Protein 6RBK (pdb70)

Solvent-accessible surface area: 53458 Å² total; per-residue (Å²): 82,171,165,127,211,31,92,31,76,3,42,6,38,2,53,83,41,67,71,26,159,91,94,26,36,63,22,72,3,35,97,37,4,135,49,0,71,0,67,21,58,6,114,38,73,40,38,47,30,38,25,76,60,32,105,17,5,42,13,52,92,43,66,72,10,8,0,46,4,51,6,75,1,9,23,98,109,131,71,33,126,62,54,0,68,84,40,0,54,64,1,77,56,7,18,48,105,13,108,103,67,65,43,39,24,21,0,87,0,38,14,48,122,3,112,0,29,54,38,30,68,8,15,0,64,19,148,86,51,57,51,70,57,88,71,105,68,246,119,52,58,16,17,75,0,48,0,92,4,8,0,29,29,34,21,12,132,92,59,82,105,53,83,105,79,136,40,29,54,127,132,16,76,19,54,5,81,104,168,27,37,5,86,121,4,9,106,58,0,5,19,62,15,20,74,47,28,78,96,106,77,4,9,206,54,48,107,30,110,115,82,106,68,26,146,79,56,58,127,11,99,2,108,114,173,170,118,213,54,143,56,79,3,44,5,38,2,43,34,3,17,30,48,129,18,95,23,32,67,18,64,3,38,91,43,7,166,91,49,96,48,72,134,103,60,134,114,60,106,55,115,19,49,9,103,59,73,182,60,84,42,123,25,40,35,40,39,25,9,0,58,6,47,5,73,0,8,15,94,112,124,72,35,112,75,73,2,18,88,44,0,36,65,2,2,37,4,6,20,59,6,39,24,37,34,2,6,28,9,2,69,0,38,57,51,189,57,165,4,47,123,29,29,75,0,9,1,0,5,80,43,2,21,3,27,0,66,65,34,57,106,35,1,42,4,23,57,0,39,0,84,6,8,0,4,22,6,14,9,50,85,54,38,118,53,88,112,86,140,82,46,64,70,139,18,100,15,56,6,79,102,165,26,36,5,76,112,6,12,139,54,1,18,60,67,13,88,58,96,11,94,95,117,52,7,14,205,71,44,117,28,124,107,79,102,64,37,136,74,48,88,110,11,117,3,58,131,133,8,25,7,52,0,62,74,110,126,11,96,29,20,1,55,126,1,91,5,30,27,24,5,10,67,14,0,27,0,60,4,37,1,21,2,34,62,13,9,23,12,72,46,31,82,54,14,69,119,44,11,78,47,1,81,123,46,23,146,1,10,2,23,17,69,122,99,77,12,0,48,3,74,4,54,108,62,108,84,77,116,169,64,100,36,49,4,0,100,4,20,1,53,0,7,0,52,124,4,38,179,105,94,70,26,81,8,28,77,108,63,53,50,27,67,1,9,99,52,3,1,103,81,34,34,0,120,34,68,137,112,136,27,40,13,3,7,0,14,123,20,22,5,25,88,8,0,96,21,11,5,20,5,26,24,13,3,0,24,2,65,6,25,35,56,47,0,53,7,78,71,11,97,98,84,72,0,10,90,108,17,155,106,26,43,1,31,82,26,61,32,96,92,39,113,173,132,20,16,65,5,0,14,0,42,0,94,36,28,90,43,100,180,66,33,84,57,79,137,6,93,47,56,56,36,101,18,29,95,79,78,117,131,104,75,70,69,58,17,66,4,22,10,36,84,86,8,96,63,1,0,45,0,1,4,9,16,15,38,4,13,8,22,52,16,54,0,20,0,33,23,18,69,70,21,37,10,25,60,33,0,25,2,56,36,26,43,113,66,51,25,4,33,1,16,1,0,0,13,4,13,41,17,25,32,88,105,32,64,26,0,24,0,24,7,6,13,91,80,40,147,33,43,17,12,26,57,22,184,62,125,24,78,0,50,7,9,43,181,62,72,18,71,81,167,42,119,17,29,5,0,42,4,83,34,5,132,46,110,132,32,47,3,4,0,82,33,44,55,124,163,41,53,188,87,64,35,102,58,115,111,31,124,66,48,33,43,0,28,0,8,24,58,71,26,3,6,18,45,5,31,3,98,30,51,83,127,30,127,191,66,103,42,83,57,94,133,88,159,135,106,19,108,97,23,76,48,71,57,163,74,123,96,56,86,15,63,35,56,36,61,88,105,103,20,60,79,74,53,45,40,100,61,20,54,25,71,45,33,156,53,124,108,70,97,71,36,89,119,83,86,131,104,171,65,148,118,97,77,137,144,52,126,124,119,110,106,137,91,48,209,161,154,88,112,124,125,74,111,186,100,137,212

B-factor: mean 45.73, std 10.36, range [29.98, 72.91]

Structure (mmCIF, N/CA/C/O backbone):
data_6RBK
#
_entry.id   6RBK
#
loop_
_entity.id
_entity.type
_entity.pdbx_description
1 polymer Afp7
2 polymer Afp8
#
loop_
_atom_site.group_PDB
_atom_site.id
_atom_site.type_symbol
_atom_site.label_atom_id
_atom_site.label_alt_id
_atom_site.label_comp_id
_atom_site.label_asym_id
_atom_site.label_entity_id
_atom_site.label_seq_id
_atom_site.pdbx_PDB_ins_code
_atom_site.Cartn_x
_atom_site.Cartn_y
_atom_site.Cartn_z
_atom_site.occupancy
_atom_site.B_iso_or_equiv
_atom_site.auth_seq_id
_atom_site.auth_comp_id
_atom_site.auth_asym_id
_atom_site.auth_atom_id
_atom_site.pdbx_PDB_model_num
ATOM 1 N N . SER A 1 2 ? 39.809 12.868 75.528 1.00 48.84 2 SER A N 1
ATOM 2 C CA . SER A 1 2 ? 40.895 12.352 76.351 1.00 48.84 2 SER A CA 1
ATOM 3 C C . SER A 1 2 ? 42.253 12.669 75.745 1.00 48.84 2 SER A C 1
ATOM 4 O O . SER A 1 2 ? 42.334 13.197 74.635 1.00 48.84 2 SER A O 1
ATOM 7 N N . LEU A 1 3 ? 43.290 12.397 76.545 1.00 47.11 3 LEU A N 1
ATOM 8 C CA . LEU A 1 3 ? 44.728 12.490 76.276 1.00 47.11 3 LEU A CA 1
ATOM 9 C C . LEU A 1 3 ? 45.250 13.921 76.195 1.00 47.11 3 LEU A C 1
ATOM 10 O O . LEU A 1 3 ? 46.465 14.131 76.234 1.00 47.11 3 LEU A O 1
ATOM 15 N N . LEU A 1 4 ? 44.369 14.913 76.085 1.00 45.10 4 LEU A N 1
ATOM 16 C CA . LEU A 1 4 ? 44.800 16.299 76.194 1.00 45.10 4 LEU A CA 1
ATOM 17 C C . LEU A 1 4 ? 44.014 17.040 77.263 1.00 45.10 4 LEU A C 1
ATOM 18 O O . LEU A 1 4 ? 44.594 17.564 78.216 1.00 45.10 4 LEU A O 1
ATOM 23 N N . GLU A 1 5 ? 42.692 17.048 77.124 1.00 43.24 5 GLU A N 1
ATOM 24 C CA . GLU A 1 5 ? 41.814 17.915 77.900 1.00 43.24 5 GLU A CA 1
ATOM 25 C C . GLU A 1 5 ? 40.379 17.438 77.726 1.00 43.24 5 GLU A C 1
ATOM 26 O O . GLU A 1 5 ? 40.095 16.543 76.928 1.00 43.24 5 GLU A O 1
ATOM 32 N N . ARG A 1 6 ? 39.478 18.050 78.488 1.00 38.61 6 ARG A N 1
ATOM 33 C CA . ARG A 1 6 ? 38.082 17.630 78.578 1.00 38.61 6 ARG A CA 1
ATOM 34 C C . ARG A 1 6 ? 37.174 18.804 78.195 1.00 38.61 6 ARG A C 1
ATOM 35 O O . ARG A 1 6 ? 36.919 19.721 78.977 1.00 38.61 6 ARG A O 1
ATOM 43 N N . GLY A 1 7 ? 36.717 18.788 76.948 1.00 37.83 7 GLY A N 1
ATOM 44 C CA . GLY A 1 7 ? 35.820 19.810 76.446 1.00 37.83 7 GLY A CA 1
ATOM 45 C C . GLY A 1 7 ? 35.037 19.266 75.277 1.00 37.83 7 GLY A C 1
ATOM 46 O O . GLY A 1 7 ? 35.542 18.448 74.505 1.00 37.83 7 GLY A O 1
ATOM 47 N N . LEU A 1 8 ? 33.792 19.716 75.147 1.00 36.44 8 LEU A N 1
ATOM 48 C CA . LEU A 1 8 ? 32.896 19.135 74.155 1.00 36.44 8 LEU A CA 1
ATOM 49 C C . LEU A 1 8 ? 33.240 19.583 72.746 1.00 36.44 8 LEU A C 1
ATOM 50 O O . LEU A 1 8 ? 33.524 20.756 72.495 1.00 36.44 8 LEU A O 1
ATOM 55 N N . SER A 1 9 ? 33.210 18.633 71.824 1.00 36.00 9 SER A N 1
ATOM 56 C CA . SER A 1 9 ? 33.390 18.900 70.407 1.00 36.00 9 SER A CA 1
ATOM 57 C C . SER A 1 9 ? 32.021 18.779 69.756 1.00 36.00 9 SER A C 1
ATOM 58 O O . SER A 1 9 ? 31.527 17.673 69.540 1.00 36.00 9 SER A O 1
ATOM 61 N N . LYS A 1 10 ? 31.414 19.922 69.457 1.00 35.92 10 LYS A N 1
ATOM 62 C CA . LYS A 1 10 ? 30.126 19.970 68.791 1.00 35.92 10 LYS A CA 1
ATOM 63 C C . LYS A 1 10 ? 30.281 19.576 67.327 1.00 35.92 10 LYS A C 1
ATOM 64 O O . LYS A 1 10 ? 31.348 19.737 66.735 1.00 35.92 10 LYS A O 1
ATOM 70 N N . LEU A 1 11 ? 29.208 19.066 66.727 1.00 36.59 11 LEU A N 1
ATOM 71 C CA . LEU A 1 11 ? 29.287 18.741 65.312 1.00 36.59 11 LEU A CA 1
ATOM 72 C C . LEU A 1 11 ? 29.069 19.989 64.470 1.00 36.59 11 LEU A C 1
ATOM 73 O O . LEU A 1 11 ? 28.381 20.925 64.880 1.00 36.59 11 LEU A O 1
ATOM 78 N N . THR A 1 12 ? 29.654 19.983 63.278 1.00 37.56 12 THR A N 1
ATOM 79 C CA . THR A 1 12 ? 29.671 21.136 62.393 1.00 37.56 12 THR A CA 1
ATOM 80 C C . THR A 1 12 ? 29.007 20.755 61.079 1.00 37.56 12 THR A C 1
ATOM 81 O O . THR A 1 12 ? 29.271 19.678 60.539 1.00 37.56 12 THR A O 1
ATOM 85 N N . LEU A 1 13 ? 28.137 21.624 60.578 1.00 37.89 13 LEU A N 1
ATOM 86 C CA . LEU A 1 13 ? 27.453 21.428 59.305 1.00 37.89 13 LEU A CA 1
ATOM 87 C C . LEU A 1 13 ? 28.044 22.396 58.286 1.00 37.89 13 LEU A C 1
ATOM 88 O O . LEU A 1 13 ? 27.720 23.583 58.289 1.00 37.89 13 LEU A O 1
ATOM 93 N N . ASN A 1 14 ? 28.906 21.884 57.414 1.00 39.40 14 ASN A N 1
ATOM 94 C CA . ASN A 1 14 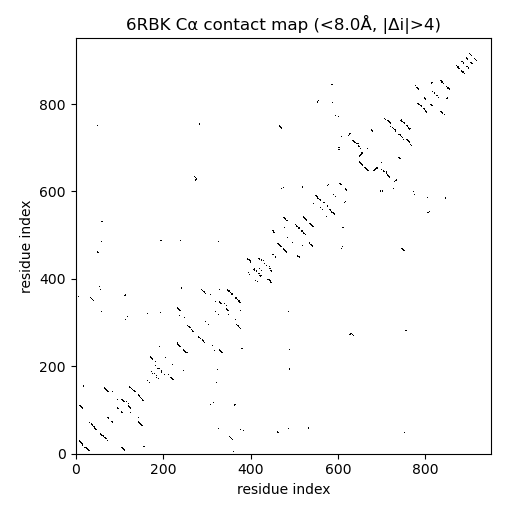? 29.576 22.685 56.399 1.00 39.40 14 ASN A CA 1
ATOM 95 C C . ASN A 1 14 ? 28.904 22.448 55.058 1.00 39.40 14 ASN A C 1
ATOM 96 O O . ASN A 1 14 ? 28.744 21.302 54.637 1.00 39.40 14 ASN A O 1
ATOM 101 N N . ALA A 1 15 ? 28.531 23.527 54.382 1.00 41.41 15 ALA A N 1
ATOM 102 C CA . ALA A 1 15 ? 27.803 23.444 53.128 1.00 41.41 15 ALA A CA 1
ATOM 103 C C . ALA A 1 15 ? 28.575 24.141 52.023 1.00 41.41 15 ALA A C 1
ATOM 104 O O . ALA A 1 15 ? 29.196 25.181 52.249 1.00 41.41 15 ALA A O 1
ATOM 106 N N . TRP A 1 16 ? 28.530 23.562 50.829 1.00 43.69 16 TRP A N 1
ATOM 107 C CA . T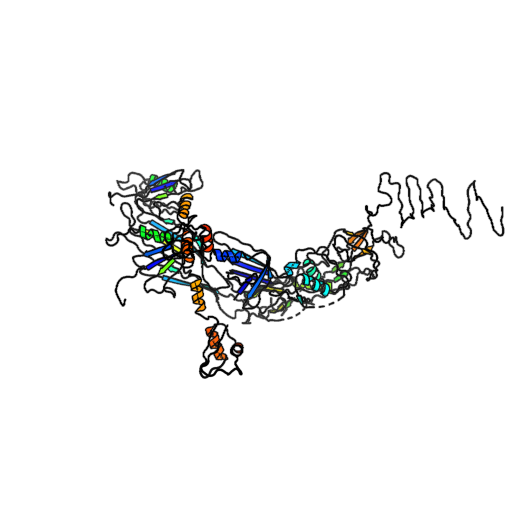RP A 1 16 ? 29.133 24.116 49.625 1.00 43.69 16 TRP A CA 1
ATOM 108 C C . TRP A 1 16 ? 28.033 24.385 48.599 1.00 43.69 16 TRP A C 1
ATOM 109 O O . TRP A 1 16 ? 26.854 24.376 48.921 1.00 43.69 16 TRP A O 1
ATOM 120 N N . LYS A 1 17 ? 28.415 24.693 47.375 1.00 44.29 17 LYS A N 1
ATOM 121 C CA . LYS A 1 17 ? 27.407 24.824 46.331 1.00 44.29 17 LYS A CA 1
ATOM 122 C C . LYS A 1 17 ? 27.544 23.776 45.245 1.00 44.29 17 LYS A C 1
ATOM 123 O O . LYS A 1 17 ? 26.539 23.326 44.698 1.00 44.29 17 LYS A O 1
ATOM 129 N N . ASP A 1 18 ? 28.765 23.368 44.928 1.00 47.14 18 ASP A N 1
ATOM 130 C CA . ASP A 1 18 ? 29.030 22.343 43.941 1.00 47.14 18 ASP A CA 1
ATOM 131 C C . ASP A 1 18 ? 29.318 21.011 44.625 1.00 47.14 18 ASP A C 1
ATOM 132 O O . ASP A 1 18 ? 29.397 20.915 45.850 1.00 47.14 18 ASP A O 1
ATOM 137 N N . ARG A 1 19 ? 29.485 19.970 43.806 1.00 46.92 19 ARG A N 1
ATOM 138 C CA . ARG A 1 19 ? 29.828 18.648 44.320 1.00 46.92 19 ARG A CA 1
ATOM 139 C C . ARG A 1 19 ? 31.223 18.631 44.927 1.00 46.92 19 ARG A C 1
ATOM 140 O O . ARG A 1 19 ? 31.440 18.036 45.987 1.00 46.92 19 ARG A O 1
ATOM 148 N N . GLU A 1 20 ? 32.178 19.293 44.273 1.00 49.46 20 GLU A N 1
ATOM 149 C CA . GLU A 1 20 ? 33.585 19.110 44.617 1.00 49.46 20 GLU A CA 1
ATOM 150 C C . GLU A 1 20 ? 33.981 19.891 45.860 1.00 49.46 20 GLU A C 1
ATOM 151 O O . GLU A 1 20 ? 34.887 19.481 46.593 1.00 49.46 20 GLU A O 1
ATOM 157 N N . GLY A 1 21 ? 33.337 21.022 46.109 1.00 47.83 21 GLY A N 1
ATOM 158 C CA . GLY A 1 21 ? 33.669 21.814 47.271 1.00 47.83 21 GLY A CA 1
ATOM 159 C C . GLY A 1 21 ? 34.523 23.032 47.012 1.00 47.83 21 GLY A C 1
ATOM 160 O O . GLY A 1 21 ? 35.154 23.533 47.947 1.00 47.83 21 GLY A O 1
ATOM 161 N N . LYS A 1 22 ? 34.592 23.503 45.771 1.00 48.51 22 LYS A N 1
ATOM 162 C CA . LYS A 1 22 ? 35.374 24.698 45.479 1.00 48.51 22 LYS A CA 1
ATOM 163 C C . LYS A 1 22 ? 34.659 25.961 45.943 1.00 48.51 22 LYS A C 1
ATOM 164 O O . LYS A 1 22 ? 35.301 26.900 46.425 1.00 48.51 22 LYS A O 1
ATOM 170 N N . ILE A 1 23 ? 33.342 26.009 45.786 1.00 46.57 23 ILE A N 1
ATOM 171 C CA . ILE A 1 23 ? 32.553 27.199 46.105 1.00 46.57 23 ILE A CA 1
ATOM 172 C C . ILE A 1 23 ? 31.917 26.990 47.472 1.00 46.57 23 ILE A C 1
ATOM 173 O O . ILE A 1 23 ? 31.045 26.119 47.607 1.00 46.57 23 ILE A O 1
ATOM 178 N N . PRO A 1 24 ? 32.293 27.759 48.498 1.00 44.69 24 PRO A N 1
ATOM 179 C CA . PRO A 1 24 ? 31.709 27.527 49.823 1.00 44.69 24 PRO A CA 1
ATOM 180 C C . PRO A 1 24 ? 30.484 28.369 50.127 1.00 44.69 24 PRO A C 1
ATOM 181 O O . PRO A 1 24 ? 30.430 29.560 49.822 1.00 44.69 24 PRO A O 1
ATOM 185 N N . ALA A 1 25 ? 29.490 27.731 50.727 1.00 42.80 25 ALA A N 1
ATOM 186 C CA . ALA A 1 25 ? 28.372 28.403 51.371 1.00 42.80 25 ALA A CA 1
ATOM 187 C C . ALA A 1 25 ? 28.736 28.637 52.837 1.00 42.80 25 ALA A C 1
ATOM 188 O O . ALA A 1 25 ? 29.903 28.530 53.221 1.00 42.80 25 ALA A O 1
ATOM 190 N N . GLY A 1 26 ? 27.761 28.964 53.671 1.00 42.22 26 GLY A N 1
ATOM 191 C CA . GLY A 1 26 ? 28.013 29.147 55.082 1.00 42.22 26 GLY A CA 1
ATOM 192 C C . GLY A 1 26 ? 28.254 27.839 55.822 1.00 42.22 26 GLY A C 1
ATOM 193 O O . GLY A 1 26 ? 28.408 26.761 55.247 1.00 42.22 26 GLY A O 1
ATOM 194 N N . SER A 1 27 ? 28.277 27.956 57.146 1.00 41.15 27 SER A N 1
ATOM 195 C CA . SER A 1 27 ? 28.533 26.822 58.020 1.00 41.15 27 SER A CA 1
ATOM 196 C C . SER A 1 27 ? 27.973 27.126 59.399 1.00 41.15 27 SER A C 1
ATOM 197 O O . SER A 1 27 ? 27.909 28.284 59.812 1.00 41.15 27 SER A O 1
ATOM 200 N N . MET A 1 28 ? 27.577 26.074 60.110 1.00 40.05 28 MET A N 1
ATOM 201 C CA . MET A 1 28 ? 27.068 26.224 61.463 1.00 40.05 28 MET A CA 1
ATOM 202 C C . MET A 1 28 ? 27.468 25.011 62.286 1.00 40.05 28 MET A C 1
ATOM 203 O O . MET A 1 28 ? 27.590 23.901 61.764 1.00 40.05 28 MET A O 1
ATOM 208 N N . SER A 1 29 ? 27.703 25.235 63.575 1.00 38.62 29 SER A N 1
ATOM 209 C CA . SER A 1 29 ? 28.008 24.164 64.511 1.00 38.62 29 SER A CA 1
ATOM 210 C C . SER A 1 29 ? 26.850 24.034 65.485 1.00 38.62 29 SER A C 1
ATOM 211 O O . SER A 1 29 ? 26.408 25.030 66.063 1.00 38.62 29 SER A O 1
ATOM 214 N N . ALA A 1 30 ? 26.364 22.816 65.662 1.00 37.03 30 ALA A N 1
ATOM 215 C CA . ALA A 1 30 ? 25.145 22.594 66.422 1.00 37.03 30 ALA A CA 1
ATOM 216 C C . ALA A 1 30 ? 25.455 22.543 67.905 1.00 37.03 30 ALA A C 1
ATOM 217 O O . ALA A 1 30 ? 26.302 21.759 68.338 1.00 37.03 30 ALA A O 1
ATOM 219 N N . MET A 1 31 ? 24.769 23.373 68.681 1.00 37.60 31 MET A N 1
ATOM 220 C CA . MET A 1 31 ? 24.693 23.157 70.115 1.00 37.60 31 MET A CA 1
ATOM 221 C C . MET A 1 31 ? 23.859 21.913 70.404 1.00 37.60 31 MET A C 1
ATOM 222 O O . MET A 1 31 ? 23.007 21.515 69.599 1.00 37.60 31 MET A O 1
ATOM 227 N N . TYR A 1 32 ? 24.127 21.298 71.565 1.00 34.65 32 TYR A N 1
ATOM 228 C CA . TYR A 1 32 ? 23.405 20.128 72.067 1.00 34.65 32 TYR A CA 1
ATOM 229 C C . TYR A 1 32 ? 23.495 18.942 71.111 1.00 34.65 32 TYR A C 1
ATOM 230 O O . TYR A 1 32 ? 22.578 18.725 70.315 1.00 34.65 32 TYR A O 1
ATOM 239 N N . ASN A 1 33 ? 24.654 18.273 71.121 1.00 33.73 33 ASN A N 1
ATOM 240 C CA . ASN A 1 33 ? 24.983 17.091 70.325 1.00 33.73 33 ASN A CA 1
ATOM 241 C C . ASN A 1 33 ? 23.846 16.060 70.267 1.00 33.73 33 ASN A C 1
ATOM 242 O O . ASN A 1 33 ? 23.071 15.926 71.215 1.00 33.73 33 ASN A O 1
ATOM 247 N N . PRO A 1 34 ? 23.732 15.310 69.162 1.00 34.99 34 PRO A N 1
ATOM 248 C CA . PRO A 1 34 ? 22.457 14.646 68.850 1.00 34.99 34 PRO A CA 1
ATOM 249 C C . PRO A 1 34 ? 22.028 13.496 69.747 1.00 34.99 34 PRO A C 1
ATOM 250 O O . PRO A 1 34 ? 20.871 13.075 69.598 1.00 34.99 34 PRO A O 1
ATOM 254 N N . GLU A 1 35 ? 22.930 12.918 70.559 1.00 36.97 35 GLU A N 1
ATOM 255 C CA . GLU A 1 35 ? 22.712 11.804 71.510 1.00 36.97 35 GLU A CA 1
ATOM 256 C C . GLU A 1 35 ? 22.503 10.476 70.781 1.00 36.97 35 GLU A C 1
ATOM 257 O O . GLU A 1 35 ? 22.824 9.419 71.352 1.00 36.97 35 GLU A O 1
ATOM 263 N N . THR A 1 36 ? 22.024 10.452 69.544 1.00 34.61 36 THR A N 1
ATOM 264 C CA . THR A 1 36 ? 22.023 9.246 68.734 1.00 34.61 36 THR A CA 1
ATOM 265 C C . THR A 1 36 ? 22.279 9.634 67.286 1.00 34.61 36 THR A C 1
ATOM 266 O O . THR A 1 36 ? 21.721 10.618 66.796 1.00 34.61 36 THR A O 1
ATOM 270 N N . ILE A 1 37 ? 23.112 8.874 66.592 1.00 33.72 37 ILE A N 1
ATOM 271 C CA . ILE A 1 37 ? 23.170 8.921 65.139 1.00 33.72 37 ILE A CA 1
ATOM 272 C C . ILE A 1 37 ? 22.829 7.529 64.643 1.00 33.72 37 ILE A C 1
ATOM 273 O O . ILE A 1 37 ? 23.082 6.550 65.349 1.00 33.72 37 ILE A O 1
ATOM 278 N N . GLN A 1 38 ? 22.269 7.426 63.447 1.00 35.16 38 GLN A N 1
ATOM 279 C CA . GLN A 1 38 ? 22.184 6.121 62.812 1.00 35.16 38 GLN A 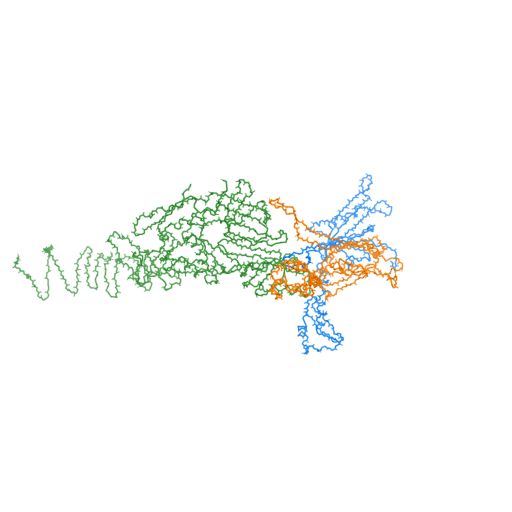CA 1
ATOM 280 C C . GLN A 1 38 ? 22.436 6.213 61.317 1.00 35.16 38 GLN A C 1
ATOM 281 O O . GLN A 1 38 ? 21.951 7.124 60.644 1.00 35.16 38 GLN A O 1
ATOM 287 N N . LEU A 1 39 ? 23.224 5.267 60.813 1.00 35.77 39 LEU A N 1
ATOM 288 C CA . LEU A 1 39 ? 23.514 5.129 59.395 1.00 35.77 39 LEU A CA 1
ATOM 289 C C . LEU A 1 39 ? 22.838 3.860 58.925 1.00 35.77 39 LEU A C 1
ATOM 290 O O . LEU A 1 39 ? 23.122 2.781 59.447 1.00 35.77 39 LEU A O 1
ATOM 295 N N . ASP A 1 40 ? 21.960 3.979 57.943 1.00 38.77 40 ASP A N 1
ATOM 296 C CA . ASP A 1 40 ? 21.164 2.853 57.496 1.00 38.77 40 ASP A CA 1
ATOM 297 C C . ASP A 1 40 ? 21.563 2.516 56.071 1.00 38.77 40 ASP A C 1
ATOM 298 O O . ASP A 1 40 ? 21.528 3.379 55.191 1.00 38.77 40 ASP A O 1
ATOM 303 N N . TYR A 1 41 ? 21.961 1.269 55.860 1.00 40.63 41 TYR A N 1
ATOM 304 C CA . TYR A 1 41 ? 22.241 0.725 54.544 1.00 40.63 41 TYR A CA 1
ATOM 305 C C . TYR A 1 41 ? 21.065 -0.050 53.987 1.00 40.63 41 TYR A C 1
ATOM 306 O O . TYR A 1 41 ? 20.191 -0.511 54.719 1.00 40.63 41 TYR A O 1
ATOM 315 N N . GLN A 1 42 ? 21.068 -0.187 52.664 1.00 40.84 42 GLN A N 1
ATOM 316 C CA . GLN A 1 42 ? 20.030 -0.910 51.937 1.00 40.84 42 GLN A CA 1
ATOM 317 C C . GLN A 1 42 ? 20.584 -1.241 50.565 1.00 40.84 42 GLN A C 1
ATOM 318 O O . GLN A 1 42 ? 20.845 -0.332 49.775 1.00 40.84 42 GLN A O 1
ATOM 324 N N . THR A 1 43 ? 20.764 -2.524 50.280 1.00 38.92 43 THR A N 1
ATOM 325 C CA . THR A 1 43 ? 21.177 -2.990 48.965 1.00 38.92 43 THR A CA 1
ATOM 326 C C . THR A 1 43 ? 20.062 -3.843 48.389 1.00 38.92 43 THR A C 1
ATOM 327 O O . THR A 1 43 ? 19.612 -4.791 49.034 1.00 38.92 43 THR A O 1
ATOM 331 N N . ARG A 1 44 ? 19.621 -3.511 47.181 1.00 39.72 44 ARG A N 1
ATOM 332 C CA . ARG A 1 44 ? 18.451 -4.140 46.587 1.00 39.72 44 ARG A CA 1
ATOM 333 C C . ARG A 1 44 ? 18.869 -5.279 45.672 1.00 39.72 44 ARG A C 1
ATOM 334 O O . ARG A 1 44 ? 19.741 -5.108 44.817 1.00 39.72 44 ARG A O 1
ATOM 342 N N . PHE A 1 45 ? 18.244 -6.434 45.851 1.00 39.37 45 PHE A N 1
ATOM 343 C CA . PHE A 1 45 ? 18.488 -7.605 45.029 1.00 39.37 45 PHE A CA 1
ATOM 344 C C . PHE A 1 45 ? 17.192 -8.027 44.351 1.00 39.37 45 PHE A C 1
ATOM 345 O O . PHE A 1 45 ? 16.105 -7.550 44.680 1.00 39.37 45 PHE A O 1
ATOM 353 N N . ASP A 1 46 ? 17.317 -8.928 43.381 1.00 45.80 46 ASP A N 1
ATOM 354 C CA . ASP A 1 46 ? 16.145 -9.544 42.776 1.00 45.80 46 ASP A CA 1
ATOM 355 C C . ASP A 1 46 ? 16.532 -10.944 42.339 1.00 45.80 46 ASP A C 1
ATOM 356 O O . ASP A 1 46 ? 17.601 -11.134 41.757 1.00 45.80 46 ASP A O 1
ATOM 361 N N . THR A 1 47 ? 15.670 -11.910 42.634 1.00 49.74 47 THR A N 1
ATOM 362 C CA . THR A 1 47 ? 15.973 -13.313 42.396 1.00 49.74 47 THR A CA 1
ATOM 363 C C . THR A 1 47 ? 15.962 -13.598 40.907 1.00 49.74 47 THR A C 1
ATOM 364 O O . THR A 1 47 ? 14.936 -13.406 40.247 1.00 49.74 47 THR A O 1
ATOM 368 N N . GLU A 1 48 ? 17.093 -14.050 40.376 1.00 52.91 48 GLU A N 1
ATOM 369 C CA . GLU A 1 48 ? 17.137 -14.377 38.963 1.00 52.91 48 GLU A CA 1
ATOM 370 C C . GLU A 1 48 ? 16.363 -15.662 38.717 1.00 52.91 48 GLU A C 1
ATOM 371 O O . GLU A 1 48 ? 16.277 -16.543 39.574 1.00 52.91 48 GLU A O 1
ATOM 377 N N . ASP A 1 49 ? 15.781 -15.753 37.535 1.00 54.89 49 ASP A N 1
ATOM 378 C CA . ASP A 1 49 ? 14.918 -16.860 37.184 1.00 54.89 49 ASP A CA 1
ATOM 379 C C . ASP A 1 49 ? 15.502 -17.595 35.990 1.00 54.89 49 ASP A C 1
ATOM 380 O O . ASP A 1 49 ? 16.076 -16.985 35.085 1.00 54.89 49 ASP A O 1
ATOM 385 N N . THR A 1 50 ? 15.361 -18.915 36.002 1.00 51.91 50 THR A N 1
ATOM 386 C CA . THR A 1 50 ? 15.806 -19.728 34.886 1.00 51.91 50 THR A CA 1
ATOM 387 C C . THR A 1 50 ? 14.895 -20.938 34.783 1.00 51.91 50 THR A C 1
ATOM 388 O O . THR A 1 50 ? 14.289 -21.361 35.770 1.00 51.91 50 THR A O 1
ATOM 392 N N . ILE A 1 51 ? 14.766 -21.463 33.568 1.00 49.74 51 ILE A N 1
ATOM 393 C CA . ILE A 1 51 ? 13.892 -22.597 33.306 1.00 49.74 51 ILE A CA 1
ATOM 394 C C . ILE A 1 51 ? 14.664 -23.849 32.945 1.00 49.74 51 ILE A C 1
ATOM 395 O O . ILE A 1 51 ? 14.051 -24.910 32.772 1.00 49.74 51 ILE A O 1
ATOM 400 N N . ASN A 1 52 ? 15.989 -23.772 32.856 1.00 52.56 52 ASN A N 1
ATOM 401 C CA . ASN A 1 52 ? 16.809 -24.932 32.529 1.00 52.56 52 ASN A CA 1
ATOM 402 C C . ASN A 1 52 ? 17.255 -25.662 33.787 1.00 52.56 52 ASN A C 1
ATOM 403 O O . ASN A 1 52 ? 16.938 -26.837 33.988 1.00 52.56 52 ASN A O 1
ATOM 408 N N . THR A 1 53 ? 17.994 -24.959 34.634 1.00 54.28 53 THR A N 1
ATOM 409 C CA . THR A 1 53 ? 18.713 -25.537 35.750 1.00 54.28 53 THR A CA 1
ATOM 410 C C . THR A 1 53 ? 17.948 -25.293 37.041 1.00 54.28 53 THR A C 1
ATOM 411 O O . THR A 1 53 ? 16.899 -24.646 37.062 1.00 54.28 53 THR A O 1
ATOM 415 N N . ALA A 1 54 ? 18.484 -25.823 38.137 1.00 55.98 54 ALA A N 1
ATOM 416 C CA . ALA A 1 54 ? 17.896 -25.614 39.451 1.00 55.98 54 ALA A CA 1
ATOM 417 C C . ALA A 1 54 ? 18.829 -24.860 40.384 1.00 55.98 54 ALA A C 1
ATOM 418 O O . ALA A 1 54 ? 18.597 -24.847 41.597 1.00 55.98 54 ALA A O 1
ATOM 420 N N . SER A 1 55 ? 19.880 -24.242 39.852 1.00 55.63 55 SER A N 1
ATOM 421 C CA . SER A 1 55 ? 20.735 -23.387 40.658 1.00 55.63 55 SER A CA 1
ATOM 422 C C . SER A 1 55 ? 19.997 -22.107 41.019 1.00 55.63 55 SER A C 1
ATOM 423 O O . SER A 1 55 ? 19.321 -21.507 40.182 1.00 55.63 55 SER A O 1
ATOM 426 N N . GLN A 1 56 ? 20.131 -21.687 42.271 1.00 54.85 56 GLN A N 1
ATOM 427 C CA . GLN A 1 56 ? 19.362 -20.572 42.814 1.00 54.85 56 GLN A CA 1
ATOM 428 C C . GLN A 1 56 ? 20.309 -19.459 43.232 1.00 54.85 56 GLN A C 1
ATOM 429 O O . GLN A 1 56 ? 20.980 -19.559 44.263 1.00 54.85 56 GLN A O 1
ATOM 435 N N . SER A 1 57 ? 20.358 -18.397 42.444 1.00 49.89 57 SER A N 1
ATOM 436 C CA . SER A 1 57 ? 21.111 -17.203 42.786 1.00 49.89 57 SER A CA 1
ATOM 437 C C . SER A 1 57 ? 20.192 -15.994 42.686 1.00 49.89 57 SER A C 1
ATOM 438 O O . SER A 1 57 ? 19.028 -16.109 42.308 1.00 49.89 57 SER A O 1
ATOM 441 N N . ASN A 1 58 ? 20.718 -14.828 43.046 1.00 46.13 58 ASN A N 1
ATOM 442 C CA . ASN A 1 58 ? 19.957 -13.593 42.959 1.00 46.13 58 ASN A CA 1
ATOM 443 C C . ASN A 1 58 ? 20.844 -12.479 42.424 1.00 46.13 58 ASN A C 1
ATOM 444 O O . ASN A 1 58 ? 22.067 -12.513 42.558 1.00 46.13 58 ASN A O 1
ATOM 449 N N . ARG A 1 59 ? 20.211 -11.501 41.797 1.00 42.96 59 ARG A N 1
ATOM 450 C CA . ARG A 1 59 ? 20.892 -10.489 41.008 1.00 42.96 59 ARG A CA 1
ATOM 451 C C . ARG A 1 59 ? 21.027 -9.194 41.795 1.00 42.96 59 ARG A C 1
ATOM 452 O O . ARG A 1 59 ? 20.052 -8.715 42.373 1.00 42.96 59 ARG A O 1
ATOM 460 N N . TYR A 1 60 ? 22.227 -8.625 41.799 1.00 38.29 60 TYR A N 1
ATOM 461 C CA . TYR A 1 60 ? 22.450 -7.304 42.371 1.00 38.29 60 TYR A CA 1
ATOM 462 C C . TYR A 1 60 ? 21.813 -6.238 41.489 1.00 38.29 60 TYR A C 1
ATOM 463 O O . TYR A 1 60 ? 22.131 -6.140 40.302 1.00 38.29 60 TYR A O 1
ATOM 472 N N . VAL A 1 61 ? 20.905 -5.442 42.060 1.00 38.87 61 VAL A N 1
ATOM 473 C CA . VAL A 1 61 ? 20.136 -4.492 41.262 1.00 38.87 61 VAL A CA 1
ATOM 474 C C . VAL A 1 61 ? 20.693 -3.081 41.399 1.00 38.87 61 VAL A C 1
ATOM 475 O O . VAL A 1 61 ? 21.239 -2.540 40.436 1.00 38.87 61 VAL A O 1
ATOM 479 N N . ILE A 1 62 ? 20.596 -2.483 42.592 1.00 39.80 62 ILE A N 1
ATOM 480 C CA . ILE A 1 62 ? 21.196 -1.184 42.906 1.00 39.80 62 ILE A CA 1
ATOM 481 C C . ILE A 1 62 ? 21.568 -1.177 44.380 1.00 39.80 62 ILE A C 1
ATOM 482 O O . ILE A 1 62 ? 21.167 -2.048 45.152 1.00 39.80 62 ILE A O 1
ATOM 487 N N . SER A 1 63 ? 22.325 -0.164 44.773 1.00 39.98 63 SER A N 1
ATOM 488 C CA . SER A 1 63 ? 22.698 0.063 46.162 1.00 39.98 63 SER A CA 1
ATOM 489 C C . SER A 1 63 ? 22.138 1.421 46.566 1.00 39.98 63 SER A C 1
ATOM 490 O O . SER A 1 63 ? 22.685 2.458 46.186 1.00 39.98 63 SER A O 1
ATOM 493 N N . GLU A 1 64 ? 21.033 1.401 47.305 1.00 41.34 64 GLU A N 1
ATOM 494 C CA . GLU A 1 64 ? 20.441 2.620 47.835 1.00 41.34 64 GLU A CA 1
ATOM 495 C C . GLU A 1 64 ? 21.423 3.267 48.809 1.00 41.34 64 GLU A C 1
ATOM 496 O O . GLU A 1 64 ? 22.026 2.557 49.626 1.00 41.34 64 GLU A O 1
ATOM 502 N N . PRO A 1 65 ? 21.649 4.580 48.728 1.00 40.04 65 PRO A N 1
ATOM 503 C CA . PRO A 1 65 ? 22.756 5.190 49.468 1.00 40.04 65 PRO A CA 1
ATOM 504 C C . PRO A 1 65 ? 22.513 5.237 50.968 1.00 40.04 65 PRO A C 1
ATOM 505 O O . PRO A 1 65 ? 21.382 5.173 51.451 1.00 40.04 65 PRO A O 1
ATOM 509 N N . VAL A 1 66 ? 23.617 5.351 51.703 1.00 37.02 66 VAL A N 1
ATOM 510 C CA . VAL A 1 66 ? 23.568 5.349 53.156 1.00 37.02 66 VAL A CA 1
ATOM 511 C C . VAL A 1 66 ? 22.959 6.658 53.648 1.00 37.02 66 VAL A C 1
ATOM 512 O O . VAL A 1 66 ? 23.288 7.747 53.158 1.00 37.02 66 VAL A O 1
ATOM 516 N N . GLY A 1 67 ? 22.006 6.554 54.566 1.00 35.78 67 GLY A N 1
ATOM 517 C CA . GLY A 1 67 ? 21.302 7.708 55.103 1.00 35.78 67 GLY A CA 1
ATOM 518 C C . GLY A 1 67 ? 21.667 7.936 56.558 1.00 35.78 67 GLY A C 1
ATOM 519 O O . GLY A 1 67 ? 21.774 6.987 57.330 1.00 35.78 67 GLY A O 1
ATOM 520 N N . LEU A 1 68 ? 21.837 9.200 56.925 1.00 32.79 68 LEU A N 1
ATOM 521 C CA . LEU A 1 68 ? 22.230 9.593 58.271 1.00 32.79 68 LEU A CA 1
ATOM 522 C C . LEU A 1 68 ? 21.065 10.296 58.945 1.00 32.79 68 LEU A C 1
ATOM 523 O O . LEU A 1 68 ? 20.649 11.368 58.501 1.00 32.79 68 LEU A O 1
ATOM 528 N N . ASN A 1 69 ? 20.559 9.708 60.022 1.00 33.05 69 ASN A N 1
ATOM 529 C CA . ASN A 1 69 ? 19.444 10.255 60.782 1.00 33.05 69 ASN A CA 1
ATOM 530 C C . ASN A 1 69 ? 19.963 10.756 62.120 1.00 33.05 69 ASN A C 1
ATOM 531 O O . ASN A 1 69 ? 20.611 10.009 62.854 1.00 33.05 69 ASN A O 1
ATOM 536 N N . LEU A 1 70 ? 19.669 12.013 62.437 1.00 32.13 70 LEU A N 1
ATOM 537 C CA . LEU A 1 70 ? 20.123 12.621 63.678 1.00 32.13 70 LEU A CA 1
ATOM 538 C C . LEU A 1 70 ? 19.177 13.757 64.036 1.00 32.13 70 LEU A C 1
ATOM 539 O O . LEU A 1 70 ? 18.636 14.419 63.150 1.00 32.13 70 LEU A O 1
ATOM 544 N N . THR A 1 71 ? 18.969 13.964 65.332 1.00 32.42 71 THR A N 1
ATOM 545 C CA . THR A 1 71 ? 18.039 14.965 65.828 1.00 32.42 71 THR A CA 1
ATOM 546 C C . THR A 1 71 ? 18.764 15.983 66.696 1.00 32.42 71 THR A C 1
ATOM 547 O O . THR A 1 71 ? 19.743 15.658 67.365 1.00 32.42 71 THR A O 1
ATOM 551 N N . LEU A 1 72 ? 18.299 17.227 66.658 1.00 32.37 72 LEU A N 1
ATOM 552 C CA . LEU A 1 72 ? 18.946 18.328 67.352 1.00 32.37 72 LEU A CA 1
ATOM 553 C C . LEU A 1 72 ? 17.911 19.077 68.176 1.00 32.37 72 LEU A C 1
ATOM 554 O O . LEU A 1 72 ? 16.721 19.054 67.870 1.00 32.37 72 LEU A O 1
ATOM 559 N N . LEU A 1 73 ? 18.372 19.752 69.224 1.00 32.93 73 LEU A N 1
ATOM 560 C CA . LEU A 1 73 ? 17.507 20.581 70.050 1.00 32.93 73 LEU A CA 1
ATOM 561 C C . LEU A 1 73 ? 18.180 21.918 70.293 1.00 32.93 73 LEU A C 1
ATOM 562 O O . LEU A 1 73 ? 19.370 21.972 70.614 1.00 32.93 73 LEU A O 1
ATOM 567 N N . PHE A 1 74 ? 17.410 22.988 70.147 1.00 35.05 74 PHE A N 1
ATOM 568 C CA . PHE A 1 74 ? 17.875 24.344 70.367 1.00 35.05 74 PHE A CA 1
ATOM 569 C C . PHE A 1 74 ? 17.043 24.979 71.472 1.00 35.05 74 PHE A C 1
ATOM 570 O O . PHE A 1 74 ? 15.853 24.698 71.606 1.00 35.05 74 PHE A O 1
ATOM 578 N N . ASP A 1 75 ? 17.677 25.829 72.272 1.00 38.77 75 ASP A N 1
ATOM 579 C CA . ASP A 1 75 ? 17.000 26.506 73.367 1.00 38.77 75 ASP A CA 1
ATOM 580 C C . ASP A 1 75 ? 17.601 27.890 73.547 1.00 38.77 75 ASP A C 1
ATOM 581 O O . ASP A 1 75 ? 18.807 28.070 73.374 1.00 38.77 75 ASP A O 1
ATOM 586 N N . SER A 1 76 ? 16.755 28.870 73.861 1.00 38.39 76 SER A N 1
ATOM 587 C CA . SER A 1 76 ? 17.213 30.232 74.111 1.00 38.39 76 SER A CA 1
ATOM 588 C C . SER A 1 76 ? 16.503 30.816 75.322 1.00 38.39 76 SER A C 1
ATOM 589 O O . SER A 1 76 ? 16.053 31.961 75.313 1.00 38.39 76 SER A O 1
ATOM 592 N N . GLN A 1 77 ? 16.394 30.030 76.384 1.00 40.50 77 GLN A N 1
ATOM 593 C CA . GLN A 1 77 ? 15.777 30.501 77.617 1.00 40.50 77 GLN A CA 1
ATOM 594 C C . GLN A 1 77 ? 16.718 30.487 78.809 1.00 40.50 77 GLN A C 1
ATOM 595 O O . GLN A 1 77 ? 16.718 31.437 79.599 1.00 40.50 77 GLN A O 1
ATOM 601 N N . MET A 1 78 ? 17.510 29.430 78.959 1.00 41.62 78 MET A N 1
ATOM 602 C CA . MET A 1 78 ? 18.437 29.310 80.069 1.00 41.62 78 MET A CA 1
ATOM 603 C C . MET A 1 78 ? 19.519 30.383 79.979 1.00 41.62 78 MET A C 1
ATOM 604 O O . MET A 1 78 ? 19.926 30.765 78.880 1.00 41.62 78 MET A O 1
ATOM 609 N N . PRO A 1 79 ? 19.990 30.901 81.120 1.00 41.45 79 PRO A N 1
ATOM 610 C CA . PRO A 1 79 ? 20.804 32.127 81.095 1.00 41.45 79 PRO A CA 1
ATOM 611 C C . PRO A 1 79 ? 22.205 31.976 80.528 1.00 41.45 79 PRO A C 1
ATOM 612 O O . PRO A 1 79 ? 22.934 32.971 80.474 1.00 41.45 79 PRO A O 1
ATOM 616 N N . GLY A 1 80 ? 22.620 30.791 80.092 1.00 40.61 80 GLY A N 1
ATOM 617 C CA . GLY A 1 80 ? 23.770 30.728 79.214 1.00 40.61 80 GLY A CA 1
ATOM 618 C C . GLY A 1 80 ? 23.437 30.974 77.761 1.00 40.61 80 GLY A C 1
ATOM 619 O O . GLY A 1 80 ? 24.332 31.301 76.976 1.00 40.61 80 GLY A O 1
ATOM 620 N N . ASN A 1 81 ? 22.167 30.836 77.392 1.00 40.09 81 ASN A N 1
ATOM 621 C CA . ASN A 1 81 ? 21.717 30.896 76.004 1.00 40.09 81 ASN A CA 1
ATOM 622 C C . ASN A 1 81 ? 21.233 32.313 75.718 1.00 40.09 81 ASN A C 1
ATOM 623 O O . ASN A 1 81 ? 20.069 32.647 75.932 1.00 40.09 81 ASN A O 1
ATOM 628 N N . THR A 1 82 ? 22.137 33.152 75.222 1.00 40.80 82 THR A N 1
ATOM 629 C CA . THR A 1 82 ? 21.777 34.522 74.882 1.00 40.80 82 THR A CA 1
ATOM 630 C C . THR A 1 82 ? 21.282 34.651 73.450 1.00 40.80 82 THR A C 1
ATOM 631 O O . THR A 1 82 ? 20.370 35.440 73.180 1.00 40.80 82 THR A O 1
ATOM 635 N N . THR A 1 83 ? 21.870 33.895 72.532 1.00 39.39 83 THR A N 1
ATOM 636 C CA . THR A 1 83 ? 21.511 34.004 71.129 1.00 39.39 83 THR A CA 1
ATOM 637 C C . THR A 1 83 ? 20.149 33.362 70.871 1.00 39.39 83 THR A C 1
ATOM 638 O O . THR A 1 83 ? 19.827 32.326 71.458 1.00 39.39 83 THR A O 1
ATOM 642 N N . PRO A 1 84 ? 19.310 33.978 70.042 1.00 38.30 84 PRO A N 1
ATOM 643 C CA . PRO A 1 84 ? 17.992 33.404 69.767 1.00 38.30 84 PRO A CA 1
ATOM 644 C C . PRO A 1 84 ? 18.105 32.184 68.876 1.00 38.30 84 PRO A C 1
ATOM 645 O O . PRO A 1 84 ? 19.062 32.021 68.120 1.00 38.30 84 PRO A O 1
ATOM 649 N N . ILE A 1 85 ? 17.103 31.306 68.974 1.00 37.38 85 ILE A N 1
ATOM 650 C CA . ILE A 1 85 ? 17.165 30.069 68.203 1.00 37.38 85 ILE A CA 1
ATOM 651 C C . ILE A 1 85 ? 16.667 30.247 66.786 1.00 37.38 85 ILE A C 1
ATOM 652 O O . ILE A 1 85 ? 16.727 29.294 66.004 1.00 37.38 85 ILE A O 1
ATOM 657 N N . GLU A 1 86 ? 16.188 31.427 66.416 1.00 38.12 86 GLU A N 1
ATOM 658 C CA . GLU A 1 86 ? 15.775 31.619 65.037 1.00 38.12 86 GLU A CA 1
ATOM 659 C C . GLU A 1 86 ? 16.930 32.042 64.142 1.00 38.12 86 GLU A C 1
ATOM 660 O O . GLU A 1 86 ? 16.923 31.717 62.952 1.00 38.12 86 GLU A O 1
ATOM 666 N N . THR A 1 87 ? 17.951 32.703 64.689 1.00 38.73 87 THR A N 1
ATOM 667 C CA . THR A 1 87 ? 19.158 32.946 63.911 1.00 38.73 87 THR A CA 1
ATOM 668 C C . THR A 1 87 ? 20.001 31.693 63.762 1.00 38.73 87 THR A C 1
ATOM 669 O O . THR A 1 87 ? 20.824 31.617 62.845 1.00 38.73 87 THR A O 1
ATOM 673 N N . GLN A 1 88 ? 19.822 30.719 64.648 1.00 39.09 88 GLN A N 1
ATOM 674 C CA . GLN A 1 88 ? 20.464 29.421 64.521 1.00 39.09 88 GLN A CA 1
ATOM 675 C C . GLN A 1 88 ? 19.704 28.496 63.592 1.00 39.09 88 GLN A C 1
ATOM 676 O O . GLN A 1 88 ? 20.318 27.705 62.875 1.00 39.09 88 GLN A O 1
ATOM 682 N N . LEU A 1 89 ? 18.381 28.579 63.596 1.00 37.96 89 LEU A N 1
ATOM 683 C CA . LEU A 1 89 ? 17.558 27.873 62.632 1.00 37.96 89 LEU A CA 1
ATOM 684 C C . LEU A 1 89 ? 17.437 28.598 61.309 1.00 37.96 89 LEU A C 1
ATOM 685 O O . LEU A 1 89 ? 16.827 28.055 60.387 1.00 37.96 89 LEU A O 1
ATOM 690 N N . ALA A 1 90 ? 17.981 29.808 61.194 1.00 40.07 90 ALA A N 1
ATOM 691 C CA . ALA A 1 90 ? 17.992 30.481 59.906 1.00 40.07 90 ALA A CA 1
ATOM 692 C C . ALA A 1 90 ? 18.895 29.784 58.910 1.00 40.07 90 ALA A C 1
ATOM 693 O O . ALA A 1 90 ? 18.705 29.956 57.708 1.00 40.07 90 ALA A O 1
ATOM 695 N N . MET A 1 91 ? 19.868 29.005 59.380 1.00 43.14 91 MET A N 1
ATOM 696 C CA . MET A 1 91 ? 20.800 28.333 58.492 1.00 43.14 91 MET A CA 1
ATOM 697 C C . MET A 1 91 ? 20.487 26.862 58.276 1.00 43.14 91 MET A C 1
ATOM 698 O O . MET A 1 91 ? 20.822 26.337 57.218 1.00 43.14 91 MET A O 1
ATOM 703 N N . LEU A 1 92 ? 19.863 26.172 59.234 1.00 39.37 92 LEU A N 1
ATOM 704 C CA . LEU A 1 92 ? 19.391 24.818 58.952 1.00 39.37 92 LEU A CA 1
ATOM 705 C C . LEU A 1 92 ? 18.294 24.824 57.904 1.00 39.37 92 LEU A C 1
ATOM 706 O O . LEU A 1 92 ? 18.215 23.916 57.076 1.00 39.37 92 LEU A O 1
ATOM 711 N N . LYS A 1 93 ? 17.432 25.832 57.928 1.00 39.47 93 LYS A N 1
ATOM 712 C CA . LYS A 1 93 ? 16.421 25.942 56.893 1.00 39.47 93 LYS A CA 1
ATOM 713 C C . LYS A 1 93 ? 17.030 26.403 55.580 1.00 39.47 93 LYS A C 1
ATOM 714 O O . LYS A 1 93 ? 16.567 26.005 54.509 1.00 39.47 93 LYS A O 1
ATOM 720 N N . SER A 1 94 ? 18.073 27.234 55.643 1.00 42.27 94 SER A N 1
ATOM 721 C CA . SER A 1 94 ? 18.698 27.748 54.431 1.00 42.27 94 SER A CA 1
ATOM 722 C C . SER A 1 94 ? 19.586 26.706 53.775 1.00 42.27 94 SER A C 1
ATOM 723 O O . SER A 1 94 ? 19.454 26.436 52.578 1.00 42.27 94 SER A O 1
ATOM 726 N N . LEU A 1 95 ? 20.500 26.111 54.543 1.00 43.75 95 LEU A N 1
ATOM 727 C CA . LEU A 1 95 ? 21.470 25.184 53.973 1.00 43.75 95 LEU A CA 1
ATOM 728 C C . LEU A 1 95 ? 20.867 23.828 53.627 1.00 43.75 95 LEU A C 1
ATOM 729 O O . LEU A 1 95 ? 21.525 23.044 52.944 1.00 43.75 95 LEU A O 1
ATOM 734 N N . CYS A 1 96 ? 19.647 23.537 54.053 1.00 44.69 96 CYS A N 1
ATOM 735 C CA . CYS A 1 96 ? 18.986 22.287 53.712 1.00 44.69 96 CYS A CA 1
ATOM 736 C C . CYS A 1 96 ? 17.748 22.541 52.860 1.00 44.69 96 CYS A C 1
ATOM 737 O O . CYS A 1 96 ? 16.693 21.938 53.063 1.00 44.69 96 CYS A O 1
ATOM 740 N N . ALA A 1 97 ? 17.864 23.451 51.900 1.00 46.89 97 ALA A N 1
ATOM 741 C CA . ALA A 1 97 ? 16.797 23.720 50.946 1.00 46.89 97 ALA A CA 1
ATOM 742 C C . ALA A 1 97 ? 17.436 24.038 49.601 1.00 46.89 97 ALA A C 1
ATOM 743 O O . ALA A 1 97 ? 18.648 23.889 49.417 1.00 46.89 97 ALA A O 1
ATOM 745 N N . VAL A 1 98 ? 16.615 24.491 48.655 1.00 49.64 98 VAL A N 1
ATOM 746 C CA . VAL A 1 98 ? 17.102 24.792 47.316 1.00 49.64 98 VAL A CA 1
ATOM 747 C C . VAL A 1 98 ? 17.903 26.086 47.347 1.00 49.64 98 VAL A C 1
ATOM 748 O O . VAL A 1 98 ? 17.503 27.070 47.985 1.00 49.64 98 VAL A O 1
ATOM 752 N N . ASP A 1 99 ? 19.057 26.079 46.682 1.00 50.78 99 ASP A N 1
ATOM 753 C CA . ASP A 1 99 ? 19.879 27.268 46.531 1.00 50.78 99 ASP A CA 1
ATOM 754 C C . ASP A 1 99 ? 19.136 28.314 45.698 1.00 50.78 99 ASP A C 1
ATOM 755 O O . ASP A 1 99 ? 18.222 28.002 44.933 1.00 50.78 99 ASP A O 1
ATOM 760 N N . ALA A 1 100 ? 19.521 29.575 45.872 1.00 52.41 100 ALA A N 1
ATOM 761 C CA . ALA A 1 100 ? 18.777 30.640 45.211 1.00 52.41 100 ALA A CA 1
ATOM 762 C C . ALA A 1 100 ? 19.149 30.762 43.739 1.00 52.41 100 ALA A C 1
ATOM 763 O O . ALA A 1 100 ? 18.268 30.925 42.891 1.00 52.41 100 ALA A O 1
ATOM 765 N N . ALA A 1 101 ? 20.438 30.673 43.414 1.00 52.49 101 ALA A N 1
ATOM 766 C CA . ALA A 1 101 ? 20.880 30.807 42.031 1.00 52.49 101 ALA A CA 1
ATOM 767 C C . ALA A 1 101 ? 20.924 29.472 41.301 1.00 52.49 101 ALA A C 1
ATOM 768 O O . ALA A 1 101 ? 20.612 29.408 40.109 1.00 52.49 101 ALA A O 1
ATOM 770 N N . THR A 1 102 ? 21.293 28.406 42.002 1.00 53.48 102 THR A N 1
ATOM 771 C CA . THR A 1 102 ? 21.406 27.069 41.445 1.00 53.48 102 THR A CA 1
ATOM 772 C C . THR A 1 102 ? 20.181 26.273 41.882 1.00 53.48 102 THR A C 1
ATOM 773 O O . THR A 1 102 ? 19.615 26.525 42.945 1.00 53.48 102 THR A O 1
ATOM 777 N N . GLY A 1 103 ? 19.749 25.325 41.050 1.00 52.56 103 GLY A N 1
ATOM 778 C CA . GLY A 1 103 ? 18.618 24.496 41.426 1.00 52.56 103 GLY A CA 1
ATOM 779 C C . GLY A 1 103 ? 18.925 23.460 42.491 1.00 52.56 103 GLY A C 1
ATOM 780 O O . GLY A 1 103 ? 17.999 22.958 43.133 1.00 52.56 103 GLY A O 1
ATOM 781 N N . SER A 1 104 ? 20.187 23.140 42.699 1.00 49.37 104 SER A N 1
ATOM 782 C CA . SER A 1 104 ? 20.580 22.036 43.559 1.00 49.37 104 SER A CA 1
ATOM 78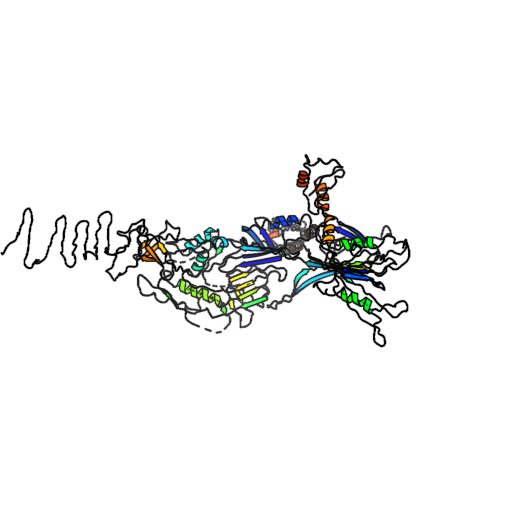3 C C . SER A 1 104 ? 20.709 22.478 45.011 1.00 49.37 104 SER A C 1
ATOM 784 O O . SER A 1 104 ? 20.829 23.670 45.300 1.00 49.37 104 SER A O 1
ATOM 787 N N . PRO A 1 105 ? 20.660 21.530 45.959 1.00 45.39 105 PRO A N 1
ATOM 788 C CA . PRO A 1 105 ? 20.984 21.847 47.360 1.00 45.39 105 PRO A CA 1
ATOM 789 C C . PRO A 1 105 ? 22.477 22.001 47.650 1.00 45.39 105 PRO A C 1
ATOM 790 O O . PRO A 1 105 ? 23.292 22.038 46.729 1.00 45.39 105 PRO A O 1
ATOM 794 N N . TYR A 1 106 ? 22.841 22.096 48.930 1.00 44.30 106 TYR A N 1
ATOM 795 C CA . TYR A 1 106 ? 24.123 22.646 49.357 1.00 44.30 106 TYR A CA 1
ATOM 796 C C . TYR A 1 106 ? 25.184 21.627 49.783 1.00 44.30 106 TYR A C 1
ATOM 797 O O . TYR A 1 106 ? 26.203 22.038 50.347 1.00 44.30 106 TYR A O 1
ATOM 806 N N . PHE A 1 107 ? 24.954 20.326 49.614 1.00 42.30 107 PHE A N 1
ATOM 807 C CA . PHE A 1 107 ? 25.950 19.261 49.800 1.00 42.30 107 PHE A CA 1
ATOM 808 C C . PHE A 1 107 ? 26.579 19.072 51.190 1.00 42.30 107 PHE A C 1
ATOM 809 O O . PHE A 1 107 ? 27.461 18.222 51.328 1.00 42.30 107 PHE A O 1
ATOM 817 N N . LEU A 1 108 ? 26.204 19.884 52.185 1.00 39.40 108 LEU A N 1
ATOM 818 C CA . LEU A 1 108 ? 26.034 19.537 53.604 1.00 39.40 108 LEU A CA 1
ATOM 819 C C . LEU A 1 108 ? 27.000 18.540 54.247 1.00 39.40 108 LEU A C 1
ATOM 820 O O . LEU A 1 108 ? 26.566 17.467 54.675 1.00 39.40 108 LEU A O 1
ATOM 825 N N . ARG A 1 109 ? 28.287 18.848 54.341 1.00 37.53 109 ARG A N 1
ATOM 826 C CA . ARG A 1 109 ? 29.270 17.908 54.884 1.00 37.53 109 ARG A CA 1
ATOM 827 C C . ARG A 1 109 ? 29.279 17.954 56.412 1.00 37.53 109 ARG A C 1
ATOM 828 O O . ARG A 1 109 ? 29.786 18.906 57.006 1.00 37.53 109 ARG A O 1
ATOM 836 N N . ILE A 1 110 ? 28.700 16.925 57.041 1.00 35.45 110 ILE A N 1
ATOM 837 C CA . ILE A 1 110 ? 28.583 16.808 58.529 1.00 35.45 110 ILE A CA 1
ATOM 838 C C . ILE A 1 110 ? 29.857 16.191 59.115 1.00 35.45 110 ILE A C 1
ATOM 839 O O . ILE A 1 110 ? 30.305 15.173 58.581 1.00 35.45 110 ILE A O 1
ATOM 844 N N . THR A 1 111 ? 30.392 16.778 60.191 1.00 36.28 111 THR A N 1
ATOM 845 C CA . THR A 1 111 ? 31.627 16.258 60.838 1.00 36.28 111 THR A CA 1
ATOM 846 C C . THR A 1 111 ? 31.524 16.328 62.368 1.00 36.28 111 THR A C 1
ATOM 847 O O . THR A 1 111 ? 30.772 17.171 62.865 1.00 36.28 111 THR A O 1
ATOM 851 N N . TRP A 1 112 ? 32.240 15.438 63.060 1.00 38.43 112 TRP A N 1
ATOM 852 C CA . TRP A 1 112 ? 32.326 15.356 64.546 1.00 38.43 112 TRP A CA 1
ATOM 853 C C . TRP A 1 112 ? 33.808 15.176 64.917 1.00 38.43 112 TRP A C 1
ATOM 854 O O . TRP A 1 112 ? 34.584 14.757 64.042 1.00 38.43 112 TRP A O 1
ATOM 865 N N . GLY A 1 113 ? 34.204 15.451 66.158 1.00 41.57 113 GLY A N 1
ATOM 866 C CA . GLY A 1 113 ? 35.646 15.487 66.468 1.00 41.57 113 GLY A CA 1
ATOM 867 C C . GLY A 1 113 ? 36.444 14.217 66.232 1.00 41.57 113 GLY A C 1
ATOM 868 O O . GLY A 1 113 ? 37.462 14.324 65.539 1.00 41.57 113 GLY A O 1
ATOM 869 N N . LYS A 1 114 ? 36.001 13.052 66.704 1.00 39.44 114 LYS A N 1
ATOM 870 C CA . LYS A 1 114 ? 36.830 11.826 66.516 1.00 39.44 114 LYS A CA 1
ATOM 871 C C . LYS A 1 114 ? 35.986 10.696 65.933 1.00 39.44 114 LYS A C 1
ATOM 872 O O . LYS A 1 114 ? 36.392 9.539 66.078 1.00 39.44 114 LYS A O 1
ATOM 878 N N . MET A 1 115 ? 34.879 11.018 65.272 1.00 37.41 115 MET A N 1
ATOM 879 C CA . MET A 1 115 ? 34.008 9.920 64.796 1.00 37.41 115 MET A CA 1
ATOM 880 C C . MET A 1 115 ? 34.163 9.677 63.294 1.00 37.41 115 MET A C 1
ATOM 881 O O . MET A 1 115 ? 33.937 10.616 62.517 1.00 37.41 115 MET A O 1
ATOM 886 N N . ARG A 1 116 ? 34.523 8.444 62.925 1.00 37.85 116 ARG A N 1
ATOM 887 C CA . ARG A 1 116 ? 34.610 8.021 61.504 1.00 37.85 116 ARG A CA 1
ATOM 888 C C . ARG A 1 116 ? 33.188 7.630 61.116 1.00 37.85 116 ARG A C 1
ATOM 889 O O . ARG A 1 116 ? 32.574 6.875 61.874 1.00 37.85 116 ARG A O 1
ATOM 897 N N . TRP A 1 117 ? 32.709 8.101 59.968 1.00 36.23 117 TRP A N 1
ATOM 898 C CA . TRP A 1 117 ? 31.315 7.914 59.586 1.00 36.23 117 TRP A CA 1
ATOM 899 C C . TRP A 1 117 ? 31.127 6.726 58.652 1.00 36.23 117 TRP A C 1
ATOM 900 O O . TRP A 1 117 ? 30.418 5.773 58.982 1.00 36.23 117 TRP A O 1
ATOM 911 N N . GLU A 1 118 ? 31.755 6.774 57.487 1.00 41.85 118 GLU A N 1
ATOM 912 C CA . GLU A 1 118 ? 31.785 5.690 56.510 1.00 41.85 118 GLU A CA 1
ATOM 913 C C . GLU A 1 118 ? 33.220 5.490 56.029 1.00 41.85 118 GLU A C 1
ATOM 914 O O . GLU A 1 118 ? 33.597 5.835 54.906 1.00 41.85 118 GLU A O 1
ATOM 920 N N . ASN A 1 119 ? 34.074 5.102 56.981 1.00 41.56 119 ASN A N 1
ATOM 921 C CA . ASN A 1 119 ? 35.512 4.884 56.819 1.00 41.56 119 ASN A CA 1
ATOM 922 C C . ASN A 1 119 ? 36.250 6.163 56.446 1.00 41.56 119 ASN A C 1
ATOM 923 O O . ASN A 1 119 ? 37.379 6.114 55.957 1.00 41.56 119 ASN A O 1
ATOM 928 N N . LYS A 1 120 ? 35.624 7.314 56.675 1.00 39.45 120 LYS A N 1
ATOM 929 C CA . LYS A 1 120 ? 36.210 8.619 56.429 1.00 39.45 120 LYS A CA 1
ATOM 930 C C . LYS A 1 120 ? 35.827 9.516 57.592 1.00 39.45 120 LYS A C 1
ATOM 931 O O . LYS A 1 120 ? 34.839 9.270 58.283 1.00 39.45 120 LYS A O 1
ATOM 937 N N . GLY A 1 121 ? 36.600 10.574 57.796 1.00 37.02 121 GLY A N 1
ATOM 938 C CA . GLY A 1 121 ? 36.343 11.462 58.914 1.00 37.02 121 GLY A CA 1
ATOM 939 C C . GLY A 1 121 ? 35.139 12.363 58.774 1.00 37.02 121 GLY A C 1
ATOM 940 O O . GLY A 1 121 ? 34.765 13.028 59.742 1.00 37.02 121 GLY A O 1
ATOM 941 N N . TRP A 1 122 ? 34.520 12.394 57.599 1.00 36.39 122 TRP A N 1
ATOM 942 C CA . TRP A 1 122 ? 33.434 13.304 57.285 1.00 36.39 122 TRP A CA 1
ATOM 943 C C . TRP A 1 122 ? 32.286 12.519 56.670 1.00 36.39 122 TRP A C 1
ATOM 944 O O . TRP A 1 122 ? 32.428 11.348 56.314 1.00 36.39 122 TRP A O 1
ATOM 955 N N . PHE A 1 123 ? 31.139 13.176 56.545 1.00 34.62 123 PHE A N 1
ATOM 956 C CA . PHE A 1 123 ? 29.974 12.600 55.886 1.00 34.62 123 PHE A CA 1
ATOM 957 C C . PHE A 1 123 ? 29.422 13.633 54.922 1.00 34.62 123 PHE A C 1
ATOM 958 O O . PHE A 1 123 ? 28.762 14.583 55.346 1.00 34.62 123 PHE A O 1
ATOM 966 N N . ALA A 1 124 ? 29.663 13.441 53.630 1.00 37.87 124 ALA A N 1
ATOM 967 C CA . ALA A 1 124 ? 29.068 14.315 52.635 1.00 37.87 124 ALA A CA 1
ATOM 968 C C . ALA A 1 124 ? 27.609 13.927 52.416 1.00 37.87 124 ALA A C 1
ATOM 969 O O . ALA A 1 124 ? 27.097 12.981 53.010 1.00 37.87 124 ALA A O 1
ATOM 971 N N . GLY A 1 125 ? 26.917 14.652 51.550 1.00 38.73 125 GLY A N 1
ATOM 972 C CA . GLY A 1 125 ? 25.556 14.309 51.199 1.00 38.73 125 GLY A CA 1
ATOM 973 C C . GLY A 1 125 ? 24.629 15.497 51.310 1.00 38.73 125 GLY A C 1
ATOM 974 O O . GLY A 1 125 ? 24.981 16.548 51.830 1.00 38.73 125 GLY A O 1
ATOM 975 N N . ARG A 1 126 ? 23.419 15.298 50.813 1.00 39.24 126 ARG A N 1
ATOM 976 C CA . ARG A 1 126 ? 22.419 16.349 50.780 1.00 39.24 126 ARG A CA 1
ATOM 977 C C . ARG A 1 126 ? 21.228 15.962 51.640 1.00 39.24 126 ARG A C 1
ATOM 978 O O . ARG A 1 126 ? 20.907 14.783 51.784 1.00 39.24 126 ARG A O 1
ATOM 986 N N . ALA A 1 127 ? 20.581 16.971 52.215 1.00 36.52 127 ALA A N 1
ATOM 987 C CA . ALA A 1 127 ? 19.506 16.730 53.166 1.00 36.52 127 ALA A CA 1
ATOM 988 C C . ALA A 1 127 ? 18.259 16.274 52.434 1.00 36.52 127 ALA A C 1
ATOM 989 O O . ALA A 1 127 ? 17.703 17.024 51.631 1.00 36.52 127 ALA A O 1
ATOM 991 N N . ARG A 1 128 ? 17.814 15.050 52.711 1.00 36.33 128 ARG A N 1
ATOM 992 C CA . ARG A 1 128 ? 16.621 14.547 52.044 1.00 36.33 128 ARG A CA 1
ATOM 993 C C . ARG A 1 128 ? 15.359 15.172 52.620 1.00 36.33 128 ARG A C 1
ATOM 994 O O . ARG A 1 128 ? 14.487 15.613 51.868 1.00 36.33 128 ARG A O 1
ATOM 1002 N N . ASP A 1 129 ? 15.244 15.232 53.943 1.00 37.56 129 ASP A N 1
ATOM 1003 C CA . ASP A 1 129 ? 14.153 15.965 54.566 1.00 37.56 129 ASP A CA 1
ATOM 1004 C C . ASP A 1 129 ? 14.612 16.527 55.905 1.00 37.56 129 ASP A C 1
ATOM 1005 O O . ASP A 1 129 ? 15.757 16.349 56.319 1.00 37.56 129 ASP A O 1
ATOM 1010 N N . LEU A 1 130 ? 13.694 17.214 56.578 1.00 36.74 130 LEU A N 1
ATOM 1011 C CA . LEU A 1 130 ? 13.974 18.142 57.663 1.00 36.74 130 LEU A CA 1
ATOM 1012 C C . LEU A 1 130 ? 12.647 18.545 58.280 1.00 36.74 130 LEU A C 1
ATOM 1013 O O . LEU A 1 130 ? 11.658 18.679 57.561 1.00 36.74 130 LEU A O 1
ATOM 1018 N N . SER A 1 131 ? 12.623 18.742 59.596 1.00 33.83 131 SER A N 1
ATOM 1019 C CA . SER A 1 131 ? 11.374 19.125 60.249 1.00 33.83 131 SER A CA 1
ATOM 1020 C C . SER A 1 131 ? 11.678 19.852 61.544 1.00 33.83 131 SER A C 1
ATOM 1021 O O . SER A 1 131 ? 12.314 19.284 62.433 1.00 33.83 131 SER A O 1
ATOM 1024 N N . VAL A 1 132 ? 11.209 21.088 61.661 1.00 32.77 132 VAL A N 1
ATOM 1025 C CA . VAL A 1 132 ? 11.322 21.860 62.891 1.00 32.77 132 VAL A CA 1
ATOM 1026 C C . VAL A 1 132 ? 9.944 21.966 63.533 1.00 32.77 132 VAL A C 1
ATOM 1027 O O . VAL A 1 132 ? 8.951 22.264 62.860 1.00 32.77 132 VAL A O 1
ATOM 1031 N N . THR A 1 133 ? 9.873 21.667 64.828 1.00 32.81 133 THR A N 1
ATOM 1032 C CA . THR A 1 133 ? 8.618 21.665 65.581 1.00 32.81 133 THR A CA 1
ATOM 1033 C C . THR A 1 133 ? 8.790 22.466 66.870 1.00 32.81 133 THR A C 1
ATOM 1034 O O . THR A 1 133 ? 9.304 21.967 67.871 1.00 32.81 133 THR A O 1
ATOM 1038 N N . TYR A 1 134 ? 8.333 23.711 66.850 1.00 32.93 134 TYR A N 1
ATOM 1039 C CA . TYR A 1 134 ? 8.628 24.645 67.928 1.00 32.93 134 TYR A CA 1
ATOM 1040 C C . TYR A 1 134 ? 7.644 24.399 69.059 1.00 32.93 134 TYR A C 1
ATOM 1041 O O . TYR A 1 134 ? 6.441 24.591 68.879 1.00 32.93 134 TYR A O 1
ATOM 1050 N N . THR A 1 135 ? 8.138 23.996 70.223 1.00 33.11 135 THR A N 1
ATOM 1051 C CA . THR A 1 135 ? 7.258 23.534 71.283 1.00 33.11 135 THR A CA 1
ATOM 1052 C C . THR A 1 135 ? 7.092 24.514 72.432 1.00 33.11 135 THR A C 1
ATOM 1053 O O . THR A 1 135 ? 6.323 24.225 73.352 1.00 33.11 135 THR A O 1
ATOM 1057 N N . LEU A 1 136 ? 7.767 25.659 72.417 1.00 32.92 136 LEU A N 1
ATOM 1058 C CA . LEU A 1 136 ? 7.673 26.578 73.545 1.00 32.92 136 LEU A CA 1
ATOM 1059 C C . LEU A 1 136 ? 7.899 27.996 73.046 1.00 32.92 136 LEU A C 1
ATOM 1060 O O . LEU A 1 136 ? 8.852 28.251 72.308 1.00 32.92 136 LEU A O 1
ATOM 1065 N N . PHE A 1 137 ? 7.025 28.910 73.454 1.00 32.73 137 PHE A N 1
ATOM 1066 C CA . PHE A 1 137 ? 7.018 30.288 72.990 1.00 32.73 137 PHE A CA 1
ATOM 1067 C C . PHE A 1 137 ? 6.962 31.212 74.200 1.00 32.73 137 PHE A C 1
ATOM 1068 O O . PHE A 1 137 ? 6.717 30.773 75.323 1.00 32.73 137 PHE A O 1
ATOM 1076 N N . ASP A 1 138 ? 7.166 32.503 73.969 1.00 33.65 138 ASP A N 1
ATOM 1077 C CA . ASP A 1 138 ? 6.931 33.524 74.984 1.00 33.65 138 ASP A CA 1
ATOM 1078 C C . ASP A 1 138 ? 5.828 34.462 74.486 1.00 33.65 138 ASP A C 1
ATOM 1079 O O . ASP A 1 138 ? 5.092 34.117 73.563 1.00 33.65 138 ASP A O 1
ATOM 1084 N N . ARG A 1 139 ? 5.691 35.620 75.149 1.00 32.80 139 ARG A N 1
ATOM 1085 C CA . ARG A 1 139 ? 4.486 36.450 75.038 1.00 32.80 139 ARG A CA 1
ATOM 1086 C C . ARG A 1 139 ? 4.238 36.946 73.619 1.00 32.80 139 ARG A C 1
ATOM 1087 O O . ARG A 1 139 ? 3.094 36.962 73.156 1.00 32.80 139 ARG A O 1
ATOM 1095 N N . ASP A 1 140 ? 5.283 37.375 72.923 1.00 34.18 140 ASP A N 1
ATOM 1096 C CA . ASP A 1 140 ? 5.176 37.706 71.508 1.00 34.18 140 ASP A CA 1
ATOM 1097 C C . ASP A 1 140 ? 5.586 36.550 70.603 1.00 34.18 140 ASP A C 1
ATOM 1098 O O . ASP A 1 140 ? 5.546 36.693 69.378 1.00 34.18 140 ASP A O 1
ATOM 1103 N N . ALA A 1 141 ? 5.950 35.422 71.200 1.00 32.83 141 ALA A N 1
ATOM 1104 C CA . ALA A 1 141 ? 6.400 34.199 70.542 1.00 32.83 141 ALA A CA 1
ATOM 1105 C C . ALA A 1 141 ? 7.590 34.435 69.626 1.00 32.83 141 ALA A C 1
ATOM 1106 O O . ALA A 1 141 ? 7.548 34.197 68.424 1.00 32.83 141 ALA A O 1
ATOM 1108 N N . THR A 1 142 ? 8.650 34.920 70.227 1.00 32.54 142 THR A N 1
ATOM 1109 C CA . THR A 1 142 ? 9.960 34.477 69.829 1.00 32.54 142 THR A CA 1
ATOM 1110 C C . THR A 1 142 ? 10.008 33.014 70.232 1.00 32.54 142 THR A C 1
ATOM 1111 O O . THR A 1 142 ? 9.655 32.697 71.369 1.00 32.54 142 THR A O 1
ATOM 1115 N N . PRO A 1 143 ? 10.350 32.092 69.346 1.00 32.68 143 PRO A N 1
ATOM 1116 C CA . PRO A 1 143 ? 10.365 30.682 69.739 1.00 32.68 143 PRO A CA 1
ATOM 1117 C C . PRO A 1 143 ? 11.523 30.371 70.669 1.00 32.68 143 PRO A C 1
ATOM 1118 O O . PRO A 1 143 ? 12.549 31.053 70.671 1.00 32.68 143 PRO A O 1
ATOM 1122 N N . LEU A 1 144 ? 11.335 29.339 71.494 1.00 34.41 144 LEU A N 1
ATOM 1123 C CA . LEU A 1 144 ? 12.330 28.951 72.484 1.00 34.41 144 LEU A CA 1
ATOM 1124 C C . LEU A 1 144 ? 12.764 27.492 72.427 1.00 34.41 144 LEU A C 1
ATOM 1125 O O . LEU A 1 144 ? 13.727 27.143 73.108 1.00 34.41 144 LEU A O 1
ATOM 1130 N N . ARG A 1 145 ? 12.091 26.628 71.663 1.00 33.34 145 ARG A N 1
ATOM 1131 C CA . ARG A 1 145 ? 12.544 25.255 71.450 1.00 33.34 145 ARG A CA 1
ATOM 1132 C C . ARG A 1 145 ? 12.407 24.916 69.977 1.00 33.34 145 ARG A C 1
ATOM 1133 O O . ARG A 1 145 ? 11.562 25.478 69.282 1.00 33.34 145 ARG A O 1
ATOM 1141 N N . ALA A 1 146 ? 13.246 23.999 69.494 1.00 33.13 146 ALA A N 1
ATOM 1142 C CA . ALA A 1 146 ? 13.274 23.705 68.066 1.00 33.13 146 ALA A CA 1
ATOM 1143 C C . ALA A 1 146 ? 12.926 22.264 67.719 1.00 33.13 146 ALA A C 1
ATOM 1144 O O . ALA A 1 146 ? 11.989 22.052 66.944 1.00 33.13 146 ALA A O 1
ATOM 1146 N N . THR A 1 147 ? 13.672 21.282 68.239 1.00 33.06 147 THR A N 1
ATOM 1147 C CA . THR A 1 147 ? 13.517 19.844 67.966 1.00 33.06 147 THR A CA 1
ATOM 1148 C C . THR A 1 147 ? 13.591 19.546 66.459 1.00 33.06 147 THR A C 1
ATOM 1149 O O . THR A 1 147 ? 12.604 19.233 65.795 1.00 33.06 147 THR A O 1
ATOM 1153 N N . VAL A 1 148 ? 14.790 19.718 65.924 1.00 31.83 148 VAL A N 1
ATOM 1154 C CA . VAL A 1 148 ? 15.062 19.495 64.507 1.00 31.83 148 VAL A CA 1
ATOM 1155 C C . VAL A 1 148 ? 15.331 18.012 64.263 1.00 31.83 148 VAL A C 1
ATOM 1156 O O . VAL A 1 148 ? 15.829 17.305 65.139 1.00 31.83 148 VAL A O 1
ATOM 1160 N N . GLN A 1 149 ? 14.975 17.522 63.071 1.00 33.87 149 GLN A N 1
ATOM 1161 C CA . GLN A 1 149 ? 14.955 16.095 62.752 1.00 33.87 149 GLN A CA 1
ATOM 1162 C C . GLN A 1 149 ? 15.555 15.848 61.358 1.00 33.87 149 GLN A C 1
ATOM 1163 O O . GLN A 1 149 ? 14.894 15.389 60.434 1.00 33.87 149 GLN A O 1
ATOM 1169 N N . LEU A 1 150 ? 16.804 16.275 61.160 1.00 33.21 150 LEU A N 1
ATOM 1170 C CA . LEU A 1 150 ? 17.566 16.062 59.925 1.00 33.21 150 LEU A CA 1
ATOM 1171 C C . LEU A 1 150 ? 17.641 14.634 59.398 1.00 33.21 150 LEU A C 1
ATOM 1172 O O . LEU A 1 150 ? 17.535 13.673 60.163 1.00 33.21 150 LEU A O 1
ATOM 1177 N N . SER A 1 151 ? 17.858 14.505 58.088 1.00 34.42 151 SER A N 1
ATOM 1178 C CA . SER A 1 151 ? 18.129 13.232 57.432 1.00 34.42 151 SER A CA 1
ATOM 1179 C C . SER A 1 151 ? 18.815 13.505 56.102 1.00 34.42 151 SER A C 1
ATOM 1180 O O . SER A 1 151 ? 18.375 14.378 55.352 1.00 34.42 151 SER A O 1
ATOM 1183 N N . LEU A 1 152 ? 19.887 12.764 55.814 1.00 34.88 152 LEU A N 1
ATOM 1184 C CA . LEU A 1 152 ? 20.787 13.026 54.695 1.00 34.88 152 LEU A CA 1
ATOM 1185 C C . LEU A 1 152 ? 20.959 11.778 53.828 1.00 34.88 152 LEU A C 1
ATOM 1186 O O . LEU A 1 152 ? 20.407 10.718 54.117 1.00 34.88 152 LEU A O 1
ATOM 1191 N N . VAL A 1 153 ? 21.724 11.924 52.739 1.00 37.21 153 VAL A N 1
ATOM 1192 C CA . VAL A 1 153 ? 22.077 10.839 51.820 1.00 37.21 153 VAL A CA 1
ATOM 1193 C C . VAL A 1 153 ? 23.591 10.832 51.619 1.00 37.21 153 VAL A C 1
ATOM 1194 O O . VAL A 1 153 ? 24.315 11.531 52.332 1.00 37.21 153 VAL A O 1
ATOM 1198 N N . ALA A 1 154 ? 24.094 10.027 50.680 1.00 41.04 154 ALA A N 1
ATOM 1199 C CA . ALA A 1 154 ? 25.538 9.787 50.619 1.00 41.04 154 ALA A CA 1
ATOM 1200 C C . ALA A 1 154 ? 26.308 10.889 49.891 1.00 41.04 154 ALA A C 1
ATOM 1201 O O . ALA A 1 154 ? 27.131 11.569 50.507 1.00 41.04 154 ALA A O 1
ATOM 1203 N N . ASP A 1 155 ? 26.076 11.036 48.577 1.00 44.20 155 ASP A N 1
ATOM 1204 C CA . ASP A 1 155 ? 26.618 12.079 47.673 1.00 44.20 155 ASP A CA 1
ATOM 1205 C C . ASP A 1 155 ? 28.079 12.477 47.907 1.00 44.20 155 ASP A C 1
ATOM 1206 O O . ASP A 1 155 ? 28.407 13.638 48.142 1.00 44.20 155 ASP A O 1
ATOM 1211 N N . GLU A 1 156 ? 28.954 11.475 47.846 1.00 47.15 156 GLU A N 1
ATOM 1212 C CA . GLU A 1 156 ? 30.411 11.737 47.954 1.00 47.15 156 GLU A CA 1
ATOM 1213 C C . GLU A 1 156 ? 30.836 12.526 46.707 1.00 47.15 156 GLU A C 1
ATOM 1214 O O . GLU A 1 156 ? 30.047 12.588 45.740 1.00 47.15 156 GLU A O 1
ATOM 1220 N N . SER A 1 157 ? 32.030 13.124 46.713 1.00 48.38 157 SER A N 1
ATOM 1221 C CA . SER A 1 157 ? 32.483 13.870 45.511 1.00 48.38 157 SER A CA 1
ATOM 1222 C C . SER A 1 157 ? 32.965 12.865 44.461 1.00 48.38 157 SER A C 1
ATOM 1223 O O . SER A 1 157 ? 33.327 11.742 44.844 1.00 48.38 157 SER A O 1
ATOM 1226 N N . PHE A 1 158 ? 32.995 13.257 43.185 1.00 48.55 158 PHE A N 1
ATOM 1227 C CA . PHE A 1 158 ? 33.394 12.305 42.112 1.00 48.55 158 PHE A CA 1
ATOM 1228 C C . PHE A 1 158 ? 34.900 12.020 42.128 1.00 48.55 158 PHE A C 1
ATOM 1229 O O . PHE A 1 158 ? 35.299 10.993 41.557 1.00 48.55 158 PHE A O 1
ATOM 1237 N N . VAL A 1 159 ? 35.703 12.900 42.733 1.00 49.68 159 VAL A N 1
ATOM 1238 C CA . VAL A 1 159 ? 37.174 12.680 42.817 1.00 49.68 159 VAL A CA 1
ATOM 1239 C C . VAL A 1 159 ? 37.463 11.677 43.938 1.00 49.68 159 VAL A C 1
ATOM 1240 O O . VAL A 1 159 ? 38.128 10.675 43.648 1.00 49.68 159 VAL A O 1
ATOM 1244 N N . ILE A 1 160 ? 36.975 11.946 45.155 1.00 48.56 160 ILE A N 1
ATOM 1245 C CA . ILE A 1 160 ? 37.186 11.040 46.326 1.00 48.56 160 ILE A CA 1
ATOM 1246 C C . ILE A 1 160 ? 36.823 9.609 45.920 1.00 48.56 160 ILE A C 1
ATOM 1247 O O . ILE A 1 160 ? 37.580 8.694 46.257 1.00 48.56 160 ILE A O 1
ATOM 1252 N N . GLN A 1 161 ? 35.701 9.438 45.218 1.00 50.01 161 GLN A N 1
ATOM 1253 C CA . GLN A 1 161 ? 35.292 8.131 44.723 1.00 50.01 161 GLN A CA 1
ATOM 1254 C C . GLN A 1 161 ? 36.229 7.593 43.651 1.00 50.01 161 GLN A C 1
ATOM 1255 O O . GLN A 1 161 ? 36.225 6.387 43.395 1.00 50.01 161 GLN A O 1
ATOM 1261 N N . GLN A 1 162 ? 37.018 8.458 43.019 1.00 52.34 162 GLN A N 1
ATOM 1262 C CA . GLN A 1 162 ? 37.970 8.016 42.010 1.00 52.34 162 GLN A CA 1
ATOM 1263 C C . GLN A 1 162 ? 39.212 7.401 42.639 1.00 52.34 162 GLN A C 1
ATOM 1264 O O . GLN A 1 162 ? 39.723 6.390 42.149 1.00 52.34 162 GLN A O 1
ATOM 1270 N N . SER A 1 163 ? 39.704 7.992 43.728 1.00 50.75 163 SER A N 1
ATOM 1271 C CA . SER A 1 163 ? 40.923 7.492 44.346 1.00 50.75 163 SER A CA 1
ATOM 1272 C C . SER A 1 163 ? 40.687 6.201 45.111 1.00 50.75 163 SER A C 1
ATOM 1273 O O . SER A 1 163 ? 41.608 5.395 45.248 1.00 50.75 163 SER A O 1
ATOM 1276 N N . LEU A 1 164 ? 39.468 5.984 45.603 1.00 51.54 164 LEU A N 1
ATOM 1277 C CA . LEU A 1 164 ? 39.195 4.805 46.418 1.00 51.54 164 LEU A CA 1
ATOM 1278 C C . LEU A 1 164 ? 39.159 3.529 45.592 1.00 51.54 164 LEU A C 1
ATOM 1279 O O . LEU A 1 164 ? 39.406 2.445 46.130 1.00 51.54 164 LEU A O 1
ATOM 1284 N N . LYS A 1 165 ? 38.842 3.617 44.306 1.00 53.61 165 LYS A N 1
ATOM 1285 C CA . LYS A 1 165 ? 38.994 2.458 43.442 1.00 53.61 165 LYS A CA 1
ATOM 1286 C C . LYS A 1 165 ? 40.345 2.429 42.747 1.00 53.61 165 LYS A C 1
ATOM 1287 O O . LYS A 1 165 ? 40.560 1.594 41.868 1.00 53.61 165 LYS A O 1
ATOM 1293 N N . THR A 1 166 ? 41.248 3.338 43.096 1.00 54.39 166 THR A N 1
ATOM 1294 C CA . THR A 1 166 ? 42.627 3.200 42.655 1.00 54.39 166 THR A CA 1
ATOM 1295 C C . THR A 1 166 ? 43.435 2.384 43.661 1.00 54.39 166 THR A C 1
ATOM 1296 O O . THR A 1 166 ? 44.285 1.579 43.268 1.00 54.39 166 THR A O 1
ATOM 1300 N N . GLN A 1 167 ? 43.148 2.525 44.961 1.00 55.16 167 GLN A N 1
ATOM 1301 C CA . GLN A 1 167 ? 43.814 1.667 45.936 1.00 55.16 167 GLN A CA 1
ATOM 1302 C C . GLN A 1 167 ? 43.313 0.229 45.917 1.00 55.16 167 GLN A C 1
ATOM 1303 O O . GLN A 1 167 ? 43.951 -0.634 46.527 1.00 55.16 167 GLN A O 1
ATOM 1309 N N . SER A 1 168 ? 42.196 -0.051 45.257 1.00 58.93 168 SER A N 1
ATOM 1310 C CA . SER A 1 168 ? 41.676 -1.404 45.113 1.00 58.93 168 SER A CA 1
ATOM 1311 C C . SER A 1 168 ? 41.652 -1.748 43.633 1.00 58.93 168 SER A C 1
ATOM 1312 O O . SER A 1 168 ? 41.045 -1.019 42.842 1.00 58.93 168 SER A O 1
ATOM 1315 N N . ALA A 1 169 ? 42.298 -2.860 43.270 1.00 62.24 169 ALA A N 1
ATOM 1316 C CA . ALA A 1 169 ? 42.565 -3.295 41.898 1.00 62.24 169 ALA A CA 1
ATOM 1317 C C . ALA A 1 169 ? 43.263 -2.217 41.071 1.00 62.24 169 ALA A C 1
ATOM 1318 O O . ALA A 1 169 ? 42.610 -1.533 40.273 1.00 62.24 169 ALA A O 1
ATOM 1320 N N . PRO A 1 170 ? 44.567 -2.007 41.255 1.00 64.41 170 PRO A N 1
ATOM 1321 C CA . PRO A 1 170 ? 45.292 -1.046 40.415 1.00 64.41 170 PRO A CA 1
ATOM 1322 C C . PRO A 1 170 ? 45.478 -1.550 38.991 1.00 64.41 170 PRO A C 1
ATOM 1323 O O . PRO A 1 170 ? 44.991 -2.611 38.598 1.00 64.41 170 PRO A O 1
ATOM 1327 N N . ASP A 1 171 ? 46.194 -0.750 38.200 1.00 68.54 171 ASP A N 1
ATOM 1328 C CA . ASP A 1 171 ? 46.493 -1.159 36.832 1.00 68.54 171 ASP A CA 1
ATOM 1329 C C . ASP A 1 171 ? 47.490 -2.319 36.781 1.00 68.54 171 ASP A C 1
ATOM 1330 O O . ASP A 1 171 ? 47.257 -3.305 36.072 1.00 68.54 171 ASP A O 1
ATOM 1335 N N . ARG A 1 172 ? 48.592 -2.237 37.528 1.00 67.42 172 ARG A N 1
ATOM 1336 C CA . ARG A 1 172 ? 49.611 -3.282 37.523 1.00 67.42 172 ARG A CA 1
ATOM 1337 C C . ARG A 1 172 ? 49.747 -3.897 38.910 1.00 67.42 172 ARG A C 1
ATOM 1338 O O . ARG A 1 172 ? 49.565 -3.216 39.923 1.00 67.42 172 ARG A O 1
ATOM 1346 N N . ALA A 1 173 ? 50.043 -5.197 38.944 1.00 64.10 173 ALA A N 1
ATOM 1347 C CA . ALA A 1 173 ? 49.929 -5.968 40.177 1.00 64.10 173 ALA A CA 1
ATOM 1348 C C . ALA A 1 173 ? 51.201 -5.928 41.017 1.00 64.10 173 ALA A C 1
ATOM 1349 O O . ALA A 1 173 ? 51.161 -5.531 42.186 1.00 64.10 173 ALA A O 1
ATOM 1351 N N . LEU A 1 174 ? 52.327 -6.365 40.439 1.00 62.82 174 LEU A N 1
ATOM 1352 C CA . LEU A 1 174 ? 53.612 -6.573 41.123 1.00 62.82 174 LEU A CA 1
ATOM 1353 C C . LEU A 1 174 ? 53.446 -7.560 42.286 1.00 62.82 174 LEU A C 1
ATOM 1354 O O . LEU A 1 174 ? 53.424 -7.202 43.461 1.00 62.82 174 LEU A O 1
ATOM 1359 N N . VAL A 1 175 ? 53.221 -8.815 41.914 1.00 63.15 175 VAL A N 1
ATOM 1360 C CA . VAL A 1 175 ? 53.104 -9.900 42.882 1.00 63.15 175 VAL A CA 1
ATOM 1361 C C . VAL A 1 175 ? 54.495 -10.478 43.118 1.00 63.15 175 VAL A C 1
ATOM 1362 O O . VAL A 1 175 ? 55.377 -10.396 42.260 1.00 63.15 175 VAL A O 1
ATOM 1366 N N . SER A 1 176 ? 54.715 -11.028 44.308 1.00 65.55 176 SER A N 1
ATOM 1367 C CA . SER A 1 176 ? 56.001 -11.589 44.693 1.00 65.55 176 SER A CA 1
ATOM 1368 C C . SER A 1 176 ? 56.043 -13.082 44.393 1.00 65.55 176 SER A C 1
ATOM 1369 O O . SER A 1 176 ? 55.065 -13.679 43.943 1.00 65.55 176 SER A O 1
ATOM 1372 N N . VAL A 1 177 ? 57.202 -13.681 44.640 1.00 66.02 177 VAL A N 1
ATOM 1373 C CA . VAL A 1 177 ? 57.419 -15.106 44.435 1.00 66.02 177 VAL A CA 1
ATOM 1374 C C . VAL A 1 177 ? 57.801 -15.731 45.771 1.00 66.02 177 VAL A C 1
ATOM 1375 O O . VAL A 1 177 ? 58.870 -15.431 46.308 1.00 66.02 177 VAL A O 1
ATOM 1379 N N . PRO A 1 178 ? 56.973 -16.589 46.347 1.00 67.02 178 PRO A N 1
ATOM 1380 C CA . PRO A 1 178 ? 57.350 -17.243 47.603 1.00 67.02 178 PRO A CA 1
ATOM 1381 C C . PRO A 1 178 ? 58.217 -18.465 47.371 1.00 67.02 178 PRO A C 1
ATOM 1382 O O . PRO A 1 178 ? 58.599 -18.755 46.236 1.00 67.02 178 PRO A O 1
ATOM 1386 N N . ASP A 1 179 ? 58.528 -19.187 48.439 1.00 68.24 179 ASP A N 1
ATOM 1387 C CA . ASP A 1 179 ? 59.289 -20.419 48.321 1.00 68.24 179 ASP A CA 1
ATOM 1388 C C . ASP A 1 179 ? 58.378 -21.537 47.822 1.00 68.24 179 ASP A C 1
ATOM 1389 O O . ASP A 1 179 ? 57.180 -21.558 48.117 1.00 68.24 179 ASP A O 1
ATOM 1394 N N . LEU A 1 180 ? 58.977 -22.464 47.060 1.00 66.00 180 LEU A N 1
ATOM 1395 C CA . LEU A 1 180 ? 58.285 -23.585 46.405 1.00 66.00 180 LEU A CA 1
ATOM 1396 C C . LEU A 1 180 ? 57.144 -23.102 45.513 1.00 66.00 180 LEU A C 1
ATOM 1397 O O . LEU A 1 180 ? 56.062 -23.695 45.473 1.00 66.00 180 LEU A O 1
ATOM 1402 N N . ALA A 1 181 ? 57.391 -22.025 44.777 1.00 64.72 181 ALA A N 1
ATOM 1403 C CA . ALA A 1 181 ? 56.331 -21.387 44.016 1.00 64.72 181 ALA A CA 1
ATOM 1404 C C . ALA A 1 181 ? 56.029 -22.165 42.742 1.00 64.72 181 ALA A C 1
ATOM 1405 O O . ALA A 1 181 ? 56.742 -23.094 42.359 1.00 64.72 181 ALA A O 1
ATOM 1407 N N . SER A 1 182 ? 54.938 -21.771 42.092 1.00 60.71 182 SER A N 1
ATOM 1408 C CA . SER A 1 182 ? 54.501 -22.363 40.840 1.00 60.71 182 SER A CA 1
ATOM 1409 C C . SER A 1 182 ? 53.610 -21.362 40.127 1.00 60.71 182 SER A C 1
ATOM 1410 O O . SER A 1 182 ? 52.850 -20.632 40.766 1.00 60.71 182 SER A O 1
ATOM 1413 N N . LEU A 1 183 ? 53.715 -21.329 38.800 1.00 59.19 183 LEU A N 1
ATOM 1414 C CA . LEU A 1 183 ? 52.921 -20.385 38.018 1.00 59.19 183 LEU A CA 1
ATOM 1415 C C . LEU A 1 183 ? 51.400 -20.544 38.083 1.00 59.19 183 LEU A C 1
ATOM 1416 O O . LEU A 1 183 ? 50.722 -19.510 37.946 1.00 59.19 183 LEU A O 1
ATOM 1421 N N . PRO A 1 184 ? 50.794 -21.728 38.243 1.00 58.29 184 PRO A N 1
ATOM 1422 C CA . PRO A 1 184 ? 49.350 -21.737 38.527 1.00 58.29 184 PRO A CA 1
ATOM 1423 C C . PRO A 1 184 ? 48.976 -21.103 39.854 1.00 58.29 184 PRO A C 1
ATOM 1424 O O . PRO A 1 184 ? 47.831 -20.665 40.003 1.00 58.29 184 PRO A O 1
ATOM 1428 N N . LEU A 1 185 ? 49.895 -21.032 40.817 1.00 57.18 185 LEU A N 1
ATOM 1429 C CA . LEU A 1 185 ? 49.636 -20.355 42.079 1.00 57.18 185 LEU A CA 1
ATOM 1430 C C . LEU A 1 185 ? 50.155 -18.926 42.107 1.00 57.18 185 LEU A C 1
ATOM 1431 O O . LEU A 1 185 ? 49.641 -18.116 42.882 1.00 57.18 185 LEU A O 1
ATOM 1436 N N . LEU A 1 186 ? 51.158 -18.596 41.295 1.00 58.44 186 LEU A N 1
ATOM 1437 C CA . LEU A 1 186 ? 51.563 -17.201 41.171 1.00 58.44 186 LEU A CA 1
ATOM 1438 C C . LEU A 1 186 ? 50.539 -16.394 40.392 1.00 58.44 186 LEU A C 1
ATOM 1439 O O . LEU A 1 186 ? 50.337 -15.213 40.684 1.00 58.44 186 LEU A O 1
ATOM 1444 N N . ALA A 1 187 ? 49.890 -17.004 39.398 1.00 58.12 187 ALA A N 1
ATOM 1445 C CA . ALA A 1 187 ? 48.823 -16.349 38.656 1.00 58.12 187 ALA A CA 1
ATOM 1446 C C . ALA A 1 187 ? 47.487 -16.421 39.370 1.00 58.12 187 ALA A C 1
ATOM 1447 O O . ALA A 1 187 ? 46.518 -15.818 38.903 1.00 58.12 187 ALA A O 1
ATOM 1449 N N . LEU A 1 188 ? 47.410 -17.154 40.472 1.00 57.74 188 LEU A N 1
ATOM 1450 C CA . LEU A 1 188 ? 46.196 -17.206 41.266 1.00 57.74 188 LEU A CA 1
ATOM 1451 C C . LEU A 1 188 ? 46.183 -16.134 42.341 1.00 57.74 188 LEU A C 1
ATOM 1452 O O . LEU A 1 188 ? 45.112 -15.629 42.694 1.00 57.74 188 LEU A O 1
ATOM 1457 N N . SER A 1 189 ? 47.353 -15.764 42.856 1.00 58.56 189 SER A N 1
ATOM 1458 C CA . SER A 1 189 ? 47.459 -14.647 43.781 1.00 58.56 189 SER A CA 1
ATOM 1459 C C . SER A 1 189 ? 47.597 -13.316 43.062 1.00 58.56 189 SER A C 1
ATOM 1460 O O . SER A 1 189 ? 47.229 -12.278 43.622 1.00 58.56 189 SER A O 1
ATOM 1463 N N . ALA A 1 190 ? 48.124 -13.320 41.838 1.00 58.98 190 ALA A N 1
ATOM 1464 C CA . ALA A 1 190 ? 48.145 -12.107 41.035 1.00 58.98 190 ALA A CA 1
ATOM 1465 C C . ALA A 1 190 ? 46.771 -11.776 40.486 1.00 58.98 190 ALA A C 1
ATOM 1466 O O . ALA A 1 190 ? 46.465 -10.603 40.262 1.00 58.98 190 ALA A O 1
ATOM 1468 N N . GLY A 1 191 ? 45.935 -12.780 40.267 1.00 60.50 191 GLY A N 1
ATOM 1469 C CA . GLY A 1 191 ? 44.562 -12.544 39.889 1.00 60.50 191 GLY A CA 1
ATOM 1470 C C . GLY A 1 191 ? 43.640 -12.183 41.027 1.00 60.50 191 GLY A C 1
ATOM 1471 O O . GLY A 1 191 ? 42.440 -12.008 40.810 1.00 60.50 191 GLY A O 1
ATOM 1472 N N . GLY A 1 192 ? 44.166 -12.088 42.245 1.00 59.72 192 GLY A N 1
ATOM 1473 C CA . GLY A 1 192 ? 43.391 -11.653 43.384 1.00 59.72 192 GLY A CA 1
ATOM 1474 C C . GLY A 1 192 ? 43.642 -10.196 43.692 1.00 59.72 192 GLY A C 1
ATOM 1475 O O . GLY A 1 192 ? 42.798 -9.520 44.284 1.00 59.72 192 GLY A O 1
ATOM 1476 N N . VAL A 1 193 ? 44.817 -9.704 43.299 1.00 60.79 193 VAL A N 1
ATOM 1477 C CA . VAL A 1 193 ? 45.101 -8.277 43.403 1.00 60.79 193 VAL A CA 1
ATOM 1478 C C . VAL A 1 193 ? 44.337 -7.515 42.332 1.00 60.79 193 VAL A C 1
ATOM 1479 O O . VAL A 1 193 ? 43.692 -6.496 42.606 1.00 60.79 193 VAL A O 1
ATOM 1483 N N . LEU A 1 194 ? 44.371 -8.014 41.103 1.00 62.41 194 LEU A N 1
ATOM 1484 C CA . LEU A 1 194 ? 43.728 -7.349 39.982 1.00 62.41 194 LEU A CA 1
ATOM 1485 C C . LEU A 1 194 ? 42.251 -7.680 39.859 1.00 62.41 194 LEU A C 1
ATOM 1486 O O . LEU A 1 194 ? 41.527 -6.926 39.200 1.00 62.41 194 LEU A O 1
ATOM 1491 N N . ALA A 1 195 ? 41.809 -8.779 40.481 1.00 62.97 195 ALA A N 1
ATOM 1492 C CA . ALA A 1 195 ? 40.449 -9.324 40.373 1.00 62.97 195 ALA A CA 1
ATOM 1493 C C . ALA A 1 195 ? 40.044 -9.551 38.916 1.00 62.97 195 ALA A C 1
ATOM 1494 O O . ALA A 1 195 ? 38.923 -9.243 38.506 1.00 62.97 195 ALA A O 1
ATOM 1496 N N . SER A 1 196 ? 40.968 -10.106 38.122 1.00 64.74 196 SER A N 1
ATOM 1497 C CA . SER A 1 196 ? 40.719 -10.264 36.694 1.00 64.74 196 SER A CA 1
ATOM 1498 C C . SER A 1 196 ? 41.195 -11.592 36.116 1.00 64.74 196 SER A C 1
ATOM 1499 O O . SER A 1 196 ? 41.149 -11.748 34.888 1.00 64.74 196 SER A O 1
ATOM 1502 N N . SER A 1 197 ? 41.656 -12.534 36.950 1.00 64.54 197 SER A N 1
ATOM 1503 C CA . SER A 1 197 ? 41.936 -13.934 36.591 1.00 64.54 197 SER A CA 1
ATOM 1504 C C . SER A 1 197 ? 42.983 -14.049 35.476 1.00 64.54 197 SER A C 1
ATOM 1505 O O . SER A 1 197 ? 42.698 -14.485 34.361 1.00 64.54 197 SER A O 1
ATOM 1508 N N . VAL A 1 198 ? 44.206 -13.627 35.804 1.00 63.99 198 VAL A N 1
ATOM 1509 C CA . VAL A 1 198 ? 45.299 -13.691 34.839 1.00 63.99 198 VAL A CA 1
ATOM 1510 C C . VAL A 1 198 ? 45.719 -15.141 34.625 1.00 63.99 198 VAL A C 1
ATOM 1511 O O . VAL A 1 198 ? 45.774 -15.942 35.567 1.00 63.99 198 VAL A O 1
ATOM 1515 N N . ASP A 1 199 ? 45.949 -15.504 33.370 1.00 63.21 199 ASP A N 1
ATOM 1516 C CA . ASP A 1 199 ? 46.354 -16.863 33.050 1.00 63.21 199 ASP A CA 1
ATOM 1517 C C . ASP A 1 199 ? 47.837 -17.037 33.351 1.00 63.21 199 ASP A C 1
ATOM 1518 O O . ASP A 1 199 ? 48.597 -16.067 33.385 1.00 63.21 199 ASP A O 1
ATOM 1523 N N . TYR A 1 200 ? 48.246 -18.287 33.597 1.00 60.29 200 TYR A N 1
ATOM 1524 C CA . TYR A 1 200 ? 49.657 -18.560 33.866 1.00 60.29 200 TYR A CA 1
ATOM 1525 C C . TYR A 1 200 ? 50.505 -18.317 32.627 1.00 60.29 200 TYR A C 1
ATOM 1526 O O . TYR A 1 200 ? 51.662 -17.899 32.729 1.00 60.29 200 TYR A O 1
ATOM 1535 N N . LEU A 1 201 ? 49.945 -18.586 31.448 1.00 60.32 201 LEU A N 1
ATOM 1536 C CA . LEU A 1 201 ? 50.712 -18.504 30.212 1.00 60.32 201 LEU A CA 1
ATOM 1537 C C . LEU A 1 201 ? 50.991 -17.057 29.838 1.00 60.32 201 LEU A C 1
ATOM 1538 O O . LEU A 1 201 ? 52.103 -16.712 29.424 1.00 60.32 201 LEU A O 1
ATOM 1543 N N . SER A 1 202 ? 49.994 -16.187 29.987 1.00 60.29 202 SER A N 1
ATOM 1544 C CA . SER A 1 202 ? 50.180 -14.777 29.682 1.00 60.29 202 SER A CA 1
ATOM 1545 C C . SER A 1 202 ? 50.925 -14.036 30.782 1.00 60.29 202 SER A C 1
ATOM 1546 O O . SER A 1 202 ? 51.526 -12.993 30.510 1.00 60.29 202 SER A O 1
ATOM 1549 N N . LEU A 1 203 ? 50.881 -14.538 32.016 1.00 60.90 203 LEU A N 1
ATOM 1550 C CA . LEU A 1 203 ? 51.781 -14.039 33.050 1.00 60.90 203 LEU A CA 1
ATOM 1551 C C . LEU A 1 203 ? 53.227 -14.394 32.733 1.00 60.90 203 LEU A C 1
ATOM 1552 O O . LEU A 1 203 ? 54.144 -13.640 33.077 1.00 60.90 203 LEU A O 1
ATOM 1557 N N . ALA A 1 204 ? 53.446 -15.528 32.068 1.00 60.97 204 ALA A N 1
ATOM 1558 C CA . ALA A 1 204 ? 54.796 -15.922 31.695 1.00 60.97 204 ALA A CA 1
ATOM 1559 C C . ALA A 1 204 ? 55.332 -15.106 30.529 1.00 60.97 204 ALA A C 1
ATOM 1560 O O . ALA A 1 204 ? 56.527 -14.802 30.494 1.00 60.97 204 ALA A O 1
ATOM 1562 N N . TRP A 1 205 ? 54.475 -14.735 29.580 1.00 59.50 205 TRP A N 1
ATOM 1563 C CA . TRP A 1 205 ? 54.923 -13.974 28.420 1.00 59.50 205 TRP A CA 1
ATOM 1564 C C . TRP A 1 205 ? 55.213 -12.519 28.765 1.00 59.50 205 TRP A C 1
ATOM 1565 O O . TRP A 1 205 ? 56.057 -11.897 28.114 1.00 59.50 205 TRP A O 1
ATOM 1576 N N . ASP A 1 206 ? 54.539 -11.971 29.782 1.00 62.39 206 ASP A N 1
ATOM 1577 C CA . ASP A 1 206 ? 54.730 -10.570 30.154 1.00 62.39 206 ASP A CA 1
ATOM 1578 C C . ASP A 1 206 ? 56.115 -10.339 30.738 1.00 62.39 206 ASP A C 1
ATOM 1579 O O . ASP A 1 206 ? 56.755 -9.323 30.450 1.00 62.39 206 ASP A O 1
ATOM 1584 N N . ASN A 1 207 ? 56.598 -11.265 31.553 1.00 62.45 207 ASN A N 1
ATOM 1585 C CA . ASN A 1 207 ? 57.909 -11.128 32.166 1.00 62.45 207 ASN A CA 1
ATOM 1586 C C . ASN A 1 207 ? 59.028 -11.676 31.293 1.00 62.45 207 ASN A C 1
ATOM 1587 O O . ASN A 1 207 ? 60.194 -11.573 31.686 1.00 62.45 207 ASN A O 1
ATOM 1592 N N . ASP A 1 208 ? 58.686 -12.250 30.131 1.00 64.21 208 ASP A N 1
ATOM 1593 C CA . ASP A 1 208 ? 59.625 -12.865 29.184 1.00 64.21 208 ASP A CA 1
ATOM 1594 C C . ASP A 1 208 ? 60.469 -13.957 29.828 1.00 64.21 208 ASP A C 1
ATOM 1595 O O . ASP A 1 208 ? 61.621 -14.162 29.443 1.00 64.21 208 ASP A O 1
ATOM 1600 N N . LEU A 1 209 ? 59.923 -14.665 30.812 1.00 64.05 209 LEU A N 1
ATOM 1601 C CA . LEU A 1 209 ? 60.700 -15.714 31.449 1.00 64.05 209 LEU A CA 1
ATOM 1602 C C . LEU A 1 209 ? 60.746 -16.954 30.570 1.00 64.05 209 LEU A C 1
ATOM 1603 O O . LEU A 1 209 ? 59.877 -17.184 29.727 1.00 64.05 209 LEU A O 1
ATOM 1608 N N . ASP A 1 210 ? 61.785 -17.753 30.784 1.00 67.54 210 ASP A N 1
ATOM 1609 C CA . ASP A 1 210 ? 62.227 -18.693 29.769 1.00 67.54 210 ASP A CA 1
ATOM 1610 C C . ASP A 1 210 ? 61.452 -20.001 29.821 1.00 67.54 210 ASP A C 1
ATOM 1611 O O . ASP A 1 210 ? 60.923 -20.457 28.804 1.00 67.54 210 ASP A O 1
ATOM 1616 N N . ASN A 1 211 ? 61.371 -20.620 30.999 1.00 68.05 211 ASN A N 1
ATOM 1617 C CA . ASN A 1 211 ? 61.156 -22.059 31.089 1.00 68.05 211 ASN A CA 1
ATOM 1618 C C . ASN A 1 211 ? 59.928 -22.432 31.908 1.00 68.05 211 ASN A C 1
ATOM 1619 O O . ASN A 1 211 ? 59.823 -23.581 32.341 1.00 68.05 211 ASN A O 1
ATOM 1624 N N . LEU A 1 212 ? 59.027 -21.474 32.161 1.00 62.75 212 LEU A N 1
ATOM 1625 C CA . LEU A 1 212 ? 57.897 -21.539 33.094 1.00 62.75 212 LEU A CA 1
ATOM 1626 C C . LEU A 1 212 ? 58.309 -21.803 34.543 1.00 62.75 212 LEU A C 1
ATOM 1627 O O . LEU A 1 212 ? 57.447 -22.097 35.374 1.00 62.75 212 LEU A O 1
ATOM 1632 N N . ASP A 1 213 ? 59.603 -21.706 34.869 1.00 65.40 213 ASP A N 1
ATOM 1633 C CA . ASP A 1 213 ? 60.140 -21.940 36.205 1.00 65.40 213 ASP A CA 1
ATOM 1634 C C . ASP A 1 213 ? 61.282 -20.986 36.512 1.00 65.40 213 ASP A C 1
ATOM 1635 O O . ASP A 1 213 ? 62.146 -21.297 37.338 1.00 65.40 213 ASP A O 1
ATOM 1640 N N . ASP A 1 214 ? 61.307 -19.826 35.865 1.00 66.96 214 ASP A N 1
ATOM 1641 C CA . ASP A 1 214 ? 62.456 -18.932 35.910 1.00 66.96 214 ASP A CA 1
ATOM 1642 C C . ASP A 1 214 ? 62.388 -17.952 37.084 1.00 66.96 214 ASP A C 1
ATOM 1643 O O . ASP A 1 214 ? 63.213 -17.037 37.176 1.00 66.96 214 ASP A O 1
ATOM 1648 N N . PHE A 1 215 ? 61.418 -18.114 37.974 1.00 65.65 215 PHE A N 1
ATOM 1649 C CA . PHE A 1 215 ? 61.398 -17.388 39.232 1.00 65.65 215 PHE A CA 1
ATOM 1650 C C . PHE A 1 215 ? 62.308 -18.059 40.259 1.00 65.65 215 PHE A C 1
ATOM 1651 O O . PHE A 1 215 ? 62.489 -19.280 40.257 1.00 65.65 215 PHE A O 1
ATOM 1659 N N . GLN A 1 216 ? 62.895 -17.245 41.135 1.00 70.26 216 GLN A N 1
ATOM 1660 C CA . GLN A 1 216 ? 63.979 -17.697 42.005 1.00 70.26 216 GLN A CA 1
ATOM 1661 C C . GLN A 1 216 ? 63.767 -17.177 43.432 1.00 70.26 216 GLN A C 1
ATOM 1662 O O . GLN A 1 216 ? 64.665 -16.592 44.040 1.00 70.26 216 GLN A O 1
ATOM 1668 N N . THR A 1 217 ? 62.554 -17.394 43.963 1.00 69.15 217 THR A N 1
ATOM 1669 C CA . THR A 1 217 ? 62.112 -17.189 45.368 1.00 69.15 217 THR A CA 1
ATOM 1670 C C . THR A 1 217 ? 62.631 -15.895 46.016 1.00 69.15 217 THR A C 1
ATOM 1671 O O . THR A 1 217 ? 63.422 -15.894 46.958 1.00 69.15 217 THR A O 1
ATOM 1675 N N . GLY A 1 218 ? 62.129 -14.776 45.513 1.00 69.23 218 GLY A N 1
ATOM 1676 C CA . GLY A 1 218 ? 62.608 -13.495 45.988 1.00 69.23 218 GLY A CA 1
ATOM 1677 C C . GLY A 1 218 ? 62.639 -12.431 44.916 1.00 69.23 218 GLY A C 1
ATOM 1678 O O . GLY A 1 218 ? 62.939 -11.267 45.197 1.00 69.23 218 GLY A O 1
ATOM 1679 N N . ASP A 1 219 ? 62.355 -12.819 43.681 1.00 69.37 219 ASP A N 1
ATOM 1680 C CA . ASP A 1 219 ? 62.175 -11.877 42.588 1.00 69.37 219 ASP A CA 1
ATOM 1681 C C . ASP A 1 219 ? 60.694 -11.567 42.393 1.00 69.37 219 ASP A C 1
ATOM 1682 O O . ASP A 1 219 ? 59.819 -12.295 42.857 1.00 69.37 219 ASP A O 1
ATOM 1687 N N . PHE A 1 220 ? 60.428 -10.454 41.720 1.00 67.73 220 PHE A N 1
ATOM 1688 C CA . PHE A 1 220 ? 59.082 -9.925 41.554 1.00 67.73 220 PHE A CA 1
ATOM 1689 C C . PHE A 1 220 ? 58.682 -10.014 40.091 1.00 67.73 220 PHE A C 1
ATOM 1690 O O . PHE A 1 220 ? 59.415 -9.546 39.216 1.00 67.73 220 PHE A O 1
ATOM 1698 N N . LEU A 1 221 ? 57.528 -10.613 39.824 1.00 63.64 221 LEU A N 1
ATOM 1699 C CA . LEU A 1 221 ? 57.002 -10.704 38.472 1.00 63.64 221 LEU A CA 1
ATOM 1700 C C . LEU A 1 221 ? 55.659 -9.994 38.404 1.00 63.64 221 LEU A C 1
ATOM 1701 O O . LEU A 1 221 ? 54.833 -10.131 39.310 1.00 63.64 221 LEU A O 1
ATOM 1706 N N . ARG A 1 222 ? 55.453 -9.233 37.336 1.00 64.35 222 ARG A N 1
ATOM 1707 C CA . ARG A 1 222 ? 54.335 -8.310 37.225 1.00 64.35 222 ARG A CA 1
ATOM 1708 C C . ARG A 1 222 ? 53.182 -8.932 36.454 1.00 64.35 222 ARG A C 1
ATOM 1709 O O . ARG A 1 222 ? 53.389 -9.656 35.478 1.00 64.35 222 ARG A O 1
ATOM 1717 N N . ALA A 1 223 ? 51.967 -8.628 36.893 1.00 63.99 223 ALA A N 1
ATOM 1718 C CA . ALA A 1 223 ? 50.756 -9.010 36.192 1.00 63.99 223 ALA A CA 1
ATOM 1719 C C . ALA A 1 223 ? 50.006 -7.757 35.766 1.00 63.99 223 ALA A C 1
ATOM 1720 O O . ALA A 1 223 ? 50.068 -6.721 36.433 1.00 63.99 223 ALA A O 1
ATOM 1722 N N . THR A 1 224 ? 49.308 -7.857 34.642 1.00 63.51 224 THR A N 1
ATOM 1723 C CA . THR A 1 224 ? 48.569 -6.730 34.099 1.00 63.51 224 THR A CA 1
ATOM 1724 C C . THR A 1 224 ? 47.116 -7.099 33.846 1.00 63.51 224 THR A C 1
ATOM 1725 O O . THR A 1 224 ? 46.818 -7.910 32.973 1.00 63.51 224 THR A O 1
ATOM 1729 N N . SER B 1 2 ? 30.410 -28.257 74.594 1.00 55.14 2 SER B N 1
ATOM 1730 C CA . SER B 1 2 ? 31.115 -28.720 75.782 1.00 55.14 2 SER B CA 1
ATOM 1731 C C . SER B 1 2 ? 32.123 -29.813 75.441 1.00 55.14 2 SER B C 1
ATOM 1732 O O . SER B 1 2 ? 32.819 -29.726 74.426 1.00 55.14 2 SER B O 1
ATOM 1735 N N . LEU B 1 3 ? 32.231 -30.779 76.360 1.00 53.10 3 LEU B N 1
ATOM 1736 C CA . LEU B 1 3 ? 32.948 -32.053 76.285 1.00 53.10 3 LEU B CA 1
ATOM 1737 C C . LEU B 1 3 ? 34.467 -31.925 76.356 1.00 53.10 3 LEU B C 1
ATOM 1738 O O . LEU B 1 3 ? 35.159 -32.929 76.553 1.00 53.10 3 LEU B O 1
ATOM 1743 N N . LEU B 1 4 ? 35.012 -30.721 76.198 1.00 50.31 4 LEU B N 1
ATOM 1744 C CA . LEU B 1 4 ? 36.430 -30.528 76.466 1.00 50.31 4 LEU B CA 1
ATOM 1745 C C . LEU B 1 4 ? 36.663 -29.373 77.427 1.00 50.31 4 LEU B C 1
ATOM 1746 O O . LEU B 1 4 ? 37.359 -29.529 78.432 1.00 50.31 4 LEU B O 1
ATOM 1751 N N . GLU B 1 5 ? 36.073 -28.216 77.136 1.00 48.36 5 GLU B N 1
ATOM 1752 C CA . GLU B 1 5 ? 36.388 -26.992 77.857 1.00 48.36 5 GLU B CA 1
ATOM 1753 C C . GLU B 1 5 ? 35.232 -26.007 77.709 1.00 48.36 5 GLU B C 1
ATOM 1754 O O . GLU B 1 5 ? 34.222 -26.298 77.066 1.00 48.36 5 GLU B O 1
ATOM 1760 N N . ARG B 1 6 ? 35.386 -24.830 78.324 1.00 45.57 6 ARG B N 1
ATOM 1761 C CA . ARG B 1 6 ? 34.280 -23.895 78.506 1.00 45.57 6 ARG B CA 1
ATOM 1762 C C . ARG B 1 6 ? 34.543 -22.524 77.892 1.00 45.57 6 ARG B C 1
ATOM 1763 O O . ARG B 1 6 ? 33.898 -21.550 78.284 1.00 45.57 6 ARG B O 1
ATOM 1771 N N . GLY B 1 7 ? 35.465 -22.415 76.943 1.00 43.06 7 GLY B N 1
ATOM 1772 C CA . GLY B 1 7 ? 35.675 -21.146 76.277 1.00 43.06 7 GLY B CA 1
ATOM 1773 C C . GLY B 1 7 ? 34.616 -20.884 75.225 1.00 43.06 7 GLY B C 1
ATOM 1774 O O . GLY B 1 7 ? 34.090 -21.799 74.595 1.00 43.06 7 GLY B O 1
ATOM 1775 N N . LEU B 1 8 ? 34.293 -19.608 75.039 1.00 39.24 8 LEU B N 1
ATOM 1776 C CA . LEU B 1 8 ? 33.280 -19.235 74.063 1.00 39.24 8 LEU B CA 1
ATOM 1777 C C . LEU B 1 8 ? 33.799 -19.375 72.643 1.00 39.24 8 LEU B C 1
ATOM 1778 O O . LEU B 1 8 ? 35.004 -19.365 72.385 1.00 39.24 8 LEU B O 1
ATOM 1783 N N . SER B 1 9 ? 32.861 -19.494 71.712 1.00 36.62 9 SER B N 1
ATOM 1784 C CA . SER B 1 9 ? 33.153 -19.458 70.286 1.00 36.62 9 SER B CA 1
ATOM 1785 C C . SER B 1 9 ? 32.341 -18.328 69.675 1.00 36.62 9 SER B C 1
ATOM 1786 O O . SER B 1 9 ? 31.115 -18.435 69.558 1.00 36.62 9 SER B O 1
ATOM 1789 N N . LYS B 1 10 ? 33.020 -17.257 69.272 1.00 35.86 10 LYS B N 1
ATOM 1790 C CA . LYS B 1 10 ? 32.356 -16.122 68.652 1.00 35.86 10 LYS B CA 1
ATOM 1791 C C . LYS B 1 10 ? 31.931 -16.481 67.226 1.00 35.86 10 LYS B C 1
ATOM 1792 O O . LYS B 1 10 ? 32.298 -17.528 66.689 1.00 35.86 10 LYS B O 1
ATOM 1798 N N . LEU B 1 11 ? 31.159 -15.603 66.597 1.00 35.62 11 LEU B N 1
ATOM 1799 C CA . LEU B 1 11 ? 30.866 -15.787 65.186 1.00 35.62 11 LEU B CA 1
ATOM 1800 C C . LEU B 1 11 ? 31.871 -15.018 64.346 1.00 35.62 11 LEU B C 1
ATOM 1801 O O . LEU B 1 11 ? 32.355 -13.959 64.744 1.00 35.62 11 LEU B O 1
ATOM 1806 N N . THR B 1 12 ? 32.169 -15.558 63.171 1.00 36.50 12 THR B N 1
ATOM 1807 C CA . THR B 1 12 ? 33.157 -14.987 62.270 1.00 36.50 12 THR B CA 1
ATOM 1808 C C . THR B 1 12 ? 32.489 -14.690 60.937 1.00 36.50 12 THR B C 1
ATOM 1809 O O . THR B 1 12 ? 31.782 -15.540 60.393 1.00 36.50 12 THR B O 1
ATOM 1813 N N . LEU B 1 13 ? 32.705 -13.483 60.424 1.00 35.23 13 LEU B N 1
ATOM 1814 C CA . LEU B 1 13 ? 32.148 -13.041 59.151 1.00 35.23 13 LEU B CA 1
ATOM 1815 C C . LEU B 1 13 ? 33.278 -12.993 58.131 1.00 35.23 13 LEU B C 1
ATOM 1816 O O . LEU B 1 13 ? 34.074 -12.053 58.120 1.00 35.23 13 LEU B O 1
ATOM 1821 N N . ASN B 1 14 ? 33.348 -14.010 57.282 1.00 35.05 14 ASN B N 1
ATOM 1822 C CA . ASN B 1 14 ? 34.352 -14.085 56.235 1.00 35.05 14 ASN B CA 1
ATOM 1823 C C . ASN B 1 14 ? 33.790 -13.488 54.956 1.00 35.05 14 ASN B C 1
ATOM 1824 O O . ASN B 1 14 ? 32.592 -13.584 54.687 1.00 35.05 14 ASN B O 1
ATOM 1829 N N . ALA B 1 15 ? 34.658 -12.871 54.163 1.00 34.95 15 ALA B N 1
ATOM 1830 C CA . ALA B 1 15 ? 34.239 -12.244 52.922 1.00 34.95 15 ALA B CA 1
ATOM 1831 C C . ALA B 1 15 ? 35.140 -12.672 51.777 1.00 34.95 15 ALA B C 1
ATOM 1832 O O . ALA B 1 15 ? 36.321 -12.963 51.969 1.00 34.95 15 ALA B O 1
ATOM 1834 N N . TRP B 1 16 ? 34.564 -12.694 50.577 1.00 35.95 16 TRP B N 1
ATOM 1835 C CA . TRP B 1 16 ? 35.289 -13.009 49.351 1.00 35.95 16 TRP B CA 1
ATOM 1836 C C . TRP B 1 16 ? 35.088 -11.930 48.296 1.00 35.95 16 TRP B C 1
ATOM 1837 O O . TRP B 1 16 ? 34.717 -10.805 48.622 1.00 35.95 16 TRP B O 1
ATOM 1848 N N . LYS B 1 17 ? 35.434 -12.199 47.075 1.00 35.89 17 LYS B N 1
ATOM 1849 C CA . LYS B 1 17 ? 35.025 -11.252 46.044 1.00 35.89 17 LYS B CA 1
ATOM 1850 C C . LYS B 1 17 ? 34.228 -11.920 44.941 1.00 35.89 17 LYS B C 1
ATOM 1851 O O . LYS B 1 17 ? 33.244 -11.351 44.467 1.00 35.89 17 LYS B O 1
ATOM 1857 N N . ASP B 1 18 ? 34.624 -13.117 44.535 1.00 38.14 18 ASP B N 1
ATOM 1858 C CA . ASP B 1 18 ? 33.891 -13.916 43.577 1.00 38.14 18 ASP B CA 1
ATOM 1859 C C . ASP B 1 18 ? 32.793 -14.716 44.268 1.00 38.14 18 ASP B C 1
ATOM 1860 O O . ASP B 1 18 ? 32.644 -14.691 45.491 1.00 38.14 18 ASP B O 1
ATOM 1865 N N . ARG B 1 19 ? 32.009 -15.428 43.456 1.00 37.60 19 ARG B N 1
ATOM 1866 C CA . ARG B 1 19 ? 30.974 -16.307 43.988 1.00 37.60 19 ARG B CA 1
ATOM 1867 C C . ARG B 1 19 ? 31.580 -17.446 44.799 1.00 37.60 19 ARG B C 1
ATOM 1868 O O . ARG B 1 19 ? 31.062 -17.802 45.862 1.00 37.60 19 ARG B O 1
ATOM 1876 N N . GLU B 1 20 ? 32.688 -18.006 44.330 1.00 39.59 20 GLU B N 1
ATOM 1877 C CA . GLU B 1 20 ? 33.375 -19.093 45.006 1.00 39.59 20 GLU B CA 1
ATOM 1878 C C . GLU B 1 20 ? 34.348 -18.550 46.052 1.00 39.59 20 GLU B C 1
ATOM 1879 O O . GLU B 1 20 ? 34.375 -17.356 46.359 1.00 39.59 20 GLU B O 1
ATOM 1885 N N . GLY B 1 21 ? 35.144 -19.454 46.615 1.00 39.10 21 GLY B N 1
ATOM 1886 C CA . GLY B 1 21 ? 36.106 -19.099 47.633 1.00 39.10 21 GLY B CA 1
ATOM 1887 C C . GLY B 1 21 ? 37.509 -18.803 47.151 1.00 39.10 21 GLY B C 1
ATOM 1888 O O . GLY B 1 21 ? 38.455 -18.945 47.932 1.00 39.10 21 GLY B O 1
ATOM 1889 N N . LYS B 1 22 ? 37.687 -18.429 45.885 1.00 38.20 22 LYS B N 1
ATOM 1890 C CA . LYS B 1 22 ? 39.038 -18.315 45.342 1.00 38.20 22 LYS B CA 1
ATOM 1891 C C . LYS B 1 22 ? 39.727 -17.024 45.775 1.00 38.20 22 LYS B C 1
ATOM 1892 O O . LYS B 1 22 ? 40.934 -17.021 46.030 1.00 38.20 22 LYS B O 1
ATOM 1898 N N . ILE B 1 23 ? 38.991 -15.918 45.841 1.00 37.26 23 ILE B N 1
ATOM 1899 C CA . ILE B 1 23 ? 39.590 -14.614 46.133 1.00 37.26 23 ILE B CA 1
ATOM 1900 C C . ILE B 1 23 ? 39.125 -14.113 47.496 1.00 37.26 23 ILE B C 1
ATOM 1901 O O . ILE B 1 23 ? 38.030 -13.547 47.596 1.00 37.26 23 ILE B O 1
ATOM 1906 N N . PRO B 1 24 ? 39.898 -14.291 48.567 1.00 36.81 24 PRO B N 1
ATOM 1907 C CA . PRO B 1 24 ? 39.439 -13.830 49.883 1.00 36.81 24 PRO B CA 1
ATOM 1908 C C . PRO B 1 24 ? 39.599 -12.327 50.067 1.00 36.81 24 PRO B C 1
ATOM 1909 O O . PRO B 1 24 ? 40.648 -11.754 49.772 1.00 36.81 24 PRO B O 1
ATOM 1913 N N . ALA B 1 25 ? 38.537 -11.695 50.557 1.00 36.17 25 ALA B N 1
ATOM 1914 C CA . ALA B 1 25 ? 38.577 -10.341 51.090 1.00 36.17 25 ALA B CA 1
ATOM 1915 C C . ALA B 1 25 ? 38.856 -10.427 52.592 1.00 36.17 25 ALA B C 1
ATOM 1916 O O . ALA B 1 25 ? 39.299 -11.466 53.087 1.00 36.17 25 ALA B O 1
ATOM 1918 N N . GLY B 1 26 ? 38.630 -9.343 53.329 1.00 37.17 26 GLY B N 1
ATOM 1919 C CA . GLY B 1 26 ? 38.826 -9.351 54.766 1.00 37.17 26 GLY B CA 1
ATOM 1920 C C . GLY B 1 26 ? 37.874 -10.277 55.508 1.00 37.17 26 GLY B C 1
ATOM 1921 O O . GLY B 1 26 ? 36.952 -10.864 54.951 1.00 37.17 26 GLY B O 1
ATOM 1922 N N . SER B 1 27 ? 38.112 -10.411 56.810 1.00 38.45 27 SER B N 1
ATOM 1923 C CA . SER B 1 27 ? 37.389 -11.399 57.607 1.00 38.45 27 SER B CA 1
ATOM 1924 C C . SER B 1 27 ? 37.461 -10.992 59.068 1.00 38.45 27 SER B C 1
ATOM 1925 O O . SER B 1 27 ? 38.548 -10.994 59.649 1.00 38.45 27 SER B O 1
ATOM 1928 N N . MET B 1 28 ? 36.321 -10.674 59.667 1.00 37.90 28 MET B N 1
ATOM 1929 C CA . MET B 1 28 ? 36.276 -10.262 61.061 1.00 37.90 28 MET B CA 1
ATOM 1930 C C . MET B 1 28 ? 35.503 -11.270 61.896 1.00 37.90 28 MET B C 1
ATOM 1931 O O . MET B 1 28 ? 34.638 -11.985 61.386 1.00 37.90 28 MET B O 1
ATOM 1936 N N . SER B 1 29 ? 35.856 -11.346 63.172 1.00 36.06 29 SER B N 1
ATOM 1937 C CA . SER B 1 29 ? 35.070 -12.034 64.182 1.00 36.06 29 SER B CA 1
ATOM 1938 C C . SER B 1 29 ? 34.485 -10.990 65.114 1.00 36.06 29 SER B C 1
ATOM 1939 O O . SER B 1 29 ? 35.199 -10.088 65.562 1.00 36.06 29 SER B O 1
ATOM 1942 N N . ALA B 1 30 ? 33.200 -11.106 65.410 1.00 36.34 30 ALA B N 1
ATOM 1943 C CA . ALA B 1 30 ? 32.496 -10.087 66.169 1.00 36.34 30 ALA B CA 1
ATOM 1944 C C . ALA B 1 30 ? 32.275 -10.559 67.594 1.00 36.34 30 ALA B C 1
ATOM 1945 O O . ALA B 1 30 ? 31.741 -11.648 67.813 1.00 36.34 30 ALA B O 1
ATOM 1947 N N . MET B 1 31 ? 32.668 -9.727 68.557 1.00 36.52 31 MET B N 1
ATOM 1948 C CA . MET B 1 31 ? 32.405 -10.015 69.956 1.00 36.52 31 MET B CA 1
ATOM 1949 C C . MET B 1 31 ? 30.929 -9.789 70.268 1.00 36.52 31 MET B C 1
ATOM 1950 O O . MET B 1 31 ? 30.186 -9.199 69.473 1.00 36.52 31 MET B O 1
ATOM 1955 N N . TYR B 1 32 ? 30.521 -10.250 71.460 1.00 35.10 32 TYR B N 1
ATOM 1956 C CA . TYR B 1 32 ? 29.164 -10.106 71.983 1.00 35.10 32 TYR B CA 1
ATOM 1957 C C . TYR B 1 32 ? 28.128 -10.732 71.054 1.00 35.10 32 TYR B C 1
ATOM 1958 O O . TYR B 1 32 ? 27.494 -10.025 70.265 1.00 35.10 32 TYR B O 1
ATOM 1967 N N . ASN B 1 33 ? 28.061 -12.067 71.087 1.00 33.34 33 ASN B N 1
ATOM 1968 C CA . ASN B 1 33 ? 27.185 -12.914 70.277 1.00 33.34 33 ASN B CA 1
ATOM 1969 C C . ASN B 1 33 ? 25.727 -12.422 70.240 1.00 33.34 33 ASN B C 1
ATOM 1970 O O . ASN B 1 33 ? 25.266 -11.754 71.167 1.00 33.34 33 ASN B O 1
ATOM 1975 N N . PRO B 1 34 ? 24.981 -12.740 69.168 1.00 33.43 34 PRO B N 1
ATOM 1976 C CA . PRO B 1 34 ? 23.707 -12.049 68.906 1.00 33.43 34 PRO B CA 1
ATOM 1977 C C . PRO B 1 34 ? 22.562 -12.208 69.896 1.00 33.43 34 PRO B C 1
ATOM 1978 O O . PRO B 1 34 ? 21.636 -11.390 69.816 1.00 33.43 34 PRO B O 1
ATOM 1982 N N . GLU B 1 35 ? 22.556 -13.241 70.749 1.00 35.62 35 GLU B N 1
ATOM 1983 C CA . GLU B 1 35 ? 21.504 -13.736 71.668 1.00 35.62 35 GLU B CA 1
ATOM 1984 C C . GLU B 1 35 ? 20.412 -14.498 70.918 1.00 35.62 35 GLU B C 1
ATOM 1985 O O . GLU B 1 35 ? 19.916 -15.493 71.451 1.00 35.62 35 GLU B O 1
ATOM 1991 N N . THR B 1 36 ? 20.137 -14.172 69.655 1.00 34.78 36 THR B N 1
ATOM 1992 C CA . THR B 1 36 ? 19.067 -14.769 68.859 1.00 34.78 36 THR B CA 1
ATOM 1993 C C . THR B 1 36 ? 19.389 -14.599 67.387 1.00 34.78 36 THR B C 1
ATOM 1994 O O . THR B 1 36 ? 19.676 -13.488 66.936 1.00 34.78 36 THR B O 1
ATOM 1998 N N . ILE B 1 37 ? 19.326 -15.682 66.627 1.00 34.28 37 ILE B N 1
ATOM 1999 C CA . ILE B 1 37 ? 19.342 -15.612 65.181 1.00 34.28 37 ILE B CA 1
ATOM 2000 C C . ILE B 1 37 ? 17.919 -15.847 64.701 1.00 34.28 37 ILE B C 1
ATOM 2001 O O . ILE B 1 37 ? 17.043 -16.251 65.461 1.00 34.28 37 ILE B O 1
ATOM 2006 N N . GLN B 1 38 ? 17.700 -15.622 63.415 1.00 34.48 38 GLN B N 1
ATOM 2007 C CA . GLN B 1 38 ? 16.414 -15.915 62.799 1.00 34.48 38 GLN B CA 1
ATOM 2008 C C . GLN B 1 38 ? 16.636 -16.084 61.312 1.00 34.48 38 GLN B C 1
ATOM 2009 O O . GLN B 1 38 ? 17.133 -15.162 60.662 1.00 34.48 38 GLN B O 1
ATOM 2015 N N . LEU B 1 39 ? 16.262 -17.230 60.767 1.00 34.25 39 LEU B N 1
ATOM 2016 C CA . LEU B 1 39 ? 16.303 -17.415 59.328 1.00 34.25 39 LEU B CA 1
ATOM 2017 C C . LEU B 1 39 ? 14.914 -17.777 58.825 1.00 34.25 39 LEU B C 1
ATOM 2018 O O . LEU B 1 39 ? 14.336 -18.781 59.246 1.00 34.25 39 LEU B O 1
ATOM 2023 N N . ASP B 1 40 ? 14.382 -16.937 57.943 1.00 36.76 40 ASP B N 1
ATOM 2024 C CA . ASP B 1 40 ? 13.023 -17.049 57.439 1.00 36.76 40 ASP B CA 1
ATOM 2025 C C . ASP B 1 40 ? 13.048 -17.670 56.053 1.00 36.76 40 ASP B C 1
ATOM 2026 O O . ASP B 1 40 ? 13.724 -17.159 55.158 1.00 36.76 40 ASP B O 1
ATOM 2031 N N . TYR B 1 41 ? 12.297 -18.749 55.867 1.00 39.53 41 TYR B N 1
ATOM 2032 C CA . TYR B 1 41 ? 12.105 -19.302 54.536 1.00 39.53 41 TYR B CA 1
ATOM 2033 C C . TYR B 1 41 ? 10.761 -18.816 54.019 1.00 39.53 41 TYR B C 1
ATOM 2034 O O . TYR B 1 41 ? 9.875 -18.471 54.801 1.00 39.53 41 TYR B O 1
ATOM 2043 N N . GLN B 1 42 ? 10.613 -18.801 52.694 1.00 43.03 42 GLN B N 1
ATOM 2044 C CA . GLN B 1 42 ? 9.339 -18.448 52.080 1.00 43.03 42 GLN B CA 1
ATOM 2045 C C . GLN B 1 42 ? 9.302 -18.975 50.656 1.00 43.03 42 GLN B C 1
ATOM 2046 O O . GLN B 1 42 ? 10.278 -18.836 49.916 1.00 43.03 42 GLN B O 1
ATOM 2052 N N . THR B 1 43 ? 8.181 -19.584 50.288 1.00 42.99 43 THR B N 1
ATOM 2053 C CA . THR B 1 43 ? 7.961 -20.149 48.968 1.00 42.99 43 THR B CA 1
ATOM 2054 C C . THR B 1 43 ? 6.677 -19.563 48.406 1.00 42.99 43 THR B C 1
ATOM 2055 O O . THR B 1 43 ? 5.647 -19.567 49.084 1.00 42.99 43 THR B O 1
ATOM 2059 N N . ARG B 1 44 ? 6.731 -19.056 47.181 1.00 45.20 44 ARG B N 1
ATOM 2060 C CA . ARG B 1 44 ? 5.586 -18.388 46.578 1.00 45.20 44 ARG B CA 1
ATOM 2061 C C . ARG B 1 44 ? 4.806 -19.349 45.694 1.00 45.20 44 ARG B C 1
ATOM 2062 O O . ARG B 1 44 ? 5.383 -20.004 44.823 1.00 45.20 44 ARG B O 1
ATOM 2070 N N . PHE B 1 45 ? 3.498 -19.430 45.926 1.00 44.93 45 PHE B N 1
ATOM 2071 C CA . PHE B 1 45 ? 2.590 -20.249 45.142 1.00 44.93 45 PHE B CA 1
ATOM 2072 C C . PHE B 1 45 ? 1.539 -19.360 44.490 1.00 44.93 45 PHE B C 1
ATOM 2073 O O . PHE B 1 45 ? 1.145 -18.334 45.048 1.00 44.93 45 PHE B O 1
ATOM 2081 N N . ASP B 1 46 ? 1.081 -19.760 43.306 1.00 49.19 46 ASP B N 1
ATOM 2082 C CA . ASP B 1 46 ? -0.001 -19.073 42.610 1.00 49.19 46 ASP B CA 1
ATOM 2083 C C . ASP B 1 46 ? -1.111 -20.061 42.287 1.00 49.19 46 ASP B C 1
ATOM 2084 O O . ASP B 1 46 ? -0.843 -21.152 41.779 1.00 49.19 46 ASP B O 1
ATOM 2089 N N . THR B 1 47 ? -2.352 -19.665 42.563 1.00 52.13 47 THR B N 1
ATOM 2090 C CA . THR B 1 47 ? -3.495 -20.556 42.418 1.00 52.13 47 THR B CA 1
ATOM 2091 C C . THR B 1 47 ? -3.905 -20.686 40.960 1.00 52.13 47 THR B C 1
ATOM 2092 O O . THR B 1 47 ? -4.001 -19.690 40.241 1.00 52.13 47 THR B O 1
ATOM 2096 N N . GLU B 1 48 ? -4.160 -21.919 40.532 1.00 53.94 48 GLU B N 1
ATOM 2097 C CA . GLU B 1 48 ? -4.656 -22.179 39.187 1.00 53.94 48 GLU B CA 1
ATOM 2098 C C . GLU B 1 48 ? -6.129 -21.808 39.103 1.00 53.94 48 GLU B C 1
ATOM 2099 O O . GLU B 1 48 ? -6.966 -22.427 39.767 1.00 53.94 48 GLU B O 1
ATOM 2105 N N . ASP B 1 49 ? -6.448 -20.804 38.293 1.00 55.16 49 ASP B N 1
ATOM 2106 C CA . ASP B 1 49 ? -7.835 -20.427 38.022 1.00 55.16 49 ASP B CA 1
ATOM 2107 C C . ASP B 1 49 ? -8.337 -21.088 36.734 1.00 55.16 49 ASP B C 1
ATOM 2108 O O . ASP B 1 49 ? -8.751 -20.439 35.779 1.00 55.16 49 ASP B O 1
ATOM 2113 N N . THR B 1 50 ? -8.301 -22.416 36.733 1.00 54.06 50 THR B N 1
ATOM 2114 C CA . THR B 1 50 ? -8.713 -23.184 35.569 1.00 54.06 50 THR B CA 1
ATOM 2115 C C . THR B 1 50 ? -10.224 -23.117 35.381 1.00 54.06 50 THR B C 1
ATOM 2116 O O . THR B 1 50 ? -10.981 -23.059 36.350 1.00 54.06 50 THR B O 1
ATOM 2120 N N . ILE B 1 51 ? -10.662 -23.106 34.121 1.00 54.11 51 ILE B N 1
ATOM 2121 C CA . ILE B 1 51 ? -12.088 -22.951 33.846 1.00 54.11 51 ILE B CA 1
ATOM 2122 C C . ILE B 1 51 ? -12.822 -24.277 34.014 1.00 54.11 51 ILE B C 1
ATOM 2123 O O . ILE B 1 51 ? -14.053 -24.303 34.122 1.00 54.11 51 ILE B O 1
ATOM 2128 N N . ASN B 1 52 ? -12.092 -25.397 33.986 1.00 57.35 52 ASN B N 1
ATOM 2129 C CA . ASN B 1 52 ? -12.744 -26.705 33.928 1.00 57.35 52 ASN B CA 1
ATOM 2130 C C . ASN B 1 52 ? -13.390 -27.088 35.258 1.00 57.35 52 ASN B C 1
ATOM 2131 O O . ASN B 1 52 ? -14.307 -27.919 35.287 1.00 57.35 52 ASN B O 1
ATOM 2136 N N . THR B 1 53 ? -12.903 -26.508 36.366 1.00 58.97 53 THR B N 1
ATOM 2137 C CA . THR B 1 53 ? -13.466 -26.635 37.726 1.00 58.97 53 THR B CA 1
ATOM 2138 C C . THR B 1 53 ? -13.487 -28.080 38.228 1.00 58.97 53 THR B C 1
ATOM 2139 O O . THR B 1 53 ? -14.309 -28.449 39.066 1.00 58.97 53 THR B O 1
ATOM 2143 N N . ALA B 1 54 ? -12.573 -28.906 37.725 1.00 59.03 54 ALA B N 1
ATOM 2144 C CA . ALA B 1 54 ? -12.475 -30.268 38.233 1.00 59.03 54 ALA B CA 1
ATOM 2145 C C . ALA B 1 54 ? -11.748 -30.306 39.572 1.00 59.03 54 ALA B C 1
ATOM 2146 O O . ALA B 1 54 ? -12.085 -31.105 40.451 1.00 59.03 54 ALA B O 1
ATOM 2148 N N . SER B 1 55 ? -10.752 -29.442 39.743 1.00 58.87 55 SER B N 1
ATOM 2149 C CA . SER B 1 55 ? -9.805 -29.537 40.839 1.00 58.87 55 SER B CA 1
ATOM 2150 C C . SER B 1 55 ? -9.406 -28.148 41.312 1.00 58.87 55 SER B C 1
ATOM 2151 O O . SER B 1 55 ? -9.468 -27.173 40.560 1.00 58.87 55 SER B O 1
ATOM 2154 N N . GLN B 1 56 ? -9.010 -28.067 42.581 1.00 56.06 56 GLN B N 1
ATOM 2155 C CA . GLN B 1 56 ? -8.389 -26.877 43.146 1.00 56.06 56 GLN B CA 1
ATOM 2156 C C . GLN B 1 56 ? -6.922 -27.167 43.428 1.00 56.06 56 GLN B C 1
ATOM 2157 O O . GLN B 1 56 ? -6.601 -28.153 44.096 1.00 56.06 56 GLN B O 1
ATOM 2163 N N . SER B 1 57 ? -6.040 -26.303 42.935 1.00 53.14 57 SER B N 1
ATOM 2164 C CA . SER B 1 57 ? -4.605 -26.513 43.068 1.00 53.14 57 SER B CA 1
ATOM 2165 C C . SER B 1 57 ? -3.890 -25.185 42.927 1.00 53.14 57 SER B C 1
ATOM 2166 O O . SER B 1 57 ? -4.480 -24.174 42.547 1.00 53.14 57 SER B O 1
ATOM 2169 N N . ASN B 1 58 ? -2.596 -25.205 43.228 1.00 49.22 58 ASN B N 1
ATOM 2170 C CA . ASN B 1 58 ? -1.777 -24.012 43.093 1.00 49.22 58 ASN B CA 1
ATOM 2171 C C . ASN B 1 58 ? -0.361 -24.388 42.685 1.00 49.22 58 ASN B C 1
ATOM 2172 O O . ASN B 1 58 ? 0.215 -25.346 43.201 1.00 49.22 58 ASN B O 1
ATOM 2177 N N . ARG B 1 59 ? 0.170 -23.648 41.718 1.00 47.71 59 ARG B N 1
ATOM 2178 C CA . ARG B 1 59 ? 1.472 -23.937 41.149 1.00 47.71 59 ARG B CA 1
ATOM 2179 C C . ARG B 1 59 ? 2.586 -23.472 42.071 1.00 47.71 59 ARG B C 1
ATOM 2180 O O . ARG B 1 59 ? 2.377 -22.683 42.985 1.00 47.71 59 ARG B O 1
ATOM 2188 N N . TYR B 1 60 ? 3.790 -23.949 41.793 1.00 44.69 60 TYR B N 1
ATOM 2189 C CA . TYR B 1 60 ? 5.007 -23.452 42.412 1.00 44.69 60 TYR B CA 1
ATOM 2190 C C . TYR B 1 60 ? 5.694 -22.483 41.461 1.00 44.69 60 TYR B C 1
ATOM 2191 O O . TYR B 1 60 ? 5.949 -22.825 40.304 1.00 44.69 60 TYR B O 1
ATOM 2200 N N . VAL B 1 61 ? 5.994 -21.280 41.946 1.00 44.37 61 VAL B N 1
ATOM 2201 C CA . VAL B 1 61 ? 6.559 -20.259 41.074 1.00 44.37 61 VAL B CA 1
ATOM 2202 C C . VAL B 1 61 ? 8.055 -20.107 41.307 1.00 44.37 61 VAL B C 1
ATOM 2203 O O . VAL B 1 61 ? 8.860 -20.487 40.453 1.00 44.37 61 VAL B O 1
ATOM 2207 N N . ILE B 1 62 ? 8.434 -19.603 42.482 1.00 44.48 62 ILE B N 1
ATOM 2208 C CA . ILE B 1 62 ? 9.827 -19.454 42.890 1.00 44.48 62 ILE B CA 1
ATOM 2209 C C . ILE B 1 62 ? 9.904 -19.541 44.403 1.00 44.48 62 ILE B C 1
ATOM 2210 O O . ILE B 1 62 ? 8.974 -19.157 45.117 1.00 44.48 62 ILE B O 1
ATOM 2215 N N . SER B 1 63 ? 11.036 -20.026 44.888 1.00 43.85 63 SER B N 1
ATOM 2216 C CA . SER B 1 63 ? 11.340 -20.043 46.308 1.00 43.85 63 SER B CA 1
ATOM 2217 C C . SER B 1 63 ? 12.229 -18.847 46.618 1.00 43.85 63 SER B C 1
ATOM 2218 O O . SER B 1 63 ? 13.310 -18.713 46.038 1.00 43.85 63 SER B O 1
ATOM 2221 N N . GLU B 1 64 ? 11.753 -17.979 47.507 1.00 43.46 64 GLU B N 1
ATOM 2222 C CA . GLU B 1 64 ? 12.516 -16.811 47.918 1.00 43.46 64 GLU B CA 1
ATOM 2223 C C . GLU B 1 64 ? 13.779 -17.252 48.654 1.00 43.46 64 GLU B C 1
ATOM 2224 O O . GLU B 1 64 ? 13.771 -18.301 49.307 1.00 43.46 64 GLU B O 1
ATOM 2230 N N . PRO B 1 65 ? 14.882 -16.508 48.545 1.00 39.76 65 PRO B N 1
ATOM 2231 C CA . PRO B 1 65 ? 16.117 -16.935 49.204 1.00 39.76 65 PRO B CA 1
ATOM 2232 C C . PRO B 1 65 ? 15.998 -16.831 50.712 1.00 39.76 65 PRO B C 1
ATOM 2233 O O . PRO B 1 65 ? 15.265 -15.992 51.236 1.00 39.76 65 PRO B O 1
ATOM 2237 N N . VAL B 1 66 ? 16.678 -17.748 51.399 1.00 36.00 66 VAL B N 1
ATOM 2238 C CA . VAL B 1 66 ? 16.705 -17.732 52.851 1.00 36.00 66 VAL B CA 1
ATOM 2239 C C . VAL B 1 66 ? 17.391 -16.467 53.323 1.00 36.00 66 VAL B C 1
ATOM 2240 O O . VAL B 1 66 ? 18.522 -16.168 52.922 1.00 36.00 66 VAL B O 1
ATOM 2244 N N . GLY B 1 67 ? 16.709 -15.712 54.169 1.00 33.92 67 GLY B N 1
ATOM 2245 C CA . GLY B 1 67 ? 17.244 -14.481 54.723 1.00 33.92 67 GLY B CA 1
ATOM 2246 C C . GLY B 1 67 ? 17.520 -14.667 56.203 1.00 33.92 67 GLY B C 1
ATOM 2247 O O . GLY B 1 67 ? 16.712 -15.255 56.916 1.00 33.92 67 GLY B O 1
ATOM 2248 N N . LEU B 1 68 ? 18.651 -14.145 56.655 1.00 31.62 68 LEU B N 1
ATOM 2249 C CA . LEU B 1 68 ? 19.087 -14.293 58.033 1.00 31.62 68 LEU B CA 1
ATOM 2250 C C . LEU B 1 68 ? 19.077 -12.935 58.708 1.00 31.62 68 LEU B C 1
ATOM 2251 O O . LEU B 1 68 ? 19.642 -11.979 58.178 1.00 31.62 68 LEU B O 1
ATOM 2256 N N . ASN B 1 69 ? 18.452 -12.854 59.876 1.00 32.53 69 ASN B N 1
ATOM 2257 C CA . ASN B 1 69 ? 18.465 -11.647 60.685 1.00 32.53 69 ASN B CA 1
ATOM 2258 C C . ASN B 1 69 ? 19.248 -11.903 61.963 1.00 32.53 69 ASN B C 1
ATOM 2259 O O . ASN B 1 69 ? 19.183 -12.983 62.549 1.00 32.53 69 ASN B O 1
ATOM 2264 N N . LEU B 1 70 ? 19.979 -10.879 62.393 1.00 32.05 70 LEU B N 1
ATOM 2265 C CA . LEU B 1 70 ? 21.042 -11.030 63.374 1.00 32.05 70 LEU B CA 1
ATOM 2266 C C . LEU B 1 70 ? 21.415 -9.657 63.908 1.00 32.05 70 LEU B C 1
ATOM 2267 O O . LEU B 1 70 ? 21.610 -8.726 63.128 1.00 32.05 70 LEU B O 1
ATOM 2272 N N . THR B 1 71 ? 21.513 -9.502 65.222 1.00 32.66 71 THR B N 1
ATOM 2273 C CA . THR B 1 71 ? 21.737 -8.193 65.815 1.00 32.66 71 THR B CA 1
ATOM 2274 C C . THR B 1 71 ? 22.926 -8.246 66.762 1.00 32.66 71 THR B C 1
ATOM 2275 O O . THR B 1 71 ? 23.012 -9.128 67.617 1.00 32.66 71 THR B O 1
ATOM 2279 N N . LEU B 1 72 ? 23.858 -7.320 66.589 1.00 32.69 72 LEU B N 1
ATOM 2280 C CA . LEU B 1 72 ? 25.101 -7.326 67.335 1.00 32.69 72 LEU B CA 1
ATOM 2281 C C . LEU B 1 72 ? 25.183 -6.092 68.224 1.00 32.69 72 LEU B C 1
ATOM 2282 O O . LEU B 1 72 ? 24.341 -5.197 68.169 1.00 32.69 72 LEU B O 1
ATOM 2287 N N . LEU B 1 73 ? 26.218 -6.057 69.056 1.00 33.83 73 LEU B N 1
ATOM 2288 C CA . LEU B 1 73 ? 26.480 -4.920 69.924 1.00 33.83 73 LEU B CA 1
ATOM 2289 C C . LEU B 1 73 ? 27.974 -4.831 70.163 1.00 33.83 73 LEU B C 1
ATOM 2290 O O . LEU B 1 73 ? 28.632 -5.842 70.418 1.00 33.83 73 LEU B O 1
ATOM 2295 N N . PHE B 1 74 ? 28.499 -3.617 70.072 1.00 34.15 74 PHE B N 1
ATOM 2296 C CA . PHE B 1 74 ? 29.891 -3.337 70.355 1.00 34.15 74 PHE B CA 1
ATOM 2297 C C . PHE B 1 74 ? 29.960 -2.285 71.452 1.00 34.15 74 PHE B C 1
ATOM 2298 O O . PHE B 1 74 ? 29.050 -1.472 71.605 1.00 34.15 74 PHE B O 1
ATOM 2306 N N . ASP B 1 75 ? 31.046 -2.317 72.215 1.00 35.57 75 ASP B N 1
ATOM 2307 C CA . ASP B 1 75 ? 31.227 -1.425 73.352 1.00 35.57 75 ASP B CA 1
ATOM 2308 C C . ASP B 1 75 ? 32.697 -1.388 73.727 1.00 35.57 75 ASP B C 1
ATOM 2309 O O . ASP B 1 75 ? 33.302 -2.442 73.933 1.00 35.57 75 ASP B O 1
ATOM 2314 N N . SER B 1 76 ? 33.275 -0.189 73.804 1.00 34.67 76 SER B N 1
ATOM 2315 C CA . SER B 1 76 ? 34.617 -0.036 74.353 1.00 34.67 76 SER B CA 1
ATOM 2316 C C . SER B 1 76 ? 34.653 1.113 75.353 1.00 34.67 76 SER B C 1
ATOM 2317 O O . SER B 1 76 ? 35.141 2.196 75.040 1.00 34.67 76 SER B O 1
ATOM 2320 N N . GLN B 1 77 ? 34.178 0.861 76.568 1.00 35.65 77 GLN B N 1
ATOM 2321 C CA . GLN B 1 77 ? 34.650 1.616 77.723 1.00 35.65 77 GLN B CA 1
ATOM 2322 C C . GLN B 1 77 ? 34.849 0.770 78.965 1.00 35.65 77 GLN B C 1
ATOM 2323 O O . GLN B 1 77 ? 35.558 1.217 79.872 1.00 35.65 77 GLN B O 1
ATOM 2329 N N . MET B 1 78 ? 34.239 -0.406 79.059 1.00 37.10 78 MET B N 1
ATOM 2330 C CA . MET B 1 78 ? 34.537 -1.324 80.143 1.00 37.10 78 MET B CA 1
ATOM 2331 C C . MET B 1 78 ? 35.990 -1.774 80.043 1.00 37.10 78 MET B C 1
ATOM 2332 O O . MET B 1 78 ? 36.490 -1.985 78.938 1.00 37.10 78 MET B O 1
ATOM 2337 N N . PRO B 1 79 ? 36.697 -1.901 81.169 1.00 36.33 79 PRO B N 1
ATOM 2338 C CA . PRO B 1 79 ? 38.166 -1.940 81.107 1.00 36.33 79 PRO B CA 1
ATOM 2339 C C . PRO B 1 79 ? 38.755 -3.229 80.559 1.00 36.33 79 PRO B C 1
ATOM 2340 O O . PRO B 1 79 ? 39.975 -3.287 80.369 1.00 36.33 79 PRO B O 1
ATOM 2344 N N . GLY B 1 80 ? 37.949 -4.247 80.275 1.00 35.17 80 GLY B N 1
ATOM 2345 C CA . GLY B 1 80 ? 38.429 -5.319 79.425 1.00 35.17 80 GLY B CA 1
ATOM 2346 C C . GLY B 1 80 ? 38.428 -4.941 77.961 1.00 35.17 80 GLY B C 1
ATOM 2347 O O . GLY B 1 80 ? 39.216 -5.476 77.180 1.00 35.17 80 GLY B O 1
ATOM 2348 N N . ASN B 1 81 ? 37.557 -4.012 77.573 1.00 35.67 81 ASN B N 1
ATOM 2349 C CA . ASN B 1 81 ? 37.368 -3.626 76.180 1.00 35.67 81 ASN B CA 1
ATOM 2350 C C . ASN B 1 81 ? 38.271 -2.438 75.882 1.00 35.67 81 ASN B C 1
ATOM 2351 O O . ASN B 1 81 ? 38.007 -1.322 76.338 1.00 35.67 81 ASN B O 1
ATOM 2356 N N . THR B 1 82 ? 39.337 -2.670 75.118 1.00 36.67 82 THR B N 1
ATOM 2357 C CA . THR B 1 82 ? 40.295 -1.621 74.809 1.00 36.67 82 THR B CA 1
ATOM 2358 C C . THR B 1 82 ? 40.395 -1.268 73.335 1.00 36.67 82 THR B C 1
ATOM 2359 O O . THR B 1 82 ? 40.822 -0.152 73.024 1.00 36.67 82 THR B O 1
ATOM 2363 N N . THR B 1 83 ? 40.038 -2.168 72.429 1.00 36.12 83 THR B N 1
ATOM 2364 C CA . THR B 1 83 ? 40.031 -1.821 71.014 1.00 36.12 83 THR B CA 1
ATOM 2365 C C . THR B 1 83 ? 38.854 -0.899 70.741 1.00 36.12 83 THR B C 1
ATOM 2366 O O . THR B 1 83 ? 37.730 -1.214 71.142 1.00 36.12 83 THR B O 1
ATOM 2370 N N . PRO B 1 84 ? 39.067 0.245 70.091 1.00 34.90 84 PRO B N 1
ATOM 2371 C CA . PRO B 1 84 ? 37.949 1.152 69.810 1.00 34.90 84 PRO B CA 1
ATOM 2372 C C . PRO B 1 84 ? 37.009 0.550 68.783 1.00 34.90 84 PRO B C 1
ATOM 2373 O O . PRO B 1 84 ? 37.440 -0.127 67.851 1.00 34.90 84 PRO B O 1
ATOM 2377 N N . ILE B 1 85 ? 35.708 0.795 68.962 1.00 34.20 85 ILE B N 1
ATOM 2378 C CA . ILE B 1 85 ? 34.723 0.080 68.154 1.00 34.20 85 ILE B CA 1
ATOM 2379 C C . ILE B 1 85 ? 34.642 0.598 66.729 1.00 34.20 85 ILE B C 1
ATOM 2380 O O . ILE B 1 85 ? 33.953 -0.014 65.908 1.00 34.20 85 ILE B O 1
ATOM 2385 N N . GLU B 1 86 ? 35.326 1.694 66.402 1.00 34.39 86 GLU B N 1
ATOM 2386 C CA . GLU B 1 86 ? 35.389 2.097 65.004 1.00 34.39 86 GLU B CA 1
ATOM 2387 C C . GLU B 1 86 ? 36.307 1.221 64.180 1.00 34.39 86 GLU B C 1
ATOM 2388 O O . GLU B 1 86 ? 36.089 1.109 62.974 1.00 34.39 86 GLU B O 1
ATOM 2394 N N . THR B 1 87 ? 37.318 0.600 64.781 1.00 35.33 87 THR B N 1
ATOM 2395 C CA . THR B 1 87 ? 38.128 -0.339 64.017 1.00 35.33 87 THR B CA 1
ATOM 2396 C C . THR B 1 87 ? 37.370 -1.628 63.761 1.00 35.33 87 THR B C 1
ATOM 2397 O O . THR B 1 87 ? 37.641 -2.320 62.776 1.00 35.33 87 THR B O 1
ATOM 2401 N N . GLN B 1 88 ? 36.422 -1.961 64.635 1.00 35.40 88 GLN B N 1
ATOM 2402 C CA . GLN B 1 88 ? 35.596 -3.144 64.450 1.00 35.40 88 GLN B CA 1
ATOM 2403 C C . GLN B 1 88 ? 34.406 -2.869 63.549 1.00 35.40 88 GLN B C 1
ATOM 2404 O O . GLN B 1 88 ? 33.888 -3.791 62.917 1.00 35.40 88 GLN B O 1
ATOM 2410 N N . LEU B 1 89 ? 33.957 -1.623 63.483 1.00 33.77 89 LEU B N 1
ATOM 2411 C CA . LEU B 1 89 ? 32.910 -1.241 62.551 1.00 33.77 89 LEU B CA 1
ATOM 2412 C C . LEU B 1 89 ? 33.443 -0.750 61.218 1.00 33.77 89 LEU B C 1
ATOM 2413 O O . LEU B 1 89 ? 32.659 -0.602 60.281 1.00 33.77 89 LEU B O 1
ATOM 2418 N N . ALA B 1 90 ? 34.748 -0.519 61.091 1.00 35.48 90 ALA B N 1
ATOM 2419 C CA . ALA B 1 90 ? 35.306 -0.221 59.778 1.00 35.48 90 ALA B CA 1
ATOM 2420 C C . ALA B 1 90 ? 35.377 -1.445 58.887 1.00 35.48 90 ALA B C 1
ATOM 2421 O O . ALA B 1 90 ? 35.742 -1.314 57.718 1.00 35.48 90 ALA B O 1
ATOM 2423 N N . MET B 1 91 ? 35.071 -2.622 59.415 1.00 37.38 91 MET B N 1
ATOM 2424 C CA . MET B 1 91 ? 35.007 -3.845 58.643 1.00 37.38 91 MET B CA 1
ATOM 2425 C C . MET B 1 91 ? 33.580 -4.225 58.276 1.00 37.38 91 MET B C 1
ATOM 2426 O O . MET B 1 91 ? 33.340 -4.626 57.141 1.00 37.38 91 MET B O 1
ATOM 2431 N N . LEU B 1 92 ? 32.621 -4.097 59.200 1.00 35.42 92 LEU B N 1
ATOM 2432 C CA . LEU B 1 92 ? 31.220 -4.346 58.861 1.00 35.42 92 LEU B CA 1
ATOM 2433 C C . LEU B 1 92 ? 30.692 -3.347 57.844 1.00 35.42 92 LEU B C 1
ATOM 2434 O O . LEU B 1 92 ? 29.968 -3.725 56.920 1.00 35.42 92 LEU B O 1
ATOM 2439 N N . LYS B 1 93 ? 31.028 -2.068 58.007 1.00 34.29 93 LYS B N 1
ATOM 2440 C CA . LYS B 1 93 ? 30.631 -1.067 57.025 1.00 34.29 93 LYS B CA 1
ATOM 2441 C C . LYS B 1 93 ? 31.314 -1.296 55.686 1.00 34.29 93 LYS B C 1
ATOM 2442 O O . LYS B 1 93 ? 30.760 -0.943 54.642 1.00 34.29 93 LYS B O 1
ATOM 2448 N N . SER B 1 94 ? 32.503 -1.897 55.697 1.00 35.75 94 SER B N 1
ATOM 2449 C CA . SER B 1 94 ? 33.225 -2.157 54.458 1.00 35.75 94 SER B CA 1
ATOM 2450 C C . SER B 1 94 ? 32.749 -3.436 53.788 1.00 35.75 94 SER B C 1
ATOM 2451 O O . SER B 1 94 ? 32.505 -3.452 52.579 1.00 35.75 94 SER B O 1
ATOM 2454 N N . LEU B 1 95 ? 32.610 -4.521 54.551 1.00 36.30 95 LEU B N 1
ATOM 2455 C CA . LEU B 1 95 ? 32.271 -5.806 53.950 1.00 36.30 95 LEU B CA 1
ATOM 2456 C C . LEU B 1 95 ? 30.810 -5.913 53.555 1.00 36.30 95 LEU B C 1
ATOM 2457 O O . LEU B 1 95 ? 30.470 -6.766 52.732 1.00 36.30 95 LEU B O 1
ATOM 2462 N N . CYS B 1 96 ? 29.938 -5.085 54.121 1.00 37.65 96 CYS B N 1
ATOM 2463 C CA . CYS B 1 96 ? 28.521 -5.084 53.764 1.00 37.65 96 CYS B CA 1
ATOM 2464 C C . CYS B 1 96 ? 28.181 -3.930 52.835 1.00 37.65 96 CYS B C 1
ATOM 2465 O O . CYS B 1 96 ? 27.099 -3.342 52.921 1.00 37.65 96 CYS B O 1
ATOM 2468 N N . ALA B 1 97 ? 29.104 -3.587 51.941 1.00 36.70 97 ALA B N 1
ATOM 2469 C CA . ALA B 1 97 ? 28.908 -2.523 50.972 1.00 36.70 97 ALA B CA 1
ATOM 2470 C C . ALA B 1 97 ? 29.581 -2.924 49.668 1.00 36.70 97 ALA B C 1
ATOM 2471 O O . ALA B 1 97 ? 30.176 -3.998 49.553 1.00 36.70 97 ALA B O 1
ATOM 2473 N N . VAL B 1 98 ? 29.480 -2.045 48.682 1.00 37.62 98 VAL B N 1
ATOM 2474 C CA . VAL B 1 98 ? 29.979 -2.313 47.340 1.00 37.62 98 VAL B CA 1
ATOM 2475 C C . VAL B 1 98 ? 31.495 -2.181 47.335 1.00 37.62 98 VAL B C 1
ATOM 2476 O O . VAL B 1 98 ? 32.039 -1.185 47.823 1.00 37.62 98 VAL B O 1
ATOM 2480 N N . ASP B 1 99 ? 32.187 -3.181 46.792 1.00 38.89 99 ASP B N 1
ATOM 2481 C CA . ASP B 1 99 ? 33.639 -3.126 46.784 1.00 38.89 99 ASP B CA 1
ATOM 2482 C C . ASP B 1 99 ? 34.148 -2.180 45.706 1.00 38.89 99 ASP B C 1
ATOM 2483 O O . ASP B 1 99 ? 33.514 -1.977 44.670 1.00 38.89 99 ASP B O 1
ATOM 2488 N N . ALA B 1 100 ? 35.296 -1.574 45.980 1.00 39.59 100 ALA B N 1
ATOM 2489 C CA . ALA B 1 100 ? 35.872 -0.625 45.046 1.00 39.59 100 ALA B CA 1
ATOM 2490 C C . ALA B 1 100 ? 36.473 -1.304 43.828 1.00 39.59 100 ALA B C 1
ATOM 2491 O O . ALA B 1 100 ? 36.588 -0.670 42.775 1.00 39.59 100 ALA B O 1
ATOM 2493 N N . ALA B 1 101 ? 36.844 -2.578 43.944 1.00 39.80 101 ALA B N 1
ATOM 2494 C CA . ALA B 1 101 ? 37.528 -3.260 42.853 1.00 39.80 101 ALA B CA 1
ATOM 2495 C C . ALA B 1 101 ? 36.573 -3.573 41.714 1.00 39.80 101 ALA B C 1
ATOM 2496 O O . ALA B 1 101 ? 36.841 -3.236 40.556 1.00 39.80 101 ALA B O 1
ATOM 2498 N N . THR B 1 102 ? 35.445 -4.214 42.024 1.00 38.96 102 THR B N 1
ATOM 2499 C CA . THR B 1 102 ? 34.569 -4.759 41.002 1.00 38.96 102 THR B CA 1
ATOM 2500 C C . THR B 1 102 ? 33.218 -4.074 40.899 1.00 38.96 102 THR B C 1
ATOM 2501 O O . THR B 1 102 ? 32.617 -4.103 39.823 1.00 38.96 102 THR B O 1
ATOM 2505 N N . GLY B 1 103 ? 32.727 -3.460 41.966 1.00 38.07 103 GLY B N 1
ATOM 2506 C CA . GLY B 1 103 ? 31.410 -2.860 41.924 1.00 38.07 103 GLY B CA 1
ATOM 2507 C C . GLY B 1 103 ? 30.306 -3.852 42.225 1.00 38.07 103 GLY B C 1
ATOM 2508 O O . GLY B 1 103 ? 29.376 -4.015 41.433 1.00 38.07 103 GLY B O 1
ATOM 2509 N N . SER B 1 104 ? 30.402 -4.522 43.369 1.00 37.92 104 SER B N 1
ATOM 2510 C CA . SER B 1 104 ? 29.473 -5.574 43.760 1.00 37.92 104 SER B CA 1
ATOM 2511 C C . SER B 1 104 ? 29.598 -5.770 45.263 1.00 37.92 104 SER B C 1
ATOM 2512 O O . SER B 1 104 ? 30.544 -5.275 45.882 1.00 37.92 104 SER B O 1
ATOM 2515 N N . PRO B 1 105 ? 28.663 -6.474 45.887 1.00 35.49 105 PRO B N 1
ATOM 2516 C CA . PRO B 1 105 ? 28.899 -6.900 47.274 1.00 35.49 105 PRO B CA 1
ATOM 2517 C C . PRO B 1 105 ? 29.922 -8.027 47.402 1.00 35.49 105 PRO B C 1
ATOM 2518 O O . PRO B 1 105 ? 30.430 -8.529 46.397 1.00 35.49 105 PRO B O 1
ATOM 2522 N N . TYR B 1 106 ? 30.226 -8.442 48.630 1.00 35.70 106 TYR B N 1
ATOM 2523 C CA . TYR B 1 106 ? 31.420 -9.229 48.915 1.00 35.70 106 TYR B CA 1
ATOM 2524 C C . TYR B 1 106 ? 31.201 -10.719 49.152 1.00 35.70 106 TYR B C 1
ATOM 2525 O O . TYR B 1 106 ? 32.172 -11.389 49.502 1.00 35.70 106 TYR B O 1
ATOM 2534 N N . PHE B 1 107 ? 29.979 -11.245 49.026 1.00 34.05 107 PHE B N 1
ATOM 2535 C CA . PHE B 1 107 ? 29.685 -12.681 49.177 1.00 34.05 107 PHE B CA 1
ATOM 2536 C C . PHE B 1 107 ? 30.126 -13.213 50.546 1.00 34.05 107 PHE B C 1
ATOM 2537 O O . PHE B 1 107 ? 31.061 -13.999 50.667 1.00 34.05 107 PHE B O 1
ATOM 2545 N N . LEU B 1 108 ? 29.445 -12.722 51.574 1.00 33.68 108 LEU B N 1
ATOM 2546 C CA . LEU B 1 108 ? 29.806 -13.009 52.951 1.00 33.68 108 LEU B CA 1
ATOM 2547 C C . LEU B 1 108 ? 29.544 -14.479 53.282 1.00 33.68 108 LEU B C 1
ATOM 2548 O O . LEU B 1 108 ? 28.848 -15.194 52.561 1.00 33.68 108 LEU B O 1
ATOM 2553 N N . ARG B 1 109 ? 30.105 -14.932 54.398 1.00 34.84 109 ARG B N 1
ATOM 2554 C CA . ARG B 1 109 ? 29.824 -16.281 54.890 1.00 34.84 109 ARG B CA 1
ATOM 2555 C C . ARG B 1 109 ? 29.871 -16.246 56.414 1.00 34.84 109 ARG B C 1
ATOM 2556 O O . ARG B 1 109 ? 30.951 -16.202 57.003 1.00 34.84 109 ARG B O 1
ATOM 2564 N N . ILE B 1 110 ? 28.700 -16.325 57.052 1.00 34.69 110 ILE B N 1
ATOM 2565 C CA . ILE B 1 110 ? 28.574 -16.326 58.543 1.00 34.69 110 ILE B CA 1
ATOM 2566 C C . ILE B 1 110 ? 28.800 -17.748 59.073 1.00 34.69 110 ILE B C 1
ATOM 2567 O O . ILE B 1 110 ? 28.265 -18.681 58.470 1.00 34.69 110 ILE B O 1
ATOM 2572 N N . THR B 1 111 ? 29.564 -17.903 60.159 1.00 36.11 111 THR B N 1
ATOM 2573 C CA . THR B 1 111 ? 29.777 -19.247 60.762 1.00 36.11 111 THR B CA 1
ATOM 2574 C C . THR B 1 111 ? 29.812 -19.160 62.294 1.00 36.11 111 THR B C 1
ATOM 2575 O O . THR B 1 111 ? 30.225 -18.116 62.810 1.00 36.11 111 THR B O 1
ATOM 2579 N N . TRP B 1 112 ? 29.365 -20.222 62.973 1.00 38.36 112 TRP B N 1
ATOM 2580 C CA . TRP B 1 112 ? 29.362 -20.333 64.460 1.00 38.36 112 TRP B CA 1
ATOM 2581 C C . TRP B 1 112 ? 29.978 -21.691 64.823 1.00 38.36 112 TRP B C 1
ATOM 2582 O O . TRP B 1 112 ? 29.977 -22.585 63.958 1.00 38.36 112 TRP B O 1
ATOM 2593 N N . GLY B 1 113 ? 30.472 -21.874 66.048 1.00 39.61 113 GLY B N 1
ATOM 2594 C CA . GLY B 1 113 ? 31.249 -23.099 66.316 1.00 39.61 113 GLY B CA 1
ATOM 2595 C C . GLY B 1 113 ? 30.522 -24.409 66.091 1.00 39.61 113 GLY B C 1
ATOM 2596 O O . GLY B 1 113 ? 31.060 -25.222 65.337 1.00 39.61 113 GLY B O 1
ATOM 2597 N N . LYS B 1 114 ? 29.322 -24.601 66.630 1.00 36.62 114 LYS B N 1
ATOM 2598 C CA . LYS B 1 114 ? 28.634 -25.903 66.414 1.00 36.62 114 LYS B CA 1
ATOM 2599 C C . LYS B 1 114 ? 27.269 -25.666 65.779 1.00 36.62 114 LYS B C 1
ATOM 2600 O O . LYS B 1 114 ? 26.562 -26.646 65.525 1.00 36.62 114 LYS B O 1
ATOM 2606 N N . MET B 1 115 ? 26.909 -24.407 65.553 1.00 35.69 115 MET B N 1
ATOM 2607 C CA . MET B 1 115 ? 25.574 -24.154 64.967 1.00 35.69 115 MET B CA 1
ATOM 2608 C C . MET B 1 115 ? 25.588 -24.585 63.503 1.00 35.69 115 MET B C 1
ATOM 2609 O O . MET B 1 115 ? 26.489 -24.157 62.775 1.00 35.69 115 MET B O 1
ATOM 2614 N N . ARG B 1 116 ? 24.597 -25.377 63.096 1.00 37.15 116 ARG B N 1
ATOM 2615 C CA . ARG B 1 116 ? 24.518 -25.802 61.679 1.00 37.15 116 ARG B CA 1
ATOM 2616 C C . ARG B 1 116 ? 23.410 -24.987 61.027 1.00 37.15 116 ARG B C 1
ATOM 2617 O O . ARG B 1 116 ? 22.248 -25.141 61.424 1.00 37.15 116 ARG B O 1
ATOM 2625 N N . TRP B 1 117 ? 23.790 -24.143 60.073 1.00 36.05 117 TRP B N 1
ATOM 2626 C CA . TRP B 1 117 ? 22.833 -23.327 59.345 1.00 36.05 117 TRP B CA 1
ATOM 2627 C C . TRP B 1 117 ? 22.090 -24.266 58.398 1.00 36.05 117 TRP B C 1
ATOM 2628 O O . TRP B 1 117 ? 22.318 -25.478 58.436 1.00 36.05 117 TRP B O 1
ATOM 2639 N N . GLU B 1 118 ? 21.296 -23.711 57.467 1.00 39.61 118 GLU B N 1
ATOM 2640 C CA . GLU B 1 118 ? 20.124 -24.329 56.826 1.00 39.61 118 GLU B CA 1
ATOM 2641 C C . GLU B 1 118 ? 20.184 -25.834 56.528 1.00 39.61 118 GLU B C 1
ATOM 2642 O O . GLU B 1 118 ? 19.254 -26.559 56.883 1.00 39.61 118 GLU B O 1
ATOM 2648 N N . ASN B 1 119 ? 21.262 -26.325 55.909 1.00 39.95 119 ASN B N 1
ATOM 2649 C CA . ASN B 1 119 ? 21.665 -27.717 56.074 1.00 39.95 119 ASN B CA 1
ATOM 2650 C C . ASN B 1 119 ? 23.178 -27.878 56.101 1.00 39.95 119 ASN B C 1
ATOM 2651 O O . ASN B 1 119 ? 23.664 -29.010 56.000 1.00 39.95 119 ASN B O 1
ATOM 2656 N N . LYS B 1 120 ? 23.934 -26.795 56.236 1.00 38.30 120 LYS B N 1
ATOM 2657 C CA . LYS B 1 120 ? 25.381 -26.819 56.121 1.00 38.30 120 LYS B CA 1
ATOM 2658 C C . LYS B 1 120 ? 25.992 -26.142 57.338 1.00 38.30 120 LYS B C 1
ATOM 2659 O O . LYS B 1 120 ? 25.299 -25.519 58.140 1.00 38.30 120 LYS B O 1
ATOM 2665 N N . GLY B 1 121 ? 27.302 -26.255 57.468 1.00 35.81 121 GLY B N 1
ATOM 2666 C CA . GLY B 1 121 ? 27.988 -25.660 58.593 1.00 35.81 121 GLY B CA 1
ATOM 2667 C C . GLY B 1 121 ? 28.302 -24.194 58.462 1.00 35.81 121 GLY B C 1
ATOM 2668 O O . GLY B 1 121 ? 28.988 -23.638 59.319 1.00 35.81 121 GLY B O 1
ATOM 2669 N N . TRP B 1 122 ? 27.816 -23.552 57.403 1.00 34.93 122 TRP B N 1
ATOM 2670 C CA . TRP B 1 122 ? 28.078 -22.153 57.114 1.00 34.93 122 TRP B CA 1
ATOM 2671 C C . TRP B 1 122 ? 26.834 -21.553 56.483 1.00 34.93 122 TRP B C 1
ATOM 2672 O O . TRP B 1 122 ? 25.951 -22.269 56.014 1.00 34.93 122 TRP B O 1
ATOM 2683 N N . PHE B 1 123 ? 26.763 -20.229 56.471 1.00 32.53 123 PHE B N 1
ATOM 2684 C CA . PHE B 1 123 ? 25.673 -19.518 55.815 1.00 32.53 123 PHE B CA 1
ATOM 2685 C C . PHE B 1 123 ? 26.283 -18.562 54.807 1.00 32.53 123 PHE B C 1
ATOM 2686 O O . PHE B 1 123 ? 26.792 -17.506 55.188 1.00 32.53 123 PHE B O 1
ATOM 2694 N N . ALA B 1 124 ? 26.208 -18.906 53.527 1.00 33.58 124 ALA B N 1
ATOM 2695 C CA . ALA B 1 124 ? 26.723 -18.025 52.494 1.00 33.58 124 ALA B CA 1
ATOM 2696 C C . ALA B 1 124 ? 25.730 -16.896 52.237 1.00 33.58 124 ALA B C 1
ATOM 2697 O O . ALA B 1 124 ? 24.660 -16.832 52.839 1.00 33.58 124 ALA B O 1
ATOM 2699 N N . GLY B 1 125 ? 26.080 -15.973 51.351 1.00 32.93 125 GLY B N 1
ATOM 2700 C CA . GLY B 1 125 ? 25.148 -14.951 50.931 1.00 32.93 125 GLY B CA 1
ATOM 2701 C C . GLY B 1 125 ? 25.720 -13.562 51.055 1.00 32.93 125 GLY B C 1
ATOM 2702 O O . GLY B 1 125 ? 26.845 -13.354 51.497 1.00 32.93 125 GLY B O 1
ATOM 2703 N N . ARG B 1 126 ? 24.906 -12.592 50.650 1.00 32.72 126 ARG B N 1
ATOM 2704 C CA . ARG B 1 126 ? 25.289 -11.192 50.605 1.00 32.72 126 ARG B CA 1
ATOM 2705 C C . ARG B 1 126 ? 24.367 -10.367 51.490 1.00 32.72 126 ARG B C 1
ATOM 2706 O O . ARG B 1 126 ? 23.276 -10.802 51.854 1.00 32.72 126 ARG B O 1
ATOM 2714 N N . ALA B 1 127 ? 24.820 -9.164 51.831 1.00 32.62 127 ALA B N 1
ATOM 2715 C CA . ALA B 1 127 ? 24.164 -8.340 52.841 1.00 32.62 127 ALA B CA 1
ATOM 2716 C C . ALA B 1 127 ? 23.075 -7.491 52.203 1.00 32.62 127 ALA B C 1
ATOM 2717 O O . ALA B 1 127 ? 23.365 -6.588 51.415 1.00 32.62 127 ALA B O 1
ATOM 2719 N N . ARG B 1 128 ? 21.823 -7.766 52.571 1.00 33.50 128 ARG B N 1
ATOM 2720 C CA . ARG B 1 128 ? 20.689 -6.977 52.110 1.00 33.50 128 ARG B CA 1
ATOM 2721 C C . ARG B 1 128 ? 20.593 -5.646 52.843 1.00 33.50 128 ARG B C 1
ATOM 2722 O O . ARG B 1 128 ? 20.162 -4.646 52.263 1.00 33.50 128 ARG B O 1
ATOM 2730 N N . ASP B 1 129 ? 21.019 -5.607 54.099 1.00 35.00 129 ASP B N 1
ATOM 2731 C CA . ASP B 1 129 ? 20.656 -4.532 55.005 1.00 35.00 129 ASP B CA 1
ATOM 2732 C C . ASP B 1 129 ? 21.695 -4.445 56.113 1.00 35.00 129 ASP B C 1
ATOM 2733 O O . ASP B 1 129 ? 22.336 -5.437 56.467 1.00 35.00 129 ASP B O 1
ATOM 2738 N N . LEU B 1 130 ? 21.843 -3.241 56.656 1.00 33.78 130 LEU B N 1
ATOM 2739 C CA . LEU B 1 130 ? 22.799 -2.929 57.709 1.00 33.78 130 LEU B CA 1
ATOM 2740 C C . LEU B 1 130 ? 22.399 -1.589 58.292 1.00 33.78 130 LEU B C 1
ATOM 2741 O O . LEU B 1 130 ? 22.088 -0.665 57.538 1.00 33.78 130 LEU B O 1
ATOM 2746 N N . SER B 1 131 ? 22.393 -1.476 59.615 1.00 32.06 131 SER B N 1
ATOM 2747 C CA . SER B 1 131 ? 22.088 -0.193 60.234 1.00 32.06 131 SER B CA 1
ATOM 2748 C C . SER B 1 131 ? 22.805 -0.104 61.565 1.00 32.06 131 SER B C 1
ATOM 2749 O O . SER B 1 131 ? 22.502 -0.869 62.481 1.00 32.06 131 SER B O 1
ATOM 2752 N N . VAL B 1 132 ? 23.740 0.826 61.669 1.00 31.18 132 VAL B N 1
ATOM 2753 C CA . VAL B 1 132 ? 24.434 1.109 62.916 1.00 31.18 132 VAL B CA 1
ATOM 2754 C C . VAL B 1 132 ? 23.798 2.331 63.562 1.00 31.18 132 VAL B C 1
ATOM 2755 O O . VAL B 1 132 ? 23.456 3.304 62.884 1.00 31.18 132 VAL B O 1
ATOM 2759 N N . THR B 1 133 ? 23.585 2.260 64.873 1.00 30.74 133 THR B N 1
ATOM 2760 C CA . THR B 1 133 ? 22.951 3.337 65.632 1.00 30.74 133 THR B CA 1
ATOM 2761 C C . THR B 1 133 ? 23.735 3.602 66.914 1.00 30.74 133 THR B C 1
ATOM 2762 O O . THR B 1 133 ? 23.515 2.966 67.944 1.00 30.74 133 THR B O 1
ATOM 2766 N N . TYR B 1 134 ? 24.639 4.575 66.857 1.00 30.41 134 TYR B N 1
ATOM 2767 C CA . TYR B 1 134 ? 25.526 4.830 67.984 1.00 30.41 134 TYR B CA 1
ATOM 2768 C C . TYR B 1 134 ? 24.744 5.566 69.056 1.00 30.41 134 TYR B C 1
ATOM 2769 O O . TYR B 1 134 ? 24.039 6.532 68.762 1.00 30.41 134 TYR B O 1
ATOM 2778 N N . THR B 1 135 ? 24.850 5.115 70.300 1.00 30.15 135 THR B N 1
ATOM 2779 C CA . THR B 1 135 ? 24.011 5.665 71.353 1.00 30.15 135 THR B CA 1
ATOM 2780 C C . THR B 1 135 ? 24.770 6.413 72.432 1.00 30.15 135 THR B C 1
ATOM 2781 O O . THR B 1 135 ? 24.208 7.325 73.040 1.00 30.15 135 THR B O 1
ATOM 2785 N N . LEU B 1 136 ? 26.023 6.070 72.685 1.00 29.99 136 LEU B N 1
ATOM 2786 C CA . LEU B 1 136 ? 26.824 6.776 73.667 1.00 29.99 136 LEU B CA 1
ATOM 2787 C C . LEU B 1 136 ? 28.009 7.381 72.927 1.00 29.99 136 LEU B C 1
ATOM 2788 O O . LEU B 1 136 ? 28.249 7.043 71.771 1.00 29.99 136 LEU B O 1
ATOM 2793 N N . PHE B 1 137 ? 28.700 8.332 73.551 1.00 29.98 137 PHE B N 1
ATOM 2794 C CA . PHE B 1 137 ? 29.843 9.001 72.923 1.00 29.98 137 PHE B CA 1
ATOM 2795 C C . PHE B 1 137 ? 30.853 9.363 74.008 1.00 29.98 137 PHE B C 1
ATOM 2796 O O . PHE B 1 137 ? 30.749 8.911 75.149 1.00 29.98 137 PHE B O 1
ATOM 2804 N N . ASP B 1 138 ? 31.845 10.176 73.650 1.00 31.26 138 ASP B N 1
ATOM 2805 C CA . ASP B 1 138 ? 32.809 10.717 74.601 1.00 31.26 138 ASP B CA 1
ATOM 2806 C C . ASP B 1 138 ? 32.853 12.230 74.403 1.00 31.26 138 ASP B C 1
ATOM 2807 O O . ASP B 1 138 ? 32.082 12.780 73.613 1.00 31.26 138 ASP B O 1
ATOM 2812 N N . ARG B 1 139 ? 33.742 12.915 75.134 1.00 30.14 139 ARG B N 1
ATOM 2813 C CA . ARG B 1 139 ? 33.842 14.371 75.049 1.00 30.14 139 ARG B CA 1
ATOM 2814 C C . ARG B 1 139 ? 34.293 14.816 73.665 1.00 30.14 139 ARG B C 1
ATOM 2815 O O . ARG B 1 139 ? 33.734 15.761 73.101 1.00 30.14 139 ARG B O 1
ATOM 2823 N N . ASP B 1 140 ? 35.295 14.143 73.102 1.00 31.85 140 ASP B N 1
ATOM 2824 C CA . ASP B 1 140 ? 35.666 14.321 71.705 1.00 31.85 140 ASP B CA 1
ATOM 2825 C C . ASP B 1 140 ? 34.861 13.438 70.765 1.00 31.85 140 ASP B C 1
ATOM 2826 O O . ASP B 1 140 ? 35.071 13.504 69.551 1.00 31.85 140 ASP B O 1
ATOM 2831 N N . ALA B 1 141 ? 33.968 12.617 71.319 1.00 31.00 141 ALA B N 1
ATOM 2832 C CA . ALA B 1 141 ? 33.074 11.701 70.610 1.00 31.00 141 ALA B CA 1
ATOM 2833 C C . ALA B 1 141 ? 33.825 10.660 69.783 1.00 31.00 141 ALA B C 1
ATOM 2834 O O . ALA B 1 141 ? 33.632 10.537 68.577 1.00 31.00 141 ALA B O 1
ATOM 2836 N N . THR B 1 142 ? 34.672 9.899 70.457 1.00 31.19 142 THR B N 1
ATOM 2837 C CA . THR B 1 142 ? 34.857 8.520 70.056 1.00 31.19 142 THR B CA 1
ATOM 2838 C C . THR B 1 142 ? 33.590 7.781 70.466 1.00 31.19 142 THR B C 1
ATOM 2839 O O . THR B 1 142 ? 33.151 7.930 71.611 1.00 31.19 142 THR B O 1
ATOM 2843 N N . PRO B 1 143 ? 32.960 7.024 69.571 1.00 30.91 143 PRO B N 1
ATOM 2844 C CA . PRO B 1 143 ? 31.606 6.517 69.841 1.00 30.91 143 PRO B CA 1
ATOM 2845 C C . PRO B 1 143 ? 31.443 5.543 71.000 1.00 30.91 143 PRO B C 1
ATOM 2846 O O . PRO B 1 143 ? 30.713 5.861 71.934 1.00 30.91 143 PRO B O 1
ATOM 2850 N N . LEU B 1 144 ? 32.102 4.387 70.967 1.00 31.94 144 LEU B N 1
ATOM 2851 C CA . LEU B 1 144 ? 32.145 3.408 72.072 1.00 31.94 144 LEU B CA 1
ATOM 2852 C C . LEU B 1 144 ? 30.772 2.886 72.536 1.00 31.94 144 LEU B C 1
ATOM 2853 O O . LEU B 1 144 ? 30.602 2.554 73.707 1.00 31.94 144 LEU B O 1
ATOM 2858 N N . ARG B 1 145 ? 29.802 2.771 71.602 1.00 31.65 145 ARG B N 1
ATOM 2859 C CA . ARG B 1 145 ? 28.592 1.934 71.713 1.00 31.65 145 ARG B CA 1
ATOM 2860 C C . ARG B 1 145 ? 27.902 1.842 70.348 1.00 31.65 145 ARG B C 1
ATOM 2861 O O . ARG B 1 145 ? 27.658 2.883 69.736 1.00 31.65 145 ARG B O 1
ATOM 2869 N N . ALA B 1 146 ? 27.571 0.642 69.843 1.00 31.39 146 ALA B N 1
ATOM 2870 C CA . ALA B 1 146 ? 27.263 0.511 68.416 1.00 31.39 146 ALA B CA 1
ATOM 2871 C C . ALA B 1 146 ? 25.853 0.040 68.066 1.00 31.39 146 ALA B C 1
ATOM 2872 O O . ALA B 1 146 ? 25.159 0.766 67.351 1.00 31.39 146 ALA B O 1
ATOM 2874 N N . THR B 1 147 ? 25.428 -1.161 68.484 1.00 32.47 147 THR B N 1
ATOM 2875 C CA . THR B 1 147 ? 24.101 -1.757 68.209 1.00 32.47 147 THR B CA 1
ATOM 2876 C C . THR B 1 147 ? 23.820 -1.901 66.701 1.00 32.47 147 THR B C 1
ATOM 2877 O O . THR B 1 147 ? 23.066 -1.143 66.095 1.00 32.47 147 THR B O 1
ATOM 2881 N N . VAL B 1 148 ? 24.495 -2.886 66.092 1.00 31.42 148 VAL B N 1
ATOM 2882 C CA . VAL B 1 148 ? 24.397 -3.221 64.668 1.00 31.42 148 VAL B CA 1
ATOM 2883 C C . VAL B 1 148 ? 23.229 -4.181 64.419 1.00 31.42 148 VAL B C 1
ATOM 2884 O O . VAL B 1 148 ? 22.885 -4.992 65.280 1.00 31.42 148 VAL B O 1
ATOM 2888 N N . GLN B 1 149 ? 22.610 -4.096 63.230 1.00 31.95 149 GLN B N 1
ATOM 2889 C CA . GLN B 1 149 ? 21.356 -4.790 62.891 1.00 31.95 149 GLN B CA 1
ATOM 2890 C C . GLN B 1 149 ? 21.419 -5.460 61.506 1.00 31.95 149 GLN B C 1
ATOM 2891 O O . GLN B 1 149 ? 20.601 -5.159 60.641 1.00 31.95 149 GLN B O 1
ATOM 2897 N N . LEU B 1 150 ? 22.408 -6.330 61.275 1.00 31.86 150 LEU B N 1
ATOM 2898 C CA . LEU B 1 150 ? 22.582 -7.072 60.017 1.00 31.86 150 LEU B CA 1
ATOM 2899 C C . LEU B 1 150 ? 21.383 -7.838 59.463 1.00 31.86 150 LEU B C 1
ATOM 2900 O O . LEU B 1 150 ? 20.483 -8.228 60.209 1.00 31.86 150 LEU B O 1
ATOM 2905 N N . SER B 1 151 ? 21.397 -8.082 58.150 1.00 32.12 151 SER B N 1
ATOM 2906 C CA . SER B 1 151 ? 20.375 -8.857 57.454 1.00 32.12 151 SER B CA 1
ATOM 2907 C C . SER B 1 151 ? 20.933 -9.322 56.116 1.00 32.12 151 SER B C 1
ATOM 2908 O O . SER B 1 151 ? 21.356 -8.493 55.312 1.00 32.12 151 SER B O 1
ATOM 2911 N N . LEU B 1 152 ? 20.904 -10.635 55.868 1.00 32.01 152 LEU B N 1
ATOM 2912 C CA . LEU B 1 152 ? 21.584 -11.245 54.729 1.00 32.01 152 LEU B CA 1
ATOM 2913 C C . LEU B 1 152 ? 20.593 -12.032 53.877 1.00 32.01 152 LEU B C 1
ATOM 2914 O O . LEU B 1 152 ? 19.409 -12.122 54.196 1.00 32.01 152 LEU B O 1
ATOM 2919 N N . VAL B 1 153 ? 21.083 -12.586 52.762 1.00 33.84 153 VAL B N 1
ATOM 2920 C CA . VAL B 1 153 ? 20.315 -13.464 51.881 1.00 33.84 153 VAL B CA 1
ATOM 2921 C C . VAL B 1 153 ? 21.086 -14.771 51.703 1.00 33.84 153 VAL B C 1
ATOM 2922 O O . VAL B 1 153 ? 22.154 -14.958 52.279 1.00 33.84 153 VAL B O 1
ATOM 2926 N N . ALA B 1 154 ? 20.534 -15.680 50.895 1.00 35.58 154 ALA B N 1
ATOM 2927 C CA . ALA B 1 154 ? 21.036 -17.057 50.867 1.00 35.58 154 ALA B CA 1
ATOM 2928 C C . ALA B 1 154 ? 22.255 -17.224 49.965 1.00 35.58 154 ALA B C 1
ATOM 2929 O O . ALA B 1 154 ? 23.328 -17.592 50.443 1.00 35.58 154 ALA B O 1
ATOM 2931 N N . ASP B 1 155 ? 22.064 -16.899 48.682 1.00 37.15 155 ASP B N 1
ATOM 2932 C CA . ASP B 1 155 ? 23.075 -16.884 47.585 1.00 37.15 155 ASP B CA 1
ATOM 2933 C C . ASP B 1 155 ? 24.287 -17.790 47.836 1.00 37.15 155 ASP B C 1
ATOM 2934 O O . ASP B 1 155 ? 25.355 -17.248 48.144 1.00 37.15 155 ASP B O 1
ATOM 2939 N N . GLU B 1 156 ? 24.157 -19.097 47.591 1.00 41.86 156 GLU B N 1
ATOM 2940 C CA . GLU B 1 156 ? 25.293 -20.051 47.738 1.00 41.86 156 GLU B CA 1
ATOM 2941 C C . GLU B 1 156 ? 26.097 -20.065 46.424 1.00 41.86 156 GLU B C 1
ATOM 2942 O O . GLU B 1 156 ? 25.629 -19.463 45.439 1.00 41.86 156 GLU B O 1
ATOM 2948 N N . SER B 1 157 ? 27.261 -20.727 46.396 1.00 42.81 157 SER B N 1
ATOM 2949 C CA . SER B 1 157 ? 28.094 -20.806 45.165 1.00 42.81 157 SER B CA 1
ATOM 2950 C C . SER B 1 157 ? 27.533 -21.881 44.230 1.00 42.81 157 SER B C 1
ATOM 2951 O O . SER B 1 157 ? 26.718 -22.691 44.689 1.00 42.81 157 SER B O 1
ATOM 2954 N N . PHE B 1 158 ? 27.979 -21.910 42.972 1.00 43.34 158 PHE B N 1
ATOM 2955 C CA . PHE B 1 158 ? 27.410 -22.879 41.997 1.00 43.34 158 PHE B CA 1
ATOM 2956 C C . PHE B 1 158 ? 28.056 -24.263 42.106 1.00 43.34 158 PHE B C 1
ATOM 2957 O O . PHE B 1 158 ? 27.444 -25.218 41.611 1.00 43.34 158 PHE B O 1
ATOM 2965 N N . VAL B 1 159 ? 29.249 -24.371 42.697 1.00 45.13 159 VAL B N 1
ATOM 2966 C CA . VAL B 1 159 ? 29.877 -25.682 42.824 1.00 45.13 159 VAL B CA 1
ATOM 2967 C C . VAL B 1 159 ? 29.262 -26.455 43.984 1.00 45.13 159 VAL B C 1
ATOM 2968 O O . VAL B 1 159 ? 29.110 -27.680 43.921 1.00 45.13 159 VAL B O 1
ATOM 2972 N N . ILE B 1 160 ? 28.864 -25.752 45.044 1.00 45.30 160 ILE B N 1
ATOM 2973 C CA . ILE B 1 160 ? 28.220 -26.404 46.177 1.00 45.30 160 ILE B CA 1
ATOM 2974 C C . ILE B 1 160 ? 26.798 -26.817 45.819 1.00 45.30 160 ILE B C 1
ATOM 2975 O O . ILE B 1 160 ? 26.333 -27.892 46.215 1.00 45.30 160 ILE B O 1
ATOM 2980 N N . GLN B 1 161 ? 26.093 -25.992 45.038 1.00 46.27 161 GLN B N 1
ATOM 2981 C CA . GLN B 1 161 ? 24.723 -26.327 44.661 1.00 46.27 161 GLN B CA 1
ATOM 2982 C C . GLN B 1 161 ? 24.664 -27.462 43.651 1.00 46.27 161 GLN B C 1
ATOM 2983 O O . GLN B 1 161 ? 23.690 -28.218 43.637 1.00 46.27 161 GLN B O 1
ATOM 2989 N N . GLN B 1 162 ? 25.672 -27.586 42.788 1.00 48.94 162 GLN B N 1
ATOM 2990 C CA . GLN B 1 162 ? 25.721 -28.719 41.873 1.00 48.94 162 GLN B CA 1
ATOM 2991 C C . GLN B 1 162 ? 26.122 -29.998 42.583 1.00 48.94 162 GLN B C 1
ATOM 2992 O O . GLN B 1 162 ? 25.739 -31.088 42.145 1.00 48.94 162 GLN B O 1
ATOM 2998 N N . SER B 1 163 ? 26.886 -29.891 43.670 1.00 49.31 163 SER B N 1
ATOM 2999 C CA . SER B 1 163 ? 27.319 -31.083 44.386 1.00 49.31 163 SER B CA 1
ATOM 3000 C C . SER B 1 163 ? 26.182 -31.677 45.202 1.00 49.31 163 SER B C 1
ATOM 3001 O O . SER B 1 163 ? 26.074 -32.900 45.323 1.00 49.31 163 SER B O 1
ATOM 3004 N N . LEU B 1 164 ? 25.326 -30.828 45.766 1.00 50.66 164 LEU B N 1
ATOM 3005 C CA . LEU B 1 164 ? 24.155 -31.300 46.492 1.00 50.66 164 LEU B CA 1
ATOM 3006 C C . LEU B 1 164 ? 23.099 -31.893 45.573 1.00 50.66 164 LEU B C 1
ATOM 3007 O O . LEU B 1 164 ? 22.251 -32.660 46.038 1.00 50.66 164 LEU B O 1
ATOM 3012 N N . LYS B 1 165 ? 23.123 -31.553 44.286 1.00 53.65 165 LYS B N 1
ATOM 3013 C CA . LYS B 1 165 ? 22.162 -32.125 43.354 1.00 53.65 165 LYS B CA 1
ATOM 3014 C C . LYS B 1 165 ? 22.550 -33.536 42.940 1.00 53.65 165 LYS B C 1
ATOM 3015 O O . LYS B 1 165 ? 21.686 -34.407 42.821 1.00 53.65 165 LYS B O 1
ATOM 3021 N N . THR B 1 166 ? 23.843 -33.789 42.727 1.00 54.66 166 THR B N 1
ATOM 3022 C CA . THR B 1 166 ? 24.279 -35.129 42.352 1.00 54.66 166 THR B CA 1
ATOM 3023 C C . THR B 1 166 ? 24.194 -36.119 43.505 1.00 54.66 166 THR B C 1
ATOM 3024 O O . THR B 1 166 ? 24.243 -37.327 43.264 1.00 54.66 166 THR B O 1
ATOM 3028 N N . GLN B 1 167 ? 24.070 -35.649 44.744 1.00 55.61 167 GLN B N 1
ATOM 3029 C CA . GLN B 1 167 ? 23.877 -36.559 45.862 1.00 55.61 167 GLN B CA 1
ATOM 3030 C C . GLN B 1 167 ? 22.455 -37.089 45.963 1.00 55.61 167 GLN B C 1
ATOM 3031 O O . GLN B 1 167 ? 22.207 -37.994 46.766 1.00 55.61 167 GLN B O 1
ATOM 3037 N N . SER B 1 168 ? 21.518 -36.556 45.183 1.00 60.16 168 SER B N 1
ATOM 3038 C CA . SER B 1 168 ? 20.152 -37.060 45.138 1.00 60.16 168 SER B CA 1
ATOM 3039 C C . SER B 1 168 ? 19.804 -37.391 43.694 1.00 60.16 168 SER B C 1
ATOM 3040 O O . SER B 1 168 ? 19.739 -36.491 42.850 1.00 60.16 168 SER B O 1
ATOM 3043 N N . ALA B 1 169 ? 19.555 -38.681 43.428 1.00 66.51 169 ALA B N 1
ATOM 3044 C CA . ALA B 1 169 ? 19.319 -39.279 42.115 1.00 66.51 169 ALA B CA 1
ATOM 3045 C C . ALA B 1 169 ? 20.424 -38.959 41.113 1.00 66.51 169 ALA B C 1
ATOM 3046 O O . ALA B 1 169 ? 20.217 -38.140 40.210 1.00 66.51 169 ALA B O 1
ATOM 3048 N N . PRO B 1 170 ? 21.606 -39.583 41.220 1.00 68.83 170 PRO B N 1
ATOM 3049 C CA . PRO B 1 170 ? 22.650 -39.331 40.217 1.00 68.83 170 PRO B CA 1
ATOM 3050 C C . PRO B 1 170 ? 22.509 -40.185 38.964 1.00 68.83 170 PRO B C 1
ATOM 3051 O O . PRO B 1 170 ? 23.497 -40.749 38.479 1.00 68.83 170 PRO B O 1
ATOM 3055 N N . ASP B 1 171 ? 21.280 -40.304 38.456 1.00 71.42 171 ASP B N 1
ATOM 3056 C CA . ASP B 1 171 ? 20.892 -40.912 37.185 1.00 71.42 171 ASP B CA 1
ATOM 3057 C C . ASP B 1 171 ? 21.246 -42.404 37.081 1.00 71.42 171 ASP B C 1
ATOM 3058 O O . ASP B 1 171 ? 21.149 -42.981 35.995 1.00 71.42 171 ASP B O 1
ATOM 3063 N N . ARG B 1 172 ? 21.651 -43.046 38.174 1.00 72.00 172 ARG B N 1
ATOM 3064 C CA . ARG B 1 172 ? 21.665 -44.500 38.291 1.00 72.00 172 ARG B CA 1
ATOM 3065 C C . ARG B 1 172 ? 21.035 -44.875 39.621 1.00 72.00 172 ARG B C 1
ATOM 3066 O O . ARG B 1 172 ? 21.099 -44.115 40.588 1.00 72.00 172 ARG B O 1
ATOM 3074 N N . ALA B 1 173 ? 20.435 -46.058 39.669 1.00 70.37 173 ALA B N 1
ATOM 3075 C CA . ALA B 1 173 ? 19.700 -46.480 40.850 1.00 70.37 173 ALA B CA 1
ATOM 3076 C C . ALA B 1 173 ? 20.352 -47.648 41.574 1.00 70.37 173 ALA B C 1
ATOM 3077 O O . ALA B 1 173 ? 20.590 -47.550 42.783 1.00 70.37 173 ALA B O 1
ATOM 3079 N N . LEU B 1 174 ? 20.643 -48.738 40.854 1.00 68.24 174 LEU B N 1
ATOM 3080 C CA . LEU B 1 174 ? 21.248 -49.967 41.378 1.00 68.24 174 LEU B CA 1
ATOM 3081 C C . LEU B 1 174 ? 20.383 -50.542 42.507 1.00 68.24 174 LEU B C 1
ATOM 3082 O O . LEU B 1 174 ? 20.722 -50.513 43.688 1.00 68.24 174 LEU B O 1
ATOM 3087 N N . VAL B 1 175 ? 19.203 -50.994 42.098 1.00 66.53 175 VAL B N 1
ATOM 3088 C CA . VAL B 1 175 ? 18.155 -51.429 43.013 1.00 66.53 175 VAL B CA 1
ATOM 3089 C C . VAL B 1 175 ? 18.342 -52.901 43.345 1.00 66.53 175 VAL B C 1
ATOM 3090 O O . VAL B 1 175 ? 18.453 -53.739 42.446 1.00 66.53 175 VAL B O 1
ATOM 3094 N N . SER B 1 176 ? 18.373 -53.218 44.637 1.00 66.51 176 SER B N 1
ATOM 3095 C CA . SER B 1 176 ? 18.372 -54.601 45.086 1.00 66.51 176 SER B CA 1
ATOM 3096 C C . SER B 1 176 ? 16.971 -55.183 45.002 1.00 66.51 176 SER B C 1
ATOM 3097 O O . SER B 1 176 ? 15.976 -54.467 45.130 1.00 66.51 176 SER B O 1
ATOM 3100 N N . VAL B 1 177 ? 16.891 -56.493 44.801 1.00 66.92 177 VAL B N 1
ATOM 3101 C CA . VAL B 1 177 ? 15.572 -57.115 44.738 1.00 66.92 177 VAL B CA 1
ATOM 3102 C C . VAL B 1 177 ? 15.292 -57.825 46.056 1.00 66.92 177 VAL B C 1
ATOM 3103 O O . VAL B 1 177 ? 16.214 -58.359 46.693 1.00 66.92 177 VAL B O 1
ATOM 3107 N N . PRO B 1 178 ? 14.069 -57.771 46.549 1.00 66.51 178 PRO B N 1
ATOM 3108 C CA . PRO B 1 178 ? 13.734 -58.511 47.767 1.00 66.51 178 PRO B CA 1
ATOM 3109 C C . PRO B 1 178 ? 13.155 -59.877 47.462 1.00 66.51 178 PRO B C 1
ATOM 3110 O O . PRO B 1 178 ? 12.918 -60.220 46.302 1.00 66.51 178 PRO B O 1
ATOM 3114 N N . ASP B 1 179 ? 12.935 -60.666 48.507 1.00 65.37 179 ASP B N 1
ATOM 3115 C CA . ASP B 1 179 ? 12.187 -61.904 48.374 1.00 65.37 179 ASP B CA 1
ATOM 3116 C C . ASP B 1 179 ? 10.723 -61.589 48.086 1.00 65.37 179 ASP B C 1
ATOM 3117 O O . ASP B 1 179 ? 10.171 -60.627 48.631 1.00 65.37 179 ASP B O 1
ATOM 3122 N N . LEU B 1 180 ? 10.112 -62.399 47.213 1.00 64.11 180 LEU B N 1
ATOM 3123 C CA . LEU B 1 180 ? 8.762 -62.185 46.673 1.00 64.11 180 LEU B CA 1
ATOM 3124 C C . LEU B 1 180 ? 8.635 -60.813 46.007 1.00 64.11 180 LEU B C 1
ATOM 3125 O O . LEU B 1 180 ? 7.883 -59.943 46.443 1.00 64.11 180 LEU B O 1
ATOM 3130 N N . ALA B 1 181 ? 9.386 -60.635 44.928 1.00 64.10 181 ALA B N 1
ATOM 3131 C CA . ALA B 1 181 ? 9.425 -59.375 44.204 1.00 64.10 181 ALA B CA 1
ATOM 3132 C C . ALA B 1 181 ? 8.770 -59.520 42.839 1.00 64.10 181 ALA B C 1
ATOM 3133 O O . ALA B 1 181 ? 8.481 -60.623 42.370 1.00 64.10 181 ALA B O 1
ATOM 3135 N N . SER B 1 182 ? 8.540 -58.375 42.202 1.00 63.19 182 SER B N 1
ATOM 3136 C CA . SER B 1 182 ? 7.984 -58.328 40.861 1.00 63.19 182 SER B CA 1
ATOM 3137 C C . SER B 1 182 ? 8.402 -57.023 40.203 1.00 63.19 182 SER B C 1
ATOM 3138 O O . SER B 1 182 ? 8.617 -56.018 40.884 1.00 63.19 182 SER B O 1
ATOM 3141 N N . LEU B 1 183 ? 8.531 -57.052 38.876 1.00 62.34 183 LEU B N 1
ATOM 3142 C CA . LEU B 1 183 ? 8.981 -55.870 38.145 1.00 62.34 183 LEU B CA 1
ATOM 3143 C C . LEU B 1 183 ? 8.084 -54.634 38.225 1.00 62.34 183 LEU B C 1
ATOM 3144 O O . LEU B 1 183 ? 8.643 -53.529 38.132 1.00 62.34 183 LEU B O 1
ATOM 3149 N N . PRO B 1 184 ? 6.749 -54.707 38.338 1.00 61.93 184 PRO B N 1
ATOM 3150 C CA . PRO B 1 184 ? 6.024 -53.469 38.665 1.00 61.93 184 PRO B CA 1
ATOM 3151 C C . PRO B 1 184 ? 6.358 -52.916 40.038 1.00 61.93 184 PRO B C 1
ATOM 3152 O O . PRO B 1 184 ? 6.319 -51.697 40.219 1.00 61.93 184 PRO B O 1
ATOM 3156 N N . LEU B 1 185 ? 6.712 -53.765 41.002 1.00 61.86 185 LEU B N 1
ATOM 3157 C CA . LEU B 1 185 ? 7.184 -53.266 42.288 1.00 61.86 185 LEU B CA 1
ATOM 3158 C C . LEU B 1 185 ? 8.638 -52.823 42.213 1.00 61.86 185 LEU B C 1
ATOM 3159 O O . LEU B 1 185 ? 9.029 -51.860 42.879 1.00 61.86 185 LEU B O 1
ATOM 3164 N N . LEU B 1 186 ? 9.450 -53.509 41.411 1.00 62.23 186 LEU B N 1
ATOM 3165 C CA . LEU B 1 186 ? 10.839 -53.109 41.243 1.00 62.23 186 LEU B CA 1
ATOM 3166 C C . LEU B 1 186 ? 10.979 -51.854 40.402 1.00 62.23 186 LEU B C 1
ATOM 3167 O O . LEU B 1 186 ? 12.037 -51.223 40.435 1.00 62.23 186 LEU B O 1
ATOM 3172 N N . ALA B 1 187 ? 9.953 -51.492 39.633 1.00 63.15 187 ALA B N 1
ATOM 3173 C CA . ALA B 1 187 ? 9.962 -50.212 38.939 1.00 63.15 187 ALA B CA 1
ATOM 3174 C C . ALA B 1 187 ? 9.480 -49.081 39.834 1.00 63.15 187 ALA B C 1
ATOM 3175 O O . ALA B 1 187 ? 9.887 -47.933 39.646 1.00 63.15 187 ALA B O 1
ATOM 3177 N N . LEU B 1 188 ? 8.613 -49.376 40.802 1.00 63.27 188 LEU B N 1
ATOM 3178 C CA . LEU B 1 188 ? 8.236 -48.349 41.763 1.00 63.27 188 LEU B CA 1
ATOM 3179 C C . LEU B 1 188 ? 9.365 -48.066 42.743 1.00 63.27 188 LEU B C 1
ATOM 3180 O O . LEU B 1 188 ? 9.526 -46.926 43.186 1.00 63.27 188 LEU B O 1
ATOM 3185 N N . SER B 1 189 ? 10.163 -49.079 43.085 1.00 64.00 189 SER B N 1
ATOM 3186 C CA . SER B 1 189 ? 11.319 -48.850 43.941 1.00 64.00 189 SER B CA 1
ATOM 3187 C C . SER B 1 189 ? 12.502 -48.278 43.178 1.00 64.00 189 SER B C 1
ATOM 3188 O O . SER B 1 189 ? 13.410 -47.722 43.801 1.00 64.00 189 SER B O 1
ATOM 3191 N N . ALA B 1 190 ? 12.524 -48.414 41.854 1.00 64.19 190 ALA B N 1
ATOM 3192 C CA . ALA B 1 190 ? 13.511 -47.726 41.035 1.00 64.19 190 ALA B CA 1
ATOM 3193 C C . ALA B 1 190 ? 13.020 -46.375 40.554 1.00 64.19 190 ALA B C 1
ATOM 3194 O O . ALA B 1 190 ? 13.838 -45.523 40.197 1.00 64.19 190 ALA B O 1
ATOM 3196 N N . GLY B 1 191 ? 11.712 -46.164 40.528 1.00 65.99 191 GLY B N 1
ATOM 3197 C CA . GLY B 1 191 ? 11.157 -44.865 40.231 1.00 65.99 191 GLY B CA 1
ATOM 3198 C C . GLY B 1 191 ? 11.090 -43.930 41.410 1.00 65.99 191 GLY B C 1
ATOM 3199 O O . GLY B 1 191 ? 10.595 -42.811 41.274 1.00 65.99 191 GLY B O 1
ATOM 3200 N N . GLY B 1 192 ? 11.560 -44.368 42.573 1.00 65.85 192 GLY B N 1
ATOM 3201 C CA . GLY B 1 192 ? 11.656 -43.512 43.736 1.00 65.85 192 GLY B CA 1
ATOM 3202 C C . GLY B 1 192 ? 13.085 -43.088 43.990 1.00 65.85 192 GLY B C 1
ATOM 3203 O O . GLY B 1 192 ? 13.341 -42.060 44.621 1.00 65.85 192 GLY B O 1
ATOM 3204 N N . VAL B 1 193 ? 14.031 -43.893 43.507 1.00 66.56 193 VAL B N 1
ATOM 3205 C CA . VAL B 1 193 ? 15.433 -43.509 43.575 1.00 66.56 193 VAL B CA 1
ATOM 3206 C C . VAL B 1 193 ? 15.716 -42.416 42.556 1.00 66.56 193 VAL B C 1
ATOM 3207 O O . VAL B 1 193 ? 16.484 -41.486 42.826 1.00 66.56 193 VAL B O 1
ATOM 3211 N N . LEU B 1 194 ? 15.064 -42.475 41.396 1.00 67.92 194 LEU B N 1
ATOM 3212 C CA . LEU B 1 194 ? 15.315 -41.527 40.322 1.00 67.92 194 LEU B CA 1
ATOM 3213 C C . LEU B 1 194 ? 14.237 -40.471 40.155 1.00 67.92 194 LEU B C 1
ATOM 3214 O O . LEU B 1 194 ? 14.522 -39.429 39.558 1.00 67.92 194 LEU B O 1
ATOM 3219 N N . ALA B 1 195 ? 13.026 -40.722 40.665 1.00 68.49 195 ALA B N 1
ATOM 3220 C CA . ALA B 1 195 ? 11.843 -39.862 40.508 1.00 68.49 195 ALA B CA 1
ATOM 3221 C C . ALA B 1 195 ? 11.541 -39.580 39.036 1.00 68.49 195 ALA B C 1
ATOM 3222 O O . ALA B 1 195 ? 11.373 -38.432 38.617 1.00 68.49 195 ALA B O 1
ATOM 3224 N N . SER B 1 196 ? 11.476 -40.655 38.238 1.00 69.50 196 SER B N 1
ATOM 3225 C CA . SER B 1 196 ? 11.338 -40.491 36.796 1.00 69.50 196 SER B CA 1
ATOM 3226 C C . SER B 1 196 ? 10.431 -41.508 36.103 1.00 69.50 196 SER B C 1
ATOM 3227 O O . SER B 1 196 ? 10.386 -41.502 34.865 1.00 69.50 196 SER B O 1
ATOM 3230 N N . SER B 1 197 ? 9.719 -42.369 36.848 1.00 69.44 197 SER B N 1
ATOM 3231 C CA . SER B 1 197 ? 8.698 -43.299 36.329 1.00 69.44 197 SER B CA 1
ATOM 3232 C C . SER B 1 197 ? 9.283 -44.272 35.293 1.00 69.44 197 SER B C 1
ATOM 3233 O O . SER B 1 197 ? 9.029 -44.182 34.091 1.00 69.44 197 SER B O 1
ATOM 3236 N N . VAL B 1 198 ? 10.096 -45.199 35.803 1.00 67.82 198 VAL B N 1
ATOM 3237 C CA . VAL B 1 198 ? 11.034 -45.975 34.995 1.00 67.82 198 VAL B CA 1
ATOM 3238 C C . VAL B 1 198 ? 10.460 -47.194 34.268 1.00 67.82 198 VAL B C 1
ATOM 3239 O O . VAL B 1 198 ? 11.223 -48.101 33.919 1.00 67.82 198 VAL B O 1
ATOM 3243 N N . ASP B 1 199 ? 9.131 -47.262 34.097 1.00 66.92 199 ASP B N 1
ATOM 3244 C CA . ASP B 1 199 ? 8.396 -47.949 33.015 1.00 66.92 199 ASP B CA 1
ATOM 3245 C C . ASP B 1 199 ? 8.850 -49.374 32.652 1.00 66.92 199 ASP B C 1
ATOM 3246 O O . ASP B 1 199 ? 9.378 -49.614 31.564 1.00 66.92 199 ASP B O 1
ATOM 3251 N N . TYR B 1 200 ? 8.540 -50.340 33.526 1.00 63.23 200 TYR B N 1
ATOM 3252 C CA . TYR B 1 200 ? 9.191 -51.641 33.742 1.00 63.23 200 TYR B CA 1
ATOM 3253 C C . TYR B 1 200 ? 9.741 -52.402 32.534 1.00 63.23 200 TYR B C 1
ATOM 3254 O O . TYR B 1 200 ? 10.666 -53.202 32.696 1.00 63.23 200 TYR B O 1
ATOM 3263 N N . LEU B 1 201 ? 9.170 -52.208 31.339 1.00 63.25 201 LEU B N 1
ATOM 3264 C CA . LEU B 1 201 ? 9.700 -52.868 30.143 1.00 63.25 201 LEU B CA 1
ATOM 3265 C C . LEU B 1 201 ? 11.099 -52.387 29.789 1.00 63.25 201 LEU B C 1
ATOM 3266 O O . LEU B 1 201 ? 11.859 -53.124 29.153 1.00 63.25 201 LEU B O 1
ATOM 3271 N N . SER B 1 202 ? 11.461 -51.168 30.176 1.00 64.00 202 SER B N 1
ATOM 3272 C CA . SER B 1 202 ? 12.827 -50.724 29.966 1.00 64.00 202 SER B CA 1
ATOM 3273 C C . SER B 1 202 ? 13.789 -51.306 30.989 1.00 64.00 202 SER B C 1
ATOM 3274 O O . SER B 1 202 ? 14.995 -51.331 30.734 1.00 64.00 202 SER B O 1
ATOM 3277 N N . LEU B 1 203 ? 13.292 -51.777 32.135 1.00 64.74 203 LEU B N 1
ATOM 3278 C CA . LEU B 1 203 ? 14.172 -52.432 33.097 1.00 64.74 203 LEU B CA 1
ATOM 3279 C C . LEU B 1 203 ? 14.603 -53.807 32.610 1.00 64.74 203 LEU B C 1
ATOM 3280 O O . LEU B 1 203 ? 15.767 -54.189 32.765 1.00 64.74 203 LEU B O 1
ATOM 3285 N N . ALA B 1 204 ? 13.678 -54.570 32.034 1.00 63.95 204 ALA B N 1
ATOM 3286 C CA . ALA B 1 204 ? 14.017 -55.900 31.551 1.00 63.95 204 ALA B CA 1
ATOM 3287 C C . ALA B 1 204 ? 14.835 -55.861 30.270 1.00 63.95 204 ALA B C 1
ATOM 3288 O O . ALA B 1 204 ? 15.467 -56.862 29.925 1.00 63.95 204 ALA B O 1
ATOM 3290 N N . TRP B 1 205 ? 14.837 -54.739 29.555 1.00 63.91 205 TRP B N 1
ATOM 3291 C CA . TRP B 1 205 ? 15.675 -54.620 28.372 1.00 63.91 205 TRP B CA 1
ATOM 3292 C C . TRP B 1 205 ? 17.076 -54.136 28.711 1.00 63.91 205 TRP B C 1
ATOM 3293 O O . TRP B 1 205 ? 18.046 -54.569 28.083 1.00 63.91 205 TRP B O 1
ATOM 3304 N N . ASP B 1 206 ? 17.206 -53.251 29.697 1.00 65.16 206 ASP B N 1
ATOM 3305 C CA . ASP B 1 206 ? 18.512 -52.715 30.052 1.00 65.16 206 ASP B CA 1
ATOM 3306 C C . ASP B 1 206 ? 19.355 -53.694 30.850 1.00 65.16 206 ASP B C 1
ATOM 3307 O O . ASP B 1 206 ? 20.583 -53.570 30.856 1.00 65.16 206 ASP B O 1
ATOM 3312 N N . ASN B 1 207 ? 18.732 -54.655 31.523 1.00 65.73 207 ASN B N 1
ATOM 3313 C CA . ASN B 1 207 ? 19.445 -55.609 32.354 1.00 65.73 207 ASN B CA 1
ATOM 3314 C C . ASN B 1 207 ? 19.520 -56.998 31.742 1.00 65.73 207 ASN B C 1
ATOM 3315 O O . ASN B 1 207 ? 20.035 -57.913 32.395 1.00 65.73 207 ASN B O 1
ATOM 3320 N N . ASP B 1 208 ? 19.013 -57.166 30.513 1.00 64.40 208 ASP B N 1
ATOM 3321 C CA . ASP B 1 208 ? 18.986 -58.437 29.780 1.00 64.40 208 ASP B CA 1
ATOM 3322 C C . ASP B 1 208 ? 18.264 -59.534 30.559 1.00 64.40 208 ASP B C 1
ATOM 3323 O O . ASP B 1 208 ? 18.771 -60.644 30.731 1.00 64.40 208 ASP B O 1
ATOM 3328 N N . LEU B 1 209 ? 17.068 -59.211 31.037 1.00 64.32 209 LEU B N 1
ATOM 3329 C CA . LEU B 1 209 ? 16.193 -60.235 31.583 1.00 64.32 209 LEU B CA 1
ATOM 3330 C C . LEU B 1 209 ? 15.712 -61.158 30.472 1.00 64.32 209 LEU B C 1
ATOM 3331 O O . LEU B 1 209 ? 15.670 -60.789 29.298 1.00 64.32 209 LEU B O 1
ATOM 3336 N N . ASP B 1 210 ? 15.357 -62.379 30.857 1.00 65.45 210 ASP B N 1
ATOM 3337 C CA . ASP B 1 210 ? 14.897 -63.361 29.887 1.00 65.45 210 ASP B CA 1
ATOM 3338 C C . ASP B 1 210 ? 13.380 -63.385 29.758 1.00 65.45 210 ASP B C 1
ATOM 3339 O O . ASP B 1 210 ? 12.857 -63.428 28.640 1.00 65.45 210 ASP B O 1
ATOM 3344 N N . ASN B 1 211 ? 12.658 -63.372 30.883 1.00 64.73 211 ASN B N 1
ATOM 3345 C CA . ASN B 1 211 ? 11.239 -63.705 30.858 1.00 64.73 211 ASN B CA 1
ATOM 3346 C C . ASN B 1 211 ? 10.382 -62.865 31.803 1.00 64.73 211 ASN B C 1
ATOM 3347 O O . ASN B 1 211 ? 9.324 -63.344 32.232 1.00 64.73 211 ASN B O 1
ATOM 3352 N N . LEU B 1 212 ? 10.859 -61.674 32.194 1.00 62.00 212 LEU B N 1
ATOM 3353 C CA . LEU B 1 212 ? 10.241 -60.686 33.090 1.00 62.00 212 LEU B CA 1
ATOM 3354 C C . LEU B 1 212 ? 10.193 -61.127 34.551 1.00 62.00 212 LEU B C 1
ATOM 3355 O O . LEU B 1 212 ? 9.815 -60.336 35.418 1.00 62.00 212 LEU B O 1
ATOM 3360 N N . ASP B 1 213 ? 10.566 -62.376 34.846 1.00 65.15 213 ASP B N 1
ATOM 3361 C CA . ASP B 1 213 ? 10.797 -62.860 36.208 1.00 65.15 213 ASP B CA 1
ATOM 3362 C C . ASP B 1 213 ? 12.124 -63.603 36.165 1.00 65.15 213 ASP B C 1
ATOM 3363 O O . ASP B 1 213 ? 12.153 -64.828 36.080 1.00 65.15 213 ASP B O 1
ATOM 3368 N N . ASP B 1 214 ? 13.222 -62.867 36.252 1.00 65.56 214 ASP B N 1
ATOM 3369 C CA . ASP B 1 214 ? 14.545 -63.456 36.107 1.00 65.56 214 ASP B CA 1
ATOM 3370 C C . ASP B 1 214 ? 15.421 -63.243 37.329 1.00 65.56 214 ASP B C 1
ATOM 3371 O O . ASP B 1 214 ? 16.240 -64.109 37.644 1.00 65.56 214 ASP B O 1
ATOM 3376 N N . PHE B 1 215 ? 15.267 -62.108 38.000 1.00 65.15 215 PHE B N 1
ATOM 3377 C CA . PHE B 1 215 ? 15.939 -61.790 39.252 1.00 65.15 215 PHE B CA 1
ATOM 3378 C C . PHE B 1 215 ? 15.691 -62.855 40.319 1.00 65.15 215 PHE B C 1
ATOM 3379 O O . PHE B 1 215 ? 14.620 -63.462 40.388 1.00 65.15 215 PHE B O 1
ATOM 3387 N N . GLN B 1 216 ? 16.714 -63.101 41.144 1.00 67.30 216 GLN B N 1
ATOM 3388 C CA . GLN B 1 216 ? 16.673 -64.165 42.147 1.00 67.30 216 GLN B CA 1
ATOM 3389 C C . GLN B 1 216 ? 17.139 -63.592 43.487 1.00 67.30 216 GLN B C 1
ATOM 3390 O O . GLN B 1 216 ? 18.317 -63.710 43.829 1.00 67.30 216 GLN B O 1
ATOM 3396 N N . THR B 1 217 ? 16.196 -62.949 44.203 1.00 67.23 217 THR B N 1
ATOM 3397 C CA . THR B 1 217 ? 16.187 -62.543 45.619 1.00 67.23 217 THR B CA 1
ATOM 3398 C C . THR B 1 217 ? 17.533 -62.156 46.236 1.00 67.23 217 THR B C 1
ATOM 3399 O O . THR B 1 217 ? 17.951 -62.714 47.255 1.00 67.23 217 THR B O 1
ATOM 3403 N N . GLY B 1 218 ? 18.194 -61.155 45.668 1.00 67.74 218 GLY B N 1
ATOM 3404 C CA . GLY B 1 218 ? 19.502 -60.774 46.154 1.00 67.74 218 GLY B CA 1
ATOM 3405 C C . GLY B 1 218 ? 20.443 -60.248 45.093 1.00 67.74 218 GLY B C 1
ATOM 3406 O O . GLY B 1 218 ? 21.548 -59.804 45.410 1.00 67.74 218 GLY B O 1
ATOM 3407 N N . ASP B 1 219 ? 20.031 -60.298 43.834 1.00 69.04 219 ASP B N 1
ATOM 3408 C CA . ASP B 1 219 ? 20.811 -59.721 42.752 1.00 69.04 219 ASP B CA 1
ATOM 3409 C C . ASP B 1 219 ? 20.294 -58.318 42.450 1.00 69.04 219 ASP B C 1
ATOM 3410 O O . ASP B 1 219 ? 19.152 -57.973 42.756 1.00 69.04 219 ASP B O 1
ATOM 3415 N N . PHE B 1 220 ? 21.152 -57.506 41.848 1.00 67.92 220 PHE B N 1
ATOM 3416 C CA . PHE B 1 220 ? 20.870 -56.096 41.645 1.00 67.92 220 PHE B CA 1
ATOM 3417 C C . PHE B 1 220 ? 20.418 -55.833 40.216 1.00 67.92 220 PHE B C 1
ATOM 3418 O O . PHE B 1 220 ? 20.777 -56.559 39.287 1.00 67.92 220 PHE B O 1
ATOM 3426 N N . LEU B 1 221 ? 19.618 -54.785 40.054 1.00 67.43 221 LEU B N 1
ATOM 3427 C CA . LEU B 1 221 ? 19.158 -54.318 38.755 1.00 67.43 221 LEU B CA 1
ATOM 3428 C C . LEU B 1 221 ? 19.505 -52.847 38.601 1.00 67.43 221 LEU B C 1
ATOM 3429 O O . LEU B 1 221 ? 19.156 -52.033 39.457 1.00 67.43 221 LEU B O 1
ATOM 3434 N N . ARG B 1 222 ? 20.175 -52.510 37.504 1.00 70.55 222 ARG B N 1
ATOM 3435 C CA . ARG B 1 222 ? 20.645 -51.155 37.250 1.00 70.55 222 ARG B CA 1
ATOM 3436 C C . ARG B 1 222 ? 19.580 -50.377 36.486 1.00 70.55 222 ARG B C 1
ATOM 3437 O O . ARG B 1 222 ? 19.117 -50.823 35.432 1.00 70.55 222 ARG B O 1
ATOM 3445 N N . ALA B 1 223 ? 19.195 -49.217 37.012 1.00 71.38 223 ALA B N 1
ATOM 3446 C CA . ALA B 1 223 ? 18.167 -48.376 36.405 1.00 71.38 223 ALA B CA 1
ATOM 3447 C C . ALA B 1 223 ? 18.739 -46.992 36.139 1.00 71.38 223 ALA B C 1
ATOM 3448 O O . ALA B 1 223 ? 19.053 -46.255 37.078 1.00 71.38 223 ALA B O 1
ATOM 3450 N N . THR B 1 224 ? 18.860 -46.641 34.863 1.00 72.91 224 THR B N 1
ATOM 3451 C CA . THR B 1 224 ? 19.308 -45.323 34.433 1.00 72.91 224 THR B CA 1
ATOM 3452 C C . THR B 1 224 ? 18.140 -44.592 33.786 1.00 72.91 224 THR B C 1
ATOM 3453 O O . THR B 1 224 ? 17.520 -45.119 32.854 1.00 72.91 224 THR B O 1
ATOM 3457 N N . LYS B 1 225 ? 17.860 -43.387 34.287 1.00 72.32 225 LYS B N 1
ATOM 3458 C CA . LYS B 1 225 ? 16.727 -42.539 33.899 1.00 72.32 225 LYS B CA 1
ATOM 3459 C C . LYS B 1 225 ? 15.414 -43.297 34.055 1.00 72.32 225 LYS B C 1
ATOM 3460 O O . LYS B 1 225 ? 14.387 -42.712 34.389 1.00 72.32 225 LYS B O 1
ATOM 3466 N N . HIS C 2 3 ? 14.675 -32.011 30.822 1.00 53.23 3 HIS C N 1
ATOM 3467 C CA . HIS C 2 3 ? 14.409 -30.577 30.901 1.00 53.23 3 HIS C CA 1
ATOM 3468 C C . HIS C 2 3 ? 14.551 -29.926 29.529 1.00 53.23 3 HIS C C 1
ATOM 3469 O O . HIS C 2 3 ? 14.318 -30.573 28.512 1.00 53.23 3 HIS C O 1
ATOM 3476 N N . ILE C 2 4 ? 14.919 -28.650 29.497 1.00 49.52 4 ILE C N 1
ATOM 3477 C CA . ILE C 2 4 ? 14.985 -27.876 28.263 1.00 49.52 4 ILE C CA 1
ATOM 3478 C C . ILE C 2 4 ? 16.437 -27.488 27.991 1.00 49.52 4 ILE C C 1
ATOM 3479 O O . ILE C 2 4 ? 17.083 -26.821 28.807 1.00 49.52 4 ILE C O 1
ATOM 3484 N N . THR C 2 5 ? 16.963 -27.931 26.846 1.00 49.03 5 THR C N 1
ATOM 3485 C CA . THR C 2 5 ? 18.389 -27.845 26.535 1.00 49.03 5 THR C CA 1
ATOM 3486 C C . THR C 2 5 ? 18.589 -27.085 25.229 1.00 49.03 5 THR C C 1
ATOM 3487 O O . THR C 2 5 ? 18.175 -27.558 24.168 1.00 49.03 5 THR C O 1
ATOM 3491 N N . 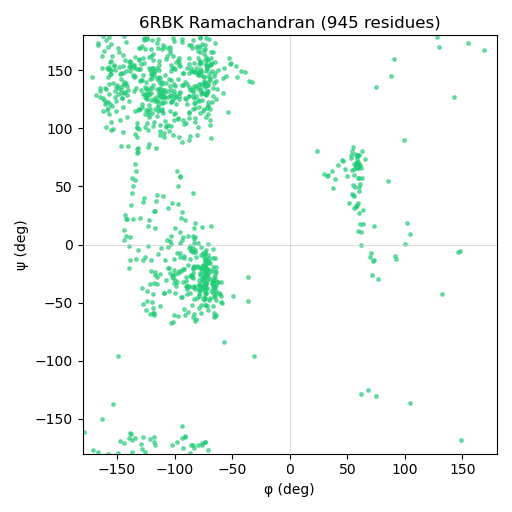LEU C 2 6 ? 19.248 -25.934 25.306 1.00 46.49 6 LEU C N 1
ATOM 3492 C CA . LEU C 2 6 ? 19.497 -25.080 24.147 1.00 46.49 6 LEU C CA 1
ATOM 3493 C C . LEU C 2 6 ? 20.821 -25.457 23.490 1.00 46.49 6 LEU C C 1
ATOM 3494 O O . LEU C 2 6 ? 21.891 -25.119 23.997 1.00 46.49 6 LEU C O 1
ATOM 3499 N N . ASP C 2 7 ? 20.759 -26.149 22.352 1.00 48.53 7 ASP C N 1
ATOM 3500 C CA . ASP C 2 7 ? 21.947 -26.457 21.562 1.00 48.53 7 ASP C CA 1
ATOM 3501 C C . ASP C 2 7 ? 22.200 -25.351 20.552 1.00 48.53 7 ASP C C 1
ATOM 3502 O O . ASP C 2 7 ? 21.318 -25.024 19.754 1.00 48.53 7 ASP C O 1
ATOM 3507 N N . ILE C 2 8 ? 23.404 -24.789 20.565 1.00 48.14 8 ILE C N 1
ATOM 3508 C CA . ILE C 2 8 ? 23.818 -23.831 19.547 1.00 48.14 8 ILE C CA 1
ATOM 3509 C C . ILE C 2 8 ? 25.153 -24.275 18.967 1.00 48.14 8 ILE C C 1
ATOM 3510 O O . ILE C 2 8 ? 26.135 -24.421 19.706 1.00 48.14 8 ILE C O 1
ATOM 3515 N N . ALA C 2 9 ? 25.166 -24.509 17.647 1.00 48.11 9 ALA C N 1
ATOM 3516 C CA . ALA C 2 9 ? 26.324 -24.953 16.864 1.00 48.11 9 ALA C CA 1
ATOM 3517 C C . ALA C 2 9 ? 26.903 -26.269 17.372 1.00 48.11 9 ALA C C 1
ATOM 3518 O O . ALA C 2 9 ? 28.110 -26.500 17.287 1.00 48.11 9 ALA C O 1
ATOM 3520 N N . GLY C 2 10 ? 26.048 -27.149 17.891 1.00 52.33 10 GLY C N 1
ATOM 3521 C CA . GLY C 2 10 ? 26.454 -28.468 18.315 1.00 52.33 10 GLY C CA 1
ATOM 3522 C C . GLY C 2 10 ? 26.865 -28.607 19.768 1.00 52.33 10 GLY C C 1
ATOM 3523 O O . GLY C 2 10 ? 27.040 -29.740 20.232 1.00 52.33 10 GLY C O 1
ATOM 3524 N N . GLN C 2 11 ? 27.017 -27.514 20.505 1.00 53.05 11 GLN C N 1
ATOM 3525 C CA . GLN C 2 11 ? 27.387 -27.575 21.911 1.00 53.05 11 GLN C CA 1
ATOM 3526 C C . GLN C 2 11 ? 26.194 -27.186 22.774 1.00 53.05 11 GLN C C 1
ATOM 3527 O O . GLN C 2 11 ? 25.390 -26.337 22.390 1.00 53.05 11 GLN C O 1
ATOM 3533 N N . ARG C 2 12 ? 26.087 -27.806 23.951 1.00 53.57 12 ARG C N 1
ATOM 3534 C CA . ARG C 2 12 ? 24.826 -27.752 24.680 1.00 53.57 12 ARG C CA 1
ATOM 3535 C C . ARG C 2 12 ? 24.654 -26.458 25.477 1.00 53.57 12 ARG C C 1
ATOM 3536 O O . ARG C 2 12 ? 23.553 -26.208 25.977 1.00 53.57 12 ARG C O 1
ATOM 3544 N N . SER C 2 13 ? 25.707 -25.645 25.605 1.00 54.76 13 SER C N 1
ATOM 3545 C CA . SER C 2 13 ? 25.621 -24.199 25.862 1.00 54.76 13 SER C CA 1
ATOM 3546 C C . SER C 2 13 ? 24.897 -23.873 27.173 1.00 54.76 13 SER C C 1
ATOM 3547 O O . SER C 2 13 ? 23.784 -23.347 27.184 1.00 54.76 13 SER C O 1
ATOM 3550 N N . THR C 2 14 ? 25.545 -24.231 28.275 1.00 55.35 14 THR C N 1
ATOM 3551 C CA . THR C 2 14 ? 24.953 -24.095 29.605 1.00 55.35 14 THR C CA 1
ATOM 3552 C C . THR C 2 14 ? 24.826 -22.620 29.971 1.00 55.35 14 THR C C 1
ATOM 3553 O O . THR C 2 14 ? 25.806 -21.970 30.338 1.00 55.35 14 THR C O 1
ATOM 3557 N N . LEU C 2 15 ? 23.607 -22.091 29.875 1.00 51.01 15 LEU C N 1
ATOM 3558 C CA . LEU C 2 15 ? 23.284 -20.736 30.303 1.00 51.01 15 LEU C CA 1
ATOM 3559 C C . LEU C 2 15 ? 21.922 -20.767 30.986 1.00 51.01 15 LEU C C 1
ATOM 3560 O O . LEU C 2 15 ? 21.400 -21.831 31.327 1.00 51.01 15 LEU C O 1
ATOM 3565 N N . GLY C 2 16 ? 21.345 -19.588 31.193 1.00 44.08 16 GLY C N 1
ATOM 3566 C CA . GLY C 2 16 ? 20.070 -19.504 31.871 1.00 44.08 16 GLY C CA 1
ATOM 3567 C C . GLY C 2 16 ? 18.994 -18.818 31.063 1.00 44.08 16 GLY C C 1
ATOM 3568 O O . GLY C 2 16 ? 19.051 -17.609 30.834 1.00 44.08 16 GLY C O 1
ATOM 3569 N N . ILE C 2 17 ? 17.995 -19.585 30.647 1.00 39.62 17 ILE C N 1
ATOM 3570 C CA . ILE C 2 17 ? 16.889 -19.075 29.849 1.00 39.62 17 ILE C CA 1
ATOM 3571 C C . ILE C 2 17 ? 15.807 -18.587 30.800 1.00 39.62 17 ILE C C 1
ATOM 3572 O O . ILE C 2 17 ? 15.296 -19.362 31.611 1.00 39.62 17 ILE C O 1
ATOM 3577 N N . ARG C 2 18 ? 15.448 -17.310 30.708 1.00 39.45 18 ARG C N 1
ATOM 3578 C CA . ARG C 2 18 ? 14.328 -16.817 31.494 1.00 39.45 18 ARG C CA 1
ATOM 3579 C C . ARG C 2 18 ? 13.010 -16.844 30.738 1.00 39.45 18 ARG C C 1
ATOM 3580 O O . ARG C 2 18 ? 11.957 -16.881 31.375 1.00 39.45 18 ARG C O 1
ATOM 3588 N N . ARG C 2 19 ? 13.038 -16.833 29.407 1.00 37.24 19 ARG C N 1
ATOM 3589 C CA . ARG C 2 19 ? 11.847 -16.886 28.569 1.00 37.24 19 ARG C CA 1
ATOM 3590 C C . ARG C 2 19 ? 12.160 -17.715 27.338 1.00 37.24 19 ARG C C 1
ATOM 3591 O O . ARG C 2 19 ? 13.172 -17.478 26.675 1.00 37.24 19 ARG C O 1
ATOM 3599 N N . LEU C 2 20 ? 11.298 -18.671 27.026 1.00 33.05 20 LEU C N 1
ATOM 3600 C CA . LEU C 2 20 ? 11.357 -19.399 25.769 1.00 33.05 20 LEU C CA 1
ATOM 3601 C C . LEU C 2 20 ? 9.948 -19.490 25.218 1.00 33.05 20 LEU C C 1
ATOM 3602 O O . LEU C 2 20 ? 9.018 -19.847 25.938 1.00 33.05 20 LEU C O 1
ATOM 3607 N N . ARG C 2 21 ? 9.788 -19.169 23.942 1.00 32.63 21 ARG C N 1
ATOM 3608 C CA . ARG C 2 21 ? 8.480 -19.206 23.307 1.00 32.63 21 ARG C CA 1
ATOM 3609 C C . ARG C 2 21 ? 8.673 -19.665 21.876 1.00 32.63 21 ARG C C 1
ATOM 3610 O O . ARG C 2 21 ? 9.356 -18.994 21.105 1.00 32.63 21 ARG C O 1
ATOM 3618 N N . VAL C 2 22 ? 8.076 -20.800 21.524 1.00 32.05 22 VAL C N 1
ATOM 3619 C CA . VAL C 2 22 ? 8.197 -21.381 20.192 1.00 32.05 22 VAL C CA 1
ATOM 3620 C C . VAL C 2 22 ? 6.866 -21.214 19.486 1.00 32.05 22 VAL C C 1
ATOM 3621 O O . VAL C 2 22 ? 5.834 -21.685 19.970 1.00 32.05 22 VAL C O 1
ATOM 3625 N N . GLN C 2 23 ? 6.898 -20.552 18.339 1.00 34.60 23 GLN C N 1
ATOM 3626 C CA . GLN C 2 23 ? 5.713 -20.156 17.602 1.00 34.60 23 GLN C CA 1
ATOM 3627 C C . GLN C 2 23 ? 5.669 -20.943 16.304 1.00 34.60 23 GLN C C 1
ATOM 3628 O O . GLN C 2 23 ? 6.699 -21.161 15.666 1.00 34.60 23 GLN C O 1
ATOM 3634 N N . GLN C 2 24 ? 4.481 -21.400 15.939 1.00 36.01 24 GLN C N 1
ATOM 3635 C CA . GLN C 2 24 ? 4.304 -22.271 14.784 1.00 36.01 24 GLN C CA 1
ATOM 3636 C C . GLN C 2 24 ? 2.885 -22.080 14.279 1.00 36.01 24 GLN C C 1
ATOM 3637 O O . GLN C 2 24 ? 1.939 -22.329 15.022 1.00 36.01 24 GLN C O 1
ATOM 3643 N N . LEU C 2 25 ? 2.739 -21.630 13.042 1.00 36.25 25 LEU C N 1
ATOM 3644 C CA . LEU C 2 25 ? 1.447 -21.323 12.444 1.00 36.25 25 LEU C CA 1
ATOM 3645 C C . LEU C 2 25 ? 1.236 -22.163 11.190 1.00 36.25 25 LEU C C 1
ATOM 3646 O O . LEU C 2 25 ? 1.956 -23.124 10.936 1.00 36.25 25 LEU C O 1
ATOM 3651 N N . ILE C 2 26 ? 0.216 -21.802 10.411 1.00 37.70 26 ILE C N 1
ATOM 3652 C CA . ILE C 2 26 ? -0.305 -22.710 9.399 1.00 37.70 26 ILE C CA 1
ATOM 3653 C C . ILE C 2 26 ? 0.271 -22.465 8.006 1.00 37.70 26 ILE C C 1
ATOM 3654 O O . ILE C 2 26 ? 0.278 -23.389 7.183 1.00 37.70 26 ILE C O 1
ATOM 3659 N N . ASN C 2 27 ? 0.773 -21.258 7.720 1.00 37.71 27 ASN C N 1
ATOM 3660 C CA . ASN C 2 27 ? 1.378 -20.943 6.432 1.00 37.71 27 ASN C CA 1
ATOM 3661 C C . ASN C 2 27 ? 2.584 -20.040 6.607 1.00 37.71 27 ASN C C 1
ATOM 3662 O O . ASN C 2 27 ? 2.949 -19.327 5.670 1.00 37.71 27 ASN C O 1
ATOM 3667 N N . GLU C 2 28 ? 3.183 -20.017 7.789 1.00 36.57 28 GLU C N 1
ATOM 3668 C CA . GLU C 2 28 ? 4.217 -19.055 8.110 1.00 36.57 28 GLU C CA 1
ATOM 3669 C C . GLU C 2 28 ? 5.446 -19.774 8.629 1.00 36.57 28 GLU C C 1
ATOM 3670 O O . GLU C 2 28 ? 5.377 -20.923 9.061 1.00 36.57 28 GLU C O 1
ATOM 3676 N N . ILE C 2 29 ? 6.576 -19.082 8.569 1.00 35.68 29 ILE C N 1
ATOM 3677 C CA . ILE C 2 29 ? 7.855 -19.628 9.005 1.00 35.68 29 ILE C CA 1
ATOM 3678 C C . ILE C 2 29 ? 7.850 -19.724 10.526 1.00 35.68 29 ILE C C 1
ATOM 3679 O O . ILE C 2 29 ? 7.718 -18.693 11.200 1.00 35.68 29 ILE C O 1
ATOM 3684 N N . PRO C 2 30 ? 7.966 -20.918 11.107 1.00 34.80 30 PRO C N 1
ATOM 3685 C CA . PRO C 2 30 ? 7.933 -21.026 12.568 1.00 34.80 30 PRO C CA 1
ATOM 3686 C C . PRO C 2 30 ? 9.190 -20.468 13.212 1.00 34.80 30 PRO C C 1
ATOM 3687 O O . PRO C 2 30 ? 10.299 -20.663 12.717 1.00 34.80 30 PRO C O 1
ATOM 3691 N N . LEU C 2 31 ? 9.006 -19.770 14.328 1.00 34.16 31 LEU C N 1
ATOM 3692 C CA . LEU C 2 31 ? 10.082 -19.058 14.995 1.00 34.16 31 LEU C CA 1
ATOM 3693 C C . LEU C 2 31 ? 10.173 -19.480 16.454 1.00 34.16 31 LEU C C 1
ATOM 3694 O O . LEU C 2 31 ? 9.358 -20.257 16.949 1.00 34.16 31 LEU C O 1
ATOM 3699 N N . ALA C 2 32 ? 11.178 -18.941 17.147 1.00 33.63 32 ALA C N 1
ATOM 3700 C CA . ALA C 2 32 ? 11.414 -19.258 18.553 1.00 33.63 32 ALA C CA 1
ATOM 3701 C C . ALA C 2 32 ? 12.207 -18.121 19.179 1.00 33.63 32 ALA C C 1
ATOM 3702 O O . ALA C 2 32 ? 13.376 -17.934 18.836 1.00 33.63 32 ALA C O 1
ATOM 3704 N N . GLN C 2 33 ? 11.590 -17.380 20.099 1.00 33.39 33 GLN C N 1
ATOM 3705 C CA . GLN C 2 33 ? 12.297 -16.375 20.881 1.00 33.39 33 GLN C CA 1
ATOM 3706 C C . GLN C 2 33 ? 12.927 -17.000 22.118 1.00 33.39 33 GLN C C 1
ATOM 3707 O O . GLN C 2 33 ? 12.272 -17.742 22.849 1.00 33.39 33 GLN C O 1
ATOM 3713 N N . LEU C 2 34 ? 14.189 -16.682 22.355 1.00 35.83 34 LEU C N 1
ATOM 3714 C CA . LEU C 2 34 ? 14.848 -16.931 23.626 1.00 35.83 34 LEU C CA 1
ATOM 3715 C C . LEU C 2 34 ? 14.965 -15.622 24.387 1.00 35.83 34 LEU C C 1
ATOM 3716 O O . LEU C 2 34 ? 14.770 -14.537 23.839 1.00 35.83 34 LEU C O 1
ATOM 3721 N N . GLU C 2 35 ? 15.308 -15.728 25.665 1.00 39.57 35 GLU C N 1
ATOM 3722 C CA . GLU C 2 35 ? 15.753 -14.564 26.419 1.00 39.57 35 GLU C CA 1
ATOM 3723 C C . GLU C 2 35 ? 16.698 -15.048 27.499 1.00 39.57 35 GLU C C 1
ATOM 3724 O O . GLU C 2 35 ? 16.327 -15.903 28.304 1.00 39.57 35 GLU C O 1
ATOM 3730 N N . LEU C 2 36 ? 17.911 -14.521 27.509 1.00 39.56 36 LEU C N 1
ATOM 3731 C CA . LEU C 2 36 ? 18.930 -14.957 28.442 1.00 39.56 36 LEU C CA 1
ATOM 3732 C C . LEU C 2 36 ? 19.272 -13.828 29.398 1.00 39.56 36 LEU C C 1
ATOM 3733 O O . LEU C 2 36 ? 18.878 -12.677 29.208 1.00 39.56 36 LEU C O 1
ATOM 3738 N N . HIS C 2 37 ? 20.020 -14.176 30.435 1.00 43.31 37 HIS C N 1
ATOM 3739 C CA . HIS C 2 37 ? 20.574 -13.212 31.374 1.00 43.31 37 HIS C CA 1
ATOM 3740 C C . HIS C 2 37 ? 22.052 -13.505 31.556 1.00 43.31 37 HIS C C 1
ATOM 3741 O O . HIS C 2 37 ? 22.415 -14.579 32.039 1.00 43.31 37 HIS C O 1
ATOM 3748 N N . ILE C 2 38 ? 22.896 -12.557 31.160 1.00 44.06 38 ILE C N 1
ATOM 3749 C CA . ILE C 2 38 ? 24.341 -12.671 31.332 1.00 44.06 38 ILE C CA 1
ATOM 3750 C C . ILE C 2 38 ? 24.678 -12.118 32.721 1.00 44.06 38 ILE C C 1
ATOM 3751 O O . ILE C 2 38 ? 24.520 -10.908 32.938 1.00 44.06 38 ILE C O 1
ATOM 3756 N N . PRO C 2 39 ? 25.134 -12.947 33.654 1.00 46.67 39 PRO C N 1
ATOM 3757 C CA . PRO C 2 39 ? 25.382 -12.451 35.012 1.00 46.67 39 PRO C CA 1
ATOM 3758 C C . PRO C 2 39 ? 26.644 -11.612 35.094 1.00 46.67 39 PRO C C 1
ATOM 3759 O O . PRO C 2 39 ? 27.667 -11.915 34.478 1.00 46.67 39 PRO C O 1
ATOM 3763 N N . THR C 2 40 ? 26.551 -10.528 35.859 1.00 49.52 40 THR C N 1
ATOM 3764 C CA . THR C 2 40 ? 27.653 -9.602 36.046 1.00 49.52 40 THR C CA 1
ATOM 3765 C C . THR C 2 40 ? 28.127 -9.542 37.492 1.00 49.52 40 THR C C 1
ATOM 3766 O O . THR C 2 40 ? 29.311 -9.292 37.730 1.00 49.52 40 THR C O 1
ATOM 3770 N N . ASP C 2 41 ? 27.263 -9.847 38.451 1.00 51.33 41 ASP C N 1
ATOM 3771 C CA . ASP C 2 41 ? 27.533 -9.630 39.862 1.00 51.33 41 ASP C CA 1
ATOM 3772 C C . ASP C 2 41 ? 28.329 -10.745 40.527 1.00 51.33 41 ASP C C 1
ATOM 3773 O O . ASP C 2 41 ? 28.697 -10.597 41.694 1.00 51.33 41 ASP C O 1
ATOM 3778 N N . ASN C 2 42 ? 28.603 -11.848 39.840 1.00 52.54 42 ASN C N 1
ATOM 3779 C CA . ASN C 2 42 ? 29.409 -12.929 40.406 1.00 52.54 42 ASN C CA 1
ATOM 3780 C C . ASN C 2 42 ? 30.728 -13.001 39.642 1.00 52.54 42 ASN C C 1
ATOM 3781 O O . ASN C 2 42 ? 30.843 -13.654 38.605 1.00 52.54 42 ASN C O 1
ATOM 3786 N N . HIS C 2 43 ? 31.742 -12.333 40.173 1.00 54.18 43 HIS C N 1
ATOM 3787 C CA . HIS C 2 43 ? 32.971 -12.110 39.431 1.00 54.18 43 HIS C CA 1
ATOM 3788 C C . HIS C 2 43 ? 33.856 -13.356 39.457 1.00 54.18 43 HIS C C 1
ATOM 3789 O O . HIS C 2 43 ? 33.446 -14.436 39.879 1.00 54.18 43 HIS C O 1
ATOM 3796 N N . GLY C 2 44 ? 35.077 -13.216 38.948 1.00 57.87 44 GLY C N 1
ATOM 3797 C CA . GLY C 2 44 ? 36.048 -14.287 39.042 1.00 57.87 44 GLY C CA 1
ATOM 3798 C C . GLY C 2 44 ? 36.279 -15.061 37.759 1.00 57.87 44 GLY C C 1
ATOM 3799 O O . GLY C 2 44 ? 36.398 -14.476 36.679 1.00 57.87 44 GLY C O 1
ATOM 3800 N N . ALA C 2 45 ? 36.343 -16.387 37.869 1.00 60.46 45 ALA C N 1
ATOM 3801 C CA . ALA C 2 45 ? 36.598 -17.218 36.700 1.00 60.46 45 ALA C CA 1
ATOM 3802 C C . ALA C 2 45 ? 35.371 -17.323 35.811 1.00 60.46 45 ALA C C 1
ATOM 3803 O O . ALA C 2 45 ? 35.493 -17.362 34.584 1.00 60.46 45 ALA C O 1
ATOM 3805 N N . ALA C 2 46 ? 34.182 -17.371 36.409 1.00 61.19 46 ALA C N 1
ATOM 3806 C CA . ALA C 2 46 ? 32.940 -17.485 35.665 1.00 61.19 46 ALA C CA 1
ATOM 3807 C C . ALA C 2 46 ? 32.334 -16.133 35.322 1.00 61.19 46 ALA C C 1
ATOM 3808 O O . ALA C 2 46 ? 31.127 -16.050 35.069 1.00 61.19 46 ALA C O 1
ATOM 3810 N N . ASP C 2 47 ? 33.135 -15.072 35.315 1.00 61.35 47 ASP C N 1
ATOM 3811 C CA . ASP C 2 47 ? 32.671 -13.773 34.853 1.00 61.35 47 ASP C CA 1
ATOM 3812 C C . ASP C 2 47 ? 33.111 -13.484 33.428 1.00 61.35 47 ASP C C 1
ATOM 3813 O O . ASP C 2 47 ? 32.395 -12.788 32.701 1.00 61.35 47 ASP C O 1
ATOM 3818 N N . ASN C 2 48 ? 34.260 -14.007 33.005 1.00 61.58 48 ASN C N 1
ATOM 3819 C CA . ASN C 2 48 ? 34.623 -13.978 31.598 1.00 61.58 48 ASN C CA 1
ATOM 3820 C C . ASN C 2 48 ? 34.369 -15.299 30.884 1.00 61.58 48 ASN C C 1
ATOM 3821 O O . ASN C 2 48 ? 34.419 -15.336 29.652 1.00 61.58 48 ASN C O 1
ATOM 3826 N N . ALA C 2 49 ? 34.109 -16.379 31.620 1.00 60.23 49 ALA C N 1
ATOM 3827 C CA . ALA C 2 49 ? 33.739 -17.635 30.988 1.00 60.23 49 ALA C CA 1
ATOM 3828 C C . ALA C 2 49 ? 32.303 -17.629 30.496 1.00 60.23 49 ALA C C 1
ATOM 3829 O O . ALA C 2 49 ? 31.942 -18.468 29.664 1.00 60.23 49 ALA C O 1
ATOM 3831 N N . VAL C 2 50 ? 31.474 -16.721 31.009 1.00 58.19 50 VAL C N 1
ATOM 3832 C CA . VAL C 2 50 ? 30.151 -16.498 30.439 1.00 58.19 50 VAL C CA 1
ATOM 3833 C C . VAL C 2 50 ? 30.229 -15.534 29.260 1.00 58.19 50 VAL C C 1
ATOM 3834 O O . VAL C 2 50 ? 29.341 -15.536 28.399 1.00 58.19 50 VAL C O 1
ATOM 3838 N N . GLN C 2 51 ? 31.297 -14.732 29.174 1.00 59.31 51 GLN C N 1
ATOM 3839 C CA . GLN C 2 51 ? 31.498 -13.895 27.999 1.00 59.31 51 GLN C CA 1
ATOM 3840 C C . GLN C 2 51 ? 31.880 -14.737 26.792 1.00 59.31 51 GLN C C 1
ATOM 3841 O O . GLN C 2 51 ? 31.596 -14.352 25.654 1.00 59.31 51 GLN C O 1
ATOM 3847 N N . HIS C 2 52 ? 32.539 -15.873 27.025 1.00 59.29 52 HIS C N 1
ATOM 3848 C CA . HIS C 2 52 ? 32.923 -16.757 25.934 1.00 59.29 52 HIS C CA 1
ATOM 3849 C C . HIS C 2 52 ? 31.722 -17.491 25.359 1.00 59.29 52 HIS C C 1
ATOM 3850 O O . HIS C 2 52 ? 31.732 -17.857 24.181 1.00 59.29 52 HIS C O 1
ATOM 3857 N N . GLU C 2 53 ? 30.678 -17.701 26.157 1.00 57.07 53 GLU C N 1
ATOM 3858 C CA . GLU C 2 53 ? 29.513 -18.458 25.715 1.00 57.07 53 GLU C CA 1
ATOM 3859 C C . GLU C 2 53 ? 28.504 -17.616 24.952 1.00 57.07 53 GLU C C 1
ATOM 3860 O O . GLU C 2 53 ? 27.738 -18.168 24.160 1.00 57.07 53 GLU C O 1
ATOM 3866 N N . VAL C 2 54 ? 28.477 -16.309 25.180 1.00 53.22 54 VAL C N 1
ATOM 3867 C CA . VAL C 2 54 ? 27.588 -15.433 24.430 1.00 53.22 54 VAL C CA 1
ATOM 3868 C C . VAL C 2 54 ? 28.232 -15.007 23.112 1.00 53.22 54 VAL C C 1
ATOM 3869 O O . VAL C 2 54 ? 27.532 -14.804 22.114 1.00 53.22 54 VAL C O 1
ATOM 3873 N N . SER C 2 55 ? 29.562 -14.957 23.056 1.00 53.28 55 SER C N 1
ATOM 3874 C CA . SER C 2 55 ? 30.269 -14.621 21.828 1.00 53.28 55 SER C CA 1
ATOM 3875 C C . SER C 2 55 ? 30.175 -15.703 20.760 1.00 53.28 55 SER C C 1
ATOM 3876 O O . SER C 2 55 ? 30.550 -15.443 19.613 1.00 53.28 55 SER C O 1
ATOM 3879 N N . ARG C 2 56 ? 29.691 -16.897 21.097 1.00 53.60 56 ARG C N 1
ATOM 3880 C CA . ARG C 2 56 ? 29.426 -17.937 20.113 1.00 53.60 56 ARG C CA 1
ATOM 3881 C C . ARG C 2 56 ? 28.078 -17.773 19.425 1.00 53.60 56 ARG C C 1
ATOM 3882 O O . ARG C 2 56 ? 27.692 -18.650 18.648 1.00 53.60 56 ARG C O 1
ATOM 3890 N N . PHE C 2 57 ? 27.348 -16.699 19.696 1.00 49.05 57 PHE C N 1
ATOM 3891 C CA . PHE C 2 57 ? 26.014 -16.517 19.129 1.00 49.05 57 PHE C CA 1
ATOM 3892 C C . PHE C 2 57 ? 26.087 -15.607 17.907 1.00 49.05 57 PHE C C 1
ATOM 3893 O O . PHE C 2 57 ? 25.533 -14.512 17.884 1.00 49.05 57 PHE C O 1
ATOM 3901 N N . THR C 2 58 ? 26.798 -16.061 16.884 1.00 46.19 58 THR C N 1
ATOM 3902 C CA . THR C 2 58 ? 26.868 -15.272 15.668 1.00 46.19 58 THR C CA 1
ATOM 3903 C C . THR C 2 58 ? 25.589 -15.452 14.862 1.00 46.19 58 THR C C 1
ATOM 3904 O O . THR C 2 58 ? 24.869 -16.439 15.012 1.00 46.19 58 THR C O 1
ATOM 3908 N N . LEU C 2 59 ? 25.304 -14.471 14.008 1.00 41.87 59 LEU C N 1
ATOM 3909 C CA . LEU C 2 59 ? 24.074 -14.478 13.224 1.00 41.87 59 LEU C CA 1
ATOM 3910 C C . LEU C 2 59 ? 24.162 -15.536 12.137 1.00 41.87 59 LEU C C 1
ATOM 3911 O O . LEU C 2 59 ? 24.934 -15.408 11.184 1.00 41.87 59 LEU C O 1
ATOM 3916 N N . GLY C 2 60 ? 23.380 -16.588 12.304 1.00 41.58 60 GLY C N 1
ATOM 3917 C CA . GLY C 2 60 ? 23.312 -17.710 11.402 1.00 41.58 60 GLY C CA 1
ATOM 3918 C C . GLY C 2 60 ? 24.150 -18.825 11.972 1.00 41.58 60 GLY C C 1
ATOM 3919 O O . GLY C 2 60 ? 25.329 -18.961 11.642 1.00 41.58 60 GLY C O 1
ATOM 3920 N N . VAL C 2 61 ? 23.510 -19.667 12.779 1.00 42.72 61 VAL C N 1
ATOM 3921 C CA . VAL C 2 61 ? 24.127 -20.804 13.449 1.00 42.72 61 VAL C CA 1
ATOM 3922 C C . VAL C 2 61 ? 23.015 -21.811 13.658 1.00 42.72 61 VAL C C 1
ATOM 3923 O O . VAL C 2 61 ? 21.842 -21.454 13.722 1.00 42.72 61 VAL C O 1
ATOM 3927 N N . ARG C 2 62 ? 23.384 -23.076 13.763 1.00 45.25 62 ARG C N 1
ATOM 3928 C CA . ARG C 2 62 ? 22.392 -24.091 14.074 1.00 45.25 62 ARG C CA 1
ATOM 3929 C C . ARG C 2 62 ? 21.960 -23.929 15.524 1.00 45.25 62 ARG C C 1
ATOM 3930 O O . ARG C 2 62 ? 22.789 -24.013 16.433 1.00 45.25 62 ARG C O 1
ATOM 3938 N N . VAL C 2 63 ? 20.676 -23.665 15.739 1.00 42.69 63 VAL C N 1
ATOM 3939 C CA . VAL C 2 63 ? 20.106 -23.532 17.075 1.00 42.69 63 VAL C CA 1
ATOM 3940 C C . VAL C 2 63 ? 19.104 -24.656 17.279 1.00 42.69 63 VAL C C 1
ATOM 3941 O O . VAL C 2 63 ? 18.160 -24.800 16.497 1.00 42.69 63 VAL C O 1
ATOM 3945 N N . GLY C 2 64 ? 19.304 -25.451 18.324 1.00 43.34 64 GLY C N 1
ATOM 3946 C CA . GLY C 2 64 ? 18.391 -26.539 18.602 1.00 43.34 64 GLY C CA 1
ATOM 3947 C C . GLY C 2 64 ? 17.805 -26.491 19.995 1.00 43.34 64 GLY C C 1
ATOM 3948 O O . GLY C 2 64 ? 18.537 -26.359 20.975 1.00 43.34 64 GLY C O 1
ATOM 3949 N N . ILE C 2 65 ? 16.486 -26.603 20.100 1.00 43.49 65 ILE C N 1
ATOM 3950 C CA . ILE C 2 65 ? 15.792 -26.627 21.380 1.00 43.49 65 ILE C CA 1
ATOM 3951 C C . ILE C 2 65 ? 15.277 -28.040 21.582 1.00 43.49 65 ILE C C 1
ATOM 3952 O O . ILE C 2 65 ? 14.695 -28.625 20.664 1.00 43.49 65 ILE C O 1
ATOM 3957 N N . ALA C 2 66 ? 15.497 -28.592 22.767 1.00 47.19 66 ALA C N 1
ATOM 3958 C CA . ALA C 2 66 ? 14.970 -29.902 23.106 1.00 47.19 66 ALA C CA 1
ATOM 3959 C C . ALA C 2 66 ? 14.137 -29.813 24.373 1.00 47.19 66 ALA C C 1
ATOM 3960 O O . ALA C 2 66 ? 14.626 -29.361 25.407 1.00 47.19 66 ALA C O 1
ATOM 3962 N N . GLN C 2 67 ? 12.893 -30.269 24.292 1.00 50.19 67 GLN C N 1
ATOM 3963 C CA . GLN C 2 67 ? 11.975 -30.348 25.419 1.00 50.19 67 GLN C CA 1
ATOM 3964 C C . GLN C 2 67 ? 11.699 -31.812 25.701 1.00 50.19 67 GLN C C 1
ATOM 3965 O O . GLN C 2 67 ? 11.465 -32.572 24.758 1.00 50.19 67 GLN C O 1
ATOM 3971 N N . ASP C 2 68 ? 11.771 -32.172 26.997 1.00 52.29 68 ASP C N 1
ATOM 3972 C CA . ASP C 2 68 ? 11.694 -33.526 27.598 1.00 52.29 68 ASP C CA 1
ATOM 3973 C C . ASP C 2 68 ? 12.209 -34.636 26.680 1.00 52.29 68 ASP C C 1
ATOM 3974 O O . ASP C 2 68 ? 11.472 -35.527 26.269 1.00 52.29 68 ASP C O 1
ATOM 3979 N N . ASN C 2 69 ? 13.499 -34.508 26.335 1.00 53.94 69 ASN C N 1
ATOM 3980 C CA . ASN C 2 69 ? 14.297 -35.380 25.448 1.00 53.94 69 ASN C CA 1
ATOM 3981 C C . ASN C 2 69 ? 13.622 -35.642 24.096 1.00 53.94 69 ASN C C 1
ATOM 3982 O O . ASN C 2 69 ? 13.771 -36.706 23.495 1.00 53.94 69 ASN C O 1
ATOM 3987 N N . LYS C 2 70 ? 12.939 -34.628 23.585 1.00 50.51 70 LYS C N 1
ATOM 3988 C CA . LYS C 2 70 ? 12.349 -34.615 22.257 1.00 50.51 70 LYS C CA 1
ATOM 3989 C C . LYS C 2 70 ? 12.772 -33.321 21.582 1.00 50.51 70 LYS C C 1
ATOM 3990 O O . LYS C 2 70 ? 12.995 -32.314 22.259 1.00 50.51 70 LYS C O 1
ATOM 3996 N N . PRO C 2 71 ? 12.875 -33.307 20.253 1.00 47.80 71 PRO C N 1
ATOM 3997 C CA . PRO C 2 71 ? 13.300 -32.079 19.568 1.00 47.80 71 PRO C CA 1
ATOM 3998 C C . PRO C 2 71 ? 12.198 -31.035 19.480 1.00 47.80 71 PRO C C 1
ATOM 3999 O O . PRO C 2 71 ? 11.083 -31.352 19.072 1.00 47.80 71 PRO C O 1
ATOM 4003 N N . LEU C 2 72 ? 12.455 -29.823 19.977 1.00 43.39 72 LEU C N 1
ATOM 4004 C CA . LEU C 2 72 ? 11.408 -28.805 19.975 1.00 43.39 72 LEU C CA 1
ATOM 4005 C C . LEU C 2 72 ? 11.452 -27.933 18.721 1.00 43.39 72 LEU C C 1
ATOM 4006 O O . LEU C 2 72 ? 10.441 -27.808 18.023 1.00 43.39 72 LEU C O 1
ATOM 4011 N N . PHE C 2 73 ? 12.589 -27.290 18.419 1.00 39.89 73 PHE C N 1
ATOM 4012 C CA . PHE C 2 73 ? 12.537 -26.279 17.364 1.00 39.89 73 PHE C CA 1
ATOM 4013 C C . PHE C 2 73 ? 13.455 -26.488 16.167 1.00 39.89 73 PHE C C 1
ATOM 4014 O O . PHE C 2 73 ? 12.960 -26.480 15.035 1.00 39.89 73 PHE C O 1
ATOM 4022 N N . ASP C 2 74 ? 14.779 -26.552 16.362 1.00 43.83 74 ASP C N 1
ATOM 4023 C CA . ASP C 2 74 ? 15.775 -26.844 15.307 1.00 43.83 74 ASP C CA 1
ATOM 4024 C C . ASP C 2 74 ? 15.752 -25.854 14.126 1.00 43.83 74 ASP C C 1
ATOM 4025 O O . ASP C 2 74 ? 15.235 -26.155 13.050 1.00 43.83 74 ASP C O 1
ATOM 4030 N N . GLY C 2 75 ? 16.306 -24.651 14.332 1.00 40.47 75 GLY C N 1
ATOM 4031 C CA . GLY C 2 75 ? 16.371 -23.653 13.282 1.00 40.47 75 GLY C CA 1
ATOM 4032 C C . GLY C 2 75 ? 17.661 -22.851 13.306 1.00 40.47 75 GLY C C 1
ATOM 4033 O O . GLY C 2 75 ? 18.495 -23.008 14.189 1.00 40.47 75 GLY C O 1
ATOM 4034 N N . TYR C 2 76 ? 17.826 -22.004 12.285 1.00 40.68 76 TYR C N 1
ATOM 4035 C CA . TYR C 2 76 ? 18.946 -21.064 12.220 1.00 40.68 76 TYR C CA 1
ATOM 4036 C C . TYR C 2 76 ? 18.614 -19.754 12.934 1.00 40.68 76 TYR C C 1
ATOM 4037 O O . TYR C 2 76 ? 17.460 -19.344 12.999 1.00 40.68 76 TYR C O 1
ATOM 4046 N N . LEU C 2 77 ? 19.650 -19.049 13.395 1.00 37.44 77 LEU C N 1
ATOM 4047 C CA . LEU C 2 77 ? 19.485 -17.877 14.253 1.00 37.44 77 LEU C CA 1
ATOM 4048 C C . LEU C 2 77 ? 19.449 -16.579 13.457 1.00 37.44 77 LEU C C 1
ATOM 4049 O O . LEU C 2 77 ? 20.236 -16.378 12.530 1.00 37.44 77 LEU C O 1
ATOM 4054 N N . VAL C 2 78 ? 18.526 -15.693 13.846 1.00 37.94 78 VAL C N 1
ATOM 4055 C CA . VAL C 2 78 ? 18.373 -14.339 13.317 1.00 37.94 78 VAL C CA 1
ATOM 4056 C C . VAL C 2 78 ? 18.144 -13.423 14.518 1.00 37.94 78 VAL C C 1
ATOM 4057 O O . VAL C 2 78 ? 17.518 -13.829 15.499 1.00 37.94 78 VAL C O 1
ATOM 4061 N N . GLN C 2 79 ? 18.655 -12.186 14.451 1.00 37.87 79 GLN C N 1
ATOM 4062 C CA . GLN C 2 79 ? 18.181 -11.062 15.271 1.00 37.87 79 GLN C CA 1
ATOM 4063 C C . GLN C 2 79 ? 18.457 -11.269 16.768 1.00 37.87 79 GLN C C 1
ATOM 4064 O O . GLN C 2 79 ? 17.585 -11.607 17.561 1.00 37.87 79 GLN C O 1
ATOM 4070 N N . LYS C 2 80 ? 19.735 -11.122 17.109 1.00 39.52 80 LYS C N 1
ATOM 4071 C CA . LYS C 2 80 ? 20.230 -11.177 18.490 1.00 39.52 80 LYS C CA 1
ATOM 4072 C C . LYS C 2 80 ? 20.259 -9.771 19.101 1.00 39.52 80 LYS C C 1
ATOM 4073 O O . LYS C 2 80 ? 21.157 -8.981 18.816 1.00 39.52 80 LYS C O 1
ATOM 4079 N N . LYS C 2 81 ? 19.296 -9.466 19.969 1.00 38.66 81 LYS C N 1
ATOM 4080 C CA . LYS C 2 81 ? 19.178 -8.160 20.618 1.00 38.66 81 LYS C CA 1
ATOM 4081 C C . LYS C 2 81 ? 19.642 -8.225 22.069 1.00 38.66 81 LYS C C 1
ATOM 4082 O O . LYS C 2 81 ? 19.287 -9.155 22.790 1.00 38.66 81 LYS C O 1
ATOM 4088 N N . MET C 2 82 ? 20.416 -7.225 22.503 1.00 41.38 82 MET C N 1
ATOM 4089 C CA . MET C 2 82 ? 20.869 -7.137 23.889 1.00 41.38 82 MET C CA 1
ATOM 4090 C C . MET C 2 82 ? 20.608 -5.758 24.487 1.00 41.38 82 MET C C 1
ATOM 4091 O O . MET C 2 82 ? 20.784 -4.739 23.817 1.00 41.38 82 MET C O 1
ATOM 4096 N N . GLN C 2 83 ? 20.203 -5.736 25.766 1.00 43.33 83 GLN C N 1
ATOM 4097 C CA . GLN C 2 83 ? 19.560 -4.571 26.379 1.00 43.33 83 GLN C CA 1
ATOM 4098 C C . GLN C 2 83 ? 20.489 -3.715 27.236 1.00 43.33 83 GLN C C 1
ATOM 4099 O O . GLN C 2 83 ? 20.627 -2.522 26.960 1.00 43.33 83 GLN C O 1
ATOM 4105 N N . LEU C 2 84 ? 21.068 -4.279 28.302 1.00 41.83 84 LEU C N 1
ATOM 4106 C CA . LEU C 2 84 ? 22.066 -3.624 29.164 1.00 41.83 84 LEU C CA 1
ATOM 4107 C C . LEU C 2 84 ? 21.539 -2.311 29.769 1.00 41.83 84 LEU C C 1
ATOM 4108 O O . LEU C 2 84 ? 21.943 -1.208 29.408 1.00 41.83 84 LEU C O 1
ATOM 4113 N N . LYS C 2 85 ? 20.560 -2.456 30.659 1.00 42.09 85 LYS C N 1
ATOM 4114 C CA . LYS C 2 85 ? 20.009 -1.336 31.419 1.00 42.09 85 LYS C CA 1
ATOM 4115 C C . LYS C 2 85 ? 20.416 -1.466 32.880 1.00 42.09 85 LYS C C 1
ATOM 4116 O O . LYS C 2 85 ? 19.952 -2.369 33.578 1.00 42.09 85 LYS C O 1
ATOM 4122 N N . GLY C 2 86 ? 21.248 -0.552 33.348 1.00 41.79 86 GLY C N 1
ATOM 4123 C CA . GLY C 2 86 ? 21.674 -0.593 34.738 1.00 41.79 86 GLY C CA 1
ATOM 4124 C C . GLY C 2 86 ? 22.686 -1.689 34.947 1.00 41.79 86 GLY C C 1
ATOM 4125 O O . GLY C 2 86 ? 23.659 -1.798 34.207 1.00 41.79 86 GLY C O 1
ATOM 4126 N N . LYS C 2 87 ? 22.459 -2.512 35.962 1.00 42.71 87 LYS C N 1
ATOM 4127 C CA . LYS C 2 87 ? 23.292 -3.681 36.186 1.00 42.71 87 LYS C CA 1
ATOM 4128 C C . LYS C 2 87 ? 22.745 -4.919 35.495 1.00 42.71 87 LYS C C 1
ATOM 4129 O O . LYS C 2 87 ? 23.440 -5.937 35.434 1.00 42.71 87 LYS C O 1
ATOM 4135 N N . GLU C 2 88 ? 21.515 -4.854 35.001 1.00 43.26 88 GLU C N 1
ATOM 4136 C CA . GLU C 2 88 ? 20.963 -5.887 34.139 1.00 43.26 88 GLU C CA 1
ATOM 4137 C C . GLU C 2 88 ? 21.719 -5.920 32.819 1.00 43.26 88 GLU C C 1
ATOM 4138 O O . GLU C 2 88 ? 22.067 -4.877 32.265 1.00 43.26 88 GLU C O 1
ATOM 4144 N N . TRP C 2 89 ? 21.986 -7.120 32.312 1.00 42.89 89 TRP C N 1
ATOM 4145 C CA . TRP C 2 89 ? 22.453 -7.249 30.934 1.00 42.89 89 TRP C CA 1
ATOM 4146 C C . TRP C 2 89 ? 21.863 -8.533 30.366 1.00 42.89 89 TRP C C 1
ATOM 4147 O O . TRP C 2 89 ? 22.399 -9.621 30.582 1.00 42.89 89 TRP C O 1
ATOM 4158 N N . SER C 2 90 ? 20.760 -8.383 29.649 1.00 40.36 90 SER C N 1
ATOM 4159 C CA . SER C 2 90 ? 20.055 -9.477 29.013 1.00 40.36 90 SER C CA 1
ATOM 4160 C C . SER C 2 90 ? 20.361 -9.488 27.525 1.00 40.36 90 SER C C 1
ATOM 4161 O O . SER C 2 90 ? 20.707 -8.462 26.943 1.00 40.36 90 SER C O 1
ATOM 4164 N N . VAL C 2 91 ? 20.238 -10.659 26.916 1.00 39.75 91 VAL C N 1
ATOM 4165 C CA . VAL C 2 91 ? 20.302 -10.797 25.469 1.00 39.75 91 VAL C CA 1
ATOM 4166 C C . VAL C 2 91 ? 19.063 -11.567 25.033 1.00 39.75 91 VAL C C 1
ATOM 4167 O O . VAL C 2 91 ? 18.540 -12.398 25.782 1.00 39.75 91 VAL C O 1
ATOM 4171 N N . ARG C 2 92 ? 18.545 -11.236 23.857 1.00 40.74 92 ARG C N 1
ATOM 4172 C CA . ARG C 2 92 ? 17.345 -11.853 23.320 1.00 40.74 92 ARG C CA 1
ATOM 4173 C C . ARG C 2 92 ? 17.669 -12.470 21.974 1.00 40.74 92 ARG C C 1
ATOM 4174 O O . ARG C 2 92 ? 18.219 -11.805 21.096 1.00 40.74 92 ARG C O 1
ATOM 4182 N N . LEU C 2 93 ? 17.319 -13.733 21.807 1.00 36.94 93 LEU C N 1
ATOM 4183 C CA . LEU C 2 93 ? 17.587 -14.429 20.566 1.00 36.94 93 LEU C CA 1
ATOM 4184 C C . LEU C 2 93 ? 16.289 -14.629 19.806 1.00 36.94 93 LEU C C 1
ATOM 4185 O O . LEU C 2 93 ? 15.196 -14.577 20.369 1.00 36.94 93 LEU C O 1
ATOM 4190 N N . GLU C 2 94 ? 16.423 -14.857 18.509 1.00 38.18 94 GLU C N 1
ATOM 4191 C CA . GLU C 2 94 ? 15.332 -15.376 17.708 1.00 38.18 94 GLU C CA 1
ATOM 4192 C C . GLU C 2 94 ? 15.933 -16.415 16.776 1.00 38.18 94 GLU C C 1
ATOM 4193 O O . GLU C 2 94 ? 17.126 -16.385 16.485 1.00 38.18 94 GLU C O 1
ATOM 4199 N N . ALA C 2 95 ? 15.134 -17.382 16.378 1.00 35.94 95 ALA C N 1
ATOM 4200 C CA . ALA C 2 95 ? 15.620 -18.366 15.440 1.00 35.94 95 ALA C CA 1
ATOM 4201 C C . ALA C 2 95 ? 14.484 -18.738 14.510 1.00 35.94 95 ALA C C 1
ATOM 4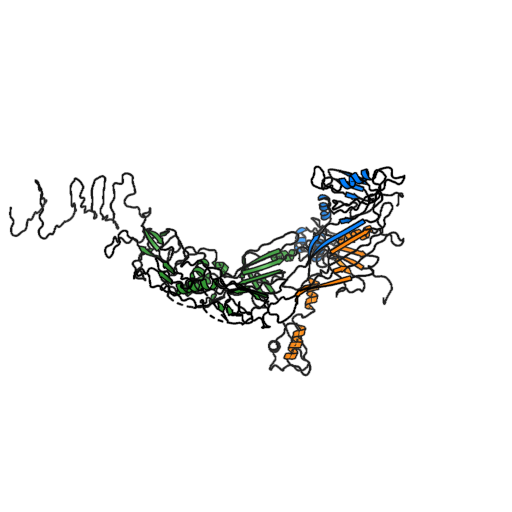202 O O . ALA C 2 95 ? 13.340 -18.845 14.944 1.00 35.94 95 ALA C O 1
ATOM 4204 N N . ARG C 2 96 ? 14.794 -18.903 13.233 1.00 37.33 96 ARG C N 1
ATOM 4205 C CA . ARG C 2 96 ? 13.776 -19.174 12.238 1.00 37.33 96 ARG C CA 1
ATOM 4206 C C . ARG C 2 96 ? 14.058 -20.524 11.596 1.00 37.33 96 ARG C C 1
ATOM 4207 O O . ARG C 2 96 ? 15.187 -21.017 11.611 1.00 37.33 96 ARG C O 1
ATOM 4215 N N . HIS C 2 97 ? 13.020 -21.105 11.004 1.00 40.35 97 HIS C N 1
ATOM 4216 C CA . HIS C 2 97 ? 13.078 -22.420 10.383 1.00 40.35 97 HIS C CA 1
ATOM 4217 C C . HIS C 2 97 ? 13.927 -22.361 9.106 1.00 40.35 97 HIS C C 1
ATOM 4218 O O . HIS C 2 97 ? 14.407 -21.304 8.695 1.00 40.35 97 HIS C O 1
ATOM 4225 N N . ALA C 2 98 ? 14.119 -23.517 8.468 1.00 40.73 98 ALA C N 1
ATOM 4226 C CA . ALA C 2 98 ? 14.827 -23.578 7.193 1.00 40.73 98 ALA C CA 1
ATOM 4227 C C . ALA C 2 98 ? 14.087 -22.886 6.051 1.00 40.73 98 ALA C C 1
ATOM 4228 O O . ALA C 2 98 ? 14.681 -22.690 4.989 1.00 40.73 98 ALA C O 1
ATOM 4230 N N . LEU C 2 99 ? 12.820 -22.516 6.232 1.00 39.03 99 LEU C N 1
ATOM 4231 C CA . LEU C 2 99 ? 12.087 -21.724 5.257 1.00 39.03 99 LEU C CA 1
ATOM 4232 C C . LEU C 2 99 ? 12.466 -20.251 5.285 1.00 39.03 99 LEU C C 1
ATOM 4233 O O . LEU C 2 99 ? 11.933 -19.479 4.486 1.00 39.03 99 LEU C O 1
ATOM 4238 N N . GLN C 2 100 ? 13.352 -19.838 6.190 1.00 37.69 100 GLN C N 1
ATOM 4239 C CA . GLN C 2 100 ? 13.843 -18.468 6.202 1.00 37.69 100 GLN C CA 1
ATOM 4240 C C . GLN C 2 100 ? 14.788 -18.202 5.041 1.00 37.69 100 GLN C C 1
ATOM 4241 O O . GLN C 2 100 ? 14.944 -17.050 4.630 1.00 37.69 100 GLN C O 1
ATOM 4247 N N . LYS C 2 101 ? 15.381 -19.245 4.462 1.00 37.94 101 LYS C N 1
ATOM 4248 C CA . LYS C 2 101 ? 16.266 -19.071 3.319 1.00 37.94 101 LYS C CA 1
ATOM 4249 C C . LYS C 2 101 ? 15.527 -18.678 2.049 1.00 37.94 101 LYS C C 1
ATOM 4250 O O . LYS C 2 101 ? 16.177 -18.316 1.064 1.00 37.94 101 LYS C O 1
ATOM 4256 N N . LEU C 2 102 ? 14.199 -18.721 2.052 1.00 37.23 102 LEU C N 1
ATOM 4257 C CA . LEU C 2 102 ? 13.382 -18.492 0.874 1.00 37.23 102 LEU C CA 1
ATOM 4258 C C . LEU C 2 102 ? 12.722 -17.126 0.831 1.00 37.23 102 LEU C C 1
ATOM 4259 O O . LEU C 2 102 ? 12.002 -16.854 -0.123 1.00 37.23 102 LEU C O 1
ATOM 4264 N N . THR C 2 103 ? 12.926 -16.261 1.820 1.00 37.15 103 THR C N 1
ATOM 4265 C CA . THR C 2 103 ? 11.954 -15.190 2.001 1.00 37.15 103 THR C CA 1
ATOM 4266 C C . THR C 2 103 ? 12.367 -13.832 1.441 1.00 37.15 103 THR C C 1
ATOM 4267 O O . THR C 2 103 ? 11.491 -13.087 0.995 1.00 37.15 103 THR C O 1
ATOM 4271 N N . PHE C 2 104 ? 13.650 -13.459 1.439 1.00 35.58 104 PHE C N 1
ATOM 4272 C CA . PHE C 2 104 ? 14.050 -12.149 0.922 1.00 35.58 104 PHE C CA 1
ATOM 4273 C C . PHE C 2 104 ? 15.217 -12.357 -0.029 1.00 35.58 104 PHE C C 1
ATOM 4274 O O . PHE C 2 104 ? 16.369 -12.141 0.340 1.00 35.58 104 PHE C O 1
ATOM 4282 N N . LEU C 2 105 ? 14.906 -12.776 -1.247 1.00 36.81 105 LEU C N 1
ATOM 4283 C CA . LEU C 2 105 ? 15.756 -12.732 -2.429 1.00 36.81 105 LEU C CA 1
ATOM 4284 C C . LEU C 2 105 ? 14.818 -12.861 -3.617 1.00 36.81 105 LEU C C 1
ATOM 4285 O O . LEU C 2 105 ? 14.107 -13.867 -3.727 1.00 36.81 105 LEU C O 1
ATOM 4290 N N . PRO C 2 106 ? 14.792 -11.902 -4.522 1.00 37.22 106 PRO C N 1
ATOM 4291 C CA . PRO C 2 106 ? 13.874 -11.965 -5.665 1.00 37.22 106 PRO C CA 1
ATOM 4292 C C . PRO C 2 106 ? 14.428 -12.836 -6.782 1.00 37.22 106 PRO C C 1
ATOM 4293 O O . PRO C 2 106 ? 15.387 -12.470 -7.466 1.00 37.22 106 PRO C O 1
ATOM 4297 N N . HIS C 2 107 ? 13.820 -13.995 -6.968 1.00 39.44 107 HIS C N 1
ATOM 4298 C CA . HIS C 2 107 ? 14.224 -14.900 -8.026 1.00 39.44 107 HIS C CA 1
ATOM 4299 C C . HIS C 2 107 ? 13.203 -14.868 -9.151 1.00 39.44 107 HIS C C 1
ATOM 4300 O O . HIS C 2 107 ? 12.117 -14.302 -9.024 1.00 39.44 107 HIS C O 1
ATOM 4307 N N . SER C 2 108 ? 13.567 -15.482 -10.271 1.00 40.25 108 SER C N 1
ATOM 4308 C CA . SER C 2 108 ? 12.694 -15.532 -11.431 1.00 40.25 108 SER C CA 1
ATOM 4309 C C . SER C 2 108 ? 12.893 -16.849 -12.159 1.00 40.25 108 SER C C 1
ATOM 4310 O O . SER C 2 108 ? 14.025 -17.217 -12.482 1.00 40.25 108 SER C O 1
ATOM 4313 N N . ARG C 2 109 ? 11.797 -17.577 -12.373 1.00 43.11 109 ARG C N 1
ATOM 4314 C CA . ARG C 2 109 ? 11.782 -18.827 -13.118 1.00 43.11 109 ARG C CA 1
ATOM 4315 C C . ARG C 2 109 ? 10.564 -18.790 -14.030 1.00 43.11 109 ARG C C 1
ATOM 4316 O O . ARG C 2 109 ? 9.838 -17.796 -14.067 1.00 43.11 109 ARG C O 1
ATOM 4324 N N . VAL C 2 110 ? 10.327 -19.863 -14.789 1.00 44.63 110 VAL C N 1
ATOM 4325 C CA . VAL C 2 110 ? 9.250 -19.898 -15.773 1.00 44.63 110 VAL C CA 1
ATOM 4326 C C . VAL C 2 110 ? 8.288 -21.065 -15.535 1.00 44.63 110 VAL C C 1
ATOM 4327 O O . VAL C 2 110 ? 7.074 -20.873 -15.513 1.00 44.63 110 VAL C O 1
ATOM 4331 N N . PHE C 2 111 ? 8.820 -22.277 -15.343 1.00 46.18 111 PHE C N 1
ATOM 4332 C CA . PHE C 2 111 ? 8.054 -23.499 -15.034 1.00 46.18 111 PHE C CA 1
ATOM 4333 C C . PHE C 2 111 ? 7.038 -23.835 -16.135 1.00 46.18 111 PHE C C 1
ATOM 4334 O O . PHE C 2 111 ? 5.829 -23.760 -15.930 1.00 46.18 111 PHE C O 1
ATOM 4342 N N . ARG C 2 112 ? 7.539 -24.202 -17.309 1.00 48.85 112 ARG C N 1
ATOM 4343 C CA . ARG C 2 112 ? 6.656 -24.679 -18.367 1.00 48.85 112 ARG C CA 1
ATOM 4344 C C . ARG C 2 112 ? 6.496 -26.189 -18.283 1.00 48.85 112 ARG C C 1
ATOM 4345 O O . ARG C 2 112 ? 7.467 -26.908 -18.029 1.00 48.85 112 ARG C O 1
ATOM 4353 N N . GLN C 2 113 ? 5.261 -26.650 -18.509 1.00 53.78 113 GLN C N 1
ATOM 4354 C CA . GLN C 2 113 ? 4.881 -28.062 -18.631 1.00 53.78 113 GLN C CA 1
ATOM 4355 C C . GLN C 2 113 ? 5.230 -28.836 -17.354 1.00 53.78 113 GLN C C 1
ATOM 4356 O O . GLN C 2 113 ? 5.989 -29.806 -17.359 1.00 53.78 113 GLN C O 1
ATOM 4362 N N . GLN C 2 114 ? 4.675 -28.359 -16.239 1.00 51.51 114 GLN C N 1
ATOM 4363 C CA . GLN C 2 114 ? 4.920 -28.946 -14.929 1.00 51.51 114 GLN C CA 1
ATOM 4364 C C . GLN C 2 114 ? 3.631 -28.979 -14.122 1.00 51.51 114 GLN C C 1
ATOM 4365 O O . GLN C 2 114 ? 2.702 -28.208 -14.361 1.00 51.51 114 GLN C O 1
ATOM 4371 N N . ASP C 2 115 ? 3.604 -29.881 -13.146 1.00 54.53 115 ASP C N 1
ATOM 4372 C CA . ASP C 2 115 ? 2.467 -30.100 -12.269 1.00 54.53 115 ASP C CA 1
ATOM 4373 C C . ASP C 2 115 ? 2.446 -29.030 -11.174 1.00 54.53 115 ASP C C 1
ATOM 4374 O O . ASP C 2 115 ? 3.380 -28.240 -11.033 1.00 54.53 115 ASP C O 1
ATOM 4379 N N . ASP C 2 116 ? 1.351 -28.988 -10.404 1.00 53.74 116 ASP C N 1
ATOM 4380 C CA . ASP C 2 116 ? 1.290 -28.113 -9.234 1.00 53.74 116 ASP C CA 1
ATOM 4381 C C . ASP C 2 116 ? 2.316 -28.499 -8.180 1.00 53.74 116 ASP C C 1
ATOM 4382 O O . ASP C 2 116 ? 2.852 -27.627 -7.489 1.00 53.74 116 ASP C O 1
ATOM 4387 N N . SER C 2 117 ? 2.596 -29.793 -8.036 1.00 53.00 117 SER C N 1
ATOM 4388 C CA . SER C 2 117 ? 3.508 -30.254 -6.998 1.00 53.00 117 SER C CA 1
ATOM 4389 C C . SER C 2 117 ? 4.961 -30.186 -7.445 1.00 53.00 117 SER C C 1
ATOM 4390 O O . SER C 2 117 ? 5.842 -29.880 -6.637 1.00 53.00 117 SER C O 1
ATOM 4393 N N . THR C 2 118 ? 5.233 -30.468 -8.720 1.00 51.62 118 THR C N 1
ATOM 4394 C CA . THR C 2 118 ? 6.607 -30.462 -9.203 1.00 51.62 118 THR C CA 1
ATOM 4395 C C . THR C 2 118 ? 7.166 -29.055 -9.346 1.00 51.62 118 THR C C 1
ATOM 4396 O O . THR C 2 118 ? 8.389 -28.895 -9.386 1.00 51.62 118 THR C O 1
ATOM 4400 N N . VAL C 2 119 ? 6.306 -28.043 -9.443 1.00 49.47 119 VAL C N 1
ATOM 4401 C CA . VAL C 2 119 ? 6.761 -26.665 -9.296 1.00 49.47 119 VAL C CA 1
ATOM 4402 C C . VAL C 2 119 ? 7.250 -26.425 -7.877 1.00 49.47 119 VAL C C 1
ATOM 4403 O O . VAL C 2 119 ? 8.333 -25.876 -7.658 1.00 49.47 119 VAL C O 1
ATOM 4407 N N . MET C 2 120 ? 6.485 -26.888 -6.898 1.00 49.74 120 MET C N 1
ATOM 4408 C CA . MET C 2 120 ? 6.658 -26.454 -5.522 1.00 49.74 120 MET C CA 1
ATOM 4409 C C . MET C 2 120 ? 7.589 -27.349 -4.718 1.00 49.74 120 MET C C 1
ATOM 4410 O O . MET C 2 120 ? 8.292 -26.846 -3.840 1.00 49.74 120 MET C O 1
ATOM 4415 N N . LYS C 2 121 ? 7.638 -28.659 -4.992 1.00 51.83 121 LYS C N 1
ATOM 4416 C CA . LYS C 2 121 ? 8.611 -29.486 -4.285 1.00 51.83 121 LYS C CA 1
ATOM 4417 C C . LYS C 2 121 ? 10.026 -29.240 -4.779 1.00 51.83 121 LYS C C 1
ATOM 4418 O O . LYS C 2 121 ? 10.979 -29.507 -4.044 1.00 51.83 121 LYS C O 1
ATOM 4424 N N . GLY C 2 122 ? 10.184 -28.738 -5.997 1.00 50.30 122 GLY C N 1
ATOM 4425 C CA . GLY C 2 122 ? 11.466 -28.289 -6.477 1.00 50.30 122 GLY C CA 1
ATOM 4426 C C . GLY C 2 122 ? 11.778 -26.872 -6.097 1.00 50.30 122 GLY C C 1
ATOM 4427 O O . GLY C 2 122 ? 12.879 -26.386 -6.360 1.00 50.30 122 GLY C O 1
ATOM 4428 N N . LEU C 2 123 ? 10.824 -26.190 -5.473 1.00 47.38 123 LEU C N 1
ATOM 4429 C CA . LEU C 2 123 ? 10.985 -24.814 -5.034 1.00 47.38 123 LEU C CA 1
ATOM 4430 C C . LEU C 2 123 ? 11.335 -24.724 -3.558 1.00 47.38 123 LEU C C 1
ATOM 4431 O O . LEU C 2 123 ? 12.115 -23.857 -3.159 1.00 47.38 123 LEU C O 1
ATOM 4436 N N . LEU C 2 124 ? 10.777 -25.620 -2.743 1.00 48.67 124 LEU C N 1
ATOM 4437 C CA . LEU C 2 124 ? 11.190 -25.775 -1.356 1.00 48.67 124 LEU C CA 1
ATOM 4438 C C . LEU C 2 124 ? 12.521 -26.493 -1.216 1.00 48.67 124 LEU C C 1
ATOM 4439 O O . LEU C 2 124 ? 13.144 -26.407 -0.156 1.00 48.67 124 LEU C O 1
ATOM 4444 N N . GLN C 2 125 ? 12.970 -27.197 -2.255 1.00 52.72 125 GLN C N 1
ATOM 4445 C CA . GLN C 2 125 ? 14.167 -28.025 -2.174 1.00 52.72 125 GLN C CA 1
ATOM 4446 C C . GLN C 2 125 ? 15.447 -27.199 -2.146 1.00 52.72 125 GLN C C 1
ATOM 4447 O O . GLN C 2 125 ? 16.500 -27.721 -1.770 1.00 52.72 125 GLN C O 1
ATOM 4453 N N . SER C 2 126 ? 15.374 -25.913 -2.491 1.00 52.25 126 SER C N 1
ATOM 4454 C CA . SER C 2 126 ? 16.552 -25.058 -2.542 1.00 52.25 126 SER C CA 1
ATOM 4455 C C . SER C 2 126 ? 17.132 -24.743 -1.170 1.00 52.25 126 SER C C 1
ATOM 4456 O O . SER C 2 126 ? 18.267 -24.264 -1.099 1.00 52.25 126 SER C O 1
ATOM 4459 N N . ALA C 2 127 ? 16.399 -24.994 -0.085 1.00 51.44 127 ALA C N 1
ATOM 4460 C CA . ALA C 2 127 ? 16.938 -24.828 1.255 1.00 51.44 127 ALA C CA 1
ATOM 4461 C C . ALA C 2 127 ? 17.199 -26.140 1.970 1.00 51.44 127 ALA C C 1
ATOM 4462 O O . ALA C 2 127 ? 17.877 -26.139 3.001 1.00 51.44 127 ALA C O 1
ATOM 4464 N N . GLY C 2 128 ? 16.686 -27.251 1.460 1.00 53.12 128 GLY C N 1
ATOM 4465 C CA . GLY C 2 128 ? 16.774 -28.517 2.145 1.00 53.12 128 GLY C CA 1
ATOM 4466 C C . GLY C 2 128 ? 15.488 -28.951 2.792 1.00 53.12 128 GLY C C 1
ATOM 4467 O O . GLY C 2 128 ? 15.494 -29.925 3.552 1.00 53.12 128 GLY C O 1
ATOM 4468 N N . VAL C 2 129 ? 14.391 -28.258 2.525 1.00 50.31 129 VAL C N 1
ATOM 4469 C CA . VAL C 2 129 ? 13.095 -28.624 3.075 1.00 50.31 129 VAL C CA 1
ATOM 4470 C C . VAL C 2 129 ? 12.506 -29.741 2.229 1.00 50.31 129 VAL C C 1
ATOM 4471 O O . VAL C 2 129 ? 12.427 -29.631 1.001 1.00 50.31 129 VAL C O 1
ATOM 4475 N N . LYS C 2 130 ? 12.098 -30.827 2.880 1.00 51.26 130 LYS C N 1
ATOM 4476 C CA . LYS C 2 130 ? 11.597 -32.013 2.198 1.00 51.26 130 LYS C CA 1
ATOM 4477 C C . LYS C 2 130 ? 10.072 -32.021 2.244 1.00 51.26 130 LYS C C 1
ATOM 4478 O O . LYS C 2 130 ? 9.479 -32.187 3.313 1.00 51.26 130 LYS C O 1
ATOM 4484 N N . LEU C 2 131 ? 9.447 -31.862 1.083 1.00 48.51 131 LEU C N 1
ATOM 4485 C CA . LEU C 2 131 ? 7.995 -31.866 1.000 1.00 48.51 131 LEU C CA 1
ATOM 4486 C C . LEU C 2 131 ? 7.441 -33.277 1.161 1.00 48.51 131 LEU C C 1
ATOM 4487 O O . LEU C 2 131 ? 7.980 -34.237 0.608 1.00 48.51 131 LEU C O 1
ATOM 4492 N N . THR C 2 132 ? 6.358 -33.397 1.928 1.00 49.11 132 THR C N 1
ATOM 4493 C CA . THR C 2 132 ? 5.613 -34.642 2.069 1.00 49.11 132 THR C CA 1
ATOM 4494 C C . THR C 2 132 ? 4.207 -34.429 1.530 1.00 49.11 132 THR C C 1
ATOM 4495 O O . THR C 2 132 ? 3.448 -33.621 2.072 1.00 49.11 132 THR C O 1
ATOM 4499 N N . GLN C 2 133 ? 3.857 -35.152 0.474 1.00 53.26 133 GLN C N 1
ATOM 4500 C CA . GLN C 2 133 ? 2.542 -34.999 -0.135 1.00 53.26 133 GLN C CA 1
ATOM 4501 C C . GLN C 2 133 ? 2.105 -36.266 -0.851 1.00 53.26 133 GLN C C 1
ATOM 4502 O O . GLN C 2 133 ? 2.856 -36.823 -1.649 1.00 53.26 133 GLN C O 1
ATOM 4508 N N . SER C 2 141 ? -3.419 -31.106 -12.973 1.00 54.03 141 SER C N 1
ATOM 4509 C CA . SER C 2 141 ? -3.243 -30.626 -14.337 1.00 54.03 141 SER C CA 1
ATOM 4510 C C . SER C 2 141 ? -1.918 -29.905 -14.493 1.00 54.03 141 SER C C 1
ATOM 4511 O O . SER C 2 141 ? -1.496 -29.162 -13.612 1.00 54.03 141 SER C O 1
ATOM 4514 N N . LYS C 2 142 ? -1.264 -30.133 -15.623 1.00 53.87 142 LYS C N 1
ATOM 4515 C CA . LYS C 2 142 ? 0.019 -29.510 -15.885 1.00 53.87 142 LYS C CA 1
ATOM 4516 C C . LYS C 2 142 ? -0.175 -28.077 -16.352 1.00 53.87 142 LYS C C 1
ATOM 4517 O O . LYS C 2 142 ? -1.155 -27.745 -17.022 1.00 53.87 142 LYS C O 1
ATOM 4523 N N . HIS C 2 143 ? 0.767 -27.225 -15.977 1.00 52.58 143 HIS C N 1
ATOM 4524 C CA . HIS C 2 143 ? 0.707 -25.825 -16.353 1.00 52.58 143 HIS C CA 1
ATOM 4525 C C . HIS C 2 143 ? 1.272 -25.632 -17.747 1.00 52.58 143 HIS C C 1
ATOM 4526 O O . HIS C 2 143 ? 2.158 -26.362 -18.186 1.00 52.58 143 HIS C O 1
ATOM 4533 N N . ASP C 2 144 ? 0.730 -24.654 -18.459 1.00 49.21 144 ASP C N 1
ATOM 4534 C CA . ASP C 2 144 ? 1.338 -24.301 -19.730 1.00 49.21 144 ASP C CA 1
ATOM 4535 C C . ASP C 2 144 ? 2.450 -23.289 -19.527 1.00 49.21 144 ASP C C 1
ATOM 4536 O O . ASP C 2 144 ? 3.515 -23.395 -20.140 1.00 49.21 144 ASP C O 1
ATOM 4541 N N . GLN C 2 145 ? 2.214 -22.303 -18.665 1.00 45.95 145 GLN C N 1
ATOM 4542 C CA . GLN C 2 145 ? 3.139 -21.189 -18.516 1.00 45.95 145 GLN C CA 1
ATOM 4543 C C . GLN C 2 145 ? 2.876 -20.535 -17.160 1.00 45.95 145 GLN C C 1
ATOM 4544 O O . GLN C 2 145 ? 1.913 -19.779 -17.022 1.00 45.95 145 GLN C O 1
ATOM 4550 N N . LEU C 2 146 ? 3.713 -20.836 -16.172 1.00 43.80 146 LEU C N 1
ATOM 4551 C CA . LEU C 2 146 ? 3.802 -19.954 -15.022 1.00 43.80 146 LEU C CA 1
ATOM 4552 C C . LEU C 2 146 ? 4.803 -18.857 -15.326 1.00 43.80 146 LEU C C 1
ATOM 4553 O O . LEU C 2 146 ? 5.392 -18.812 -16.409 1.00 43.80 146 LEU C O 1
ATOM 4558 N N . LEU C 2 147 ? 5.005 -17.969 -14.354 1.00 38.95 147 LEU C N 1
ATOM 4559 C CA . LEU C 2 147 ? 6.064 -16.971 -14.430 1.00 38.95 147 LEU C CA 1
ATOM 4560 C C . LEU C 2 147 ? 6.238 -16.418 -13.028 1.00 38.95 147 LEU C C 1
ATOM 4561 O O . LEU C 2 147 ? 5.257 -16.013 -12.403 1.00 38.95 147 LEU C O 1
ATOM 4566 N N . GLN C 2 148 ? 7.465 -16.429 -12.527 1.00 37.52 148 GLN C N 1
ATOM 4567 C CA . GLN C 2 148 ? 7.817 -15.749 -11.288 1.00 37.52 148 GLN C CA 1
ATOM 4568 C C . GLN C 2 148 ? 8.544 -14.469 -11.673 1.00 37.52 148 GLN C C 1
ATOM 4569 O O . GLN C 2 148 ? 9.683 -14.515 -12.131 1.00 37.52 148 GLN C O 1
ATOM 4575 N N . PHE C 2 149 ? 7.834 -13.343 -11.600 1.00 35.65 149 PHE C N 1
ATOM 4576 C CA . PHE C 2 149 ? 8.422 -12.046 -12.016 1.00 35.65 149 PHE C CA 1
ATOM 4577 C C . PHE C 2 149 ? 9.044 -11.315 -10.825 1.00 35.65 149 PHE C C 1
ATOM 4578 O O . PHE C 2 149 ? 8.364 -10.472 -10.224 1.00 35.65 149 PHE C O 1
ATOM 4586 N N . ARG C 2 150 ? 10.314 -11.596 -10.537 1.00 35.72 150 ARG C N 1
ATOM 4587 C CA . ARG C 2 150 ? 11.069 -10.914 -9.451 1.00 35.72 150 ARG C CA 1
ATOM 4588 C C . ARG C 2 150 ? 10.341 -11.009 -8.106 1.00 35.72 150 ARG C C 1
ATOM 4589 O O . ARG C 2 150 ? 10.270 -9.991 -7.412 1.00 35.72 150 ARG C O 1
ATOM 4597 N N . LEU C 2 151 ? 9.788 -12.178 -7.786 1.00 38.02 151 LEU C N 1
ATOM 4598 C CA . LEU C 2 151 ? 9.123 -12.413 -6.478 1.00 38.02 151 LEU C CA 1
ATOM 4599 C C . LEU C 2 151 ? 10.176 -12.817 -5.442 1.00 38.02 151 LEU C C 1
ATOM 4600 O O . LEU C 2 151 ? 11.323 -13.066 -5.835 1.00 38.02 151 LEU C O 1
ATOM 4605 N N . SER C 2 152 ? 9.791 -12.844 -4.167 1.00 35.75 152 SER C N 1
ATOM 4606 C CA . SER C 2 152 ? 10.700 -13.190 -3.042 1.00 35.75 152 SER C CA 1
ATOM 4607 C C . SER C 2 152 ? 11.106 -14.668 -3.039 1.00 35.75 152 SER C C 1
ATOM 4608 O O . SER C 2 152 ? 12.092 -14.959 -2.339 1.00 35.75 152 SER C O 1
ATOM 4611 N N . ASP C 2 153 ? 10.298 -15.537 -3.673 1.00 37.53 153 ASP C N 1
ATOM 4612 C CA . ASP C 2 153 ? 10.419 -17.024 -3.817 1.00 37.53 153 ASP C CA 1
ATOM 4613 C C . ASP C 2 153 ? 9.660 -17.720 -2.675 1.00 37.53 153 ASP C C 1
ATOM 4614 O O . ASP C 2 153 ? 9.439 -18.933 -2.753 1.00 37.53 153 ASP C O 1
ATOM 4619 N N . TRP C 2 154 ? 9.278 -16.955 -1.653 1.00 35.74 154 TRP C N 1
ATOM 4620 C CA . TRP C 2 154 ? 8.384 -17.427 -0.563 1.00 35.74 154 TRP C CA 1
ATOM 4621 C C . TRP C 2 154 ? 7.038 -16.731 -0.795 1.00 35.74 154 TRP C C 1
ATOM 4622 O O . TRP C 2 154 ? 6.004 -17.282 -0.407 1.00 35.74 154 TRP C O 1
ATOM 4633 N N . GLN C 2 155 ? 7.098 -15.526 -1.370 1.00 37.38 155 GLN C N 1
ATOM 4634 C CA . GLN C 2 155 ? 5.920 -14.725 -1.775 1.00 37.38 155 GLN C CA 1
ATOM 4635 C C . GLN C 2 155 ? 5.233 -15.502 -2.895 1.00 37.38 155 GLN C C 1
ATOM 4636 O O . GLN C 2 155 ? 3.996 -15.520 -2.932 1.00 37.38 155 GLN C O 1
ATOM 4642 N N . PHE C 2 156 ? 6.033 -16.114 -3.773 1.00 37.66 156 PHE C N 1
ATOM 4643 C CA . PHE C 2 156 ? 5.491 -16.911 -4.862 1.00 37.66 156 PHE C CA 1
ATOM 4644 C C . PHE C 2 156 ? 4.793 -18.168 -4.368 1.00 37.66 156 PHE C C 1
ATOM 4645 O O . PHE C 2 156 ? 3.821 -18.597 -4.988 1.00 37.66 156 PHE C O 1
ATOM 4653 N N . ILE C 2 157 ? 5.251 -18.762 -3.264 1.00 38.23 157 ILE C N 1
ATOM 4654 C CA . ILE C 2 157 ? 4.661 -20.014 -2.797 1.00 38.23 157 ILE C CA 1
ATOM 4655 C C . ILE C 2 157 ? 3.270 -19.781 -2.228 1.00 38.23 157 ILE C C 1
ATOM 4656 O O . ILE C 2 157 ? 2.302 -20.429 -2.635 1.00 38.23 157 ILE C O 1
ATOM 4661 N N . ARG C 2 158 ? 3.137 -18.850 -1.293 1.00 36.90 158 ARG C N 1
ATOM 4662 C CA . ARG C 2 158 ? 1.832 -18.643 -0.684 1.00 36.90 158 ARG C CA 1
ATOM 4663 C C . ARG C 2 158 ? 0.926 -17.729 -1.501 1.00 36.90 158 ARG C C 1
ATOM 4664 O O . ARG C 2 158 ? -0.147 -17.358 -1.026 1.00 36.90 158 ARG C O 1
ATOM 4672 N N . SER C 2 159 ? 1.331 -17.358 -2.710 1.00 38.68 159 SER C N 1
ATOM 4673 C CA . SER C 2 159 ? 0.408 -16.920 -3.743 1.00 38.68 159 SER C CA 1
ATOM 4674 C C . SER C 2 159 ? 0.077 -18.036 -4.714 1.00 38.68 159 SER C C 1
ATOM 4675 O O . SER C 2 159 ? -0.783 -17.856 -5.579 1.00 38.68 159 SER C O 1
ATOM 4678 N N . ARG C 2 160 ? 0.759 -19.173 -4.596 1.00 39.94 160 ARG C N 1
ATOM 4679 C CA . ARG C 2 160 ? 0.487 -20.356 -5.389 1.00 39.94 160 ARG C CA 1
ATOM 4680 C C . ARG C 2 160 ? -0.216 -21.425 -4.568 1.00 39.94 160 ARG C C 1
ATOM 4681 O O . ARG C 2 160 ? -0.858 -22.298 -5.145 1.00 39.94 160 ARG C O 1
ATOM 4689 N N . LEU C 2 161 ? -0.122 -21.361 -3.237 1.00 38.36 161 LEU C N 1
ATOM 4690 C CA . LEU C 2 161 ? -0.948 -22.191 -2.366 1.00 38.36 161 LEU C CA 1
ATOM 4691 C C . LEU C 2 161 ? -2.374 -21.668 -2.275 1.00 38.36 161 LEU C C 1
ATOM 4692 O O . LEU C 2 161 ? -3.300 -22.449 -2.050 1.00 38.36 161 LEU C O 1
ATOM 4697 N N . LEU C 2 162 ? -2.561 -20.360 -2.433 1.00 38.40 162 LEU C N 1
ATOM 4698 C CA . LEU C 2 162 ? -3.895 -19.776 -2.408 1.00 38.40 162 LEU C CA 1
ATOM 4699 C C . LEU C 2 162 ? -4.686 -20.127 -3.658 1.00 38.40 162 LEU C C 1
ATOM 4700 O O . LEU C 2 162 ? -5.917 -20.168 -3.617 1.00 38.40 162 LEU C O 1
ATOM 4705 N N . SER C 2 163 ? -4.006 -20.397 -4.767 1.00 40.32 163 SER C N 1
ATOM 4706 C CA . SER C 2 163 ? -4.645 -20.714 -6.036 1.00 40.32 163 SER C CA 1
ATOM 4707 C C . SER C 2 163 ? -4.684 -22.207 -6.321 1.00 40.32 163 SER C C 1
ATOM 4708 O O . SER C 2 163 ? -4.921 -22.607 -7.463 1.00 40.32 163 SER C O 1
ATOM 4711 N N . THR C 2 164 ? -4.431 -23.037 -5.316 1.00 42.25 164 THR C N 1
ATOM 4712 C CA . THR C 2 164 ? -4.329 -24.474 -5.491 1.00 42.25 164 THR C CA 1
ATOM 4713 C C . THR C 2 164 ? -5.164 -25.205 -4.445 1.00 42.25 164 THR C C 1
ATOM 4714 O O . THR C 2 164 ? -5.276 -26.434 -4.505 1.00 42.25 164 THR C O 1
ATOM 4718 N N . ASN C 2 165 ? -5.768 -24.464 -3.503 1.00 40.42 165 ASN C N 1
ATOM 4719 C CA . ASN C 2 165 ? -6.579 -24.994 -2.396 1.00 40.42 165 ASN C CA 1
ATOM 4720 C C . ASN C 2 165 ? -5.750 -25.921 -1.509 1.00 40.42 165 ASN C C 1
ATOM 4721 O O . ASN C 2 165 ? -6.140 -27.051 -1.231 1.00 40.42 165 ASN C O 1
ATOM 4726 N N . CYS C 2 166 ? -4.571 -25.451 -1.096 1.00 40.95 166 CYS C N 1
ATOM 4727 C CA . CYS C 2 166 ? -3.698 -26.159 -0.166 1.00 40.95 166 CYS C CA 1
ATOM 4728 C C . CYS C 2 166 ? -3.171 -25.186 0.880 1.00 40.95 166 CYS C C 1
ATOM 4729 O O . CYS C 2 166 ? -3.113 -23.981 0.633 1.00 40.95 166 CYS C O 1
ATOM 4732 N N . TRP C 2 167 ? -2.807 -25.701 2.056 1.00 42.43 167 TRP C N 1
ATOM 4733 C CA . TRP C 2 167 ? -2.062 -24.908 3.024 1.00 42.43 167 TRP C CA 1
ATOM 4734 C C . TRP C 2 167 ? -0.799 -25.674 3.399 1.00 42.43 167 TRP C C 1
ATOM 4735 O O . TRP C 2 167 ? -0.668 -26.855 3.078 1.00 42.43 167 TRP C O 1
ATOM 4746 N N . LEU C 2 168 ? 0.128 -24.992 4.082 1.00 40.24 168 LEU C N 1
ATOM 4747 C CA . LEU C 2 168 ? 1.504 -25.477 4.181 1.00 40.24 168 LEU C CA 1
ATOM 4748 C C . LEU C 2 168 ? 1.686 -26.566 5.239 1.00 40.24 168 LEU C C 1
ATOM 4749 O O . LEU C 2 168 ? 2.359 -27.566 4.979 1.00 40.24 168 LEU C O 1
ATOM 4754 N N . LEU C 2 169 ? 1.130 -26.376 6.445 1.00 40.95 169 LEU C N 1
ATOM 4755 C CA . LEU C 2 169 ? 1.470 -27.090 7.686 1.00 40.95 169 LEU C CA 1
ATOM 4756 C C . LEU C 2 169 ? 2.976 -27.196 7.931 1.00 40.95 169 LEU C C 1
ATOM 4757 O O . LEU C 2 169 ? 3.530 -28.294 7.798 1.00 40.95 169 LEU C O 1
ATOM 4762 N N . PRO C 2 170 ? 3.673 -26.123 8.285 1.00 41.45 170 PRO C N 1
ATOM 4763 C CA . PRO C 2 170 ? 5.106 -26.251 8.555 1.00 41.45 170 PRO C CA 1
ATOM 4764 C C . PRO C 2 170 ? 5.351 -26.906 9.896 1.00 41.45 170 PRO C C 1
ATOM 4765 O O . PRO C 2 170 ? 4.605 -26.711 10.856 1.00 41.45 170 PRO C O 1
ATOM 4769 N N . ASP C 2 171 ? 6.416 -27.692 9.954 1.00 45.83 171 ASP C N 1
ATOM 4770 C CA . ASP C 2 171 ? 6.795 -28.393 11.170 1.00 45.83 171 ASP C CA 1
ATOM 4771 C C . ASP C 2 171 ? 8.103 -27.807 11.676 1.00 45.83 171 ASP C C 1
ATOM 4772 O O . ASP C 2 171 ? 9.073 -27.699 10.920 1.00 45.83 171 ASP C O 1
ATOM 4777 N N . ALA C 2 172 ? 8.120 -27.414 12.945 1.00 43.66 172 ALA C N 1
ATOM 4778 C CA . ALA C 2 172 ? 9.374 -27.176 13.633 1.00 43.66 172 ALA C CA 1
ATOM 4779 C C . ALA C 2 172 ? 10.016 -28.512 13.999 1.00 43.66 172 ALA C C 1
ATOM 4780 O O . ALA C 2 172 ? 9.436 -29.579 13.793 1.00 43.66 172 ALA C O 1
ATOM 4782 N N . ALA C 2 173 ? 11.250 -28.439 14.506 1.00 44.53 173 ALA C N 1
ATOM 4783 C CA . ALA C 2 173 ? 12.090 -29.581 14.893 1.00 44.53 173 ALA C CA 1
ATOM 4784 C C . ALA C 2 173 ? 12.418 -30.515 13.736 1.00 44.53 173 ALA C C 1
ATOM 4785 O O . ALA C 2 173 ? 12.859 -31.646 13.962 1.00 44.53 173 ALA C O 1
ATOM 4787 N N . SER C 2 174 ? 12.258 -30.050 12.503 1.00 46.41 174 SER C N 1
ATOM 4788 C CA . SER C 2 174 ? 12.518 -30.848 11.318 1.00 46.41 174 SER C CA 1
ATOM 4789 C C . SER C 2 174 ? 12.653 -29.899 10.140 1.00 46.41 174 SER C C 1
ATOM 4790 O O . SER C 2 174 ? 12.534 -28.681 10.279 1.00 46.41 174 SER C O 1
ATOM 4793 N N . ASP C 2 175 ? 12.905 -30.475 8.970 1.00 50.22 175 ASP C N 1
ATOM 4794 C CA . ASP C 2 175 ? 12.800 -29.761 7.706 1.00 50.22 175 ASP C CA 1
ATOM 4795 C C . ASP C 2 175 ? 11.734 -30.394 6.827 1.00 50.22 175 ASP C C 1
ATOM 4796 O O . ASP C 2 175 ? 11.824 -30.356 5.604 1.00 50.22 175 ASP C O 1
ATOM 4801 N N . THR C 2 176 ? 10.725 -30.995 7.441 1.00 49.26 176 THR C N 1
ATOM 4802 C CA . THR C 2 176 ? 9.682 -31.702 6.720 1.00 49.26 176 THR C CA 1
ATOM 4803 C C . THR C 2 176 ? 8.412 -30.867 6.743 1.00 49.26 176 THR C C 1
ATOM 4804 O O . THR C 2 176 ? 7.961 -30.445 7.810 1.00 49.26 176 THR C O 1
ATOM 4808 N N . VAL C 2 177 ? 7.850 -30.621 5.566 1.00 45.40 177 VAL C N 1
ATOM 4809 C CA . VAL C 2 177 ? 6.619 -29.862 5.406 1.00 45.40 177 VAL C CA 1
ATOM 4810 C C . VAL C 2 177 ? 5.603 -30.757 4.713 1.00 45.40 177 VAL C C 1
ATOM 4811 O O . VAL C 2 177 ? 5.920 -31.387 3.699 1.00 45.40 177 VAL C O 1
ATOM 4815 N N . VAL C 2 178 ? 4.395 -30.832 5.268 1.00 43.05 178 VAL C N 1
ATOM 4816 C CA . VAL C 2 178 ? 3.322 -31.646 4.715 1.00 43.05 178 VAL C CA 1
ATOM 4817 C C . VAL C 2 178 ? 2.265 -30.709 4.123 1.00 43.05 178 VAL C C 1
ATOM 4818 O O . VAL C 2 178 ? 1.392 -30.180 4.814 1.00 43.05 178 VAL C O 1
ATOM 4822 N N . ILE C 2 179 ? 2.342 -30.479 2.817 1.00 43.16 179 ILE C N 1
ATOM 4823 C CA . ILE C 2 179 ? 1.343 -29.671 2.126 1.00 43.16 179 ILE C CA 1
ATOM 4824 C C . ILE C 2 179 ? 0.115 -30.532 1.861 1.00 43.16 179 ILE C C 1
ATOM 4825 O O . ILE C 2 179 ? 0.213 -31.606 1.260 1.00 43.16 179 ILE C O 1
ATOM 4830 N N . ARG C 2 180 ? -1.038 -30.069 2.328 1.00 45.44 180 ARG C N 1
ATOM 4831 C CA . ARG C 2 180 ? -2.264 -30.843 2.389 1.00 45.44 180 ARG C CA 1
ATOM 4832 C C . ARG C 2 180 ? -3.432 -29.925 2.055 1.00 45.44 180 ARG C C 1
ATOM 4833 O O . ARG C 2 180 ? -3.448 -28.770 2.491 1.00 45.44 180 ARG C O 1
ATOM 4841 N N . PRO C 2 181 ? -4.408 -30.397 1.274 1.00 42.71 181 PRO C N 1
ATOM 4842 C CA . PRO C 2 181 ? -5.503 -29.513 0.860 1.00 42.71 181 PRO C CA 1
ATOM 4843 C C . PRO C 2 181 ? -6.452 -29.171 1.990 1.00 42.71 181 PRO C C 1
ATOM 4844 O O . PRO C 2 181 ? -6.537 -29.874 2.996 1.00 42.71 181 PRO C O 1
ATOM 4848 N N . LEU C 2 182 ? -7.177 -28.074 1.798 1.00 40.26 182 LEU C N 1
ATOM 4849 C CA . LEU C 2 182 ? -8.156 -27.587 2.760 1.00 40.26 182 LEU C CA 1
ATOM 4850 C C . LEU C 2 182 ? -9.329 -28.552 2.783 1.00 40.26 182 LEU C C 1
ATOM 4851 O O . LEU C 2 182 ? -10.115 -28.608 1.839 1.00 40.26 182 LEU C O 1
ATOM 4856 N N . SER C 2 183 ? -9.437 -29.331 3.851 1.00 42.13 183 SER C N 1
ATOM 4857 C CA . SER C 2 183 ? -10.544 -30.262 4.003 1.00 42.13 183 SER C CA 1
ATOM 4858 C C . SER C 2 183 ? -10.876 -30.438 5.468 1.00 42.13 183 SER C C 1
ATOM 4859 O O . SER C 2 183 ? -10.116 -29.999 6.326 1.00 42.13 183 SER C O 1
ATOM 4862 N N . SER C 2 189 ? -10.159 -36.082 16.008 1.00 55.22 189 SER C N 1
ATOM 4863 C CA . SER C 2 189 ? -10.340 -35.050 17.020 1.00 55.22 189 SER C CA 1
ATOM 4864 C C . SER C 2 189 ? -9.706 -35.460 18.340 1.00 55.22 189 SER C C 1
ATOM 4865 O O . SER C 2 189 ? -9.261 -36.595 18.494 1.00 55.22 189 SER C O 1
ATOM 4868 N N . ARG C 2 190 ? -9.668 -34.530 19.296 1.00 53.74 190 ARG C N 1
ATOM 4869 C CA . ARG C 2 190 ? -9.071 -34.799 20.591 1.00 53.74 190 ARG C CA 1
ATOM 4870 C C . ARG C 2 190 ? -10.017 -34.640 21.770 1.00 53.74 190 ARG C C 1
ATOM 4871 O O . ARG C 2 190 ? -9.748 -35.237 22.818 1.00 53.74 190 ARG C O 1
ATOM 4879 N N . THR C 2 191 ? -11.097 -33.862 21.629 1.00 51.86 191 THR C N 1
ATOM 4880 C CA . THR C 2 191 ? -12.176 -33.712 22.616 1.00 51.86 191 THR C CA 1
ATOM 4881 C C . THR C 2 191 ? -11.638 -33.196 23.956 1.00 51.86 191 THR C C 1
ATOM 4882 O O . THR C 2 191 ? -11.537 -33.913 24.952 1.00 51.86 191 THR C O 1
ATOM 4886 N N . LEU C 2 192 ? -11.204 -31.942 23.931 1.00 50.32 192 LEU C N 1
ATOM 4887 C CA . LEU C 2 192 ? -10.919 -31.246 25.176 1.00 50.32 192 LEU C CA 1
ATOM 4888 C C . LEU C 2 192 ? -12.231 -30.692 25.725 1.00 50.32 192 LEU C C 1
ATOM 4889 O O . LEU C 2 192 ? -12.956 -29.977 25.026 1.00 50.32 192 LEU C O 1
ATOM 4894 N N . ALA C 2 193 ? -12.586 -31.094 26.951 1.00 56.89 193 ALA C N 1
ATOM 4895 C CA . ALA C 2 193 ? -13.887 -30.702 27.550 1.00 56.89 193 ALA C CA 1
ATOM 4896 C C . ALA C 2 193 ? -13.718 -30.157 28.971 1.00 56.89 193 ALA C C 1
ATOM 4897 O O . ALA C 2 193 ? -12.701 -30.471 29.610 1.00 56.89 193 ALA C O 1
ATOM 4899 N N . ARG C 2 194 ? -14.704 -29.382 29.436 1.00 57.54 194 ARG C N 1
ATOM 4900 C CA . ARG C 2 194 ? -14.679 -28.747 30.781 1.00 57.54 194 ARG C CA 1
ATOM 4901 C C . ARG C 2 194 ? -14.613 -29.838 31.853 1.00 57.54 194 ARG C C 1
ATOM 4902 O O . ARG C 2 194 ? -13.866 -29.668 32.827 1.00 57.54 194 ARG C O 1
ATOM 4910 N N . ASP C 2 195 ? -15.386 -30.905 31.679 1.00 59.89 195 ASP C N 1
ATOM 4911 C CA . ASP C 2 195 ? -15.389 -32.057 32.618 1.00 59.89 195 ASP C CA 1
ATOM 4912 C C . ASP C 2 195 ? -14.046 -32.808 32.588 1.00 59.89 195 ASP C C 1
ATOM 4913 O O . ASP C 2 195 ? -13.575 -33.202 33.667 1.00 59.89 195 ASP C O 1
ATOM 4918 N N . SER C 2 196 ? -13.428 -32.944 31.409 1.00 61.01 196 SER C N 1
ATOM 4919 C CA . SER C 2 196 ? -12.209 -33.783 31.242 1.00 61.01 196 SER C CA 1
ATOM 4920 C C . SER C 2 196 ? -11.060 -33.350 32.158 1.00 61.01 196 SER C C 1
ATOM 4921 O O . SER C 2 196 ? -10.734 -32.153 32.197 1.00 61.01 196 SER C O 1
ATOM 4924 N N . HIS C 2 197 ? -10.497 -34.338 32.863 1.00 61.96 197 HIS C N 1
ATOM 4925 C CA . HIS C 2 197 ? -9.345 -34.210 33.796 1.00 61.96 197 HIS C CA 1
ATOM 4926 C C . HIS C 2 197 ? -8.010 -33.982 33.075 1.00 61.96 197 HIS C C 1
ATOM 4927 O O . HIS C 2 197 ? -7.195 -33.204 33.597 1.00 61.96 197 HIS C O 1
ATOM 4934 N N . ASP C 2 198 ? -7.809 -34.632 31.922 1.00 58.45 198 ASP C N 1
ATOM 4935 C CA . ASP C 2 198 ? -6.499 -34.670 31.208 1.00 58.45 198 ASP C CA 1
ATOM 4936 C C . ASP C 2 198 ? -5.968 -33.296 30.789 1.00 58.45 198 ASP C C 1
ATOM 4937 O O . ASP C 2 198 ? -4.774 -33.062 31.018 1.00 58.45 198 ASP C O 1
ATOM 4942 N N . TYR C 2 199 ? -6.798 -32.409 30.241 1.00 51.47 199 TYR C N 1
ATOM 4943 C CA . TYR C 2 199 ? -6.269 -31.086 29.812 1.00 51.47 199 TYR C CA 1
ATOM 4944 C C . TYR C 2 199 ? -6.870 -29.983 30.686 1.00 51.47 199 TYR C C 1
ATOM 4945 O O . TYR C 2 199 ? -8.098 -29.962 30.853 1.00 51.47 199 TYR C O 1
ATOM 4954 N N . THR C 2 200 ? -6.024 -29.095 31.212 1.00 42.75 200 THR C N 1
ATOM 4955 C CA . THR C 2 200 ? -6.505 -27.969 32.055 1.00 42.75 200 THR C CA 1
ATOM 4956 C C . THR C 2 200 ? -6.588 -26.725 31.168 1.00 42.75 200 THR C C 1
ATOM 4957 O O . THR C 2 200 ? -5.588 -26.407 30.523 1.00 42.75 200 THR C O 1
ATOM 4961 N N . LEU C 2 201 ? -7.742 -26.054 31.164 1.00 39.26 201 LEU C N 1
ATOM 4962 C CA . LEU C 2 201 ? -7.998 -24.898 30.326 1.00 39.26 201 LEU C CA 1
ATOM 4963 C C . LEU C 2 201 ? -7.893 -23.618 31.136 1.00 39.26 201 LEU C C 1
ATOM 4964 O O . LEU C 2 201 ? -8.140 -23.611 32.340 1.00 39.26 201 LEU C O 1
ATOM 4969 N N . TYR C 2 202 ? -7.532 -22.539 30.469 1.00 36.78 202 TYR C N 1
ATOM 4970 C CA . TYR C 2 202 ? -7.427 -21.247 31.134 1.00 36.78 202 TYR C CA 1
ATOM 4971 C C . TYR C 2 202 ? -8.194 -20.132 30.443 1.00 36.78 202 TYR C C 1
ATOM 4972 O O . TYR C 2 202 ? -8.763 -19.283 31.129 1.00 36.78 202 TYR C O 1
ATOM 4981 N N . GLU C 2 203 ? -8.227 -20.107 29.111 1.00 38.19 203 GLU C N 1
ATOM 4982 C CA . GLU C 2 203 ? -8.902 -19.036 28.391 1.00 38.19 203 GLU C CA 1
ATOM 4983 C C . GLU C 2 203 ? -9.264 -19.536 27.002 1.00 38.19 203 GLU C C 1
ATOM 4984 O O . GLU C 2 203 ? -8.470 -20.239 26.379 1.00 38.19 203 GLU C O 1
ATOM 4990 N N . ILE C 2 204 ? -10.475 -19.207 26.534 1.00 37.35 204 ILE C N 1
ATOM 4991 C CA . ILE C 2 204 ? -10.952 -19.616 25.208 1.00 37.35 204 ILE C CA 1
ATOM 4992 C C . ILE C 2 204 ? -11.547 -18.384 24.529 1.00 37.35 204 ILE C C 1
ATOM 4993 O O . ILE C 2 204 ? -12.743 -18.113 24.643 1.00 37.35 204 ILE C O 1
ATOM 4998 N N . ASN C 2 205 ? -10.736 -17.669 23.759 1.00 38.66 205 ASN C N 1
ATOM 4999 C CA . ASN C 2 205 ? -11.237 -16.580 22.932 1.00 38.66 205 ASN C CA 1
ATOM 5000 C C . ASN C 2 205 ? -11.654 -17.111 21.568 1.00 38.66 205 ASN C C 1
ATOM 5001 O O . ASN C 2 205 ? -10.971 -17.955 20.987 1.00 38.66 205 ASN C O 1
ATOM 5006 N N . LEU C 2 206 ? -12.787 -16.620 21.065 1.00 40.41 206 LEU C N 1
ATOM 5007 C CA . LEU C 2 206 ? -13.298 -16.989 19.748 1.00 40.41 206 LEU C CA 1
ATOM 5008 C C . LEU C 2 206 ? -14.056 -15.796 19.184 1.00 40.41 206 LEU C C 1
ATOM 5009 O O . LEU C 2 206 ? -14.936 -15.267 19.863 1.00 40.41 206 LEU C O 1
ATOM 5014 N N . ASN C 2 207 ? -13.744 -15.392 17.948 1.00 42.13 207 ASN C N 1
ATOM 5015 C CA . ASN C 2 207 ? -14.209 -14.093 17.464 1.00 42.13 207 ASN C CA 1
ATOM 5016 C C . ASN C 2 207 ? -15.572 -14.134 16.780 1.00 42.13 207 ASN C C 1
ATOM 5017 O O . ASN C 2 207 ? -16.357 -13.203 16.981 1.00 42.13 207 ASN C O 1
ATOM 5022 N N . PHE C 2 208 ? -15.832 -15.137 15.935 1.00 41.10 208 PHE C N 1
ATOM 5023 C CA . PHE C 2 208 ? -17.103 -15.324 15.211 1.00 41.10 208 PHE C CA 1
ATOM 5024 C C . PHE C 2 208 ? -17.508 -14.088 14.400 1.00 41.10 208 PHE C C 1
ATOM 5025 O O . PHE C 2 208 ? -18.516 -13.444 14.671 1.00 41.10 208 PHE C O 1
ATOM 5033 N N . ASP C 2 209 ? -16.694 -13.753 13.414 1.00 44.57 209 ASP C N 1
ATOM 5034 C CA . ASP C 2 209 ? -16.969 -12.634 12.529 1.00 44.57 209 ASP C CA 1
ATOM 5035 C C . ASP C 2 209 ? -17.640 -13.142 11.259 1.00 44.57 209 ASP C C 1
ATOM 5036 O O . ASP C 2 209 ? -17.482 -14.304 10.880 1.00 44.57 209 ASP C O 1
ATOM 5041 N N . ASN C 2 210 ? -18.408 -12.265 10.600 1.00 44.85 210 ASN C N 1
ATOM 5042 C CA . ASN C 2 210 ? -18.948 -12.598 9.285 1.00 44.85 210 ASN C CA 1
ATOM 5043 C C . ASN C 2 210 ? -18.830 -11.452 8.288 1.00 44.85 210 ASN C C 1
ATOM 5044 O O . ASN C 2 210 ? -19.612 -11.401 7.336 1.00 44.85 210 ASN C O 1
ATOM 5049 N N . ARG C 2 211 ? -17.914 -10.511 8.506 1.00 43.99 211 ARG C N 1
ATOM 5050 C CA . ARG C 2 211 ? -17.714 -9.446 7.531 1.00 43.99 211 ARG C CA 1
ATOM 5051 C C . ARG C 2 211 ? -17.161 -10.001 6.230 1.00 43.99 211 ARG C C 1
ATOM 5052 O O . ARG C 2 211 ? -17.802 -9.914 5.179 1.00 43.99 211 ARG C O 1
ATOM 5060 N N . PHE C 2 212 ? -15.973 -10.575 6.285 1.00 43.57 212 PHE C N 1
ATOM 5061 C CA . PHE C 2 212 ? -15.287 -11.050 5.090 1.00 43.57 212 PHE C CA 1
ATOM 5062 C C . PHE C 2 212 ? -15.515 -12.540 4.876 1.00 43.57 212 PHE C C 1
ATOM 5063 O O . PHE C 2 212 ? -14.574 -13.302 4.696 1.00 43.57 212 PHE C O 1
ATOM 5071 N N . THR C 2 213 ? -16.769 -12.981 4.907 1.00 43.92 213 THR C N 1
ATOM 5072 C CA . THR C 2 213 ? -17.125 -14.373 4.636 1.00 43.92 213 THR C CA 1
ATOM 5073 C C . THR C 2 213 ? -18.286 -14.369 3.654 1.00 43.92 213 THR C C 1
ATOM 5074 O O . THR C 2 213 ? -19.441 -14.149 4.058 1.00 43.92 213 THR C O 1
ATOM 5078 N N . PRO C 2 214 ? -18.028 -14.596 2.380 1.00 43.43 214 PRO C N 1
ATOM 5079 C CA . PRO C 2 214 ? -19.115 -14.642 1.403 1.00 43.43 214 PRO C CA 1
ATOM 5080 C C . PRO C 2 214 ? -19.769 -16.006 1.357 1.00 43.43 214 PRO C C 1
ATOM 5081 O O . PRO C 2 214 ? -19.467 -16.877 2.175 1.00 43.43 214 PRO C O 1
ATOM 5085 N N . ASP C 2 215 ? -20.665 -16.205 0.396 1.00 46.76 215 ASP C N 1
ATOM 5086 C CA . ASP C 2 215 ? -21.318 -17.487 0.221 1.00 46.76 215 ASP C CA 1
ATOM 5087 C C . ASP C 2 215 ? -21.092 -18.124 -1.143 1.00 46.76 215 ASP C C 1
ATOM 5088 O O . ASP C 2 215 ? -21.412 -19.306 -1.301 1.00 46.76 215 ASP C O 1
ATOM 5093 N N . SER C 2 216 ? -20.586 -17.393 -2.135 1.00 44.64 216 SER C N 1
ATOM 5094 C CA . SER C 2 216 ? -20.561 -17.931 -3.489 1.00 44.64 216 SER C CA 1
ATOM 5095 C C . SER C 2 216 ? -19.163 -18.100 -4.074 1.00 44.64 216 SER C C 1
ATOM 5096 O O . SER C 2 216 ? -18.791 -19.232 -4.392 1.00 44.64 216 SER C O 1
ATOM 5099 N N . LEU C 2 217 ? -18.369 -17.032 -4.191 1.00 40.67 217 LEU C N 1
ATOM 5100 C CA . LEU C 2 217 ? -17.165 -16.994 -5.038 1.00 40.67 217 LEU C CA 1
ATOM 5101 C C . LEU C 2 217 ? -17.435 -17.539 -6.443 1.00 40.67 217 LEU C C 1
ATOM 5102 O O . LEU C 2 217 ? -16.915 -18.572 -6.852 1.00 40.67 217 LEU C O 1
ATOM 5107 N N . SER C 2 218 ? -18.287 -16.825 -7.170 1.00 41.37 218 SER C N 1
ATOM 5108 C CA . SER C 2 218 ? -18.566 -17.162 -8.565 1.00 41.37 218 SER C CA 1
ATOM 5109 C C . SER C 2 218 ? -17.522 -16.490 -9.445 1.00 41.37 218 SER C C 1
ATOM 5110 O O . SER C 2 218 ? -17.674 -15.343 -9.859 1.00 41.37 218 SER C O 1
ATOM 5113 N N . LEU C 2 219 ? -16.453 -17.217 -9.747 1.00 40.39 219 LEU C N 1
ATOM 5114 C CA . LEU C 2 219 ? -15.342 -16.691 -10.526 1.00 40.39 219 LEU C CA 1
ATOM 5115 C C . LEU C 2 219 ? -15.367 -17.225 -11.946 1.00 40.39 219 LEU C C 1
ATOM 5116 O O . LEU C 2 219 ? -15.674 -18.394 -12.177 1.00 40.39 219 LEU C O 1
ATOM 5121 N N . GLN C 2 220 ? -15.005 -16.364 -12.889 1.00 41.24 220 GLN C N 1
ATOM 5122 C CA . GLN C 2 220 ? -15.041 -16.725 -14.294 1.00 41.24 220 GLN C CA 1
ATOM 5123 C C . GLN C 2 220 ? -14.073 -15.837 -15.054 1.00 41.24 220 GLN C C 1
ATOM 5124 O O . GLN C 2 220 ? -13.719 -14.749 -14.604 1.00 41.24 220 GLN C O 1
ATOM 5130 N N . GLY C 2 221 ? -13.632 -16.324 -16.211 1.00 41.37 221 GLY C N 1
ATOM 5131 C CA . GLY C 2 221 ? -12.615 -15.618 -16.957 1.00 41.37 221 GLY C CA 1
ATOM 5132 C C . GLY C 2 221 ? -12.769 -15.798 -18.449 1.00 41.37 221 GLY C C 1
ATOM 5133 O O . GLY C 2 221 ? -13.476 -16.686 -18.926 1.00 41.37 221 GLY C O 1
ATOM 5134 N N . TRP C 2 222 ? -12.066 -14.943 -19.183 1.00 40.68 222 TRP C N 1
ATOM 5135 C CA . TRP C 2 222 ? -12.207 -14.828 -20.629 1.00 40.68 222 TRP C CA 1
ATOM 5136 C C . TRP C 2 222 ? -11.469 -15.963 -21.321 1.00 40.68 222 TRP C C 1
ATOM 5137 O O . TRP C 2 222 ? -10.240 -16.029 -21.280 1.00 40.68 222 TRP C O 1
ATOM 5148 N N . ASP C 2 223 ? -12.220 -16.845 -21.969 1.00 43.90 223 ASP C N 1
ATOM 5149 C CA . ASP C 2 223 ? -11.633 -17.923 -22.750 1.00 43.90 223 ASP C CA 1
ATOM 5150 C C . ASP C 2 223 ? -11.246 -17.371 -24.112 1.00 43.90 223 ASP C C 1
ATOM 5151 O O . ASP C 2 223 ? -12.095 -16.850 -24.832 1.00 43.90 223 ASP C O 1
ATOM 5156 N N . ILE C 2 224 ? -9.964 -17.475 -24.460 1.00 43.53 224 ILE C N 1
ATOM 5157 C CA . ILE C 2 224 ? -9.473 -16.860 -25.688 1.00 43.53 224 ILE C CA 1
ATOM 5158 C C . ILE C 2 224 ? -9.979 -17.628 -26.901 1.00 43.53 224 ILE C C 1
ATOM 5159 O O . ILE C 2 224 ? -10.360 -17.035 -27.917 1.00 43.53 224 ILE C O 1
ATOM 5164 N N . ALA C 2 225 ? -10.043 -18.955 -26.793 1.00 43.55 225 ALA C N 1
ATOM 5165 C CA . ALA C 2 225 ? -10.431 -19.778 -27.930 1.00 43.55 225 ALA C CA 1
ATOM 5166 C C . ALA C 2 225 ? -11.921 -19.673 -28.222 1.00 43.55 225 ALA C C 1
ATOM 5167 O O . ALA C 2 225 ? -12.325 -19.572 -29.384 1.00 43.55 225 ALA C O 1
ATOM 5169 N N . ALA C 2 226 ? -12.748 -19.684 -27.180 1.00 45.12 226 ALA C N 1
ATOM 5170 C CA . ALA C 2 226 ? -14.193 -19.780 -27.328 1.00 45.12 226 ALA C CA 1
ATOM 5171 C C . ALA C 2 226 ? -14.906 -18.441 -27.259 1.00 45.12 226 ALA C C 1
ATOM 5172 O O . ALA C 2 226 ? -15.950 -18.288 -27.898 1.00 45.12 226 ALA C O 1
ATOM 5174 N N . GLN C 2 227 ? -14.372 -17.501 -26.476 1.00 45.09 227 GLN C N 1
ATOM 5175 C CA . GLN C 2 227 ? -14.868 -16.123 -26.347 1.00 45.09 227 GLN C CA 1
ATOM 5176 C C . GLN C 2 227 ? -16.297 -16.068 -25.835 1.00 45.09 227 GLN C C 1
ATOM 5177 O O . GLN C 2 227 ? -17.137 -15.323 -26.340 1.00 45.09 227 GLN C O 1
ATOM 5183 N N . ARG C 2 228 ? -16.552 -16.854 -24.799 1.00 48.65 228 ARG C N 1
ATOM 5184 C CA . ARG C 2 228 ? -17.846 -16.933 -24.159 1.00 48.65 228 ARG C CA 1
ATOM 5185 C C . ARG C 2 228 ? -17.823 -16.416 -22.732 1.00 48.65 228 ARG C C 1
ATOM 5186 O O . ARG C 2 228 ? -18.901 -16.297 -22.134 1.00 48.65 228 ARG C O 1
ATOM 5194 N N . LEU C 2 229 ? -16.632 -16.108 -22.179 1.00 42.44 229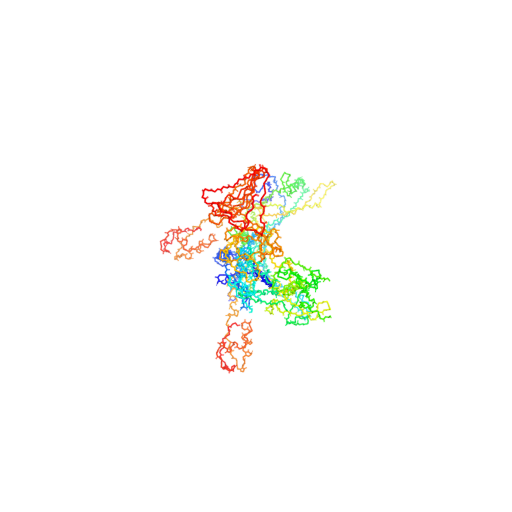 LEU C N 1
ATOM 5195 C CA . LEU C 2 229 ? -16.436 -15.728 -20.777 1.00 42.44 229 LEU C CA 1
ATOM 5196 C C . LEU C 2 229 ? -16.970 -16.830 -19.871 1.00 42.44 229 LEU C C 1
ATOM 5197 O O . LEU C 2 229 ? -18.105 -16.725 -19.396 1.00 42.44 229 LEU C O 1
ATOM 5202 N N . THR C 2 230 ? -16.188 -17.912 -19.722 1.00 43.71 230 THR C N 1
ATOM 5203 C CA . THR C 2 230 ? -16.526 -19.249 -19.216 1.00 43.71 230 THR C CA 1
ATOM 5204 C C . THR C 2 230 ? -17.556 -19.311 -18.099 1.00 43.71 230 THR C C 1
ATOM 5205 O O . THR C 2 230 ? -17.562 -18.446 -17.225 1.00 43.71 230 THR C O 1
ATOM 5209 N N . ALA C 2 231 ? -18.438 -20.315 -18.163 1.00 45.47 231 ALA C N 1
ATOM 5210 C CA . ALA C 2 231 ? -19.638 -20.389 -17.334 1.00 45.47 231 ALA C CA 1
ATOM 5211 C C . ALA C 2 231 ? -19.316 -20.356 -15.845 1.00 45.47 231 ALA C C 1
ATOM 5212 O O . ALA C 2 231 ? -18.302 -20.897 -15.397 1.00 45.47 231 ALA C O 1
ATOM 5214 N N . ALA C 2 232 ? -20.189 -19.693 -15.091 1.00 45.63 232 ALA C N 1
ATOM 5215 C CA . ALA C 2 232 ? -19.893 -19.263 -13.730 1.00 45.63 232 ALA C CA 1
ATOM 5216 C C . ALA C 2 232 ? -19.843 -20.456 -12.791 1.00 45.63 232 ALA C C 1
ATOM 5217 O O . ALA C 2 232 ? -20.866 -21.094 -12.526 1.00 45.63 232 ALA C O 1
ATOM 5219 N N . GLN C 2 233 ? -18.652 -20.757 -12.281 1.00 48.34 233 GLN C N 1
ATOM 5220 C CA . GLN C 2 233 ? -18.459 -21.838 -11.320 1.00 48.34 233 GLN C CA 1
ATOM 5221 C C . GLN C 2 233 ? -18.693 -21.292 -9.922 1.00 48.34 233 GLN C C 1
ATOM 5222 O O . GLN C 2 233 ? -17.776 -20.819 -9.252 1.00 48.34 233 GLN C O 1
ATOM 5228 N N . LYS C 2 234 ? -19.946 -21.363 -9.483 1.00 47.18 234 LYS C N 1
ATOM 5229 C CA . LYS C 2 234 ? -20.313 -20.961 -8.136 1.00 47.18 234 LYS C CA 1
ATOM 5230 C C . LYS C 2 234 ? -19.956 -22.061 -7.149 1.00 47.18 234 LYS C C 1
ATOM 5231 O O . LYS C 2 234 ? -20.161 -23.246 -7.421 1.00 47.18 234 LYS C O 1
ATOM 5237 N N . SER C 2 235 ? -19.409 -21.665 -6.003 1.00 46.13 235 SER C N 1
ATOM 5238 C CA . SER C 2 235 ? -19.039 -22.611 -4.961 1.00 46.13 235 SER C CA 1
ATOM 5239 C C . SER C 2 235 ? -19.995 -22.485 -3.789 1.00 46.13 235 SER C C 1
ATOM 5240 O O . SER C 2 235 ? -20.198 -21.377 -3.281 1.00 46.13 235 SER C O 1
ATOM 5243 N N . PRO C 2 236 ? -20.606 -23.573 -3.336 1.00 50.10 236 PRO C N 1
ATOM 5244 C CA . PRO C 2 236 ? -21.585 -23.455 -2.254 1.00 50.10 236 PRO C CA 1
ATOM 5245 C C . PRO C 2 236 ? -20.912 -23.213 -0.915 1.00 50.10 236 PRO C C 1
ATOM 5246 O O . PRO C 2 236 ? -19.854 -23.773 -0.620 1.00 50.10 236 PRO C O 1
ATOM 5250 N N . ALA C 2 237 ? -21.520 -22.348 -0.112 1.00 51.53 237 ALA C N 1
ATOM 5251 C CA . ALA C 2 237 ? -21.139 -22.253 1.284 1.00 51.53 237 ALA C CA 1
ATOM 5252 C C . ALA C 2 237 ? -21.785 -23.390 2.061 1.00 51.53 237 ALA C C 1
ATOM 5253 O O . ALA C 2 237 ? -22.909 -23.811 1.769 1.00 51.53 237 ALA C O 1
ATOM 5255 N N . GLY C 2 238 ? -21.072 -23.881 3.065 1.00 50.79 238 GLY C N 1
ATOM 5256 C CA . GLY C 2 238 ? -21.459 -25.101 3.736 1.00 50.79 238 GLY C CA 1
ATOM 5257 C C . GLY C 2 238 ? -20.690 -26.325 3.302 1.00 50.79 238 GLY C C 1
ATOM 5258 O O . GLY C 2 238 ? -20.963 -27.421 3.805 1.00 50.79 238 GLY C O 1
ATOM 5259 N N . ALA C 2 239 ? -19.755 -26.176 2.374 1.00 48.53 239 ALA C N 1
ATOM 5260 C CA . ALA C 2 239 ? -18.729 -27.171 2.103 1.00 48.53 239 ALA C CA 1
ATOM 5261 C C . ALA C 2 239 ? -17.420 -26.614 2.638 1.00 48.53 239 ALA C C 1
ATOM 5262 O O . ALA C 2 239 ? -17.156 -25.417 2.479 1.00 48.53 239 ALA C O 1
ATOM 5264 N N . PHE C 2 240 ? -16.621 -27.478 3.268 1.00 43.32 240 PHE C N 1
ATOM 5265 C CA . PHE C 2 240 ? -15.484 -27.089 4.112 1.00 43.32 240 PHE C CA 1
ATOM 5266 C C . PHE C 2 240 ? -15.930 -26.105 5.194 1.00 43.32 240 PHE C C 1
ATOM 5267 O O . PHE C 2 240 ? -15.834 -24.885 5.058 1.00 43.32 240 PHE C O 1
ATOM 5275 N N . ARG C 2 241 ? -16.507 -26.677 6.244 1.00 46.10 241 ARG C N 1
ATOM 5276 C CA . ARG C 2 241 ? -16.905 -25.925 7.420 1.00 46.10 241 ARG C CA 1
ATOM 5277 C C . ARG C 2 241 ? -15.817 -26.047 8.475 1.00 46.10 241 ARG C C 1
ATOM 5278 O O . ARG C 2 241 ? -15.641 -27.135 9.037 1.00 46.10 241 ARG C O 1
ATOM 5286 N N . PRO C 2 242 ? -15.053 -24.987 8.754 1.00 44.31 242 PRO C N 1
ATOM 5287 C CA . PRO C 2 242 ? -14.012 -25.099 9.787 1.00 44.31 242 PRO C CA 1
ATOM 5288 C C . PRO C 2 242 ? -14.570 -25.120 11.197 1.00 44.31 242 PRO C C 1
ATOM 5289 O O . PRO C 2 242 ? -13.993 -25.767 12.077 1.00 44.31 242 PRO C O 1
ATOM 5293 N N . TRP C 2 243 ? -15.669 -24.415 11.440 1.00 45.64 243 TRP C N 1
ATOM 5294 C CA . TRP C 2 243 ? -16.375 -24.441 12.713 1.00 45.64 243 TRP C CA 1
ATOM 5295 C C . TRP C 2 243 ? -17.706 -25.145 12.503 1.00 45.64 243 TRP C C 1
ATOM 5296 O O . TRP C 2 243 ? -18.569 -24.642 11.779 1.00 45.64 243 TRP C O 1
ATOM 5307 N N . LYS C 2 244 ? -17.871 -26.300 13.140 1.00 46.41 244 LYS C N 1
ATOM 5308 C CA . LYS C 2 244 ? -19.114 -27.042 13.055 1.00 46.41 244 LYS C CA 1
ATOM 5309 C C . LYS C 2 244 ? -19.828 -26.934 14.388 1.00 46.41 244 LYS C C 1
ATOM 5310 O O . LYS C 2 244 ? -19.408 -27.603 15.339 1.00 46.41 244 LYS C O 1
ATOM 5316 N N . PRO C 2 245 ? -20.897 -26.154 14.506 1.00 48.72 245 PRO C N 1
ATOM 5317 C CA . PRO C 2 245 ? -21.538 -25.978 15.811 1.00 48.72 245 PRO C CA 1
ATOM 5318 C C . PRO C 2 245 ? -22.282 -27.228 16.253 1.00 48.72 245 PRO C C 1
ATOM 5319 O O . PRO C 2 245 ? -22.752 -28.024 15.438 1.00 48.72 245 PRO C O 1
ATOM 5323 N N . ALA C 2 246 ? -22.370 -27.400 17.570 1.00 52.15 246 ALA C N 1
ATOM 5324 C CA . ALA C 2 246 ? -23.017 -28.569 18.145 1.00 52.15 246 ALA C CA 1
ATOM 5325 C C . ALA C 2 246 ? -24.509 -28.380 18.359 1.00 52.15 246 ALA C C 1
ATOM 5326 O O . ALA C 2 246 ? -25.226 -29.371 18.536 1.00 52.15 246 ALA C O 1
ATOM 5328 N N . GLY C 2 247 ? -24.990 -27.143 18.356 1.00 53.83 247 GLY C N 1
ATOM 5329 C CA . GLY C 2 247 ? -26.400 -26.875 18.551 1.00 53.83 247 GLY C CA 1
ATOM 5330 C C . GLY C 2 247 ? -27.037 -26.203 17.351 1.00 53.83 247 GLY C C 1
ATOM 5331 O O . GLY C 2 247 ? -27.838 -26.805 16.638 1.00 53.83 247 GLY C O 1
ATOM 5332 N N . GLN C 2 257 ? -25.166 -12.742 0.808 1.00 46.26 257 GLN C N 1
ATOM 5333 C CA . GLN C 2 257 ? -24.113 -12.055 0.075 1.00 46.26 257 GLN C CA 1
ATOM 5334 C C . GLN C 2 257 ? -23.349 -13.015 -0.838 1.00 46.26 257 GLN C C 1
ATOM 5335 O O . GLN C 2 257 ? -23.018 -14.133 -0.450 1.00 46.26 257 GLN C O 1
ATOM 5341 N N . ASP C 2 258 ? -23.093 -12.569 -2.068 1.00 45.48 258 ASP C N 1
ATOM 5342 C CA . ASP C 2 258 ? -22.530 -13.410 -3.118 1.00 45.48 258 ASP C CA 1
ATOM 5343 C C . ASP C 2 258 ? -21.371 -12.681 -3.778 1.00 45.48 258 ASP C C 1
ATOM 5344 O O . ASP C 2 258 ? -21.567 -11.639 -4.408 1.00 45.48 258 ASP C O 1
ATOM 5349 N N . TYR C 2 259 ? -20.173 -13.237 -3.643 1.00 40.42 259 TYR C N 1
ATOM 5350 C CA . TYR C 2 259 ? -18.957 -12.654 -4.186 1.00 40.42 259 TYR C CA 1
ATOM 5351 C C . TYR C 2 259 ? -18.769 -13.131 -5.618 1.00 40.42 259 TYR C C 1
ATOM 5352 O O . TYR C 2 259 ? -18.932 -14.318 -5.904 1.00 40.42 259 TYR C O 1
ATOM 5361 N N . ALA C 2 260 ? -18.408 -12.216 -6.516 1.00 38.24 260 ALA C N 1
ATOM 5362 C CA . ALA C 2 260 ? -18.310 -12.571 -7.931 1.00 38.24 260 ALA C CA 1
ATOM 5363 C C . ALA C 2 260 ? -17.395 -11.598 -8.652 1.00 38.24 260 ALA C C 1
ATOM 5364 O O . ALA C 2 260 ? -17.705 -10.407 -8.735 1.00 38.24 260 ALA C O 1
ATOM 5366 N N . LEU C 2 261 ? -16.286 -12.101 -9.186 1.00 38.61 261 LEU C N 1
ATOM 5367 C CA . LEU C 2 261 ? -15.468 -11.373 -10.143 1.00 38.61 261 LEU C CA 1
ATOM 5368 C C . LEU C 2 261 ? -15.572 -11.994 -11.524 1.00 38.61 261 LEU C C 1
ATOM 5369 O O . LEU C 2 261 ? -16.140 -13.067 -11.719 1.00 38.61 261 LEU C O 1
ATOM 5374 N N . ALA C 2 262 ? -14.998 -11.277 -12.480 1.00 38.93 262 ALA C N 1
ATOM 5375 C CA . ALA C 2 262 ? -14.798 -11.760 -13.834 1.00 38.93 262 ALA C CA 1
ATOM 5376 C C . ALA C 2 262 ? -13.507 -11.137 -14.328 1.00 38.93 262 ALA C C 1
ATOM 5377 O O . ALA C 2 262 ? -13.321 -9.925 -14.191 1.00 38.93 262 ALA C O 1
ATOM 5379 N N . PHE C 2 263 ? -12.619 -11.953 -14.873 1.00 39.49 263 PHE C N 1
ATOM 5380 C CA . PHE C 2 263 ? -11.320 -11.477 -15.318 1.00 39.49 263 PHE C CA 1
ATOM 5381 C C . PHE C 2 263 ? -11.316 -11.293 -16.829 1.00 39.49 263 PHE C C 1
ATOM 5382 O O . PHE C 2 263 ? -12.153 -11.836 -17.547 1.00 39.49 263 PHE C O 1
ATOM 5390 N N . SER C 2 264 ? -10.344 -10.526 -17.308 1.00 38.86 264 SER C N 1
ATOM 5391 C CA . SER C 2 264 ? -10.137 -10.344 -18.743 1.00 38.86 264 SER C CA 1
ATOM 5392 C C . SER C 2 264 ? -9.069 -11.282 -19.264 1.00 38.86 264 SER C C 1
ATOM 5393 O O . SER C 2 264 ? -8.296 -10.948 -20.164 1.00 38.86 264 SER C O 1
ATOM 5396 N N . MET C 2 265 ? -9.024 -12.470 -18.681 1.00 40.81 265 MET C N 1
ATOM 5397 C CA . MET C 2 265 ? -7.942 -13.438 -18.797 1.00 40.81 265 MET C CA 1
ATOM 5398 C C . MET C 2 265 ? -8.426 -14.721 -18.145 1.00 40.81 265 MET C C 1
ATOM 5399 O O . MET C 2 265 ? -9.563 -14.806 -17.676 1.00 40.81 265 MET C O 1
ATOM 5404 N N . LEU C 2 266 ? -7.551 -15.709 -18.083 1.00 41.73 266 LEU C N 1
ATOM 5405 C CA . LEU C 2 266 ? -7.928 -16.979 -17.484 1.00 41.73 266 LEU C CA 1
ATOM 5406 C C . LEU C 2 266 ? -6.758 -17.533 -16.677 1.00 41.73 266 LEU C C 1
ATOM 5407 O O . LEU C 2 266 ? -5.745 -17.937 -17.260 1.00 41.73 266 LEU C O 1
ATOM 5412 N N . PRO C 2 267 ? -6.858 -17.555 -15.333 1.00 44.69 267 PRO C N 1
ATOM 5413 C CA . PRO C 2 267 ? -5.707 -17.924 -14.494 1.00 44.69 267 PRO C CA 1
ATOM 5414 C C . PRO C 2 267 ? -5.249 -19.371 -14.620 1.00 44.69 267 PRO C C 1
ATOM 5415 O O . PRO C 2 267 ? -4.065 -19.617 -14.865 1.00 44.69 267 PRO C O 1
ATOM 5419 N N . GLU C 2 268 ? -6.147 -20.333 -14.449 1.00 47.75 268 GLU C N 1
ATOM 5420 C CA . GLU C 2 268 ? -5.827 -21.741 -14.647 1.00 47.75 268 GLU C CA 1
ATOM 5421 C C . GLU C 2 268 ? -6.670 -22.300 -15.783 1.00 47.75 268 GLU C C 1
ATOM 5422 O O . GLU C 2 268 ? -7.362 -21.566 -16.485 1.00 47.75 268 GLU C O 1
ATOM 5428 N N . ALA C 2 269 ? -6.582 -23.619 -15.967 1.00 50.89 269 ALA C N 1
ATOM 5429 C CA . ALA C 2 269 ? -7.354 -24.284 -17.011 1.00 50.89 269 ALA C CA 1
ATOM 5430 C C . ALA C 2 269 ? -8.847 -24.191 -16.726 1.00 50.89 269 ALA C C 1
ATOM 5431 O O . ALA C 2 269 ? -9.606 -23.604 -17.504 1.00 50.89 269 ALA C O 1
ATOM 5433 N N . THR C 2 270 ? -9.282 -24.751 -15.603 1.00 51.52 270 THR C N 1
ATOM 5434 C CA . THR C 2 270 ? -10.639 -24.568 -15.116 1.00 51.52 270 THR C CA 1
ATOM 5435 C C . THR C 2 270 ? -10.600 -23.797 -13.801 1.00 51.52 270 THR C C 1
ATOM 5436 O O . THR C 2 270 ? -9.681 -23.963 -12.993 1.00 51.52 270 THR C O 1
ATOM 5440 N N . LEU C 2 271 ? -11.567 -22.900 -13.622 1.00 46.10 271 LEU C N 1
ATOM 5441 C CA . LEU C 2 271 ? -11.634 -22.066 -12.431 1.00 46.10 271 LEU C CA 1
ATOM 5442 C C . LEU C 2 271 ? -12.507 -22.663 -11.345 1.00 46.10 271 LEU C C 1
ATOM 5443 O O . LEU C 2 271 ? -13.097 -21.919 -10.563 1.00 46.10 271 LEU C O 1
ATOM 5448 N N . GLN C 2 272 ? -12.627 -23.989 -11.288 1.00 45.61 272 GLN C N 1
ATOM 5449 C CA . GLN C 2 272 ? -13.317 -24.615 -10.169 1.00 45.61 272 GLN C CA 1
ATOM 5450 C C . GLN C 2 272 ? -12.464 -24.567 -8.911 1.00 45.61 272 GLN C C 1
ATOM 5451 O O . GLN C 2 272 ? -12.954 -24.224 -7.830 1.00 45.61 272 GLN C O 1
ATOM 5457 N N . THR C 2 273 ? -11.182 -24.911 -9.037 1.00 42.92 273 THR C N 1
ATOM 5458 C CA . THR C 2 273 ? -10.338 -25.075 -7.861 1.00 42.92 273 THR C CA 1
ATOM 5459 C C . THR C 2 273 ? -9.972 -23.732 -7.245 1.00 42.92 273 THR C C 1
ATOM 5460 O O . THR C 2 273 ? -9.987 -23.586 -6.020 1.00 42.92 273 THR C O 1
ATOM 5464 N N . LEU C 2 274 ? -9.677 -22.728 -8.071 1.00 40.52 274 LEU C N 1
ATOM 5465 C CA . LEU C 2 274 ? -9.399 -21.398 -7.540 1.00 40.52 274 LEU C CA 1
ATOM 5466 C C . LEU C 2 274 ? -10.649 -20.723 -6.984 1.00 40.52 274 LEU C C 1
ATOM 5467 O O . LEU C 2 274 ? -10.535 -19.889 -6.083 1.00 40.52 274 LEU C O 1
ATOM 5472 N N . SER C 2 275 ? -11.837 -21.086 -7.465 1.00 40.04 275 SER C N 1
ATOM 5473 C CA . SER C 2 275 ? -13.057 -20.581 -6.848 1.00 40.04 275 SER C CA 1
ATOM 5474 C C . SER C 2 275 ? -13.349 -21.267 -5.526 1.00 40.04 275 SER C C 1
ATOM 5475 O O . SER C 2 275 ? -13.865 -20.627 -4.606 1.00 40.04 275 SER C O 1
ATOM 5478 N N . ASN C 2 276 ? -13.043 -22.564 -5.414 1.00 40.35 276 ASN C N 1
ATOM 5479 C CA . ASN C 2 276 ? -13.143 -23.239 -4.125 1.00 40.35 276 ASN C CA 1
ATOM 5480 C C . ASN C 2 276 ? -12.105 -22.723 -3.153 1.00 40.35 276 ASN C C 1
ATOM 5481 O O . ASN C 2 276 ? -12.374 -22.631 -1.955 1.00 40.35 276 ASN C O 1
ATOM 5486 N N . SER C 2 277 ? -10.926 -22.365 -3.650 1.00 38.68 277 SER C N 1
ATOM 5487 C CA . SER C 2 277 ? -9.820 -22.022 -2.772 1.00 38.68 277 SER C CA 1
ATOM 5488 C C . SER C 2 277 ? -9.994 -20.656 -2.139 1.00 38.68 277 SER C C 1
ATOM 5489 O O . SER C 2 277 ? -9.607 -20.458 -0.987 1.00 38.68 277 SER C O 1
ATOM 5492 N N . TRP C 2 278 ? -10.561 -19.695 -2.865 1.00 38.08 278 TRP C N 1
ATOM 5493 C CA . TRP C 2 278 ? -10.790 -18.396 -2.250 1.00 38.08 278 TRP C CA 1
ATOM 5494 C C . TRP C 2 278 ? -11.963 -18.440 -1.291 1.00 38.08 278 TRP C C 1
ATOM 5495 O O . TRP C 2 278 ? -11.984 -17.692 -0.313 1.00 38.08 278 TRP C O 1
ATOM 5506 N N . LEU C 2 279 ? -12.944 -19.303 -1.553 1.00 38.23 279 LEU C N 1
ATOM 5507 C CA . LEU C 2 279 ? -14.073 -19.436 -0.643 1.00 38.23 279 LEU C CA 1
ATOM 5508 C C . LEU C 2 279 ? -13.657 -20.144 0.635 1.00 38.23 279 LEU C C 1
ATOM 5509 O O . LEU C 2 279 ? -14.256 -19.915 1.687 1.00 38.23 279 LEU C O 1
ATOM 5514 N N . ASN C 2 280 ? -12.629 -20.979 0.571 1.00 38.20 280 ASN C N 1
ATOM 5515 C CA . ASN C 2 280 ? -12.160 -21.660 1.766 1.00 38.20 280 ASN C CA 1
ATOM 5516 C C . ASN C 2 280 ? -11.228 -20.779 2.588 1.00 38.20 280 ASN C C 1
ATOM 5517 O O . ASN C 2 280 ? -11.280 -20.806 3.819 1.00 38.20 280 ASN C O 1
ATOM 5522 N N . TYR C 2 281 ? -10.367 -19.992 1.941 1.00 36.75 281 TYR C N 1
ATOM 5523 C CA . TYR C 2 281 ? -9.497 -19.074 2.668 1.00 36.75 281 TYR C CA 1
ATOM 5524 C C . TYR C 2 281 ? -10.221 -17.866 3.241 1.00 36.75 281 TYR C C 1
ATOM 5525 O O . TYR C 2 281 ? -9.630 -17.148 4.052 1.00 36.75 281 TYR C O 1
ATOM 5534 N N . GLN C 2 282 ? -11.462 -17.613 2.847 1.00 39.17 282 GLN C N 1
ATOM 5535 C CA . GLN C 2 282 ? -12.262 -16.615 3.535 1.00 39.17 282 GLN C CA 1
ATOM 5536 C C . GLN C 2 282 ? -13.105 -17.211 4.649 1.00 39.17 282 GLN C C 1
ATOM 5537 O O . GLN C 2 282 ? -13.522 -16.471 5.542 1.00 39.17 282 GLN C O 1
ATOM 5543 N N . GLN C 2 283 ? -13.375 -18.520 4.617 1.00 39.43 283 GLN C N 1
ATOM 5544 C CA . GLN C 2 283 ? -14.033 -19.164 5.749 1.00 39.43 283 GLN C CA 1
ATOM 5545 C C . GLN C 2 283 ? -13.149 -19.176 6.981 1.00 39.43 283 GLN C C 1
ATOM 5546 O O . GLN C 2 283 ? -13.656 -19.091 8.103 1.00 39.43 283 GLN C O 1
ATOM 5552 N N . MET C 2 284 ? -11.832 -19.270 6.797 1.00 39.12 284 MET C N 1
ATOM 5553 C CA . MET C 2 284 ? -10.919 -19.362 7.925 1.00 39.12 284 MET C CA 1
ATOM 5554 C C . MET C 2 284 ? -10.814 -18.057 8.700 1.00 39.12 284 MET C C 1
ATOM 5555 O O . MET C 2 284 ? -10.306 -18.067 9.824 1.00 39.12 284 MET C O 1
ATOM 5560 N N . THR C 2 285 ? -11.268 -16.943 8.129 1.00 38.60 285 THR C N 1
ATOM 5561 C CA . THR C 2 285 ? -11.366 -15.680 8.837 1.00 38.60 285 THR C CA 1
ATOM 5562 C C . THR C 2 285 ? -12.664 -15.539 9.609 1.00 38.60 285 THR C C 1
ATOM 5563 O O . THR C 2 285 ? -12.828 -14.558 10.338 1.00 38.60 285 THR C O 1
ATOM 5567 N N . GLY C 2 286 ? -13.583 -16.484 9.469 1.00 38.70 286 GLY C N 1
ATOM 5568 C CA . GLY C 2 286 ? -14.873 -16.375 10.114 1.00 38.70 286 GLY C CA 1
ATOM 5569 C C . GLY C 2 286 ? -14.820 -16.641 11.598 1.00 38.70 286 GLY C C 1
ATOM 5570 O O . GLY C 2 286 ? -15.378 -15.881 12.389 1.00 38.70 286 GLY C O 1
ATOM 5571 N N . VAL C 2 287 ? -14.160 -17.722 11.988 1.00 38.64 287 VAL C N 1
ATOM 5572 C CA . VAL C 2 287 ? -13.991 -18.094 13.386 1.00 38.64 287 VAL C CA 1
ATOM 5573 C C . VAL C 2 287 ? -12.502 -18.153 13.664 1.00 38.64 287 VAL C C 1
ATOM 5574 O O . VAL C 2 287 ? -11.795 -18.978 13.078 1.00 38.64 287 VAL C O 1
ATOM 5578 N N . GLN C 2 288 ? -12.027 -17.288 14.550 1.00 39.29 288 GLN C N 1
ATOM 5579 C CA . GLN C 2 288 ? -10.607 -17.252 14.855 1.00 39.29 288 GLN C CA 1
ATOM 5580 C C . GLN C 2 288 ? -10.384 -16.798 16.289 1.00 39.29 288 GLN C C 1
ATOM 5581 O O . GLN C 2 288 ? -11.035 -15.871 16.769 1.00 39.29 288 GLN C O 1
ATOM 5587 N N . GLY C 2 289 ? -9.470 -17.469 16.973 1.00 35.93 289 GLY C N 1
ATOM 5588 C CA . GLY C 2 289 ? -9.207 -17.152 18.358 1.00 35.93 289 GLY C CA 1
ATOM 5589 C C . GLY C 2 289 ? -8.110 -18.037 18.887 1.00 35.93 289 GLY C C 1
ATOM 5590 O O . GLY C 2 289 ? -7.352 -18.622 18.115 1.00 35.93 289 GLY C O 1
ATOM 5591 N N . HIS C 2 290 ? -8.021 -18.144 20.208 1.00 35.88 290 HIS C N 1
ATOM 5592 C CA . HIS C 2 290 ? -6.973 -18.968 20.784 1.00 35.88 290 HIS C CA 1
ATOM 5593 C C . HIS C 2 290 ? -7.449 -19.604 22.079 1.00 35.88 290 HIS C C 1
ATOM 5594 O O . HIS C 2 290 ? -8.227 -19.016 22.830 1.00 35.88 290 HIS C O 1
ATOM 5601 N N . ILE C 2 291 ? -6.963 -20.814 22.330 1.00 35.00 291 ILE C N 1
ATOM 5602 C CA . ILE C 2 291 ? -7.285 -21.583 23.524 1.00 35.00 291 ILE C CA 1
ATOM 5603 C C . ILE C 2 291 ? -6.000 -21.752 24.316 1.00 35.00 291 ILE C C 1
ATOM 5604 O O . ILE C 2 291 ? -5.091 -22.471 23.886 1.00 35.00 291 ILE C O 1
ATOM 5609 N N . VAL C 2 292 ? -5.910 -21.094 25.468 1.00 35.66 292 VAL C N 1
ATOM 5610 C CA . VAL C 2 292 ? -4.712 -21.150 26.296 1.00 35.66 292 VAL C CA 1
ATOM 5611 C C . VAL C 2 292 ? -4.837 -22.359 27.213 1.00 35.66 292 VAL C C 1
ATOM 5612 O O . VAL C 2 292 ? -5.638 -22.368 28.149 1.00 35.66 292 VAL C O 1
ATOM 5616 N N . LEU C 2 293 ? -4.047 -23.371 26.940 1.00 36.49 293 LEU C N 1
ATOM 5617 C CA . LEU C 2 293 ? -4.053 -24.634 27.645 1.00 36.49 293 LEU C CA 1
ATOM 5618 C C . LEU C 2 293 ? -2.865 -24.636 28.602 1.00 36.49 293 LEU C C 1
ATOM 5619 O O . LEU C 2 293 ? -2.194 -23.620 28.781 1.00 36.49 293 LEU C O 1
ATOM 5624 N N . ALA C 2 294 ? -2.591 -25.767 29.240 1.00 36.00 294 ALA C N 1
ATOM 5625 C CA . ALA C 2 294 ? -1.408 -25.902 30.087 1.00 36.00 294 ALA C CA 1
ATOM 5626 C C . ALA C 2 294 ? -0.594 -27.101 29.630 1.00 36.00 294 ALA C C 1
ATOM 5627 O O . ALA C 2 294 ? -0.955 -28.241 29.930 1.00 36.00 294 ALA C O 1
ATOM 5629 N N . GLY C 2 295 ? 0.473 -26.832 28.886 1.00 36.55 295 GLY C N 1
ATOM 5630 C CA . GLY C 2 295 ? 1.605 -27.723 28.790 1.00 36.55 295 GLY C CA 1
ATOM 5631 C C . GLY C 2 295 ? 1.419 -29.116 28.238 1.00 36.55 295 GLY C C 1
ATOM 5632 O O . GLY C 2 295 ? 1.522 -30.087 28.991 1.00 36.55 295 GLY C O 1
ATOM 5633 N N . THR C 2 296 ? 1.134 -29.249 26.946 1.00 41.38 296 THR C N 1
ATOM 5634 C CA . THR C 2 296 ? 1.129 -30.570 26.342 1.00 41.38 296 THR C CA 1
ATOM 5635 C C . THR C 2 296 ? 1.631 -30.490 24.912 1.00 41.38 296 THR C C 1
ATOM 5636 O O . THR C 2 296 ? 1.466 -29.477 24.230 1.00 41.38 296 THR C O 1
ATOM 5640 N N . ARG C 2 297 ? 2.290 -31.564 24.482 1.00 45.53 297 ARG C N 1
ATOM 5641 C CA . ARG C 2 297 ? 2.750 -31.710 23.110 1.00 45.53 297 ARG C CA 1
ATOM 5642 C C . ARG C 2 297 ? 1.894 -32.698 22.333 1.00 45.53 297 ARG C C 1
ATOM 5643 O O . ARG C 2 297 ? 2.389 -33.385 21.435 1.00 45.53 297 ARG C O 1
ATOM 5651 N N . ASP C 2 298 ? 0.612 -32.780 22.674 1.00 47.22 298 ASP C N 1
ATOM 5652 C CA . ASP C 2 298 ? -0.325 -33.698 22.049 1.00 47.22 298 ASP C CA 1
ATOM 5653 C C . ASP C 2 298 ? -1.111 -33.049 20.921 1.00 47.22 298 ASP C C 1
ATOM 5654 O O . ASP C 2 298 ? -2.068 -33.647 20.429 1.00 47.22 298 ASP C O 1
ATOM 5659 N N . PHE C 2 299 ? -0.731 -31.847 20.496 1.00 43.92 299 PHE C N 1
ATOM 5660 C CA . PHE C 2 299 ? -1.488 -31.106 19.501 1.00 43.92 299 PHE C CA 1
ATOM 5661 C C . PHE C 2 299 ? -0.582 -30.683 18.353 1.00 43.92 299 PHE C C 1
ATOM 5662 O O . PHE C 2 299 ? 0.634 -30.546 18.502 1.00 43.92 299 PHE C O 1
ATOM 5670 N N . ALA C 2 300 ? -1.208 -30.465 17.208 1.00 43.98 300 ALA C N 1
ATOM 5671 C CA . ALA C 2 300 ? -0.564 -30.173 15.939 1.00 43.98 300 ALA C CA 1
ATOM 5672 C C . ALA C 2 300 ? -1.437 -29.164 15.213 1.00 43.98 300 ALA C C 1
ATOM 5673 O O . ALA C 2 300 ? -2.623 -29.033 15.531 1.00 43.98 300 ALA C O 1
ATOM 5675 N N . PRO C 2 301 ? -0.882 -28.417 14.250 1.00 44.00 301 PRO C N 1
ATOM 5676 C CA . PRO C 2 301 ? -1.683 -27.395 13.556 1.00 44.00 301 PRO C CA 1
ATOM 5677 C C . PRO C 2 301 ? -2.823 -27.911 12.680 1.00 44.00 301 PRO C C 1
ATOM 5678 O O . PRO C 2 301 ? -3.567 -27.087 12.142 1.00 44.00 301 PRO C O 1
ATOM 5682 N N . GLY C 2 302 ? -3.013 -29.212 12.499 1.00 49.00 302 GLY C N 1
ATOM 5683 C CA . GLY C 2 302 ? -4.158 -29.675 11.738 1.00 49.00 302 GLY C CA 1
ATOM 5684 C C . GLY C 2 302 ? -5.032 -30.692 12.446 1.00 49.00 302 GLY C C 1
ATOM 5685 O O . GLY C 2 302 ? -5.483 -31.647 11.813 1.00 49.00 302 GLY C O 1
ATOM 5686 N N . GLU C 2 303 ? -5.284 -30.523 13.744 1.00 51.09 303 GLU C N 1
ATOM 5687 C CA . GLU C 2 303 ? -5.851 -31.618 14.524 1.00 51.09 303 GLU C CA 1
ATOM 5688 C C . GLU C 2 303 ? -7.371 -31.657 14.566 1.00 51.09 303 GLU C C 1
ATOM 5689 O O . GLU C 2 303 ? -7.927 -32.753 14.724 1.00 51.09 303 GLU C O 1
ATOM 5695 N N . SER C 2 304 ? -8.048 -30.510 14.442 1.00 48.99 304 SER C N 1
ATOM 5696 C CA . SER C 2 304 ? -9.514 -30.397 14.414 1.00 48.99 304 SER C CA 1
ATOM 5697 C C . SER C 2 304 ? -10.153 -30.945 15.698 1.00 48.99 304 SER C C 1
ATOM 5698 O O . SER C 2 304 ? -10.838 -31.966 15.707 1.00 48.99 304 SER C O 1
ATOM 5701 N N . ILE C 2 305 ? -9.897 -30.227 16.792 1.00 48.66 305 ILE C N 1
ATOM 5702 C CA . ILE C 2 305 ? -10.405 -30.580 18.116 1.00 48.66 305 ILE C CA 1
ATOM 5703 C C . ILE C 2 305 ? -11.845 -30.111 18.296 1.00 48.66 305 ILE C C 1
ATOM 5704 O O . ILE C 2 305 ? -12.364 -29.355 17.471 1.00 48.66 305 ILE C O 1
ATOM 5709 N N . THR C 2 306 ? -12.504 -30.547 19.373 1.00 49.51 306 THR C N 1
ATOM 5710 C CA . THR C 2 306 ? -13.894 -30.181 19.614 1.00 49.51 306 THR C CA 1
ATOM 5711 C C . THR C 2 306 ? -14.126 -29.746 21.058 1.00 49.51 306 THR C C 1
ATOM 5712 O O . THR C 2 306 ? -13.502 -30.258 21.990 1.00 49.51 306 THR C O 1
ATOM 5716 N N . LEU C 2 307 ? -15.021 -28.772 21.219 1.00 51.15 307 LEU C N 1
ATOM 5717 C CA . LEU C 2 307 ? -15.416 -28.228 22.512 1.00 51.15 307 LEU C CA 1
ATOM 5718 C C . LEU C 2 307 ? -16.781 -28.799 22.866 1.00 51.15 307 LEU C C 1
ATOM 5719 O O . LEU C 2 307 ? -17.738 -28.630 22.105 1.00 51.15 307 LEU C O 1
ATOM 5724 N N . SER C 2 308 ? -16.882 -29.465 24.012 1.00 55.01 308 SER C N 1
ATOM 5725 C CA . SER C 2 308 ? -18.097 -30.213 24.312 1.00 55.01 308 SER C CA 1
ATOM 5726 C C . SER C 2 308 ? -18.817 -29.742 25.565 1.00 55.01 308 SER C C 1
ATOM 5727 O O . SER C 2 308 ? -20.032 -29.518 25.523 1.00 55.01 308 SER C O 1
ATOM 5730 N N . GLY C 2 309 ? -18.115 -29.580 26.678 1.00 54.59 309 GLY C N 1
ATOM 5731 C CA . GLY C 2 309 ? -18.797 -29.415 27.944 1.00 54.59 309 GLY C CA 1
ATOM 5732 C C . GLY C 2 309 ? -19.287 -28.032 28.297 1.00 54.59 309 GLY C C 1
ATOM 5733 O O . GLY C 2 309 ? -19.637 -27.799 29.454 1.00 54.59 309 GLY C O 1
ATOM 5734 N N . PHE C 2 310 ? -19.338 -27.107 27.353 1.00 54.40 310 PHE C N 1
ATOM 5735 C CA . PHE C 2 310 ? -19.617 -25.715 27.658 1.00 54.40 310 PHE C CA 1
ATOM 5736 C C . PHE C 2 310 ? -21.085 -25.391 27.429 1.00 54.40 310 PHE C C 1
ATOM 5737 O O . PHE C 2 310 ? -21.920 -26.272 27.216 1.00 54.40 310 PHE C O 1
ATOM 5745 N N . GLY C 2 311 ? -21.406 -24.106 27.479 1.00 55.13 311 GLY C N 1
ATOM 5746 C CA . GLY C 2 311 ? -22.747 -23.646 27.212 1.00 55.13 311 GLY C CA 1
ATOM 5747 C C . GLY C 2 311 ? -23.056 -23.648 25.733 1.00 55.13 311 GLY C C 1
ATOM 5748 O O . GLY C 2 311 ? -22.278 -24.105 24.895 1.00 55.13 311 GLY C O 1
ATOM 5749 N N . ALA C 2 312 ? -24.222 -23.095 25.406 1.00 56.63 312 ALA C N 1
ATOM 5750 C CA . ALA C 2 312 ? -24.702 -23.126 24.032 1.00 56.63 312 ALA C CA 1
ATOM 5751 C C . ALA C 2 312 ? -23.951 -22.174 23.111 1.00 56.63 312 ALA C C 1
ATOM 5752 O O . ALA C 2 312 ? -24.106 -22.278 21.890 1.00 56.63 312 ALA C O 1
ATOM 5754 N N . GLY C 2 313 ? -23.143 -21.261 23.653 1.00 55.17 313 GLY C N 1
ATOM 5755 C CA . GLY C 2 313 ? -22.409 -20.346 22.798 1.00 55.17 313 GLY C CA 1
ATOM 5756 C C . GLY C 2 313 ? -21.261 -21.019 22.068 1.00 55.17 313 GLY C C 1
ATOM 5757 O O . GLY C 2 313 ? -21.146 -20.921 20.844 1.00 55.17 313 GLY C O 1
ATOM 5758 N N . LEU C 2 314 ? -20.401 -21.719 22.805 1.00 51.75 314 LEU C N 1
ATOM 5759 C CA . LEU C 2 314 ? -19.166 -22.273 22.255 1.00 51.75 314 LEU C CA 1
ATOM 5760 C C . LEU C 2 314 ? -19.134 -23.786 22.488 1.00 51.75 314 LEU C C 1
ATOM 5761 O O . LEU C 2 314 ? -18.553 -24.301 23.440 1.00 51.75 314 LEU C O 1
ATOM 5766 N N . ASP C 2 315 ? -19.783 -24.510 21.583 1.00 53.18 315 ASP C N 1
ATOM 5767 C CA . ASP C 2 315 ? -19.706 -25.964 21.526 1.00 53.18 315 ASP C CA 1
ATOM 5768 C C . ASP C 2 315 ? -19.617 -26.376 20.072 1.00 53.18 315 ASP C C 1
ATOM 5769 O O . ASP C 2 315 ? -20.500 -26.043 19.279 1.00 53.18 315 ASP C O 1
ATOM 5774 N N . GLY C 2 316 ? -18.573 -27.105 19.731 1.00 49.54 316 GLY C N 1
ATOM 5775 C CA . GLY C 2 316 ? -18.439 -27.615 18.383 1.00 49.54 316 GLY C CA 1
ATOM 5776 C C . GLY C 2 316 ? -16.996 -27.876 18.029 1.00 49.54 316 GLY C C 1
ATOM 5777 O O . GLY C 2 316 ? -16.074 -27.554 18.769 1.00 49.54 316 GLY C O 1
ATOM 5778 N N . THR C 2 317 ? -16.821 -28.482 16.860 1.00 47.75 317 THR C N 1
ATOM 5779 C CA . THR C 2 317 ? -15.508 -28.877 16.370 1.00 47.75 317 THR C CA 1
ATOM 5780 C C . THR C 2 317 ? -14.834 -27.690 15.692 1.00 47.75 317 THR C C 1
ATOM 5781 O O . THR C 2 317 ? -15.426 -27.049 14.821 1.00 47.75 317 THR C O 1
ATOM 5785 N N . ALA C 2 318 ? -13.603 -27.393 16.098 1.00 45.86 318 ALA C N 1
ATOM 5786 C CA . ALA C 2 318 ? -12.818 -26.314 15.518 1.00 45.86 318 ALA C CA 1
ATOM 5787 C C . ALA C 2 318 ? -11.489 -26.857 15.029 1.00 45.86 318 ALA C C 1
ATOM 5788 O O . ALA C 2 318 ? -10.865 -27.675 15.702 1.00 45.86 318 ALA C O 1
ATOM 5790 N N . MET C 2 319 ? -11.041 -26.386 13.874 1.00 44.31 319 MET C N 1
ATOM 5791 C CA . MET C 2 319 ? -9.798 -26.862 13.289 1.00 44.31 319 MET C CA 1
ATOM 5792 C C . MET C 2 319 ? -8.688 -25.862 13.564 1.00 44.31 319 MET C C 1
ATOM 5793 O O . MET C 2 319 ? -8.844 -24.665 13.313 1.00 44.31 319 MET C O 1
ATOM 5798 N N . LEU C 2 320 ? -7.572 -26.366 14.080 1.00 40.53 320 LEU C N 1
ATOM 5799 C CA . LEU C 2 320 ? -6.503 -25.538 14.597 1.00 40.53 320 LEU C CA 1
ATOM 5800 C C . LEU C 2 320 ? -5.712 -24.903 13.464 1.00 40.53 320 LEU C C 1
ATOM 5801 O O . LEU C 2 320 ? -5.833 -25.271 12.297 1.00 40.53 320 LEU C O 1
ATOM 5806 N N . SER C 2 321 ? -4.889 -23.932 13.830 1.00 36.70 321 SER C N 1
ATOM 5807 C CA . SER C 2 321 ? -3.945 -23.320 12.912 1.00 36.70 321 SER C CA 1
ATOM 5808 C C . SER C 2 321 ? -2.526 -23.307 13.438 1.00 36.70 321 SER C C 1
ATOM 5809 O O . SER C 2 321 ? -1.608 -23.040 12.658 1.00 36.70 321 SER C O 1
ATOM 5812 N N . GLY C 2 322 ? -2.306 -23.573 14.714 1.00 35.56 322 GLY C N 1
ATOM 5813 C CA . GLY C 2 322 ? -0.955 -23.601 15.222 1.00 35.56 322 GLY C CA 1
ATOM 5814 C C . GLY C 2 322 ? -0.938 -23.655 16.727 1.00 35.56 322 GLY C C 1
ATOM 5815 O O . GLY C 2 322 ? -1.956 -23.468 17.392 1.00 35.56 322 GLY C O 1
ATOM 5816 N N . VAL C 2 323 ? 0.252 -23.945 17.261 1.00 32.86 323 VAL C N 1
ATOM 5817 C CA . VAL C 2 323 ? 0.458 -24.157 18.689 1.00 32.86 323 VAL C CA 1
ATOM 5818 C C . VAL C 2 323 ? 1.620 -23.273 19.134 1.00 32.86 323 VAL C C 1
ATOM 5819 O O . VAL C 2 323 ? 2.590 -23.105 18.389 1.00 32.86 323 VAL C O 1
ATOM 5823 N N . ASN C 2 324 ? 1.526 -22.693 20.336 1.00 34.06 324 ASN C N 1
ATOM 5824 C CA . ASN C 2 324 ? 2.587 -21.856 20.895 1.00 34.06 324 ASN C CA 1
ATOM 5825 C C . ASN C 2 324 ? 2.922 -22.319 22.308 1.00 34.06 324 ASN C C 1
ATOM 5826 O O . ASN C 2 324 ? 2.016 -22.509 23.118 1.00 34.06 324 ASN C O 1
ATOM 5831 N N . GLN C 2 325 ? 4.219 -22.463 22.617 1.00 33.63 325 GLN C N 1
ATOM 5832 C CA . GLN C 2 325 ? 4.612 -23.254 23.786 1.00 33.63 325 GLN C CA 1
ATOM 5833 C C . GLN C 2 325 ? 4.791 -22.423 25.064 1.00 33.63 325 GLN C C 1
ATOM 5834 O O . GLN C 2 325 ? 4.375 -22.865 26.139 1.00 33.63 325 GLN C O 1
ATOM 5840 N N . GLN C 2 326 ? 5.472 -21.273 24.987 1.00 33.38 326 GLN C N 1
ATOM 5841 C CA . GLN C 2 326 ? 5.443 -20.228 26.032 1.00 33.38 326 GLN C CA 1
ATOM 5842 C C . GLN C 2 326 ? 5.997 -20.679 27.390 1.00 33.38 326 GLN C C 1
ATOM 5843 O O . GLN C 2 326 ? 5.312 -20.612 28.408 1.00 33.38 326 GLN C O 1
ATOM 5849 N N . PHE C 2 327 ? 7.241 -21.147 27.412 1.00 34.82 327 PHE C N 1
ATOM 5850 C CA . PHE C 2 327 ? 7.920 -21.434 28.675 1.00 34.82 327 PHE C CA 1
ATOM 5851 C C . PHE C 2 327 ? 8.346 -20.146 29.366 1.00 34.82 327 PHE C C 1
ATOM 5852 O O . PHE C 2 327 ? 9.004 -19.301 28.757 1.00 34.82 327 PHE C O 1
ATOM 5860 N N . ASP C 2 328 ? 8.020 -20.017 30.649 1.00 38.13 328 ASP C N 1
ATOM 5861 C CA . ASP C 2 328 ? 8.423 -18.860 31.442 1.00 38.13 328 ASP C CA 1
ATOM 5862 C C . ASP C 2 328 ? 8.353 -19.220 32.919 1.00 38.13 328 ASP C C 1
ATOM 5863 O O . ASP C 2 328 ? 7.939 -20.319 33.295 1.00 38.13 328 ASP C O 1
ATOM 5868 N N . THR C 2 329 ? 8.778 -18.275 33.760 1.00 39.79 329 THR C N 1
ATOM 5869 C CA . THR C 2 329 ? 8.967 -18.558 35.181 1.00 39.79 329 THR C CA 1
ATOM 5870 C C . THR C 2 329 ? 7.639 -18.603 35.923 1.00 39.79 329 THR C C 1
ATOM 5871 O O . THR C 2 329 ? 7.290 -19.618 36.533 1.00 39.79 329 THR C O 1
ATOM 5875 N N . GLN C 2 330 ? 6.882 -17.510 35.882 1.00 40.64 330 GLN C N 1
ATOM 5876 C CA . GLN C 2 330 ? 5.463 -17.614 36.171 1.00 40.64 330 GLN C CA 1
ATOM 5877 C C . GLN C 2 330 ? 4.785 -18.387 35.050 1.00 40.64 330 GLN C C 1
ATOM 5878 O O . GLN C 2 330 ? 5.360 -18.597 33.982 1.00 40.64 330 GLN C O 1
ATOM 5884 N N . TYR C 2 331 ? 3.591 -18.908 35.351 1.00 38.36 331 TYR C N 1
ATOM 5885 C CA . TYR C 2 331 ? 2.686 -19.613 34.436 1.00 38.36 331 TYR C CA 1
ATOM 5886 C C . TYR C 2 331 ? 3.189 -20.990 34.004 1.00 38.36 331 TYR C C 1
ATOM 5887 O O . TYR C 2 331 ? 2.407 -21.776 33.467 1.00 38.36 331 TYR C O 1
ATOM 5896 N N . GLY C 2 332 ? 4.438 -21.329 34.300 1.00 36.78 332 GLY C N 1
ATOM 5897 C CA . GLY C 2 332 ? 4.960 -22.639 33.940 1.00 36.78 332 GLY C CA 1
ATOM 5898 C C . GLY C 2 332 ? 5.107 -22.811 32.441 1.00 36.78 332 GLY C C 1
ATOM 5899 O O . GLY C 2 332 ? 5.758 -22.019 31.754 1.00 36.78 332 GLY C O 1
ATOM 5900 N N . TRP C 2 333 ? 4.494 -23.873 31.931 1.00 36.06 333 TRP C N 1
ATOM 5901 C CA . TRP C 2 333 ? 4.476 -24.203 30.513 1.00 36.06 333 TRP C CA 1
ATOM 5902 C C . TRP C 2 333 ? 3.032 -24.245 30.031 1.00 36.06 333 TRP C C 1
ATOM 5903 O O . TRP C 2 333 ? 2.211 -24.978 30.589 1.00 36.06 333 TRP C O 1
ATOM 5914 N N . ARG C 2 334 ? 2.729 -23.463 28.994 1.00 34.11 334 ARG C N 1
ATOM 5915 C CA . ARG C 2 334 ? 1.363 -23.246 28.515 1.00 34.11 334 ARG C CA 1
ATOM 5916 C C . ARG C 2 334 ? 1.283 -23.392 27.000 1.00 34.11 334 ARG C C 1
ATOM 5917 O O . ARG C 2 334 ? 1.583 -22.445 26.272 1.00 34.11 334 ARG C O 1
ATOM 5925 N N . SER C 2 335 ? 0.802 -24.532 26.520 1.00 34.96 335 SER C N 1
ATOM 5926 C CA . SER C 2 335 ? 0.677 -24.762 25.083 1.00 34.96 335 SER C CA 1
ATOM 5927 C C . SER C 2 335 ? -0.585 -24.079 24.581 1.00 34.96 335 SER C C 1
ATOM 5928 O O . SER C 2 335 ? -1.670 -24.650 24.602 1.00 34.96 335 SER C O 1
ATOM 5931 N N . GLU C 2 336 ? -0.437 -22.848 24.100 1.00 35.21 336 GLU C N 1
ATOM 5932 C CA . GLU C 2 336 ? -1.538 -22.102 23.503 1.00 35.21 336 GLU C CA 1
ATOM 5933 C C . GLU C 2 336 ? -1.879 -22.638 22.120 1.00 35.21 336 GLU C C 1
ATOM 5934 O O . GLU C 2 336 ? -1.004 -22.756 21.265 1.00 35.21 336 GLU C O 1
ATOM 5940 N N . LEU C 2 337 ? -3.153 -22.923 21.886 1.00 34.55 337 LEU C N 1
ATOM 5941 C CA . LEU C 2 337 ? -3.633 -23.357 20.583 1.00 34.55 337 LEU C CA 1
ATOM 5942 C C . LEU C 2 337 ? -4.155 -22.147 19.824 1.00 34.55 337 LEU C C 1
ATOM 5943 O O . LEU C 2 337 ? -4.555 -21.157 20.430 1.00 34.55 337 LEU C O 1
ATOM 5948 N N . VAL C 2 338 ? -4.130 -22.215 18.494 1.00 33.99 338 VAL C N 1
ATOM 5949 C CA . VAL C 2 338 ? -4.542 -21.104 17.639 1.00 33.99 338 VAL C CA 1
ATOM 5950 C C . VAL C 2 338 ? -5.605 -21.612 16.678 1.00 33.99 338 VAL C C 1
ATOM 5951 O O . VAL C 2 338 ? -5.462 -22.694 16.104 1.00 33.99 338 VAL C O 1
ATOM 5955 N N . ILE C 2 339 ? -6.676 -20.841 16.509 1.00 35.75 339 ILE C N 1
ATOM 5956 C CA . ILE C 2 339 ? -7.744 -21.152 15.567 1.00 35.75 339 ILE C CA 1
ATOM 5957 C C . ILE C 2 339 ? -7.824 -20.013 14.559 1.00 35.75 339 ILE C C 1
ATOM 5958 O O . ILE C 2 339 ? -7.732 -18.843 14.939 1.00 35.75 339 ILE C O 1
ATOM 5963 N N . GLY C 2 340 ? -7.938 -20.350 13.281 1.00 37.22 340 GLY C N 1
ATOM 5964 C CA . GLY C 2 340 ? -8.254 -19.368 12.265 1.00 37.22 340 GLY C CA 1
ATOM 5965 C C . GLY C 2 340 ? -7.029 -18.726 11.638 1.00 37.22 340 GLY C C 1
ATOM 5966 O O . GLY C 2 340 ? -5.933 -18.722 12.191 1.00 37.22 340 GLY C O 1
ATOM 5967 N N . LEU C 2 341 ? -7.244 -18.158 10.452 1.00 39.66 341 LEU C N 1
ATOM 5968 C CA . LEU C 2 341 ? -6.252 -17.517 9.608 1.00 39.66 341 LEU C CA 1
ATOM 5969 C C . LEU C 2 341 ? -6.567 -16.033 9.476 1.00 39.66 341 LEU C C 1
ATOM 5970 O O . LEU C 2 341 ? -7.744 -15.665 9.427 1.00 39.66 341 LEU C O 1
ATOM 5975 N N . PRO C 2 342 ? -5.543 -15.150 9.438 1.00 43.71 342 PRO C N 1
ATOM 5976 C CA . PRO C 2 342 ? -5.796 -13.707 9.585 1.00 43.71 342 PRO C CA 1
ATOM 5977 C C . PRO C 2 342 ? -6.589 -13.022 8.481 1.00 43.71 342 PRO C C 1
ATOM 5978 O O . PRO C 2 342 ? -7.661 -12.476 8.758 1.00 43.71 342 PRO C O 1
ATOM 5982 N N . ALA C 2 343 ? -6.107 -13.062 7.243 1.00 46.69 343 ALA C N 1
ATOM 5983 C CA . ALA C 2 343 ? -6.692 -12.304 6.139 1.00 46.69 343 ALA C CA 1
ATOM 5984 C C . ALA C 2 343 ? -6.104 -12.841 4.845 1.00 46.69 343 ALA C C 1
ATOM 5985 O O . ALA C 2 343 ? -5.284 -13.763 4.853 1.00 46.69 343 ALA C O 1
ATOM 5987 N N . SER C 2 344 ? -6.510 -12.239 3.730 1.00 47.44 344 SER C N 1
ATOM 5988 C CA . SER C 2 344 ? -6.021 -12.668 2.428 1.00 47.44 344 SER C CA 1
ATOM 5989 C C . SER C 2 344 ? -6.128 -11.520 1.436 1.00 47.44 344 SER C C 1
ATOM 5990 O O . SER C 2 344 ? -7.020 -10.675 1.536 1.00 47.44 344 SER C O 1
ATOM 5993 N N . MET C 2 345 ? -5.214 -11.513 0.466 1.00 47.83 345 MET C N 1
ATOM 5994 C CA . MET C 2 345 ? -5.174 -10.448 -0.527 1.00 47.83 345 MET C CA 1
ATOM 5995 C C . MET C 2 345 ? -6.174 -10.679 -1.653 1.00 47.83 345 MET C C 1
ATOM 5996 O O . MET C 2 345 ? -6.782 -9.721 -2.147 1.00 47.83 345 MET C O 1
ATOM 6001 N N . LEU C 2 346 ? -6.366 -11.942 -2.045 1.00 42.25 346 LEU C N 1
ATOM 6002 C CA . LEU C 2 346 ? -7.226 -12.379 -3.149 1.00 42.25 346 LEU C CA 1
ATOM 6003 C C . LEU C 2 346 ? -6.808 -11.730 -4.472 1.00 42.25 346 LEU C C 1
ATOM 6004 O O . LEU C 2 346 ? -7.514 -10.916 -5.066 1.00 42.25 346 LEU C O 1
ATOM 6009 N N . GLU C 2 347 ? -5.610 -12.116 -4.896 1.00 43.40 347 GLU C N 1
ATOM 6010 C CA . GLU C 2 347 ? -5.087 -11.946 -6.236 1.00 43.40 347 GLU C CA 1
ATOM 6011 C C . GLU C 2 347 ? -4.923 -13.317 -6.878 1.00 43.40 347 GLU C C 1
ATOM 6012 O O . GLU C 2 347 ? -4.594 -14.284 -6.181 1.00 43.40 347 GLU C O 1
ATOM 6018 N N . PRO C 2 348 ? -5.161 -13.446 -8.185 1.00 42.16 348 PRO C N 1
ATOM 6019 C CA . PRO C 2 348 ? -4.821 -14.709 -8.857 1.00 42.16 348 PRO C CA 1
ATOM 6020 C C . PRO C 2 348 ? -3.328 -14.927 -8.965 1.00 42.16 348 PRO C C 1
ATOM 6021 O O . PRO C 2 348 ? -2.875 -16.077 -8.989 1.00 42.16 348 PRO C O 1
ATOM 6025 N N . ALA C 2 349 ? -2.557 -13.847 -9.046 1.00 42.21 349 ALA C N 1
ATOM 6026 C CA . ALA C 2 349 ? -1.105 -13.861 -9.074 1.00 42.21 349 ALA C CA 1
ATOM 6027 C C . ALA C 2 349 ? -0.645 -12.486 -8.642 1.00 42.21 349 ALA C C 1
ATOM 6028 O O . ALA C 2 349 ? -1.391 -11.520 -8.821 1.00 42.21 349 ALA C O 1
ATOM 6030 N N . PRO C 2 350 ? 0.539 -12.359 -8.045 1.00 40.53 350 PRO C N 1
ATOM 6031 C CA . PRO C 2 350 ? 0.995 -11.044 -7.588 1.00 40.53 350 PRO C CA 1
ATOM 6032 C C . PRO C 2 350 ? 1.268 -10.118 -8.758 1.00 40.53 350 PRO C C 1
ATOM 6033 O O . PRO C 2 350 ? 2.080 -10.432 -9.640 1.00 40.53 350 PRO C O 1
ATOM 6037 N N . PRO C 2 351 ? 0.601 -8.967 -8.797 1.00 40.67 351 PRO C N 1
ATOM 6038 C CA . PRO C 2 351 ? 0.510 -8.202 -10.042 1.00 40.67 351 PRO C CA 1
ATOM 6039 C C . PRO C 2 351 ? 1.774 -7.437 -10.383 1.00 40.67 351 PRO C C 1
ATOM 6040 O O . PRO C 2 351 ? 2.412 -6.824 -9.523 1.00 40.67 351 PRO C O 1
ATOM 6044 N N . VAL C 2 352 ? 2.125 -7.478 -11.663 1.00 39.36 352 VAL C N 1
ATOM 6045 C CA . VAL C 2 352 ? 3.142 -6.615 -12.249 1.00 39.36 352 VAL C CA 1
ATOM 6046 C C . VAL C 2 352 ? 2.450 -5.706 -13.260 1.00 39.36 352 VAL C C 1
ATOM 6047 O O . VAL C 2 352 ? 1.816 -6.167 -14.218 1.00 39.36 352 VAL C O 1
ATOM 6051 N N . ARG C 2 353 ? 2.520 -4.401 -13.008 1.00 42.06 353 ARG C N 1
ATOM 6052 C CA . ARG C 2 353 ? 1.724 -3.415 -13.724 1.00 42.06 353 ARG C CA 1
ATOM 6053 C C . ARG C 2 353 ? 2.592 -2.447 -14.521 1.00 42.06 353 ARG C C 1
ATOM 6054 O O . ARG C 2 353 ? 2.208 -1.297 -14.748 1.00 42.06 353 ARG C O 1
ATOM 6062 N N . SER C 2 354 ? 3.757 -2.901 -14.958 1.00 37.51 354 SER C N 1
ATOM 6063 C CA . SER C 2 354 ? 4.678 -2.099 -15.739 1.00 37.51 354 SER C CA 1
ATOM 6064 C C . SER C 2 354 ? 4.620 -2.521 -17.198 1.00 37.51 354 SER C C 1
ATOM 6065 O O . SER C 2 354 ? 4.094 -3.580 -17.542 1.00 37.51 354 SER C O 1
ATOM 6068 N N . LEU C 2 355 ? 5.164 -1.675 -18.063 1.00 34.90 355 LEU C N 1
ATOM 6069 C CA . LEU C 2 355 ? 5.447 -2.071 -19.432 1.00 34.90 355 LEU C CA 1
ATOM 6070 C C . LEU C 2 355 ? 6.897 -2.517 -19.497 1.00 34.90 355 LEU C C 1
ATOM 6071 O O . LEU C 2 355 ? 7.784 -1.818 -19.000 1.00 34.90 355 LEU C O 1
ATOM 6076 N N . HIS C 2 356 ? 7.137 -3.675 -20.093 1.00 33.21 356 HIS C N 1
ATOM 6077 C CA . HIS C 2 356 ? 8.479 -4.208 -20.239 1.00 33.21 356 HIS C CA 1
ATOM 6078 C C . HIS C 2 356 ? 8.764 -4.424 -21.712 1.00 33.21 356 HIS C C 1
ATOM 6079 O O . HIS C 2 356 ? 7.852 -4.468 -22.538 1.00 33.21 356 HIS C O 1
ATOM 6086 N N . ILE C 2 357 ? 10.036 -4.545 -22.051 1.00 34.07 357 ILE C N 1
ATOM 6087 C CA . ILE C 2 357 ? 10.410 -4.809 -23.431 1.00 34.07 357 ILE C CA 1
ATOM 6088 C C . ILE C 2 357 ? 11.148 -6.133 -23.489 1.00 34.07 357 ILE C C 1
ATOM 6089 O O . ILE C 2 357 ? 11.769 -6.567 -22.515 1.00 34.07 357 ILE C O 1
ATOM 6094 N N . GLY C 2 358 ? 11.057 -6.787 -24.639 1.00 36.42 358 GLY C N 1
ATOM 6095 C CA . GLY C 2 358 ? 11.688 -8.076 -24.822 1.00 36.42 358 GLY C CA 1
ATOM 6096 C C . GLY C 2 358 ? 11.987 -8.316 -26.280 1.00 36.42 358 GLY C C 1
ATOM 6097 O O . GLY C 2 358 ? 11.432 -7.657 -27.159 1.00 36.42 358 GLY C O 1
ATOM 6098 N N . THR C 2 359 ? 12.877 -9.266 -26.531 1.00 39.30 359 THR C N 1
ATOM 6099 C CA . THR C 2 359 ? 13.235 -9.647 -27.886 1.00 39.30 359 THR C CA 1
ATOM 6100 C C . THR C 2 359 ? 12.484 -10.907 -28.293 1.00 39.30 359 THR C C 1
ATOM 6101 O O . THR C 2 359 ? 12.142 -11.740 -27.454 1.00 39.30 359 THR C O 1
ATOM 6105 N N . VAL C 2 360 ? 12.228 -11.034 -29.591 1.00 40.52 360 VAL C N 1
ATOM 6106 C CA . VAL C 2 360 ? 11.560 -12.209 -30.139 1.00 40.52 360 VAL C CA 1
ATOM 6107 C C . VAL C 2 360 ? 12.558 -13.361 -30.152 1.00 40.52 360 VAL C C 1
ATOM 6108 O O . VAL C 2 360 ? 13.756 -13.153 -30.361 1.00 40.52 360 VAL C O 1
ATOM 6112 N N . ALA C 2 361 ? 12.088 -14.579 -29.892 1.00 43.55 361 ALA C N 1
ATOM 6113 C CA . ALA C 2 361 ? 12.971 -15.719 -29.653 1.00 43.55 361 ALA C CA 1
ATOM 6114 C C . ALA C 2 361 ? 12.787 -16.776 -30.729 1.00 43.55 361 ALA C C 1
ATOM 6115 O O . ALA C 2 361 ? 12.096 -17.770 -30.500 1.00 43.55 361 ALA C O 1
ATOM 6117 N N . GLY C 2 362 ? 13.467 -16.589 -31.862 1.00 46.91 362 GLY C N 1
ATOM 6118 C CA . GLY C 2 362 ? 13.522 -17.612 -32.898 1.00 46.91 362 GLY C CA 1
ATOM 6119 C C . GLY C 2 362 ? 12.154 -17.920 -33.463 1.00 46.91 362 GLY C C 1
ATOM 6120 O O . GLY C 2 362 ? 11.393 -17.024 -33.841 1.00 46.91 362 GLY C O 1
ATOM 6121 N N . PHE C 2 363 ? 11.820 -19.205 -33.495 1.00 45.76 363 PHE C N 1
ATOM 6122 C CA . PHE C 2 363 ? 10.451 -19.623 -33.747 1.00 45.76 363 PHE C CA 1
ATOM 6123 C C . PHE C 2 363 ? 10.168 -20.895 -32.971 1.00 45.76 363 PHE C C 1
ATOM 6124 O O . PHE C 2 363 ? 10.962 -21.839 -33.005 1.00 45.76 363 PHE C O 1
ATOM 6132 N N . THR C 2 364 ? 9.033 -20.913 -32.283 1.00 46.10 364 THR C N 1
ATOM 6133 C CA . THR C 2 364 ? 8.529 -22.110 -31.630 1.00 46.10 364 THR C CA 1
ATOM 6134 C C . THR C 2 364 ? 7.019 -22.096 -31.782 1.00 46.10 364 THR C C 1
ATOM 6135 O O . THR C 2 364 ? 6.387 -21.063 -31.549 1.00 46.10 364 THR C O 1
ATOM 6139 N N . ALA C 2 365 ? 6.452 -23.217 -32.215 1.00 45.40 365 ALA C N 1
ATOM 6140 C CA . ALA C 2 365 ? 5.014 -23.299 -32.392 1.00 45.40 365 ALA C CA 1
ATOM 6141 C C . ALA C 2 365 ? 4.313 -23.275 -31.041 1.00 45.40 365 ALA C C 1
ATOM 6142 O O . ALA C 2 365 ? 4.879 -23.646 -30.011 1.00 45.40 365 ALA C O 1
ATOM 6144 N N . ASP C 2 366 ? 3.064 -22.822 -31.058 1.00 44.51 366 ASP C N 1
ATOM 6145 C CA . ASP C 2 366 ? 2.295 -22.647 -29.838 1.00 44.51 366 ASP C CA 1
ATOM 6146 C C . ASP C 2 366 ? 1.653 -23.972 -29.451 1.00 44.51 366 ASP C C 1
ATOM 6147 O O . ASP C 2 366 ? 0.820 -24.484 -30.209 1.00 44.51 366 ASP C O 1
ATOM 6152 N N . PRO C 2 367 ? 2.000 -24.556 -28.300 1.00 45.72 367 PRO C N 1
ATOM 6153 C CA . PRO C 2 367 ? 1.347 -25.803 -27.885 1.00 45.72 367 PRO C CA 1
ATOM 6154 C C . PRO C 2 367 ? -0.069 -25.611 -27.392 1.00 45.72 367 PRO C C 1
ATOM 6155 O O . PRO C 2 367 ? -0.789 -26.606 -27.243 1.00 45.72 367 PRO C O 1
ATOM 6159 N N . GLN C 2 368 ? -0.489 -24.378 -27.123 1.00 46.42 368 GLN C N 1
ATOM 6160 C CA . GLN C 2 368 ? -1.847 -24.085 -26.699 1.00 46.42 368 GLN C CA 1
ATOM 6161 C C . GLN C 2 368 ? -2.727 -23.719 -27.890 1.00 46.42 368 GLN C C 1
ATOM 6162 O O . GLN C 2 368 ? -3.897 -23.365 -27.710 1.00 46.42 368 GLN C O 1
ATOM 6168 N N . HIS C 2 369 ? -2.165 -23.799 -29.101 1.00 47.13 369 HIS C N 1
ATOM 6169 C CA . HIS C 2 369 ? -2.864 -23.680 -30.388 1.00 47.13 369 HIS C CA 1
ATOM 6170 C C . HIS C 2 369 ? -3.496 -22.312 -30.595 1.00 47.13 369 HIS C C 1
ATOM 6171 O O . HIS C 2 369 ? -4.512 -22.185 -31.279 1.00 47.13 369 HIS C O 1
ATOM 6178 N N . LEU C 2 370 ? -2.905 -21.284 -30.005 1.00 45.73 370 LEU C N 1
ATOM 6179 C CA . LEU C 2 370 ? -3.159 -19.908 -30.395 1.00 45.73 370 LEU C CA 1
ATOM 6180 C C . LEU C 2 370 ? -2.089 -19.529 -31.417 1.00 45.73 370 LEU C C 1
ATOM 6181 O O . LEU C 2 370 ? -1.381 -20.389 -31.946 1.00 45.73 370 LEU C O 1
ATOM 6186 N N . ASP C 2 371 ? -1.948 -18.246 -31.721 1.00 45.25 371 ASP C N 1
ATOM 6187 C CA . ASP C 2 371 ? -0.875 -17.768 -32.586 1.00 45.25 371 ASP C CA 1
ATOM 6188 C C . ASP C 2 371 ? 0.158 -16.970 -31.801 1.00 45.25 371 ASP C C 1
ATOM 6189 O O . ASP C 2 371 ? 0.626 -15.925 -32.250 1.00 45.25 371 ASP C O 1
ATOM 6194 N N . ARG C 2 372 ? 0.511 -17.440 -30.609 1.00 41.74 372 ARG C N 1
ATOM 6195 C CA . ARG C 2 372 ? 1.340 -16.648 -29.714 1.00 41.74 372 ARG C CA 1
ATOM 6196 C C . ARG C 2 372 ? 2.810 -16.759 -30.085 1.00 41.74 372 ARG C C 1
ATOM 6197 O O . ARG C 2 372 ? 3.319 -17.844 -30.370 1.00 41.74 372 ARG C O 1
ATOM 6205 N N . ILE C 2 373 ? 3.491 -15.618 -30.075 1.00 38.80 373 ILE C N 1
ATOM 6206 C CA . ILE C 2 373 ? 4.855 -15.490 -30.569 1.00 38.80 373 ILE C CA 1
ATOM 6207 C C . ILE C 2 373 ? 5.806 -15.608 -29.390 1.00 38.80 373 ILE C C 1
ATOM 6208 O O . ILE C 2 373 ? 5.692 -14.860 -28.416 1.00 38.80 373 ILE C O 1
ATOM 6213 N N . ALA C 2 374 ? 6.749 -16.539 -29.479 1.00 40.60 374 ALA C N 1
ATOM 6214 C CA . ALA C 2 374 ? 7.632 -16.850 -28.363 1.00 40.60 374 ALA C CA 1
ATOM 6215 C C . ALA C 2 374 ? 8.736 -15.810 -28.266 1.00 40.60 374 ALA C C 1
ATOM 6216 O O . ALA C 2 374 ? 9.546 -15.667 -29.185 1.00 40.60 374 ALA C O 1
ATOM 6218 N N . ILE C 2 375 ? 8.777 -15.098 -27.143 1.00 39.34 375 ILE C N 1
ATOM 6219 C CA . ILE C 2 375 ? 9.710 -13.997 -26.944 1.00 39.34 375 ILE C CA 1
ATOM 6220 C C . ILE C 2 375 ? 10.613 -14.293 -25.759 1.00 39.34 375 ILE C C 1
ATOM 6221 O O . ILE C 2 375 ? 10.453 -15.310 -25.077 1.00 39.34 375 ILE C O 1
ATOM 6226 N N . HIS C 2 376 ? 11.565 -13.403 -25.510 1.00 39.94 376 HIS C N 1
ATOM 6227 C CA . HIS C 2 376 ? 12.299 -13.342 -24.260 1.00 39.94 376 HIS C CA 1
ATOM 6228 C C . HIS C 2 376 ? 11.869 -12.108 -23.483 1.00 39.94 376 HIS C C 1
ATOM 6229 O O . HIS C 2 376 ? 11.166 -11.236 -23.991 1.00 39.94 376 HIS C O 1
ATOM 6236 N N . LEU C 2 377 ? 12.306 -12.048 -22.229 1.00 37.55 377 LEU C N 1
ATOM 6237 C CA . LEU C 2 377 ? 12.199 -10.842 -21.418 1.00 37.55 377 LEU C CA 1
ATOM 6238 C C . LEU C 2 377 ? 13.548 -10.664 -20.738 1.00 37.55 377 LEU C C 1
ATOM 6239 O O . LEU C 2 377 ? 13.949 -11.527 -19.934 1.00 37.55 377 LEU C O 1
ATOM 6244 N N . PRO C 2 378 ? 14.295 -9.602 -21.045 1.00 36.71 378 PRO C N 1
ATOM 6245 C CA . PRO C 2 378 ? 15.573 -9.373 -20.366 1.00 36.71 378 PRO C CA 1
ATOM 6246 C C . PRO C 2 378 ? 15.439 -8.848 -18.953 1.00 36.71 378 PRO C C 1
ATOM 6247 O O . PRO C 2 378 ? 16.455 -8.742 -18.258 1.00 36.71 378 PRO C O 1
ATOM 6251 N N . ALA C 2 379 ? 14.235 -8.484 -18.518 1.00 37.11 379 ALA C N 1
ATOM 6252 C CA . ALA C 2 379 ? 14.020 -8.199 -17.107 1.00 37.11 379 ALA C CA 1
ATOM 6253 C C . ALA C 2 379 ? 14.224 -9.453 -16.274 1.00 37.11 379 ALA C C 1
ATOM 6254 O O . ALA C 2 379 ? 14.732 -9.387 -15.152 1.00 37.11 379 ALA C O 1
ATOM 6256 N N . LEU C 2 380 ? 13.827 -10.601 -16.804 1.00 39.18 380 LEU C N 1
ATOM 6257 C CA . LEU C 2 380 ? 14.264 -11.881 -16.277 1.00 39.18 380 LEU C CA 1
ATOM 6258 C C . LEU C 2 380 ? 15.675 -12.153 -16.770 1.00 39.18 380 LEU C C 1
ATOM 6259 O O . LEU C 2 380 ? 16.038 -11.772 -17.884 1.00 39.18 380 LEU C O 1
ATOM 6264 N N . ASN C 2 381 ? 16.480 -12.807 -15.948 1.00 45.06 381 ASN C N 1
ATOM 6265 C CA . ASN C 2 381 ? 17.773 -13.303 -16.414 1.00 45.06 381 ASN C CA 1
ATOM 6266 C C . ASN C 2 381 ? 17.652 -14.760 -16.844 1.00 45.06 381 ASN C C 1
ATOM 6267 O O . ASN C 2 381 ? 18.331 -15.654 -16.342 1.00 45.06 381 ASN C O 1
ATOM 6272 N N . LEU C 2 382 ? 16.757 -14.987 -17.803 1.00 45.83 382 LEU C N 1
ATOM 6273 C CA . LEU C 2 382 ? 16.480 -16.318 -18.336 1.00 45.83 382 LEU C CA 1
ATOM 6274 C C . LEU C 2 382 ? 16.746 -16.272 -19.831 1.00 45.83 382 LEU C C 1
ATOM 6275 O O . LEU C 2 382 ? 15.823 -16.025 -20.622 1.00 45.83 382 LEU C O 1
ATOM 6280 N N . PRO C 2 383 ? 17.990 -16.482 -20.269 1.00 49.29 383 PRO C N 1
ATOM 6281 C CA . PRO C 2 383 ? 18.251 -16.510 -21.711 1.00 49.29 383 PRO C CA 1
ATOM 6282 C C . PRO C 2 383 ? 17.802 -17.790 -22.385 1.00 49.29 383 PRO C C 1
ATOM 6283 O O . PRO C 2 383 ? 17.614 -17.786 -23.608 1.00 49.29 383 PRO C O 1
ATOM 6287 N N . ASP C 2 384 ? 17.613 -18.874 -21.638 1.00 53.25 384 ASP C N 1
ATOM 6288 C CA . ASP C 2 384 ? 17.297 -20.165 -22.232 1.00 53.25 384 ASP C CA 1
ATOM 6289 C C . ASP C 2 384 ? 15.802 -20.385 -22.414 1.00 53.25 384 ASP C C 1
ATOM 6290 O O . ASP C 2 384 ? 15.385 -20.969 -23.419 1.00 53.25 384 ASP C O 1
ATOM 6295 N N . SER C 2 385 ? 14.985 -19.947 -21.462 1.00 48.54 385 SER C N 1
ATOM 6296 C CA . SER C 2 385 ? 13.565 -20.266 -21.450 1.00 48.54 385 SER C CA 1
ATOM 6297 C C . SER C 2 385 ? 12.764 -19.255 -22.256 1.00 48.54 385 SER C C 1
ATOM 6298 O O . SER C 2 385 ? 13.090 -18.069 -22.305 1.00 48.54 385 SER C O 1
ATOM 6301 N N . LEU C 2 386 ? 11.683 -19.739 -22.859 1.00 45.95 386 LEU C N 1
ATOM 6302 C CA . LEU C 2 386 ? 10.884 -18.952 -23.785 1.00 45.95 386 LEU C CA 1
ATOM 6303 C C . LEU C 2 386 ? 9.499 -18.701 -23.209 1.00 45.95 386 LEU C C 1
ATOM 6304 O O . LEU C 2 386 ? 8.960 -19.506 -22.447 1.00 45.95 386 LEU C O 1
ATOM 6309 N N . ILE C 2 387 ? 8.933 -17.567 -23.601 1.00 41.94 387 ILE C N 1
ATOM 6310 C CA . ILE C 2 387 ? 7.670 -17.054 -23.092 1.00 41.94 387 ILE C CA 1
ATOM 6311 C C . ILE C 2 387 ? 6.800 -16.734 -24.294 1.00 41.94 387 ILE C C 1
ATOM 6312 O O . ILE C 2 387 ? 7.174 -15.900 -25.125 1.00 41.94 387 ILE C O 1
ATOM 6317 N N . PHE C 2 388 ? 5.666 -17.404 -24.411 1.00 42.18 388 PHE C N 1
ATOM 6318 C CA . PHE C 2 388 ? 4.763 -17.118 -25.510 1.00 42.18 388 PHE C CA 1
ATOM 6319 C C . PHE C 2 388 ? 3.938 -15.884 -25.196 1.00 42.18 388 PHE C C 1
ATOM 6320 O O . PHE C 2 388 ? 3.411 -15.736 -24.093 1.00 42.18 388 PHE C O 1
ATOM 6328 N N . ALA C 2 389 ? 3.819 -14.999 -26.177 1.00 39.28 389 ALA C N 1
ATOM 6329 C CA . ALA C 2 389 ? 3.130 -13.739 -25.975 1.00 39.28 389 ALA C CA 1
ATOM 6330 C C . ALA C 2 389 ? 2.206 -13.469 -27.148 1.00 39.28 389 ALA C C 1
ATOM 6331 O O . ALA C 2 389 ? 2.445 -13.904 -28.272 1.00 39.28 389 ALA C O 1
ATOM 6333 N N . ARG C 2 390 ? 1.164 -12.707 -26.873 1.00 38.00 390 ARG C N 1
ATOM 6334 C CA . ARG C 2 390 ? 0.121 -12.420 -27.835 1.00 38.00 390 ARG C CA 1
ATOM 6335 C C . ARG C 2 390 ? 0.550 -11.222 -28.673 1.00 38.00 390 ARG C C 1
ATOM 6336 O O . ARG C 2 390 ? 1.302 -10.368 -28.208 1.00 38.00 390 ARG C O 1
ATOM 6344 N N . LEU C 2 391 ? 0.075 -11.154 -29.910 1.00 37.69 391 LEU C N 1
ATOM 6345 C CA . LEU C 2 391 ? 0.447 -10.066 -30.807 1.00 37.69 391 LEU C CA 1
ATOM 6346 C C . LEU C 2 391 ? -0.739 -9.149 -31.057 1.00 37.69 391 LEU C C 1
ATOM 6347 O O . LEU C 2 391 ? -1.803 -9.604 -31.478 1.00 37.69 391 LEU C O 1
ATOM 6352 N N . SER C 2 392 ? -0.536 -7.855 -30.840 1.00 39.41 392 SER C N 1
ATOM 6353 C CA . SER C 2 392 ? -1.566 -6.848 -31.063 1.00 39.41 392 SER C CA 1
ATOM 6354 C C . SER C 2 392 ? -1.281 -6.125 -32.370 1.00 39.41 392 SER C C 1
ATOM 6355 O O . SER C 2 392 ? -0.203 -5.555 -32.552 1.00 39.41 392 SER C O 1
ATOM 6358 N N . LYS C 2 393 ? -2.262 -6.143 -33.263 1.00 40.57 393 LYS C N 1
ATOM 6359 C CA . LYS C 2 393 ? -2.226 -5.537 -34.571 1.00 40.57 393 LYS C CA 1
ATOM 6360 C C . LYS C 2 393 ? -3.235 -4.399 -34.596 1.00 40.57 393 LYS C C 1
ATOM 6361 O O . LYS C 2 393 ? -4.153 -4.388 -33.766 1.00 40.57 393 LYS C O 1
ATOM 6367 N N . PRO C 2 394 ? -3.054 -3.380 -35.445 1.00 40.61 394 PRO C N 1
ATOM 6368 C CA . PRO C 2 394 ? -4.038 -2.279 -35.472 1.00 40.61 394 PRO C CA 1
ATOM 6369 C C . PRO C 2 394 ? -5.412 -2.701 -35.965 1.00 40.61 394 PRO C C 1
ATOM 6370 O O . PRO C 2 394 ? -6.435 -2.190 -35.495 1.00 40.61 394 PRO C O 1
ATOM 6374 N N . TRP C 2 395 ? -5.447 -3.611 -36.930 1.00 42.59 395 TRP C N 1
ATOM 6375 C CA . TRP C 2 395 ? -6.644 -3.808 -37.735 1.00 42.59 395 TRP C CA 1
ATOM 6376 C C . TRP C 2 395 ? -7.466 -5.023 -37.293 1.00 42.59 395 TRP C C 1
ATOM 6377 O O . TRP C 2 395 ? -8.697 -5.010 -37.412 1.00 42.59 395 TRP C O 1
ATOM 6388 N N . ALA C 2 396 ? -6.847 -5.975 -36.599 1.00 46.15 396 ALA C N 1
ATOM 6389 C CA . ALA C 2 396 ? -6.607 -7.315 -37.122 1.00 46.15 396 ALA C CA 1
ATOM 6390 C C . ALA C 2 396 ? -7.706 -7.733 -38.102 1.00 46.15 396 ALA C C 1
ATOM 6391 O O . ALA C 2 396 ? -7.548 -7.348 -39.262 1.00 46.15 396 ALA C O 1
ATOM 6393 N N . SER C 2 397 ? -8.761 -8.479 -37.699 1.00 48.44 397 SER C N 1
ATOM 6394 C CA . SER C 2 397 ? -10.126 -8.636 -38.268 1.00 48.44 397 SER C CA 1
ATOM 6395 C C . SER C 2 397 ? -10.628 -10.034 -37.983 1.00 48.44 397 SER C C 1
ATOM 6396 O O . SER C 2 397 ? -10.028 -10.769 -37.197 1.00 48.44 397 SER C O 1
ATOM 6399 N N . HIS C 2 398 ? -11.737 -10.400 -38.641 1.00 50.13 398 HIS C N 1
ATOM 6400 C CA . HIS C 2 398 ? -12.028 -11.818 -38.849 1.00 50.13 398 HIS C CA 1
ATOM 6401 C C . HIS C 2 398 ? -10.893 -12.530 -39.591 1.00 50.13 398 HIS C C 1
ATOM 6402 O O . HIS C 2 398 ? -9.969 -13.050 -38.957 1.00 50.13 398 HIS C O 1
ATOM 6409 N N . ALA C 2 399 ? -10.864 -12.463 -40.919 1.00 47.70 399 ALA C N 1
ATOM 6410 C CA . ALA C 2 399 ? -9.888 -13.277 -41.641 1.00 47.70 399 ALA C CA 1
ATOM 6411 C C . ALA C 2 399 ? -9.069 -12.432 -42.591 1.00 47.70 399 ALA C C 1
ATOM 6412 O O . ALA C 2 399 ? -8.720 -12.880 -43.687 1.00 47.70 399 ALA C O 1
ATOM 6414 N N . SER C 2 400 ? -8.755 -11.212 -42.179 1.00 46.41 400 SER C N 1
ATOM 6415 C CA . SER C 2 400 ? -8.096 -10.266 -43.062 1.00 46.41 400 SER C CA 1
ATOM 6416 C C . SER C 2 400 ? -7.345 -9.261 -42.212 1.00 46.41 400 SER C C 1
ATOM 6417 O O . SER C 2 400 ? -7.923 -8.241 -41.840 1.00 46.41 400 SER C O 1
ATOM 6420 N N . GLY C 2 401 ? -6.041 -9.459 -42.035 1.00 45.96 401 GLY C N 1
ATOM 6421 C CA . GLY C 2 401 ? -5.302 -8.719 -41.034 1.00 45.96 401 GLY C CA 1
ATOM 6422 C C . GLY C 2 401 ? -4.123 -7.961 -41.606 1.00 45.96 401 GLY C C 1
ATOM 6423 O O . GLY C 2 401 ? -3.847 -8.004 -42.802 1.00 45.96 401 GLY C O 1
ATOM 6424 N N . PHE C 2 402 ? -3.453 -7.234 -40.714 1.00 44.26 402 PHE C N 1
ATOM 6425 C CA . PHE C 2 402 ? -2.245 -6.509 -41.083 1.00 44.26 402 PHE C CA 1
ATOM 6426 C C . PHE C 2 402 ? -1.102 -7.482 -41.335 1.00 44.26 402 PHE C C 1
ATOM 6427 O O . PHE C 2 402 ? -0.503 -7.489 -42.414 1.00 44.26 402 PHE C O 1
ATOM 6435 N N . CYS C 2 403 ? -0.802 -8.315 -40.333 1.00 45.01 403 CYS C N 1
ATOM 6436 C CA . CYS C 2 403 ? -0.086 -9.587 -40.470 1.00 45.01 403 CYS C CA 1
ATOM 6437 C C . CYS C 2 403 ? 1.335 -9.405 -41.016 1.00 45.01 403 CYS C C 1
ATOM 6438 O O . CYS C 2 403 ? 1.673 -9.839 -42.115 1.00 45.01 403 CYS C O 1
ATOM 6441 N N . PHE C 2 404 ? 2.160 -8.742 -40.210 1.00 45.83 404 PHE C N 1
ATOM 6442 C CA . PHE C 2 404 ? 3.587 -8.698 -40.489 1.00 45.83 404 PHE C CA 1
ATOM 6443 C C . PHE C 2 404 ? 4.428 -9.636 -39.638 1.00 45.83 404 PHE C C 1
ATOM 6444 O O . PHE C 2 404 ? 5.487 -10.054 -40.109 1.00 45.83 404 PHE C O 1
ATOM 6452 N N . TYR C 2 405 ? 3.985 -9.979 -38.410 1.00 44.31 405 TYR C N 1
ATOM 6453 C CA . TYR C 2 405 ? 4.533 -11.061 -37.581 1.00 44.31 405 TYR C CA 1
ATOM 6454 C C . TYR C 2 405 ? 6.034 -10.970 -37.334 1.00 44.31 405 TYR C C 1
ATOM 6455 O O . TYR C 2 405 ? 6.800 -11.595 -38.077 1.00 44.31 405 TYR C O 1
ATOM 6464 N N . PRO C 2 406 ? 6.469 -10.193 -36.335 1.00 43.72 406 PRO C N 1
ATOM 6465 C CA . PRO C 2 406 ? 7.838 -9.658 -36.293 1.00 43.72 406 PRO C CA 1
ATOM 6466 C C . PRO C 2 406 ? 8.967 -10.686 -36.338 1.00 43.72 406 PRO C C 1
ATOM 6467 O O . PRO C 2 406 ? 8.827 -11.827 -35.897 1.00 43.72 406 PRO C O 1
ATOM 6471 N N . GLU C 2 407 ? 10.095 -10.236 -36.883 1.00 46.52 407 GLU C N 1
ATOM 6472 C CA . GLU C 2 407 ? 11.282 -11.035 -37.133 1.00 46.52 407 GLU C CA 1
ATOM 6473 C C . GLU C 2 407 ? 11.906 -11.449 -35.796 1.00 46.52 407 GLU C C 1
ATOM 6474 O O . GLU C 2 407 ? 11.695 -10.787 -34.781 1.00 46.52 407 GLU C O 1
ATOM 6480 N N . PRO C 2 408 ? 12.687 -12.544 -35.761 1.00 45.10 408 PRO C N 1
ATOM 6481 C CA . PRO C 2 408 ? 13.232 -13.022 -34.479 1.00 45.10 408 PRO C CA 1
ATOM 6482 C C . PRO C 2 408 ? 14.290 -12.195 -33.755 1.00 45.10 408 PRO C C 1
ATOM 6483 O O . PRO C 2 408 ? 14.980 -12.753 -32.902 1.00 45.10 408 PRO C O 1
ATOM 6487 N N . GLY C 2 409 ? 14.496 -10.926 -34.080 1.00 45.01 409 GLY C N 1
ATOM 6488 C CA . GLY C 2 409 ? 15.382 -10.135 -33.246 1.00 45.01 409 GLY C CA 1
ATOM 6489 C C . GLY C 2 409 ? 14.922 -8.725 -32.942 1.00 45.01 409 GLY C C 1
ATOM 6490 O O . GLY C 2 409 ? 15.761 -7.832 -32.813 1.00 45.01 409 GLY C O 1
ATOM 6491 N N . ASP C 2 410 ? 13.615 -8.495 -32.803 1.00 44.84 410 ASP C N 1
ATOM 6492 C CA . ASP C 2 410 ? 13.067 -7.179 -33.099 1.00 44.84 410 ASP C CA 1
ATOM 6493 C C . ASP C 2 410 ? 12.904 -6.223 -31.922 1.00 44.84 410 ASP C C 1
ATOM 6494 O O . ASP C 2 410 ? 12.651 -5.046 -32.184 1.00 44.84 410 ASP C O 1
ATOM 6499 N N . GLU C 2 411 ? 13.043 -6.669 -30.668 1.00 39.32 411 GLU C N 1
ATOM 6500 C CA . GLU C 2 411 ? 12.882 -5.830 -29.464 1.00 39.32 411 GLU C CA 1
ATOM 6501 C C . GLU C 2 411 ? 11.477 -5.209 -29.403 1.00 39.32 411 GLU C C 1
ATOM 6502 O O . GLU C 2 411 ? 11.264 -4.025 -29.638 1.00 39.32 411 GLU C O 1
ATOM 6508 N N . VAL C 2 412 ? 10.499 -6.068 -29.162 1.00 35.36 412 VAL C N 1
ATOM 6509 C CA . VAL C 2 412 ? 9.134 -5.589 -28.984 1.00 35.36 412 VAL C CA 1
ATOM 6510 C C . VAL C 2 412 ? 8.945 -5.050 -27.569 1.00 35.36 412 VAL C C 1
ATOM 6511 O O . VAL C 2 412 ? 9.703 -5.356 -26.653 1.00 35.36 412 VAL C O 1
ATOM 6515 N N . VAL C 2 413 ? 7.910 -4.227 -27.396 1.00 34.37 413 VAL C N 1
ATOM 6516 C CA . VAL C 2 413 ? 7.481 -3.751 -26.083 1.00 34.37 413 VAL C CA 1
ATOM 6517 C C . VAL C 2 413 ? 6.236 -4.526 -25.665 1.00 34.37 413 VAL C C 1
ATOM 6518 O O . VAL C 2 413 ? 5.318 -4.732 -26.468 1.00 34.37 413 VAL C O 1
ATOM 6522 N N . VAL C 2 414 ? 6.225 -5.005 -24.421 1.00 33.61 414 VAL C N 1
ATOM 6523 C CA . VAL C 2 414 ? 5.295 -6.032 -23.965 1.00 33.61 414 VAL C CA 1
ATOM 6524 C C . VAL C 2 414 ? 4.532 -5.530 -22.745 1.00 33.61 414 VAL C C 1
ATOM 6525 O O . VAL C 2 414 ? 5.142 -5.108 -21.758 1.00 33.61 414 VAL C O 1
ATOM 6529 N N . GLY C 2 415 ? 3.203 -5.581 -22.809 1.00 34.81 415 GLY C N 1
ATOM 6530 C CA . GLY C 2 415 ? 2.367 -5.320 -21.653 1.00 34.81 415 GLY C CA 1
ATOM 6531 C C . GLY C 2 415 ? 1.622 -6.568 -21.220 1.00 34.81 415 GLY C C 1
ATOM 6532 O O . GLY C 2 415 ? 1.448 -7.483 -22.026 1.00 34.81 415 GLY C O 1
ATOM 6533 N N . PHE C 2 416 ? 1.177 -6.634 -19.967 1.00 36.35 416 PHE C N 1
ATOM 6534 C CA . PHE C 2 416 ? 0.596 -7.848 -19.401 1.00 36.35 416 PHE C CA 1
ATOM 6535 C C . PHE C 2 416 ? -0.890 -7.637 -19.140 1.00 36.35 416 PHE C C 1
ATOM 6536 O O . PHE C 2 416 ? -1.273 -6.643 -18.515 1.00 36.35 416 PHE C O 1
ATOM 6544 N N . ILE C 2 417 ? -1.718 -8.578 -19.595 1.00 36.59 417 ILE C N 1
ATOM 6545 C CA . ILE C 2 417 ? -3.171 -8.429 -19.520 1.00 36.59 417 ILE C CA 1
ATOM 6546 C C . ILE C 2 417 ? -3.663 -8.740 -18.117 1.00 36.59 417 ILE C C 1
ATOM 6547 O O . ILE C 2 417 ? -3.428 -9.837 -17.600 1.00 36.59 417 ILE C O 1
ATOM 6552 N N . ASP C 2 418 ? -4.369 -7.772 -17.516 1.00 38.33 418 ASP C N 1
ATOM 6553 C CA . ASP C 2 418 ? -5.004 -7.877 -16.199 1.00 38.33 418 ASP C CA 1
ATOM 6554 C C . ASP C 2 418 ? -3.974 -8.198 -15.122 1.00 38.33 418 ASP C C 1
ATOM 6555 O O . ASP C 2 418 ? -4.248 -8.937 -14.175 1.00 38.33 418 ASP C O 1
ATOM 6560 N N . SER C 2 419 ? -2.770 -7.653 -15.313 1.00 40.00 419 SER C N 1
ATOM 6561 C CA . SER C 2 419 ? -1.674 -7.674 -14.348 1.00 40.00 419 SER C CA 1
ATOM 6562 C C . SER C 2 419 ? -1.242 -9.092 -13.978 1.00 40.00 419 SER C C 1
ATOM 6563 O O . SER C 2 419 ? -0.861 -9.370 -12.843 1.00 40.00 419 SER C O 1
ATOM 6566 N N . ASP C 2 420 ? -1.292 -9.997 -14.944 1.00 40.82 420 ASP C N 1
ATOM 6567 C CA . ASP C 2 420 ? -0.848 -11.362 -14.724 1.00 40.82 420 ASP C CA 1
ATOM 6568 C C . ASP C 2 420 ? 0.421 -11.589 -15.516 1.00 40.82 420 ASP C C 1
ATOM 6569 O O . ASP C 2 420 ? 0.437 -11.281 -16.714 1.00 40.82 420 ASP C O 1
ATOM 6574 N N . PRO C 2 421 ? 1.506 -12.088 -14.908 1.00 39.46 421 PRO C N 1
ATOM 6575 C CA . PRO C 2 421 ? 2.700 -12.413 -15.708 1.00 39.46 421 PRO C CA 1
ATOM 6576 C C . PRO C 2 421 ? 2.478 -13.517 -16.725 1.00 39.46 421 PRO C C 1
ATOM 6577 O O . PRO C 2 421 ? 3.231 -13.615 -17.699 1.00 39.46 421 PRO C O 1
ATOM 6581 N N . ARG C 2 422 ? 1.483 -14.376 -16.497 1.00 40.32 422 ARG C N 1
ATOM 6582 C CA . ARG C 2 422 ? 1.247 -15.526 -17.363 1.00 40.32 422 ARG C CA 1
ATOM 6583 C C . ARG C 2 422 ? 0.791 -15.111 -18.759 1.00 40.32 422 ARG C C 1
ATOM 6584 O O . ARG C 2 422 ? 1.018 -15.841 -19.728 1.00 40.32 422 ARG C O 1
ATOM 6592 N N . TYR C 2 423 ? 0.083 -13.985 -18.874 1.00 39.74 423 TYR C N 1
ATOM 6593 C CA . TYR C 2 423 ? -0.352 -13.468 -20.171 1.00 39.74 423 TYR C CA 1
ATOM 6594 C C . TYR C 2 423 ? 0.372 -12.203 -20.620 1.00 39.74 423 TYR C C 1
ATOM 6595 O O . TYR C 2 423 ? -0.075 -11.099 -20.292 1.00 39.74 423 TYR C O 1
ATOM 6604 N N . PRO C 2 424 ? 1.458 -12.302 -21.381 1.00 37.14 424 PRO C N 1
ATOM 6605 C CA . PRO C 2 424 ? 2.055 -11.109 -21.987 1.00 37.14 424 PRO C CA 1
ATOM 6606 C C . PRO C 2 424 ? 1.424 -10.782 -23.334 1.00 37.14 424 PRO C C 1
ATOM 6607 O O . PRO C 2 424 ? 0.642 -11.552 -23.884 1.00 37.14 424 PRO C O 1
ATOM 6611 N N . MET C 2 425 ? 1.788 -9.608 -23.863 1.00 37.05 425 MET C N 1
ATOM 6612 C CA . MET C 2 425 ? 1.211 -9.128 -25.115 1.00 37.05 425 MET C CA 1
ATOM 6613 C C . MET C 2 425 ? 2.097 -8.069 -25.760 1.00 37.05 425 MET C C 1
ATOM 6614 O O . MET C 2 425 ? 2.363 -7.035 -25.147 1.00 37.05 425 MET C O 1
ATOM 6619 N N . ILE C 2 426 ? 2.511 -8.316 -27.006 1.00 35.58 426 ILE C N 1
ATOM 6620 C CA . ILE C 2 426 ? 3.294 -7.345 -27.767 1.00 35.58 426 ILE C CA 1
ATOM 6621 C C . ILE C 2 426 ? 2.408 -6.173 -28.163 1.00 35.58 426 ILE C C 1
ATOM 6622 O O . ILE C 2 426 ? 1.304 -6.366 -28.677 1.00 35.58 426 ILE C O 1
ATOM 6627 N N . LEU C 2 427 ? 2.889 -4.951 -27.938 1.00 36.43 427 LEU C N 1
ATOM 6628 C CA . LEU C 2 427 ? 2.178 -3.748 -28.357 1.00 36.43 427 LEU C CA 1
ATOM 6629 C C . LEU C 2 427 ? 2.841 -3.009 -29.514 1.00 36.43 427 LEU C C 1
ATOM 6630 O O . LEU C 2 427 ? 2.148 -2.558 -30.422 1.00 36.43 427 LEU C O 1
ATOM 6635 N N . GLY C 2 428 ? 4.165 -2.873 -29.514 1.00 36.59 428 GLY C N 1
ATOM 6636 C CA . GLY C 2 428 ? 4.879 -2.192 -30.581 1.00 36.59 428 GLY C CA 1
ATOM 6637 C C . GLY C 2 428 ? 6.123 -2.963 -30.966 1.00 36.59 428 GLY C C 1
ATOM 6638 O O . GLY C 2 428 ? 6.252 -4.115 -30.552 1.00 36.59 428 GLY C O 1
ATOM 6639 N N . ALA C 2 429 ? 7.036 -2.394 -31.759 1.00 37.95 429 ALA C N 1
ATOM 6640 C CA . ALA C 2 429 ? 8.209 -3.184 -32.132 1.00 37.95 429 ALA C CA 1
ATOM 6641 C C . ALA C 2 429 ? 9.553 -2.462 -32.142 1.00 37.95 429 ALA C C 1
ATOM 6642 O O . ALA C 2 429 ? 10.559 -3.159 -32.287 1.00 37.95 429 ALA C O 1
ATOM 6644 N N . LEU C 2 430 ? 9.632 -1.127 -32.091 1.00 38.45 430 LEU C N 1
ATOM 6645 C CA . LEU C 2 430 ? 10.830 -0.438 -31.589 1.00 38.45 430 LEU C CA 1
ATOM 6646 C C . LEU C 2 430 ? 12.164 -0.609 -32.321 1.00 38.45 430 LEU C C 1
ATOM 6647 O O . LEU C 2 430 ? 12.952 -1.469 -31.924 1.00 38.45 430 LEU C O 1
ATOM 6652 N N . HIS C 2 431 ? 12.409 0.117 -33.422 1.00 43.15 431 HIS C N 1
ATOM 6653 C CA . HIS C 2 431 ? 13.775 0.225 -33.956 1.00 43.15 431 HIS C CA 1
ATOM 6654 C C . HIS C 2 431 ? 14.813 0.681 -32.931 1.00 43.15 431 HIS C C 1
ATOM 6655 O O . HIS C 2 431 ? 14.479 1.313 -31.925 1.00 43.15 431 HIS C O 1
ATOM 6662 N N . ASN C 2 432 ? 16.084 0.425 -33.221 1.00 45.55 432 ASN C N 1
ATOM 6663 C CA . ASN C 2 432 ? 17.147 0.539 -32.234 1.00 45.55 432 ASN C CA 1
ATOM 6664 C C . ASN C 2 432 ? 18.485 0.592 -32.974 1.00 45.55 432 ASN C C 1
ATOM 6665 O O . ASN C 2 432 ? 18.540 0.251 -34.160 1.00 45.55 432 ASN C O 1
ATOM 6670 N N . PRO C 2 433 ? 19.566 1.051 -32.326 1.00 44.48 433 PRO C N 1
ATOM 6671 C CA . PRO C 2 433 ? 20.850 1.192 -33.046 1.00 44.48 433 PRO C CA 1
ATOM 6672 C C . PRO C 2 433 ? 21.491 -0.101 -33.536 1.00 44.48 433 PRO C C 1
ATOM 6673 O O . PRO C 2 433 ? 22.444 -0.021 -34.321 1.00 44.48 433 PRO C O 1
ATOM 6677 N N . LYS C 2 434 ? 21.021 -1.274 -33.119 1.00 46.02 434 LYS C N 1
ATOM 6678 C CA . LYS C 2 434 ? 21.500 -2.515 -33.705 1.00 46.02 434 LYS C CA 1
ATOM 6679 C C . LYS C 2 434 ? 20.730 -2.900 -34.955 1.00 46.02 434 LYS C C 1
ATOM 6680 O O . LYS C 2 434 ? 21.165 -3.797 -35.685 1.00 46.02 434 LYS C O 1
ATOM 6686 N N . ASN C 2 435 ? 19.604 -2.241 -35.216 1.00 47.70 435 ASN C N 1
ATOM 6687 C CA . ASN C 2 435 ? 18.791 -2.478 -36.398 1.00 47.70 435 ASN C CA 1
ATOM 6688 C C . ASN C 2 435 ? 18.922 -1.392 -37.458 1.00 47.70 435 ASN C C 1
ATOM 6689 O O . ASN C 2 435 ? 19.004 -1.721 -38.647 1.00 47.70 435 ASN C O 1
ATOM 6694 N N . THR C 2 436 ? 18.988 -0.115 -37.052 1.00 49.92 436 THR C N 1
ATOM 6695 C CA . THR C 2 436 ? 19.186 1.045 -37.927 1.00 49.92 436 THR C CA 1
ATOM 6696 C C . THR C 2 436 ? 18.090 1.213 -38.976 1.00 49.92 436 THR C C 1
ATOM 6697 O O . THR C 2 436 ? 18.278 0.846 -40.140 1.00 49.92 436 THR C O 1
ATOM 6701 N N . ALA C 2 437 ? 16.929 1.728 -38.542 1.00 50.57 437 ALA C N 1
ATOM 6702 C CA . ALA C 2 437 ? 15.733 2.142 -39.282 1.00 50.57 437 ALA C CA 1
ATOM 6703 C C . ALA C 2 437 ? 16.030 2.840 -40.611 1.00 50.57 437 ALA C C 1
ATOM 6704 O O . ALA C 2 437 ? 17.070 3.507 -40.723 1.00 50.57 437 ALA C O 1
ATOM 6706 N N . PRO C 2 438 ? 15.159 2.699 -41.633 1.00 51.47 438 PRO C N 1
ATOM 6707 C CA . PRO C 2 438 ? 15.492 3.179 -42.993 1.00 51.47 438 PRO C CA 1
ATOM 6708 C C . PRO C 2 438 ? 15.792 4.661 -43.115 1.00 51.47 438 PRO C C 1
ATOM 6709 O O . PRO C 2 438 ? 16.610 5.046 -43.958 1.00 51.47 438 PRO C O 1
ATOM 6713 N N . PHE C 2 439 ? 15.165 5.499 -42.297 1.00 54.80 439 PHE C N 1
ATOM 6714 C CA . PHE C 2 439 ? 15.517 6.906 -42.261 1.00 54.80 439 PHE C CA 1
ATOM 6715 C C . PHE C 2 439 ? 15.174 7.443 -40.886 1.00 54.80 439 PHE C C 1
ATOM 6716 O O . PHE C 2 439 ? 14.131 7.067 -40.334 1.00 54.80 439 PHE C O 1
ATOM 6724 N N . PRO C 2 440 ? 16.017 8.282 -40.295 1.00 58.18 440 PRO C N 1
ATOM 6725 C CA . PRO C 2 440 ? 15.744 8.793 -38.956 1.00 58.18 440 PRO C CA 1
ATOM 6726 C C . PRO C 2 440 ? 14.613 9.802 -38.989 1.00 58.18 440 PRO C C 1
ATOM 6727 O O . PRO C 2 440 ? 14.282 10.327 -40.062 1.00 58.18 440 PRO C O 1
ATOM 6731 N N . PRO C 2 441 ? 13.984 10.086 -37.852 1.00 59.17 441 PRO C N 1
ATOM 6732 C CA . PRO C 2 441 ? 13.043 11.205 -37.811 1.00 59.17 441 PRO C CA 1
ATOM 6733 C C . PRO C 2 441 ? 13.779 12.518 -37.994 1.00 59.17 441 PRO C C 1
ATOM 6734 O O . PRO C 2 441 ? 14.834 12.751 -37.403 1.00 59.17 441 PRO C O 1
ATOM 6738 N N . ASP C 2 442 ? 13.222 13.371 -38.843 1.00 62.62 442 ASP C N 1
ATOM 6739 C CA . ASP C 2 442 ? 13.890 14.596 -39.237 1.00 62.62 442 ASP C CA 1
ATOM 6740 C C . ASP C 2 442 ? 12.872 15.723 -39.259 1.00 62.62 442 ASP C C 1
ATOM 6741 O O . ASP C 2 442 ? 11.668 15.497 -39.382 1.00 62.62 442 ASP C O 1
ATOM 6746 N N . GLU C 2 443 ? 13.374 16.946 -39.109 1.00 63.89 443 GLU C N 1
ATOM 6747 C CA . GLU C 2 443 ? 12.608 18.115 -39.502 1.00 63.89 443 GLU C CA 1
ATOM 6748 C C . GLU C 2 443 ? 12.361 18.042 -41.002 1.00 63.89 443 GLU C C 1
ATOM 6749 O O . GLU C 2 443 ? 13.167 17.472 -41.745 1.00 63.89 443 GLU C O 1
ATOM 6755 N N . LYS C 2 444 ? 11.230 18.614 -41.437 1.00 61.64 444 LYS C N 1
ATOM 6756 C CA . LYS C 2 444 ? 10.661 18.417 -42.774 1.00 61.64 444 LYS C CA 1
ATOM 6757 C C . LYS C 2 444 ? 10.410 16.922 -43.008 1.00 61.64 444 LYS C C 1
ATOM 6758 O O . LYS C 2 444 ? 11.124 16.235 -43.739 1.00 61.64 444 LYS C O 1
ATOM 6764 N N . ASN C 2 445 ? 9.418 16.419 -42.276 1.00 59.70 445 ASN C N 1
ATOM 6765 C CA . ASN C 2 445 ? 8.994 15.038 -42.444 1.00 59.70 445 ASN C CA 1
ATOM 6766 C C . ASN C 2 445 ? 8.346 14.871 -43.802 1.00 59.70 445 ASN C C 1
ATOM 6767 O O . ASN C 2 445 ? 7.139 15.076 -43.959 1.00 59.70 445 ASN C O 1
ATOM 6772 N N . ASN C 2 446 ? 9.146 14.502 -44.791 1.00 56.79 446 ASN C N 1
ATOM 6773 C CA . ASN C 2 446 ? 8.655 14.286 -46.138 1.00 56.79 446 ASN C CA 1
ATOM 6774 C C . ASN C 2 446 ? 8.654 12.826 -46.543 1.00 56.79 446 ASN C C 1
ATOM 6775 O O . ASN C 2 446 ? 7.684 12.361 -47.139 1.00 56.79 446 ASN C O 1
ATOM 6780 N N . ARG C 2 447 ? 9.698 12.083 -46.202 1.00 54.64 447 ARG C N 1
ATOM 6781 C CA . ARG C 2 447 ? 9.742 10.669 -46.524 1.00 54.64 447 ARG C CA 1
ATOM 6782 C C . ARG C 2 447 ? 8.858 9.903 -45.560 1.00 54.64 447 ARG C C 1
ATOM 6783 O O . ARG C 2 447 ? 8.960 10.065 -44.342 1.00 54.64 447 ARG C O 1
ATOM 6791 N N . LYS C 2 448 ? 7.984 9.076 -46.115 1.00 49.83 448 LYS C N 1
ATOM 6792 C CA . LYS C 2 448 ? 7.046 8.261 -45.355 1.00 49.83 448 LYS C CA 1
ATOM 6793 C C . LYS C 2 448 ? 7.019 6.901 -46.035 1.00 49.83 448 LYS C C 1
ATOM 6794 O O . LYS C 2 448 ? 7.926 6.547 -46.796 1.00 49.83 448 LYS C O 1
ATOM 6800 N N . GLY C 2 449 ? 6.001 6.121 -45.752 1.00 45.31 449 GLY C N 1
ATOM 6801 C CA . GLY C 2 449 ? 5.820 4.843 -46.414 1.00 45.31 449 GLY C CA 1
ATOM 6802 C C . GLY C 2 449 ? 6.536 3.720 -45.702 1.00 45.31 449 GLY C C 1
ATOM 6803 O O . GLY C 2 449 ? 7.612 3.886 -45.136 1.00 45.31 449 GLY C O 1
ATOM 6804 N N . LEU C 2 450 ? 5.915 2.546 -45.730 1.00 42.14 450 LEU C N 1
ATOM 6805 C CA . LEU C 2 450 ? 6.531 1.370 -45.148 1.00 42.14 450 LEU C CA 1
ATOM 6806 C C . LEU C 2 450 ? 7.648 0.858 -46.048 1.00 42.14 450 LEU C C 1
ATOM 6807 O O . LEU C 2 450 ? 7.782 1.264 -47.200 1.00 42.14 450 LEU C O 1
ATOM 6812 N N . ILE C 2 451 ? 8.500 0.009 -45.476 1.00 43.05 451 ILE C N 1
ATOM 6813 C CA . ILE C 2 451 ? 9.641 -0.581 -46.172 1.00 43.05 451 ILE C CA 1
ATOM 6814 C C . ILE C 2 451 ? 9.739 -2.031 -45.730 1.00 43.05 451 ILE C C 1
ATOM 6815 O O . ILE C 2 451 ? 9.625 -2.322 -44.538 1.00 43.05 451 ILE C O 1
ATOM 6820 N N . VAL C 2 452 ? 9.902 -2.945 -46.683 1.00 44.93 452 VAL C N 1
ATOM 6821 C CA . VAL C 2 452 ? 10.271 -4.327 -46.406 1.00 44.93 452 VAL C CA 1
ATOM 6822 C C . VAL C 2 452 ? 11.538 -4.609 -47.197 1.00 44.93 452 VAL C C 1
ATOM 6823 O O . VAL C 2 452 ? 11.595 -4.329 -48.399 1.00 44.93 452 VAL C O 1
ATOM 6827 N N . SER C 2 453 ? 12.560 -5.129 -46.523 1.00 49.25 453 SER C N 1
ATOM 6828 C CA . SER C 2 453 ? 13.889 -5.270 -47.114 1.00 49.25 453 SER C CA 1
ATOM 6829 C C . SER C 2 453 ? 14.597 -6.402 -46.382 1.00 49.25 453 SER C C 1
ATOM 6830 O O . SER C 2 453 ? 15.043 -6.219 -45.248 1.00 49.25 453 SER C O 1
ATOM 6833 N N . GLN C 2 454 ? 14.705 -7.558 -47.035 1.00 55.23 454 GLN C N 1
ATOM 6834 C CA . GLN C 2 454 ? 15.251 -8.733 -46.370 1.00 55.23 454 GLN C CA 1
ATOM 6835 C C . GLN C 2 454 ? 16.774 -8.704 -46.364 1.00 55.23 454 GLN C C 1
ATOM 6836 O O . GLN C 2 454 ? 17.396 -8.610 -45.302 1.00 55.23 454 GLN C O 1
ATOM 6842 N N . ALA C 2 455 ? 17.395 -8.765 -47.538 1.00 55.05 455 ALA C N 1
ATOM 6843 C CA . ALA C 2 455 ? 18.844 -8.646 -47.643 1.00 55.05 455 ALA C CA 1
ATOM 6844 C C . ALA C 2 455 ? 19.271 -7.450 -48.478 1.00 55.05 455 ALA C C 1
ATOM 6845 O O . ALA C 2 455 ? 20.032 -6.604 -47.997 1.00 55.05 455 ALA C O 1
ATOM 6847 N N . ASP C 2 456 ? 18.781 -7.347 -49.713 1.00 57.93 456 ASP C N 1
ATOM 6848 C CA . ASP C 2 456 ? 19.102 -6.232 -50.591 1.00 57.93 456 ASP C CA 1
ATOM 6849 C C . ASP C 2 456 ? 17.899 -5.630 -51.296 1.00 57.93 456 ASP C C 1
ATOM 6850 O O . ASP C 2 456 ? 18.032 -4.548 -51.880 1.00 57.93 456 ASP C O 1
ATOM 6855 N N . GLN C 2 457 ? 16.740 -6.281 -51.270 1.00 55.30 457 GLN C N 1
ATOM 6856 C CA . GLN C 2 457 ? 15.602 -5.884 -52.098 1.00 55.30 457 GLN C CA 1
ATOM 6857 C C . GLN C 2 457 ? 14.606 -5.116 -51.243 1.00 55.30 457 GLN C C 1
ATOM 6858 O O . GLN C 2 457 ? 13.744 -5.694 -50.584 1.00 55.30 457 GLN C O 1
ATOM 6864 N N . THR C 2 458 ? 14.734 -3.795 -51.266 1.00 51.50 458 THR C N 1
ATOM 6865 C CA . THR C 2 458 ? 13.749 -2.912 -50.663 1.00 51.50 458 THR C CA 1
ATOM 6866 C C . THR C 2 458 ? 12.467 -2.967 -51.479 1.00 51.50 458 THR C C 1
ATOM 6867 O O . THR C 2 458 ? 12.467 -2.606 -52.658 1.00 51.50 458 THR C O 1
ATOM 6871 N N . GLN C 2 459 ? 11.371 -3.437 -50.867 1.00 47.54 459 GLN C N 1
ATOM 6872 C CA . GLN C 2 459 ? 10.124 -3.645 -51.608 1.00 47.54 459 GLN C CA 1
ATOM 6873 C C . GLN C 2 459 ? 8.876 -3.242 -50.807 1.00 47.54 459 GLN C C 1
ATOM 6874 O O . GLN C 2 459 ? 8.165 -4.086 -50.259 1.00 47.54 459 GLN C O 1
ATOM 6880 N N . ALA C 2 460 ? 8.544 -1.951 -50.857 1.00 46.29 460 ALA C N 1
ATOM 6881 C CA . ALA C 2 460 ? 7.275 -1.442 -50.344 1.00 46.29 460 ALA C CA 1
ATOM 6882 C C . ALA C 2 460 ? 7.058 -0.025 -50.848 1.00 46.29 460 ALA C C 1
ATOM 6883 O O . ALA C 2 460 ? 7.955 0.596 -51.417 1.00 46.29 460 ALA C O 1
ATOM 6885 N N . LEU C 2 461 ? 5.859 0.489 -50.594 1.00 46.04 461 LEU C N 1
ATOM 6886 C CA . LEU C 2 461 ? 5.473 1.793 -51.104 1.00 46.04 461 LEU C CA 1
ATOM 6887 C C . LEU C 2 461 ? 6.043 2.922 -50.258 1.00 46.04 461 LEU C C 1
ATOM 6888 O O . LEU C 2 461 ? 6.204 2.800 -49.045 1.00 46.04 461 LEU C O 1
ATOM 6893 N N . MET C 2 462 ? 6.319 4.040 -50.919 1.00 49.64 462 MET C N 1
ATOM 6894 C CA . MET C 2 462 ? 6.905 5.219 -50.305 1.00 49.64 462 MET C CA 1
ATOM 6895 C C . MET C 2 462 ? 6.051 6.428 -50.647 1.00 49.64 462 MET C C 1
ATOM 6896 O O . MET C 2 462 ? 5.550 6.540 -51.766 1.00 49.64 462 MET C O 1
ATOM 6901 N N . ILE C 2 463 ? 5.881 7.329 -49.688 1.00 49.98 463 ILE C N 1
ATOM 6902 C CA . ILE C 2 463 ? 5.265 8.628 -49.929 1.00 49.98 463 ILE C CA 1
ATOM 6903 C C . ILE C 2 463 ? 6.309 9.686 -49.626 1.00 49.98 463 ILE C C 1
ATOM 6904 O O . ILE C 2 463 ? 6.856 9.720 -48.517 1.00 49.98 463 ILE C O 1
ATOM 6909 N N . ASP C 2 464 ? 6.595 10.532 -50.601 1.00 54.75 464 ASP C N 1
ATOM 6910 C CA . ASP C 2 464 ? 7.458 11.690 -50.409 1.00 54.75 464 ASP C CA 1
ATOM 6911 C C . ASP C 2 464 ? 6.564 12.912 -50.573 1.00 54.75 464 ASP C C 1
ATOM 6912 O O . ASP C 2 464 ? 6.212 13.286 -51.693 1.00 54.75 464 ASP C O 1
ATOM 6917 N N . THR C 2 465 ? 6.189 13.527 -49.449 1.00 55.70 465 THR C N 1
ATOM 6918 C CA . THR C 2 465 ? 5.214 14.609 -49.483 1.00 55.70 465 THR C CA 1
ATOM 6919 C C . THR C 2 465 ? 5.783 15.898 -50.054 1.00 55.70 465 THR C C 1
ATOM 6920 O O . THR C 2 465 ? 5.012 16.781 -50.438 1.00 55.70 465 THR C O 1
ATOM 6924 N N . GLU C 2 466 ? 7.109 16.031 -50.118 1.00 59.75 466 GLU C N 1
ATOM 6925 C CA . GLU C 2 466 ? 7.687 17.206 -50.754 1.00 59.75 466 GLU C CA 1
ATOM 6926 C C . GLU C 2 466 ? 7.599 17.107 -52.273 1.00 59.75 466 GLU C C 1
ATOM 6927 O O . GLU C 2 466 ? 7.352 18.111 -52.949 1.00 59.75 466 GLU C O 1
ATOM 6933 N N . GLU C 2 467 ? 7.777 15.906 -52.822 1.00 58.22 467 GLU C N 1
ATOM 6934 C CA . GLU C 2 467 ? 7.690 15.692 -54.259 1.00 58.22 467 GLU C CA 1
ATOM 6935 C C . GLU C 2 467 ? 6.316 15.215 -54.708 1.00 58.22 467 GLU C C 1
ATOM 6936 O O . GLU C 2 467 ? 6.092 15.106 -55.919 1.00 58.22 467 GLU C O 1
ATOM 6942 N N . LYS C 2 468 ? 5.424 14.910 -53.760 1.00 56.32 468 LYS C N 1
ATOM 6943 C CA . LYS C 2 468 ? 4.029 14.515 -53.999 1.00 56.32 468 LYS C CA 1
ATOM 6944 C C . LYS C 2 468 ? 3.932 13.235 -54.833 1.00 56.32 468 LYS C C 1
ATOM 6945 O O . LYS C 2 468 ? 3.226 13.177 -55.838 1.00 56.32 468 LYS C O 1
ATOM 6951 N N . THR C 2 469 ? 4.630 12.195 -54.394 1.00 53.18 469 THR C N 1
ATOM 6952 C CA . THR C 2 469 ? 4.705 10.943 -55.132 1.00 53.18 469 THR C CA 1
ATOM 6953 C C . THR C 2 469 ? 4.038 9.812 -54.351 1.00 53.18 469 THR C C 1
ATOM 6954 O O . THR C 2 469 ? 3.563 9.988 -53.231 1.00 53.18 469 THR C O 1
ATOM 6958 N N . LEU C 2 470 ? 3.998 8.642 -54.987 1.00 51.39 470 LEU C N 1
ATOM 6959 C CA . LEU C 2 470 ? 3.589 7.390 -54.355 1.00 51.39 470 LEU C CA 1
ATOM 6960 C C . LEU C 2 470 ? 4.292 6.284 -55.136 1.00 51.39 470 LEU C C 1
ATOM 6961 O O . LEU C 2 470 ? 3.829 5.890 -56.208 1.00 51.39 470 LEU C O 1
ATOM 6966 N N . ARG C 2 471 ? 5.401 5.792 -54.598 1.00 52.61 471 ARG C N 1
ATOM 6967 C CA . ARG C 2 471 ? 6.348 4.980 -55.350 1.00 52.61 471 ARG C CA 1
ATOM 6968 C C . ARG C 2 471 ? 6.344 3.558 -54.813 1.00 52.61 471 ARG C C 1
ATOM 6969 O O . ARG C 2 471 ? 6.752 3.329 -53.674 1.00 52.61 471 ARG C O 1
ATOM 6977 N N . LEU C 2 472 ? 5.928 2.608 -55.642 1.00 49.38 472 LEU C N 1
ATOM 6978 C CA . LEU C 2 472 ? 5.871 1.199 -55.265 1.00 49.38 472 LEU C CA 1
ATOM 6979 C C . LEU C 2 472 ? 7.126 0.500 -55.765 1.00 49.38 472 LEU C C 1
ATOM 6980 O O . LEU C 2 472 ? 7.275 0.266 -56.965 1.00 49.38 472 LEU C O 1
ATOM 6985 N N . MET C 2 473 ? 8.008 0.151 -54.838 1.00 53.12 473 MET C N 1
ATOM 6986 C CA . MET C 2 473 ? 9.277 -0.489 -55.132 1.00 53.12 473 MET C CA 1
ATOM 6987 C C . MET C 2 473 ? 9.121 -1.994 -55.301 1.00 53.12 473 MET C C 1
ATOM 6988 O O . MET C 2 473 ? 8.181 -2.614 -54.800 1.00 53.12 473 MET C O 1
ATOM 6993 N N . ALA C 2 474 ? 10.062 -2.577 -56.032 1.00 53.77 474 ALA C N 1
ATOM 6994 C CA . ALA C 2 474 ? 10.375 -3.992 -55.901 1.00 53.77 474 ALA C CA 1
ATOM 6995 C C . ALA C 2 474 ? 11.866 -4.256 -55.956 1.00 53.77 474 ALA C C 1
ATOM 6996 O O . ALA C 2 474 ? 12.276 -5.408 -55.814 1.00 53.77 474 ALA C O 1
ATOM 6998 N N . GLY C 2 475 ? 12.688 -3.229 -56.130 1.00 55.63 475 GLY C N 1
ATOM 6999 C CA . GLY C 2 475 ? 14.125 -3.357 -56.219 1.00 55.63 475 GLY C CA 1
ATOM 7000 C C . GLY C 2 475 ? 14.654 -2.582 -57.403 1.00 55.63 475 GLY C C 1
ATOM 7001 O O . GLY C 2 475 ? 15.677 -1.904 -57.292 1.00 55.63 475 GLY C O 1
ATOM 7002 N N . ASP C 2 476 ? 13.956 -2.667 -58.540 1.00 55.96 476 ASP C N 1
ATOM 7003 C CA . ASP C 2 476 ? 14.130 -1.727 -59.642 1.00 55.96 476 ASP C CA 1
ATOM 7004 C C . ASP C 2 476 ? 12.822 -1.417 -60.361 1.00 55.96 476 ASP C C 1
ATOM 7005 O O . ASP C 2 476 ? 12.844 -0.681 -61.354 1.00 55.96 476 ASP C O 1
ATOM 7010 N N . ASN C 2 477 ? 11.697 -1.943 -59.895 1.00 54.18 477 ASN C N 1
ATOM 7011 C CA . ASN C 2 477 ? 10.418 -1.839 -60.586 1.00 54.18 477 ASN C CA 1
ATOM 7012 C C . ASN C 2 477 ? 9.588 -0.808 -59.834 1.00 54.18 477 ASN C C 1
ATOM 7013 O O . ASN C 2 477 ? 8.959 -1.136 -58.828 1.00 54.18 477 ASN C O 1
ATOM 7018 N N . THR C 2 478 ? 9.582 0.432 -60.316 1.00 51.38 478 THR C N 1
ATOM 7019 C CA . THR C 2 478 ? 8.948 1.542 -59.615 1.00 51.38 478 THR C CA 1
ATOM 7020 C C . THR C 2 478 ? 7.743 2.022 -60.405 1.00 51.38 478 THR C C 1
ATOM 7021 O O . THR C 2 478 ? 7.832 2.204 -61.619 1.00 51.38 478 THR C O 1
ATOM 7025 N N . LEU C 2 479 ? 6.630 2.255 -59.716 1.00 49.40 479 LEU C N 1
ATOM 7026 C CA . LEU C 2 479 ? 5.404 2.674 -60.378 1.00 49.40 479 LEU C CA 1
ATOM 7027 C C . LEU C 2 479 ? 5.132 4.170 -60.258 1.00 49.40 479 LEU C C 1
ATOM 7028 O O . LEU C 2 479 ? 4.416 4.710 -61.105 1.00 49.40 479 LEU C O 1
ATOM 7033 N N . THR C 2 480 ? 5.647 4.806 -59.197 1.00 51.02 480 THR C N 1
ATOM 7034 C CA . THR C 2 480 ? 5.906 6.257 -59.008 1.00 51.02 480 THR C CA 1
ATOM 7035 C C . THR C 2 480 ? 4.916 7.211 -59.695 1.00 51.02 480 THR C C 1
ATOM 7036 O O . THR C 2 480 ? 5.277 8.047 -60.520 1.00 51.02 480 THR C O 1
ATOM 7040 N N . LEU C 2 481 ? 3.648 7.093 -59.313 1.00 50.93 481 LEU C N 1
ATOM 7041 C CA . LEU C 2 481 ? 2.630 8.029 -59.791 1.00 50.93 481 LEU C CA 1
ATOM 7042 C C . LEU C 2 481 ? 2.710 9.331 -58.996 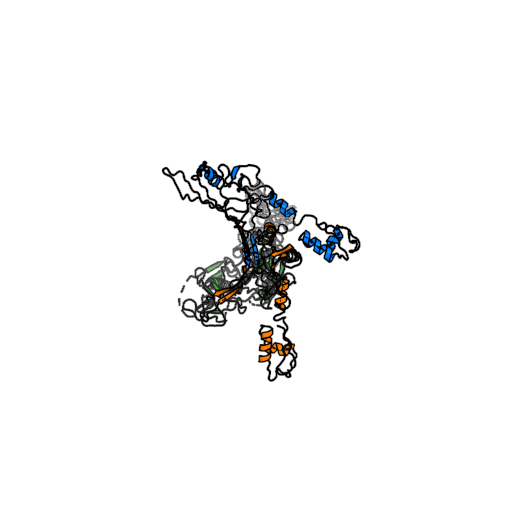1.00 50.93 481 LEU C C 1
ATOM 7043 O O . LEU C 2 481 ? 2.233 9.425 -57.867 1.00 50.93 481 LEU C O 1
ATOM 7048 N N . THR C 2 482 ? 3.328 10.341 -59.603 1.00 53.95 482 THR C N 1
ATOM 7049 C CA . THR C 2 482 ? 3.560 11.631 -58.965 1.00 53.95 482 THR C CA 1
ATOM 7050 C C . THR C 2 482 ? 2.327 12.513 -59.100 1.00 53.95 482 THR C C 1
ATOM 7051 O O . THR C 2 482 ? 1.768 12.642 -60.193 1.00 53.95 482 THR C O 1
ATOM 7055 N N . GLY C 2 483 ? 1.901 13.111 -57.989 1.00 56.74 483 GLY C N 1
ATOM 7056 C CA . GLY C 2 483 ? 0.773 14.019 -58.028 1.00 56.74 483 GLY C CA 1
ATOM 7057 C C . GLY C 2 483 ? 1.084 15.289 -58.792 1.00 56.74 483 GLY C C 1
ATOM 7058 O O . GLY C 2 483 ? 2.218 15.771 -58.791 1.00 56.74 483 GLY C O 1
ATOM 7059 N N . GLU C 2 484 ? 0.029 15.835 -59.416 1.00 59.86 484 GLU C N 1
ATOM 7060 C CA . GLU C 2 484 ? 0.058 16.870 -60.474 1.00 59.86 484 GLU C CA 1
ATOM 7061 C C . GLU C 2 484 ? 1.226 16.669 -61.447 1.00 59.86 484 GLU C C 1
ATOM 7062 O O . GLU C 2 484 ? 1.962 17.591 -61.797 1.00 59.86 484 GLU C O 1
ATOM 7068 N N . GLY C 2 485 ? 1.365 15.442 -61.914 1.00 56.11 485 GLY C N 1
ATOM 7069 C CA . GLY C 2 485 ? 2.507 15.059 -62.719 1.00 56.11 485 GLY C CA 1
ATOM 7070 C C . GLY C 2 485 ? 2.259 13.777 -63.461 1.00 56.11 485 GLY C C 1
ATOM 7071 O O . GLY C 2 485 ? 1.122 13.442 -63.793 1.00 56.11 485 GLY C O 1
ATOM 7072 N N . ASN C 2 486 ? 3.336 13.039 -63.701 1.00 55.67 486 ASN C N 1
ATOM 7073 C CA . ASN C 2 486 ? 3.336 11.930 -64.640 1.00 55.67 486 ASN C CA 1
ATOM 7074 C C . ASN C 2 486 ? 3.026 10.614 -63.928 1.00 55.67 486 ASN C C 1
ATOM 7075 O O . ASN C 2 486 ? 2.605 10.590 -62.770 1.00 55.67 486 ASN C O 1
ATOM 7080 N N . LEU C 2 487 ? 3.101 9.517 -64.687 1.00 53.00 487 LEU C N 1
ATOM 7081 C CA . LEU C 2 487 ? 2.912 8.140 -64.157 1.00 53.00 487 LEU C CA 1
ATOM 7082 C C . LEU C 2 487 ? 3.849 7.221 -64.950 1.00 53.00 487 LEU C C 1
ATOM 7083 O O . LEU C 2 487 ? 3.746 7.245 -66.185 1.00 53.00 487 LEU C O 1
ATOM 7088 N N . THR C 2 488 ? 4.717 6.442 -64.299 1.00 53.66 488 THR C N 1
ATOM 7089 C CA . THR C 2 488 ? 5.657 5.603 -65.097 1.00 53.66 488 THR C CA 1
ATOM 7090 C C . THR C 2 488 ? 5.882 4.211 -64.487 1.00 53.66 488 THR C C 1
ATOM 7091 O O . THR C 2 488 ? 6.206 4.152 -63.296 1.00 53.66 488 THR C O 1
ATOM 7095 N N . MET C 2 489 ? 5.730 3.143 -65.280 1.00 53.20 489 MET C N 1
ATOM 7096 C CA . MET C 2 489 ? 6.013 1.761 -64.800 1.00 53.20 489 MET C CA 1
ATOM 7097 C C . MET C 2 489 ? 7.520 1.572 -64.570 1.00 53.20 489 MET C C 1
ATOM 7098 O O . MET C 2 489 ? 7.893 1.025 -63.521 1.00 53.20 489 MET C O 1
ATOM 7103 N N . SER C 2 490 ? 8.353 2.013 -65.514 1.00 51.77 490 SER C N 1
ATOM 7104 C CA . SER C 2 490 ? 9.836 1.991 -65.370 1.00 51.77 490 SER C CA 1
ATOM 7105 C C . SER C 2 490 ? 10.438 0.651 -64.910 1.00 51.77 490 SER C C 1
ATOM 7106 O O . SER C 2 490 ? 11.108 0.668 -63.870 1.00 51.77 490 SER C O 1
ATOM 7109 N N . THR C 2 491 ? 10.234 -0.457 -65.631 1.00 52.91 491 THR C N 1
ATOM 7110 C CA . THR C 2 491 ? 10.856 -1.752 -65.224 1.00 52.91 491 THR C CA 1
ATOM 7111 C C . THR C 2 491 ? 12.032 -2.104 -66.149 1.00 52.91 491 THR C C 1
ATOM 7112 O O . THR C 2 491 ? 11.839 -2.022 -67.370 1.00 52.91 491 THR C O 1
ATOM 7116 N N . PRO C 2 492 ? 13.230 -2.491 -65.646 1.00 54.68 492 PRO C N 1
ATOM 7117 C CA . PRO C 2 492 ? 14.368 -2.847 -66.507 1.00 54.68 492 PRO C CA 1
ATOM 7118 C C . PRO C 2 492 ? 14.245 -4.220 -67.152 1.00 54.68 492 PRO C C 1
ATOM 7119 O O . PRO C 2 492 ? 15.233 -4.757 -67.659 1.00 54.68 492 PRO C O 1
ATOM 7123 N N . ASN C 2 493 ? 13.050 -4.795 -67.140 1.00 54.72 493 ASN C N 1
ATOM 7124 C CA . ASN C 2 493 ? 12.813 -6.130 -67.681 1.00 54.72 493 ASN C CA 1
ATOM 7125 C C . ASN C 2 493 ? 11.499 -6.077 -68.449 1.00 54.72 493 ASN C C 1
ATOM 7126 O O . ASN C 2 493 ? 11.018 -5.003 -68.823 1.00 54.72 493 ASN C O 1
ATOM 7131 N N . ALA C 2 494 ? 10.928 -7.242 -68.731 1.00 52.53 494 ALA C N 1
ATOM 7132 C CA . ALA C 2 494 ? 9.663 -7.304 -69.444 1.00 52.53 494 ALA C CA 1
ATOM 7133 C C . ALA C 2 494 ? 8.515 -6.854 -68.553 1.00 52.53 494 ALA C C 1
ATOM 7134 O O . ALA C 2 494 ? 8.575 -6.965 -67.328 1.00 52.53 494 ALA C O 1
ATOM 7136 N N . LEU C 2 495 ? 7.464 -6.322 -69.175 1.00 50.39 495 LEU C N 1
ATOM 7137 C CA . LEU C 2 495 ? 6.199 -6.134 -68.481 1.00 50.39 495 LEU C CA 1
ATOM 7138 C C . LEU C 2 495 ? 5.065 -6.593 -69.380 1.00 50.39 495 LEU C C 1
ATOM 7139 O O . LEU C 2 495 ? 5.116 -6.404 -70.596 1.00 50.39 495 LEU C O 1
ATOM 7144 N N . GLN C 2 496 ? 4.036 -7.173 -68.776 1.00 51.34 496 GLN C N 1
ATOM 7145 C CA . GLN C 2 496 ? 2.881 -7.662 -69.508 1.00 51.34 496 GLN C CA 1
ATOM 7146 C C . GLN C 2 496 ? 1.615 -6.976 -69.017 1.00 51.34 496 GLN C C 1
ATOM 7147 O O . GLN C 2 496 ? 1.520 -6.558 -67.863 1.00 51.34 496 GLN C O 1
ATOM 7153 N N . LEU C 2 497 ? 0.637 -6.837 -69.919 1.00 48.76 497 LEU C N 1
ATOM 7154 C CA . LEU C 2 497 ? -0.667 -6.218 -69.559 1.00 48.76 497 LEU C CA 1
ATOM 7155 C C . LEU C 2 497 ? -1.818 -7.057 -70.125 1.00 48.76 497 LEU C C 1
ATOM 7156 O O . LEU C 2 497 ? -2.512 -6.559 -71.021 1.00 48.76 497 LEU C O 1
ATOM 7161 N N . GLN C 2 498 ? -2.035 -8.262 -69.596 1.00 50.51 498 GLN C N 1
ATOM 7162 C CA . GLN C 2 498 ? -3.132 -9.136 -70.091 1.00 50.51 498 GLN C CA 1
ATOM 7163 C C . GLN C 2 498 ? -4.487 -8.591 -69.629 1.00 50.51 498 GLN C C 1
ATOM 7164 O O . GLN C 2 498 ? -4.595 -8.216 -68.458 1.00 50.51 498 GLN C O 1
ATOM 7170 N N . ALA C 2 499 ? -5.481 -8.579 -70.517 1.00 52.94 499 ALA C N 1
ATOM 7171 C CA . ALA C 2 499 ? -6.838 -8.103 -70.161 1.00 52.94 499 ALA C CA 1
ATOM 7172 C C . ALA C 2 499 ? -7.858 -8.744 -71.104 1.00 52.94 499 ALA C C 1
ATOM 7173 O O . ALA C 2 499 ? -7.447 -9.219 -72.171 1.00 52.94 499 ALA C O 1
ATOM 7175 N N . ASP C 2 500 ? -9.127 -8.816 -70.697 1.00 56.26 500 ASP C N 1
ATOM 7176 C CA . ASP C 2 500 ? -10.155 -9.405 -71.593 1.00 56.26 500 ASP C CA 1
ATOM 7177 C C . ASP C 2 500 ? -10.295 -8.527 -72.842 1.00 56.26 500 ASP C C 1
ATOM 7178 O O . ASP C 2 500 ? -10.263 -9.074 -73.952 1.00 56.26 500 ASP C O 1
ATOM 7183 N N . THR C 2 501 ? -10.407 -7.207 -72.650 1.00 54.39 501 THR C N 1
ATOM 7184 C CA . THR C 2 501 ? -10.540 -6.204 -73.744 1.00 54.39 501 THR C CA 1
ATOM 7185 C C . THR C 2 501 ? -9.832 -4.920 -73.292 1.00 54.39 501 THR C C 1
ATOM 7186 O O . THR C 2 501 ? -10.534 -4.012 -72.810 1.00 54.39 501 THR C O 1
ATOM 7190 N N . LEU C 2 502 ? -8.516 -4.807 -73.479 1.00 52.67 502 LEU C N 1
ATOM 7191 C CA . LEU C 2 502 ? -7.851 -3.622 -72.960 1.00 52.67 502 LEU C CA 1
ATOM 7192 C C . LEU C 2 502 ? -7.892 -2.502 -73.985 1.00 52.67 502 LEU C C 1
ATOM 7193 O O . LEU C 2 502 ? -7.507 -2.692 -75.141 1.00 52.67 502 LEU C O 1
ATOM 7198 N N . GLY C 2 503 ? -8.357 -1.337 -73.556 1.00 53.13 503 GLY C N 1
ATOM 7199 C CA . GLY C 2 503 ? -8.372 -0.180 -74.421 1.00 53.13 503 GLY C CA 1
ATOM 7200 C C . GLY C 2 503 ? -7.661 1.008 -73.816 1.00 53.13 503 GLY C C 1
ATOM 7201 O O . GLY C 2 503 ? -8.124 1.594 -72.836 1.00 53.13 503 GLY C O 1
ATOM 7202 N N . LEU C 2 504 ? -6.539 1.387 -74.412 1.00 54.76 504 LEU C N 1
ATOM 7203 C CA . LEU C 2 504 ? -5.757 2.523 -73.957 1.00 54.76 504 LEU C CA 1
ATOM 7204 C C . LEU C 2 504 ? -6.049 3.736 -74.829 1.00 54.76 504 LEU C C 1
ATOM 7205 O O . LEU C 2 504 ? -6.180 3.623 -76.050 1.00 54.76 504 LEU C O 1
ATOM 7210 N N . GLN C 2 505 ? -6.176 4.892 -74.186 1.00 59.42 505 GLN C N 1
ATOM 7211 C CA . GLN C 2 505 ? -6.706 6.083 -74.824 1.00 59.42 505 GLN C CA 1
ATOM 7212 C C . GLN C 2 505 ? -5.950 7.298 -74.314 1.00 59.42 505 GLN C C 1
ATOM 7213 O O . GLN C 2 505 ? -5.692 7.433 -73.120 1.00 59.42 505 GLN C O 1
ATOM 7219 N N . ALA C 2 506 ? -5.620 8.204 -75.222 1.00 60.68 506 ALA C N 1
ATOM 7220 C CA . ALA C 2 506 ? -4.901 9.403 -74.840 1.00 60.68 506 ALA C CA 1
ATOM 7221 C C . ALA C 2 506 ? -5.482 10.588 -75.590 1.00 60.68 506 ALA C C 1
ATOM 7222 O O . ALA C 2 506 ? -5.973 10.450 -76.708 1.00 60.68 506 ALA C O 1
ATOM 7224 N N . ASP C 2 507 ? -5.428 11.756 -74.968 1.00 66.42 507 ASP C N 1
ATOM 7225 C CA . ASP C 2 507 ? -6.022 12.955 -75.541 1.00 66.42 507 ASP C CA 1
ATOM 7226 C C . ASP C 2 507 ? -4.928 13.789 -76.188 1.00 66.42 507 ASP C C 1
ATOM 7227 O O . ASP C 2 507 ? -4.113 14.403 -75.492 1.00 66.42 507 ASP C O 1
ATOM 7232 N N . SER C 2 508 ? -4.917 13.791 -77.517 1.00 69.56 508 SER C N 1
ATOM 7233 C CA . SER C 2 508 ? -4.177 14.674 -78.407 1.00 69.56 508 SER C CA 1
ATOM 7234 C C . SER C 2 508 ? -2.677 14.406 -78.465 1.00 69.56 508 SER C C 1
ATOM 7235 O O . SER C 2 508 ? -1.957 15.293 -78.915 1.00 69.56 508 SER C O 1
ATOM 7238 N N . ASN C 2 509 ? -2.181 13.260 -77.996 1.00 67.03 509 ASN C N 1
ATOM 7239 C CA . ASN C 2 509 ? -0.850 12.780 -78.361 1.00 67.03 509 ASN C CA 1
ATOM 7240 C C . ASN C 2 509 ? -0.771 11.303 -78.019 1.00 67.03 509 ASN C C 1
ATOM 7241 O O . ASN C 2 509 ? -1.428 10.840 -77.092 1.00 67.03 509 ASN C O 1
ATOM 7246 N N . LEU C 2 510 ? 0.056 10.572 -78.759 1.00 63.88 510 LEU C N 1
ATOM 7247 C CA . LEU C 2 510 ? 0.380 9.195 -78.421 1.00 63.88 510 LEU C CA 1
ATOM 7248 C C . LEU C 2 510 ? 1.759 8.916 -78.994 1.00 63.88 510 LEU C C 1
ATOM 7249 O O . LEU C 2 510 ? 2.184 9.553 -79.959 1.00 63.88 510 LEU C O 1
ATOM 7254 N N . SER C 2 511 ? 2.463 7.968 -78.383 1.00 60.08 511 SER C N 1
ATOM 7255 C CA . SER C 2 511 ? 3.761 7.555 -78.895 1.00 60.08 511 SER C CA 1
ATOM 7256 C C . SER C 2 511 ? 4.007 6.111 -78.504 1.00 60.08 511 SER C C 1
ATOM 7257 O O . SER C 2 511 ? 3.897 5.756 -77.330 1.00 60.08 511 SER C O 1
ATOM 7260 N N . ILE C 2 512 ? 4.329 5.288 -79.493 1.00 57.38 512 ILE C N 1
ATOM 7261 C CA . ILE C 2 512 ? 4.675 3.888 -79.294 1.00 57.38 512 ILE C CA 1
ATOM 7262 C C . ILE C 2 512 ? 6.050 3.686 -79.910 1.00 57.38 512 ILE C C 1
ATOM 7263 O O . ILE C 2 512 ? 6.308 4.158 -81.021 1.00 57.38 512 ILE C O 1
ATOM 7268 N N . ALA C 2 513 ? 6.939 3.020 -79.187 1.00 60.08 513 ALA C N 1
ATOM 7269 C CA . ALA C 2 513 ? 8.314 2.937 -79.655 1.00 60.08 513 ALA C CA 1
ATOM 7270 C C . ALA C 2 513 ? 8.855 1.523 -79.542 1.00 60.08 513 ALA C C 1
ATOM 7271 O O . ALA C 2 513 ? 8.101 0.571 -79.333 1.00 60.08 513 ALA C O 1
ATOM 7273 N N . GLY C 2 514 ? 10.167 1.387 -79.671 1.00 66.03 514 GLY C N 1
ATOM 7274 C CA . GLY C 2 514 ? 10.816 0.097 -79.718 1.00 66.03 514 GLY C CA 1
ATOM 7275 C C . GLY C 2 514 ? 11.962 0.132 -80.701 1.00 66.03 514 GLY C C 1
ATOM 7276 O O . GLY C 2 514 ? 11.780 0.535 -81.849 1.00 66.03 514 GLY C O 1
ATOM 7277 N N . LYS C 2 515 ? 13.155 -0.267 -80.266 1.00 69.03 515 LYS C N 1
ATOM 7278 C CA . LYS C 2 515 ? 14.305 -0.182 -81.158 1.00 69.03 515 LYS C CA 1
ATOM 7279 C C . LYS C 2 515 ? 14.323 -1.337 -82.147 1.00 69.03 515 LYS C C 1
ATOM 7280 O O . LYS C 2 515 ? 14.582 -1.135 -83.335 1.00 69.03 515 LYS C O 1
ATOM 7286 N N . GLN C 2 516 ? 14.059 -2.545 -81.681 1.00 69.33 516 GLN C N 1
ATOM 7287 C CA . GLN C 2 516 ? 13.884 -3.702 -82.545 1.00 69.33 516 GLN C CA 1
ATOM 7288 C C . GLN C 2 516 ? 12.394 -3.876 -82.842 1.00 69.33 516 GLN C C 1
ATOM 7289 O O . GLN C 2 516 ? 11.645 -2.896 -82.851 1.00 69.33 516 GLN C O 1
ATOM 7295 N N . GLN C 2 517 ? 12.005 -5.111 -83.176 1.00 69.94 517 GLN C N 1
ATOM 7296 C CA . GLN C 2 517 ? 10.694 -5.494 -83.704 1.00 69.94 517 GLN C CA 1
ATOM 7297 C C . GLN C 2 517 ? 9.508 -4.892 -82.958 1.00 69.94 517 GLN C C 1
ATOM 7298 O O . GLN C 2 517 ? 9.535 -4.717 -81.738 1.00 69.94 517 GLN C O 1
ATOM 7304 N N . VAL C 2 518 ? 8.468 -4.561 -83.723 1.00 66.23 518 VAL C N 1
ATOM 7305 C CA . VAL C 2 518 ? 7.157 -4.181 -83.210 1.00 66.23 518 VAL C CA 1
ATOM 7306 C C . VAL C 2 518 ? 6.127 -5.021 -83.948 1.00 66.23 518 VAL C C 1
ATOM 7307 O O . VAL C 2 518 ? 5.996 -4.908 -85.171 1.00 66.23 518 VAL C O 1
ATOM 7311 N N . GLU C 2 519 ? 5.410 -5.869 -83.219 1.00 68.30 519 GLU C N 1
ATOM 7312 C CA . GLU C 2 519 ? 4.400 -6.740 -83.804 1.00 68.30 519 GLU C CA 1
ATOM 7313 C C . GLU C 2 519 ? 3.020 -6.369 -83.287 1.00 68.30 519 GLU C C 1
ATOM 7314 O O . GLU C 2 519 ? 2.835 -6.169 -82.085 1.00 68.30 519 GLU C O 1
ATOM 7320 N N . ILE C 2 520 ? 2.064 -6.272 -84.205 1.00 64.35 520 ILE C N 1
ATOM 7321 C CA . ILE C 2 520 ? 0.683 -5.937 -83.887 1.00 64.35 520 ILE C CA 1
ATOM 7322 C C . ILE C 2 520 ? -0.120 -7.171 -84.287 1.00 64.35 520 ILE C C 1
ATOM 7323 O O . ILE C 2 520 ? -1.214 -7.074 -84.857 1.00 64.35 520 ILE C O 1
ATOM 7328 N N . THR C 2 521 ? 0.472 -8.346 -84.043 1.00 67.65 521 THR C N 1
ATOM 7329 C CA . THR C 2 521 ? -0.023 -9.661 -84.448 1.00 67.65 521 THR C CA 1
ATOM 7330 C C . THR C 2 521 ? -1.454 -9.943 -84.010 1.00 67.65 521 THR C C 1
ATOM 7331 O O . THR C 2 521 ? -1.735 -10.068 -82.816 1.00 67.65 521 THR C O 1
ATOM 7335 N N . SER C 2 522 ? -2.356 -10.059 -84.978 1.00 69.31 522 SER C N 1
ATOM 7336 C CA . SER C 2 522 ? -3.778 -10.207 -84.710 1.00 69.31 522 SER C CA 1
ATOM 7337 C C . SER C 2 522 ? -4.432 -10.865 -85.917 1.00 69.31 522 SER C C 1
ATOM 7338 O O . SER C 2 522 ? -3.776 -11.158 -86.921 1.00 69.31 522 SER C O 1
ATOM 7341 N N . ALA C 2 523 ? -5.739 -11.103 -85.814 1.00 69.58 523 ALA C N 1
ATOM 7342 C CA . ALA C 2 523 ? -6.499 -11.563 -86.971 1.00 69.58 523 ALA C CA 1
ATOM 7343 C C . ALA C 2 523 ? -6.931 -10.392 -87.848 1.00 69.58 523 ALA C C 1
ATOM 7344 O O . ALA C 2 523 ? -6.514 -10.285 -89.005 1.00 69.58 523 ALA C O 1
ATOM 7346 N N . LYS C 2 524 ? -7.750 -9.500 -87.303 1.00 67.81 524 LYS C N 1
ATOM 7347 C CA . LYS C 2 524 ? -8.283 -8.368 -88.045 1.00 67.81 524 LYS C CA 1
ATOM 7348 C C . LYS C 2 524 ? -7.734 -7.080 -87.453 1.00 67.81 524 LYS C C 1
ATOM 7349 O O . LYS C 2 524 ? -8.032 -6.746 -86.303 1.00 67.81 524 LYS C O 1
ATOM 7355 N N . ILE C 2 525 ? -6.934 -6.368 -88.239 1.00 62.38 525 ILE C N 1
ATOM 7356 C CA . ILE C 2 525 ? -6.291 -5.131 -87.819 1.00 62.38 525 ILE C CA 1
ATOM 7357 C C . ILE C 2 525 ? -6.935 -3.992 -88.590 1.00 62.38 525 ILE C C 1
ATOM 7358 O O . ILE C 2 525 ? -6.922 -3.989 -89.826 1.00 62.38 525 ILE C O 1
ATOM 7363 N N . ASN C 2 526 ? -7.498 -3.032 -87.871 1.00 58.91 526 ASN C N 1
ATOM 7364 C CA . ASN C 2 526 ? -8.123 -1.868 -88.475 1.00 58.91 526 ASN C CA 1
ATOM 7365 C C . ASN C 2 526 ? -7.220 -0.662 -88.253 1.00 58.91 526 ASN C C 1
ATOM 7366 O O . ASN C 2 526 ? -6.323 -0.684 -87.410 1.00 58.91 526 ASN C O 1
ATOM 7371 N N . MET C 2 527 ? -7.447 0.390 -89.031 1.00 57.01 527 MET C N 1
ATOM 7372 C CA . MET C 2 527 ? -6.586 1.559 -88.953 1.00 57.01 527 MET C CA 1
ATOM 7373 C C . MET C 2 527 ? -7.396 2.851 -88.986 1.00 57.01 527 MET C C 1
ATOM 7374 O O . MET C 2 527 ? -8.625 2.828 -88.965 1.00 57.01 527 MET C O 1
#

InterPro domains:
  IPR045361 Contractile injection system tube protein, N-terminal domain [PF19266] (8-156)

Radius of gyration: 47.62 Å; Cα contacts (8 Å, |Δi|>4): 1973; chains: 3; bounding box: 90×102×170 Å

Sequence (951 aa):
SLLERGLSKLTLNAWKDREGKIPAGSMSAMYNPETIQLDYQTRFDTEDTINTASQSNRYVISEPVGLNLTLLFDSQMPGNTTPIETQLAMLKSLCAVDAATGSPYFLRITWGKMRWENKGWFAGRARDLSVTYTLFDRDATPLRATVQLSLVADESFVIQQSLKTQSAPDRALVSVPDLASLPLLALSAGGVLASSVDYLSLAWDNDLDNLDDFQTGDFLRATSLLERGLSKLTLNAWKDREGKIPAGSMSAMYNPETIQLDYQTRFDTEDTINTASQSNRYVISEPVGLNLTLLFDSQMPGNTTPIETQLAMLKSLCAVDAATGSPYFLRITWGKMRWENKGWFAGRARDLSVTYTLFDRDATPLRATVQLSLVADESFVIQQSLKTQSAPDRALVSVPDLASLPLLALSAGGVLASSVDYLSLAWDNDLDNLDDFQTGDFLRATKHITLDIAGQRSTLGIRRLRVQQLINEIPLAQLELHIPTDNHGAADNAVQHEVSRFTLGVRVGIAQDNKPLFDGYLVQKKMQLKGKEWSVRLEARHALQKLTFLPHSRVFRQQDDSTVMKGLLQSAGVKLTQSKHDQLLQFRLSDWQFIRSRLLSTNCWLLPDAASDTVVIRPLSSRTLARDSHDYTLYEINLNFDNRFTPDSLSLQGWDIAAQRLTAAQKSPAGAFRPWKPAGQDYALAFSMLPEATLQTLSNSWLNYQQMTGVQGHIVLAGTRDFAPGESITLSGFGAGLDGTAMLSGVNQQFDTQYGWRSELVIGLPASMLEPAPPVRSLHIGTVAGFTADPQHLDRIAIHLPALNLPDSLIFARLSKPWASHASGFCFYPEPGDEVVVGFIDSDPRYPMILGALHNPKNTAPFPPDEKNNRKGLIVSQADQTQALMIDTEEKTLRLMAGDNTLTLTGEGNLTMSTPNALQLQADTLGLQADSNLSIAGKQQVEITSAKINM

Nearest PDB structures (foldseek):
  6rbk-assembly1_C  TM=1.002E+00  e=0.000E+00  Serratia entomophila
  6j0m-assembly1_C  TM=9.306E-01  e=5.759E-49  Photorhabdus asymbiotica
  7b5h-assembly1_AJ  TM=5.585E-01  e=3.555E-39  Nostoc sp. PCC 7120 = FACHB-418
  7aef-assembly1_q  TM=5.679E-01  e=3.122E-38  Algoriphagus machipongonensis
  6h3n-assembly1_B  TM=7.086E-01  e=9.953E-26  Pseudomonas aeruginosa PAO1

Foldseek 3Di:
DVPDDDAWFKKWWWAADLVRPGGDDIDTAPDHQVDKDKDWDWDKAWDDDDPDDDTDIGGDGTFFIKIKTKGKFFQDPVVRPDACVVVVVVVVVQQAADDPHRDHTQIKMATDPDADPVHRIATFHWPDKDWDFDDADDVGSTGMTTMITMTGGSHHPVVVVVVVCCQQHPKQFFAAAPPGALVVSQVVSCVRNVNRDHSVVQCVQQVADDRPRDDHGDIGMDD/DVPDDDAWFKKKWWAADLDRPGTDDIGTAPAFQVDKDKDWAWDWAWDPDPVPPDTDIHGDDTFFIKMKTKGKFFPDDVVRPDQCVVVVVCVVQQQDADPPPGHHTFMKMATDPDAPPNHRIATFHWPDKDWDQDAADPVGSRGITIMITMTTRSHHPVVVVVVVCVQQVQKQFDWAAPPGFQVRVQVNSCVSRVPRQPRVVQCVVQVNDPRPRDDGGHTTIGGD/DKFKDWQRDRQDFDWFWWKWWFFWADWTKIKTKGWQACPPDDPSNCVSVVSVVSLDQWIFIWIDDPNHTDFTFTWDDWAWDDDDNTIMIMTMGTHLCVVQAAFFAKDKQAFADLVVVVQVLLPVSPQHEDEPTDHIAIRQRHSSSNQVVLSCLQQQWIWQDDGSDSYIYIDGQAEDADEPPDPPWAFDDWDKDQADPQAAAWLFEWEADPVPRPGDDTQTDGPPHRQQWDAPVHYDYDYFDHDLGPDCNRSSVSNNNLSNLQRIWDKIKIFDDPPDGQAHFYFYPHDDRPGGTTHGWTIWMWMARDPPHTITMTIGGDHDDDDDNGDFDFDKFKWFFAAADDDPVPDRWTWIDGVSHPCPPDTATAAEDAPPQDDPRGPDPRDDRGFTFIWGAGRRHPNYIYGDGGDDDVVRDDPDDDDPPPFWDWDWDADDQFTATWIGGNVQQWIWGGGRQQTQIDHPVDDTDRRDPDDDDDDDPDDDDDDPPDDDDDDDDDDDPDDDDDDD

Secondary structure (DSSP, 8-state):
--S-------EEEEESSSSS-SEEEEEE-SS--S-EEEEEEEEEEE---SS-----EEEEEEEEEEEEEEE--B--STT--S-HHHHHHHHHHHTS--SSSSS----EEE-SS--SSSSSEE---EEE-------B-TT--B-B--EEEEE-----TTHHHHHTTSSS-S---EE--TT--HHHHHHHHHHHSSS---HHHHHHHTT-SSS----SS-EE---/--S------EEEEEESBSSSSSEEEEEEESS--S-EEEEEEEEEEE---SS-S---EEEEEEEEEEEEE-------STT--S-HHHHHHHHHHHTS--TTTSS---EEEE-SS---SSSSSEEE-EEEEEEEE----SS-------B--EE-----HHHHHHHHHTS--S---EEP-SS--HHHHHHHHTTTSSS---THHHHHHTT-SSS----SS-EE----/-EEEEETTB-----EEEEEEEE-SSS--EEEEEEE---SSBSHHHHTTHHHHTT--SS-EEEEEETTEE---EEEEEEEE---TT--EEEEEEE-GGGGGSS--B-----S--HHHHHTTTGGGTT-EEE----S-----SB-SSTTTTTTSTTTTEE--B-SSSSEEE-EE-----B-SS-SSS-EEEEEE----TT--S--EEEE--TTT-S----B---BTBS-SEEE-----EEEESS-SSSSSHHHHHHHHHHHHTTTS-EEEEE-S-S---TT--EEE-SS-SSS-EEE-EEEEE--EESSS-B--EEEES-------SS----S-EEE-B-S----TTSS-PEEE--TTTT-SS--EEEEE--SS--SS--------TT--EEEEEGGG-TTSEEEEE----TTT--SS---SS--B-----BSSS-B-SEE-BTTTT--EE-SSS------TTS------SS------SS-----SS------SS------SS---

Organism: NCBI:txid42906